Protein AF-0000000066969170 (afdb_homodimer)

InterPro domains:
  IPR004938 Xyloglucan fucosyltransferase [PF03254] (46-458)
  IPR004938 Xyloglucan fucosyltransferase [PTHR31889] (46-492)

Radius of gyration: 38.01 Å; Cα contacts (8 Å, |Δi|>4): 1881; chains: 2; bounding box: 112×123×98 Å

Solvent-accessible surface area (backbone atoms only — not comparable to full-atom values): 52918 Å² total; per-residue (Å²): 133,80,78,73,78,76,74,77,76,77,79,75,79,77,73,75,77,74,75,76,77,72,80,63,78,36,35,77,67,52,71,55,62,57,55,41,53,72,68,75,30,53,51,36,48,50,54,49,50,53,45,52,54,48,31,63,51,35,19,65,93,25,69,45,27,51,54,50,52,50,37,52,69,69,63,46,54,59,63,85,62,97,51,32,37,30,36,37,38,48,42,76,49,68,35,22,23,53,40,16,50,42,32,49,46,52,50,19,61,77,66,66,28,40,58,27,34,48,54,92,66,66,45,69,61,48,32,28,72,57,54,78,37,56,93,94,43,80,56,41,54,44,60,53,60,91,78,53,75,74,73,62,70,87,68,60,47,88,82,32,72,49,16,50,23,46,25,50,74,66,57,55,49,38,64,43,75,94,40,100,44,76,65,46,49,53,34,54,38,31,41,56,50,47,89,81,54,55,76,57,36,57,41,68,48,18,54,69,46,45,57,50,54,69,41,34,35,33,36,38,39,35,24,48,39,36,57,50,55,44,50,64,42,17,70,88,41,36,64,60,47,49,56,42,35,76,57,47,40,39,55,57,34,52,48,39,66,57,51,62,36,52,8,42,69,30,43,36,32,33,50,36,44,37,62,34,69,41,63,85,34,78,39,37,38,20,37,35,52,68,80,48,82,95,36,47,61,59,69,68,58,52,50,50,34,53,51,49,28,22,63,74,68,66,66,63,76,51,58,51,69,88,78,66,70,47,78,52,57,70,78,64,76,82,74,46,55,31,35,25,36,41,38,47,29,43,55,60,63,66,52,53,51,53,36,49,51,42,41,77,23,56,34,48,34,98,83,74,45,58,32,28,55,27,63,44,58,93,60,58,70,69,60,93,52,81,87,37,66,69,55,48,33,52,51,51,25,48,33,54,51,41,21,70,30,77,42,44,38,22,29,33,82,36,40,53,38,32,50,16,26,15,65,39,72,36,60,30,38,26,29,44,65,36,58,94,53,33,80,47,91,64,34,46,47,70,44,90,36,34,36,53,56,15,72,71,57,67,55,66,74,46,48,43,90,81,34,60,30,49,47,56,80,69,38,87,38,35,41,71,34,91,52,36,91,76,13,33,19,33,32,110,137,79,81,73,75,76,76,76,76,79,80,77,77,77,76,76,78,74,75,77,78,73,80,61,80,35,37,76,66,53,73,56,62,58,55,39,53,71,69,75,28,52,53,35,48,51,55,49,51,54,45,51,53,47,32,63,52,35,20,67,93,26,70,48,26,50,51,50,51,51,35,50,68,69,61,46,56,58,71,80,63,95,51,33,38,31,36,37,38,49,44,77,51,68,35,23,22,52,38,16,48,45,32,50,46,51,50,17,62,77,66,67,27,40,59,27,35,49,53,96,65,67,47,68,62,48,34,28,68,57,53,79,37,56,92,96,41,79,56,40,54,47,59,54,61,90,79,54,76,74,72,61,70,85,69,62,46,87,82,32,70,51,16,50,23,48,26,48,74,69,56,55,49,37,63,42,75,92,42,100,46,77,66,47,49,54,34,53,37,31,42,58,49,46,89,80,53,56,76,57,36,57,41,68,48,16,53,69,45,45,57,49,55,68,41,35,36,32,36,38,38,34,25,47,40,35,58,51,55,44,49,65,42,18,70,87,41,34,65,59,46,49,57,41,36,76,56,47,41,39,54,57,33,52,48,37,67,58,50,62,37,52,9,45,68,29,43,37,32,32,50,34,44,36,62,34,69,43,62,85,32,77,39,37,37,20,37,36,53,70,80,48,82,94,35,46,60,58,67,69,58,52,49,48,35,52,51,49,29,24,63,74,68,66,66,64,75,51,53,52,69,84,81,67,67,47,78,49,60,67,78,66,74,84,74,45,58,30,35,24,35,40,36,47,31,44,55,59,63,65,51,53,51,53,35,50,51,43,41,74,22,56,34,48,35,96,82,74,45,59,32,28,55,26,64,44,58,94,60,59,68,67,59,91,51,80,86,37,66,70,54,48,34,52,52,52,24,48,31,54,52,40,23,70,30,77,42,46,37,22,29,34,82,34,41,55,38,32,50,15,25,13,65,40,73,37,60,30,38,26,29,44,64,36,59,94,53,34,79,46,91,65,33,45,47,70,45,91,36,34,36,54,55,15,71,71,58,66,54,66,75,45,47,43,92,82,34,60,28,47,46,57,80,70,38,88,37,36,41,71,33,92,51,37,91,78,14,32,18,32,35,113

Structure (mmCIF, N/CA/C/O backbone):
data_AF-0000000066969170-model_v1
#
loop_
_entity.id
_entity.type
_entity.pdbx_description
1 polymer Fucosyltransferase
#
loop_
_atom_site.group_PDB
_atom_site.id
_atom_site.type_symbol
_atom_site.label_atom_id
_atom_site.label_alt_id
_atom_site.label_comp_id
_atom_site.label_asym_id
_atom_site.label_entity_id
_atom_site.label_seq_id
_atom_site.pdbx_PDB_ins_code
_atom_site.Cartn_x
_atom_site.Cartn_y
_atom_site.Cartn_z
_atom_site.occupancy
_atom_site.B_iso_or_equiv
_atom_site.auth_seq_id
_atom_site.auth_comp_id
_atom_site.auth_asym_id
_atom_site.auth_atom_id
_atom_site.pdbx_PDB_model_num
ATOM 1 N N . MET A 1 1 ? -65.625 31.672 -15.727 1 22 1 MET A N 1
ATOM 2 C CA . MET A 1 1 ? -64.312 32.281 -15.875 1 22 1 MET A CA 1
ATOM 3 C C . MET A 1 1 ? -63.719 32.625 -14.508 1 22 1 MET A C 1
ATOM 5 O O . MET A 1 1 ? -63.094 33.656 -14.344 1 22 1 MET A O 1
ATOM 9 N N . ALA A 1 2 ? -64.25 31.906 -13.531 1 22.34 2 ALA A N 1
ATOM 10 C CA . ALA A 1 2 ? -64.25 32.062 -12.078 1 22.34 2 ALA A CA 1
ATOM 11 C C . ALA A 1 2 ? -62.875 32.094 -11.477 1 22.34 2 ALA A C 1
ATOM 13 O O . ALA A 1 2 ? -62.062 31.219 -11.719 1 22.34 2 ALA A O 1
ATOM 14 N N . THR A 1 3 ? -62.344 33.312 -11.266 1 21.02 3 THR A N 1
ATOM 15 C CA . THR A 1 3 ? -61.062 33.875 -10.898 1 21.02 3 THR A CA 1
ATOM 16 C C . THR A 1 3 ? -60.625 33.344 -9.523 1 21.02 3 THR A C 1
ATOM 18 O O . THR A 1 3 ? -61.188 33.75 -8.508 1 21.02 3 THR A O 1
ATOM 21 N N . ARG A 1 4 ? -60.469 32 -9.406 1 22.11 4 ARG A N 1
ATOM 22 C CA . ARG A 1 4 ? -60.25 31.297 -8.148 1 22.11 4 ARG A CA 1
ATOM 23 C C . ARG A 1 4 ? -59.031 31.859 -7.414 1 22.11 4 ARG A C 1
ATOM 25 O O . ARG A 1 4 ? -57.938 31.953 -7.977 1 22.11 4 ARG A O 1
ATOM 32 N N . GLY A 1 5 ? -59.281 32.75 -6.512 1 17.56 5 GLY A N 1
ATOM 33 C CA . GLY A 1 5 ? -58.344 33.5 -5.672 1 17.56 5 GLY A CA 1
ATOM 34 C C . GLY A 1 5 ? -57.344 32.594 -4.957 1 17.56 5 GLY A C 1
ATOM 35 O O . GLY A 1 5 ? -57.75 31.625 -4.297 1 17.56 5 GLY A O 1
ATOM 36 N N . LYS A 1 6 ? -56.156 32.5 -5.598 1 23.69 6 LYS A N 1
ATOM 37 C CA . LYS A 1 6 ? -54.938 31.75 -5.273 1 23.69 6 LYS A CA 1
ATOM 38 C C . LYS A 1 6 ? -54.469 32.062 -3.854 1 23.69 6 LYS A C 1
ATOM 40 O O . LYS A 1 6 ? -54.188 33.219 -3.52 1 23.69 6 LYS A O 1
ATOM 45 N N . LYS A 1 7 ? -55.219 31.328 -2.975 1 23.25 7 LYS A N 1
ATOM 46 C CA . LYS A 1 7 ? -54.938 31.406 -1.545 1 23.25 7 LYS A CA 1
ATOM 47 C C . LYS A 1 7 ? -53.438 31.453 -1.287 1 23.25 7 LYS A C 1
ATOM 49 O O . LYS A 1 7 ? -52.688 30.609 -1.789 1 23.25 7 LYS A O 1
ATOM 54 N N . LEU A 1 8 ? -52.875 32.594 -0.99 1 23.09 8 LEU A N 1
ATOM 55 C CA . LEU A 1 8 ? -51.562 33.062 -0.603 1 23.09 8 LEU A CA 1
ATOM 56 C C . LEU A 1 8 ? -51.031 32.281 0.599 1 23.09 8 LEU A C 1
ATOM 58 O O . LEU A 1 8 ? -51.656 32.312 1.669 1 23.09 8 LEU A O 1
ATOM 62 N N . GLY A 1 9 ? -50.656 30.984 0.294 1 22.53 9 GLY A N 1
ATOM 63 C CA . GLY A 1 9 ? -50.188 30.047 1.295 1 22.53 9 GLY A CA 1
ATOM 64 C C . GLY A 1 9 ? -49.156 30.656 2.244 1 22.53 9 GLY A C 1
ATOM 65 O O . GLY A 1 9 ? -48.375 31.5 1.849 1 22.53 9 GLY A O 1
ATOM 66 N N . GLY A 1 10 ? -49.562 30.891 3.475 1 20.8 10 GLY A N 1
ATOM 67 C CA . GLY A 1 10 ? -48.844 31.391 4.652 1 20.8 10 GLY A CA 1
ATOM 68 C C . GLY A 1 10 ? -47.469 30.781 4.832 1 20.8 10 GLY A C 1
ATOM 69 O O . GLY A 1 10 ? -47.25 29.641 4.422 1 20.8 10 GLY A O 1
ATOM 70 N N . VAL A 1 11 ? -46.438 31.609 4.777 1 22.12 11 VAL A N 1
ATOM 71 C CA . VAL A 1 11 ? -44.969 31.547 4.891 1 22.12 11 VAL A CA 1
ATOM 72 C C . VAL A 1 11 ? -44.594 30.844 6.188 1 22.12 11 VAL A C 1
ATOM 74 O O . VAL A 1 11 ? -44.875 31.344 7.281 1 22.12 11 VAL A O 1
ATOM 77 N N . ALA A 1 12 ? -44.875 29.484 6.266 1 26.69 12 ALA A N 1
ATOM 78 C CA . ALA A 1 12 ? -44.438 28.734 7.441 1 26.69 12 ALA A CA 1
ATOM 79 C C . ALA A 1 12 ? -43.062 29.172 7.918 1 26.69 12 ALA A C 1
ATOM 81 O O . ALA A 1 12 ? -42.188 29.438 7.102 1 26.69 12 ALA A O 1
ATOM 82 N N . GLY A 1 13 ? -43.062 29.875 9.062 1 20.59 13 GLY A N 1
ATOM 83 C CA . GLY A 1 13 ? -41.969 30.375 9.883 1 20.59 13 GLY A CA 1
ATOM 84 C C . GLY A 1 13 ? -40.875 29.344 10.109 1 20.59 13 GLY A C 1
ATOM 85 O O . GLY A 1 13 ? -41.156 28.25 10.602 1 20.59 13 GLY A O 1
ATOM 86 N N . GLY A 1 14 ? -39.938 29.172 9.156 1 23.05 14 GLY A N 1
ATOM 87 C CA . GLY A 1 14 ? -38.75 28.328 9.148 1 23.05 14 GLY A CA 1
ATOM 88 C C . GLY A 1 14 ? -37.969 28.391 10.438 1 23.05 14 GLY A C 1
ATOM 89 O O . GLY A 1 14 ? -37.375 29.438 10.766 1 23.05 14 GLY A O 1
ATOM 90 N N . GLY A 1 15 ? -38.5 27.766 11.523 1 25.03 15 GLY A N 1
ATOM 91 C CA . GLY A 1 15 ? -37.781 27.625 12.773 1 25.03 15 GLY A CA 1
ATOM 92 C C . GLY A 1 15 ? -36.344 27.219 12.586 1 25.03 15 GLY A C 1
ATOM 93 O O . GLY A 1 15 ? -36.031 26.344 11.781 1 25.03 15 GLY A O 1
ATOM 94 N N . GLY A 1 16 ? -35.438 28.125 12.719 1 20.8 16 GLY A N 1
ATOM 95 C CA . GLY A 1 16 ? -34 28 12.688 1 20.8 16 GLY A CA 1
ATOM 96 C C . GLY A 1 16 ? -33.469 26.859 13.531 1 20.8 16 GLY A C 1
ATOM 97 O O . GLY A 1 16 ? -33.781 26.766 14.719 1 20.8 16 GLY A O 1
ATOM 98 N N . ALA A 1 17 ? -33.406 25.562 13.062 1 24.78 17 ALA A N 1
ATOM 99 C CA . ALA A 1 17 ? -32.719 24.453 13.711 1 24.78 17 ALA A CA 1
ATOM 100 C C . ALA A 1 17 ? -31.422 24.891 14.359 1 24.78 17 ALA A C 1
ATOM 102 O O . ALA A 1 17 ? -30.516 25.375 13.672 1 24.78 17 ALA A O 1
ATOM 103 N N . ALA A 1 18 ? -31.453 25.297 15.578 1 27.2 18 ALA A N 1
ATOM 104 C CA . ALA A 1 18 ? -30.266 25.484 16.391 1 27.2 18 ALA A CA 1
ATOM 105 C C . ALA A 1 18 ? -29.297 24.312 16.234 1 27.2 18 ALA A C 1
ATOM 107 O O . ALA A 1 18 ? -29.688 23.156 16.453 1 27.2 18 ALA A O 1
ATOM 108 N N . VAL A 1 19 ? -28.453 24.375 15.391 1 26.7 19 VAL A N 1
ATOM 109 C CA . VAL A 1 19 ? -27.344 23.438 15.266 1 26.7 19 VAL A CA 1
ATOM 110 C C . VAL A 1 19 ? -26.734 23.172 16.641 1 26.7 19 VAL A C 1
ATOM 112 O O . VAL A 1 19 ? -26.219 24.078 17.281 1 26.7 19 VAL A O 1
ATOM 115 N N . ARG A 1 20 ? -27.281 22.234 17.453 1 27.36 20 ARG A N 1
ATOM 116 C CA . ARG A 1 20 ? -26.625 21.719 18.641 1 27.36 20 ARG A CA 1
ATOM 117 C C . ARG A 1 20 ? -25.156 21.406 18.375 1 27.36 20 ARG A C 1
ATOM 119 O O . ARG A 1 20 ? -24.844 20.484 17.625 1 27.36 20 ARG A O 1
ATOM 126 N N . VAL A 1 21 ? -24.328 22.344 18.438 1 27.05 21 VAL A N 1
ATOM 127 C CA . VAL A 1 21 ? -22.891 22.109 18.531 1 27.05 21 VAL A CA 1
ATOM 128 C C . VAL A 1 21 ? -22.594 21.156 19.688 1 27.05 21 VAL A C 1
ATOM 130 O O . VAL A 1 21 ? -22.719 21.547 20.859 1 27.05 21 VAL A O 1
ATOM 133 N N . VAL A 1 22 ? -22.953 19.922 19.656 1 31.33 22 VAL A N 1
ATOM 134 C CA . VAL A 1 22 ? -22.438 18.953 20.625 1 31.33 22 VAL A CA 1
ATOM 135 C C . VAL A 1 22 ? -20.906 19.047 20.656 1 31.33 22 VAL A C 1
ATOM 137 O O . VAL A 1 22 ? -20.25 18.859 19.641 1 31.33 22 VAL A O 1
ATOM 140 N N . GLY A 1 23 ? -20.328 19.688 21.641 1 35.09 23 GLY A N 1
ATOM 141 C CA . GLY A 1 23 ? -18.891 19.703 21.922 1 35.09 23 GLY A CA 1
ATOM 142 C C . GLY A 1 23 ? -18.266 18.312 21.844 1 35.09 23 GLY A C 1
ATOM 143 O O . GLY A 1 23 ? -18.594 17.438 22.641 1 35.09 23 GLY A O 1
ATOM 144 N N . VAL A 1 24 ? -17.859 17.828 20.766 1 39.09 24 VAL A N 1
ATOM 145 C CA . VAL A 1 24 ? -17.125 16.578 20.578 1 39.09 24 VAL A CA 1
ATOM 146 C C . VAL A 1 24 ? -15.836 16.625 21.406 1 39.09 24 VAL A C 1
ATOM 148 O O . VAL A 1 24 ? -14.969 17.469 21.172 1 39.09 24 VAL A O 1
ATOM 151 N N . VAL A 1 25 ? -15.852 16.016 22.656 1 42.53 25 VAL A N 1
ATOM 152 C CA . VAL A 1 25 ? -14.656 15.836 23.469 1 42.53 25 VAL A CA 1
ATOM 153 C C . VAL A 1 25 ? -13.594 15.078 22.672 1 42.53 25 VAL A C 1
ATOM 155 O O . VAL A 1 25 ? -13.859 14 22.141 1 42.53 25 VAL A O 1
ATOM 158 N N . CYS A 1 26 ? -12.57 15.789 22.25 1 52.94 26 CYS A N 1
ATOM 159 C CA . CYS A 1 26 ? -11.438 15.242 21.5 1 52.94 26 CYS A CA 1
ATOM 160 C C . CYS A 1 26 ? -10.75 14.133 22.297 1 52.94 26 CYS A C 1
ATOM 162 O O . CYS A 1 26 ? -10.32 14.344 23.438 1 52.94 26 CYS A O 1
ATOM 164 N N . VAL A 1 27 ? -10.875 12.953 22.016 1 46.72 27 VAL A N 1
ATOM 165 C CA . VAL A 1 27 ? -10.258 11.797 22.656 1 46.72 27 VAL A CA 1
ATOM 166 C C . VAL A 1 27 ? -8.773 12.062 22.891 1 46.72 27 VAL A C 1
ATOM 168 O O . VAL A 1 27 ? -8.195 11.602 23.875 1 46.72 27 VAL A O 1
ATOM 171 N N . MET A 1 28 ? -8.211 12.789 22.031 1 45.44 28 MET A N 1
ATOM 172 C CA . MET A 1 28 ? -6.785 13.047 22.188 1 45.44 28 MET A CA 1
ATOM 173 C C . MET A 1 28 ? -6.535 14.016 23.344 1 45.44 28 MET A C 1
ATOM 175 O O . MET A 1 28 ? -5.387 14.289 23.688 1 45.44 28 MET A O 1
ATOM 179 N N . ALA A 1 29 ? -7.594 14.562 23.828 1 45.88 29 ALA A N 1
ATOM 180 C CA . ALA A 1 29 ? -7.324 15.609 24.812 1 45.88 29 ALA A CA 1
ATOM 181 C C . ALA A 1 29 ? -6.801 15.016 26.125 1 45.88 29 ALA A C 1
ATOM 183 O O . ALA A 1 29 ? -7.555 14.859 27.078 1 45.88 29 ALA A O 1
ATOM 184 N N . VAL A 1 30 ? -6.195 13.805 26.125 1 42.69 30 VAL A N 1
ATOM 185 C CA . VAL A 1 30 ? -5.516 13.414 27.344 1 42.69 30 VAL A CA 1
ATOM 186 C C . VAL A 1 30 ? -4.754 14.602 27.922 1 42.69 30 VAL A C 1
ATOM 188 O O . VAL A 1 30 ? -4.188 15.406 27.172 1 42.69 30 VAL A O 1
ATOM 191 N N . PRO A 1 31 ? -4.773 14.781 29.188 1 41.56 31 PRO A N 1
ATOM 192 C CA . PRO A 1 31 ? -4.246 16.016 29.781 1 41.56 31 PRO A CA 1
ATOM 193 C C . PRO A 1 31 ? -2.852 16.359 29.266 1 41.56 31 PRO A C 1
ATOM 195 O O . PRO A 1 31 ? -1.879 15.68 29.594 1 41.56 31 PRO A O 1
ATOM 198 N N . LEU A 1 32 ? -2.645 16.719 28.062 1 44.56 32 LEU A N 1
ATOM 199 C CA . LEU A 1 32 ? -1.512 17.484 27.562 1 44.56 32 LEU A CA 1
ATOM 200 C C . LEU A 1 32 ? -0.835 18.281 28.672 1 44.56 32 LEU A C 1
ATOM 202 O O . LEU A 1 32 ? 0.382 18.469 28.656 1 44.56 32 LEU A O 1
ATOM 206 N N . PHE A 1 33 ? -1.682 18.609 29.578 1 43.56 33 PHE A N 1
ATOM 207 C CA . PHE A 1 33 ? -1.127 19.406 30.656 1 43.56 33 PHE A CA 1
ATOM 208 C C . PHE A 1 33 ? -0.003 18.656 31.359 1 43.56 33 PHE A C 1
ATOM 210 O O . PHE A 1 33 ? 1.012 19.25 31.734 1 43.56 33 PHE A O 1
ATOM 217 N N . ALA A 1 34 ? -0.237 17.422 31.359 1 42.97 34 ALA A N 1
ATOM 218 C CA . ALA A 1 34 ? 0.795 16.672 32.062 1 42.97 34 ALA A CA 1
ATOM 219 C C . ALA A 1 34 ? 2.1 16.641 31.281 1 42.97 34 ALA A C 1
ATOM 221 O O . ALA A 1 34 ? 3.184 16.75 31.859 1 42.97 34 ALA A O 1
ATOM 222 N N . LEU A 1 35 ? 1.949 16.594 30.047 1 46.56 35 LEU A N 1
ATOM 223 C CA . LEU A 1 35 ? 3.17 16.516 29.25 1 46.56 35 LEU A CA 1
ATOM 224 C C . LEU A 1 35 ? 3.863 17.875 29.188 1 46.56 35 LEU A C 1
ATOM 226 O O . LEU A 1 35 ? 5.094 17.953 29.156 1 46.56 35 LEU A O 1
ATOM 230 N N . LEU A 1 36 ? 3.117 18.875 29.156 1 48 36 LEU A N 1
ATOM 231 C CA . LEU A 1 36 ? 3.717 20.203 29.109 1 48 36 LEU A CA 1
ATOM 232 C C . LEU A 1 36 ? 4.422 20.531 30.422 1 48 36 LEU A C 1
ATOM 234 O O . LEU A 1 36 ? 5.496 21.125 30.438 1 48 36 LEU A O 1
ATOM 238 N N . VAL A 1 37 ? 3.816 20.125 31.531 1 43.66 37 VAL A N 1
ATOM 239 C CA . VAL A 1 37 ? 4.414 20.391 32.844 1 43.66 37 VAL A CA 1
ATOM 240 C C . VAL A 1 37 ? 5.711 19.594 32.969 1 43.66 37 VAL A C 1
ATOM 242 O O . VAL A 1 37 ? 6.719 20.125 33.438 1 43.66 37 VAL A O 1
ATOM 245 N N . LEU A 1 38 ? 5.699 18.453 32.531 1 45.5 38 LEU A N 1
ATOM 246 C CA . LEU A 1 38 ? 6.879 17.625 32.75 1 45.5 38 LEU A CA 1
ATOM 247 C C . LEU A 1 38 ? 7.988 18 31.766 1 45.5 38 LEU A C 1
ATOM 249 O O . LEU A 1 38 ? 9.164 17.734 32.031 1 45.5 38 LEU A O 1
ATOM 253 N N . GLY A 1 39 ? 7.633 18.641 30.703 1 50.94 39 GLY A N 1
ATOM 254 C CA . GLY A 1 39 ? 8.664 18.812 29.688 1 50.94 39 GLY A CA 1
ATOM 255 C C . GLY A 1 39 ? 9.336 20.172 29.75 1 50.94 39 GLY A C 1
ATOM 256 O O . GLY A 1 39 ? 9.938 20.625 28.766 1 50.94 39 GLY A O 1
ATOM 257 N N . GLY A 1 40 ? 9.281 20.891 31.047 1 55.09 40 GLY A N 1
ATOM 258 C CA . GLY A 1 40 ? 10 22.156 31.203 1 55.09 40 GLY A CA 1
ATOM 259 C C . GLY A 1 40 ? 9.25 23.344 30.656 1 55.09 40 GLY A C 1
ATOM 260 O O . GLY A 1 40 ? 9.836 24.406 30.422 1 55.09 40 GLY A O 1
ATOM 261 N N . TRP A 1 41 ? 8.047 23.141 30.5 1 69.62 41 TRP A N 1
ATOM 262 C CA . TRP A 1 41 ? 7.289 24.234 29.906 1 69.62 41 TRP A CA 1
ATOM 263 C C . TRP A 1 41 ? 6.332 24.844 30.906 1 69.62 41 TRP A C 1
ATOM 265 O O . TRP A 1 41 ? 5.184 25.156 30.578 1 69.62 41 TRP A O 1
ATOM 275 N N . ALA A 1 42 ? 6.898 25.078 32.062 1 70.06 42 ALA A N 1
ATOM 276 C CA . ALA A 1 42 ? 6.086 25.547 33.156 1 70.06 42 ALA A CA 1
ATOM 277 C C . ALA A 1 42 ? 5.578 26.969 32.906 1 70.06 42 ALA A C 1
ATOM 279 O O . ALA A 1 42 ? 4.414 27.266 33.188 1 70.06 42 ALA A O 1
ATOM 280 N N . SER A 1 43 ? 6.441 27.75 32.375 1 78.38 43 SER A N 1
ATOM 281 C CA . SER A 1 43 ? 6.039 29.141 32.125 1 78.38 43 SER A CA 1
ATOM 282 C C . SER A 1 43 ? 4.953 29.219 31.062 1 78.38 43 SER A C 1
ATOM 284 O O . SER A 1 43 ? 3.945 29.906 31.25 1 78.38 43 SER A O 1
ATOM 286 N N . ALA A 1 44 ? 5.121 28.562 30.047 1 84.5 44 ALA A N 1
ATOM 287 C CA . ALA A 1 44 ? 4.102 28.531 29 1 84.5 44 ALA A CA 1
ATOM 288 C C . ALA A 1 44 ? 2.791 27.969 29.516 1 84.5 44 ALA A C 1
ATOM 290 O O . ALA A 1 44 ? 1.71 28.438 29.172 1 84.5 44 ALA A O 1
ATOM 291 N N . SER A 1 45 ? 2.951 27.094 30.422 1 84.88 45 SER A N 1
ATOM 292 C CA . SER A 1 45 ? 1.768 26.469 31 1 84.88 45 SER A CA 1
ATOM 293 C C . SER A 1 45 ? 0.954 27.453 31.828 1 84.88 45 SER A C 1
ATOM 295 O O . SER A 1 45 ? -0.279 27.438 31.797 1 84.88 45 SER A O 1
ATOM 297 N N . THR A 1 46 ? 1.66 28.297 32.5 1 87.12 46 THR A N 1
ATOM 298 C CA . THR A 1 46 ? 0.973 29.297 33.281 1 87.12 46 THR A CA 1
ATOM 299 C C . THR A 1 46 ? 0.223 30.281 32.406 1 87.12 46 THR A C 1
ATOM 301 O O . THR A 1 46 ? -0.936 30.609 32.656 1 87.12 46 THR A O 1
ATOM 304 N N . LYS A 1 47 ? 0.897 30.688 31.422 1 91.94 47 LYS A N 1
ATOM 305 C CA . LYS A 1 47 ? 0.268 31.625 30.484 1 91.94 47 LYS A CA 1
ATOM 306 C C . LYS A 1 47 ? -0.949 30.984 29.812 1 91.94 47 LYS A C 1
ATOM 308 O O . LYS A 1 47 ? -1.954 31.656 29.578 1 91.94 47 LYS A O 1
ATOM 313 N N . LEU A 1 48 ? -0.862 29.75 29.5 1 91.31 48 LEU A N 1
ATOM 314 C CA . LEU A 1 48 ? -1.956 29.047 28.844 1 91.31 48 LEU A CA 1
ATOM 315 C C . LEU A 1 48 ? -3.133 28.859 29.781 1 91.31 48 LEU A C 1
ATOM 317 O O . LEU A 1 48 ? -4.293 28.969 29.375 1 91.31 48 LEU A O 1
ATOM 321 N N . ARG A 1 49 ? -2.85 28.672 31.031 1 89 49 ARG A N 1
ATOM 322 C CA . ARG A 1 49 ? -3.92 28.578 32 1 89 49 ARG A CA 1
ATOM 323 C C . ARG A 1 49 ? -4.641 29.906 32.156 1 89 49 ARG A C 1
ATOM 325 O O . ARG A 1 49 ? -5.867 29.953 32.281 1 89 49 ARG A O 1
ATOM 332 N N . ASP A 1 50 ? -3.811 30.891 32.219 1 91.5 50 ASP A N 1
ATOM 333 C CA . ASP A 1 50 ? -4.395 32.219 32.281 1 91.5 50 ASP A CA 1
ATOM 334 C C . ASP A 1 50 ? -5.27 32.5 31.047 1 91.5 50 ASP A C 1
ATOM 336 O O . ASP A 1 50 ? -6.344 33.094 31.156 1 91.5 50 ASP A O 1
ATOM 340 N N . TYR A 1 51 ? -4.789 32.062 29.984 1 93.94 51 TYR A N 1
ATOM 341 C CA . TYR A 1 51 ? -5.551 32.219 28.75 1 93.94 51 TYR A CA 1
ATOM 342 C C . TYR A 1 51 ? -6.863 31.453 28.812 1 93.94 51 TYR A C 1
ATOM 344 O O . TYR A 1 51 ? -7.91 31.969 28.422 1 93.94 51 TYR A O 1
ATOM 352 N N . GLU A 1 52 ? -6.84 30.266 29.234 1 91.81 52 GLU A N 1
ATOM 353 C CA . GLU A 1 52 ? -8.047 29.453 29.344 1 91.81 52 GLU A CA 1
ATOM 354 C C . GLU A 1 52 ? -9.086 30.125 30.25 1 91.81 52 GLU A C 1
ATOM 356 O O . GLU A 1 52 ? -10.281 30.109 29.953 1 91.81 52 GLU A O 1
ATOM 361 N N . ALA A 1 53 ? -8.578 30.672 31.312 1 90.69 53 ALA A N 1
ATOM 362 C CA . ALA A 1 53 ? -9.469 31.406 32.219 1 90.69 53 ALA A CA 1
ATOM 363 C C . ALA A 1 53 ? -10.109 32.594 31.5 1 90.69 53 ALA A C 1
ATOM 365 O O . ALA A 1 53 ? -11.305 32.844 31.672 1 90.69 53 ALA A O 1
ATOM 366 N N . ARG A 1 54 ? -9.32 33.281 30.766 1 93.19 54 ARG A N 1
ATOM 367 C CA . ARG A 1 54 ? -9.836 34.406 30 1 93.19 54 ARG A CA 1
ATOM 368 C C . ARG A 1 54 ? -10.852 33.938 28.953 1 93.19 54 ARG A C 1
ATOM 370 O O . ARG A 1 54 ? -11.891 34.594 28.781 1 93.19 54 ARG A O 1
ATOM 377 N N . HIS A 1 55 ? -10.539 32.906 28.328 1 93.94 55 HIS A N 1
ATOM 378 C CA . HIS A 1 55 ? -11.445 32.375 27.312 1 93.94 55 HIS A CA 1
ATOM 379 C C . HIS A 1 55 ? -12.773 31.938 27.938 1 93.94 55 HIS A C 1
ATOM 381 O O . HIS A 1 55 ? -13.828 32.094 27.312 1 93.94 55 HIS A O 1
ATOM 387 N N . ARG A 1 56 ? -12.789 31.469 29.078 1 90.62 56 ARG A N 1
ATOM 388 C CA . ARG A 1 56 ? -14 31.078 29.781 1 90.62 56 ARG A CA 1
ATOM 389 C C . ARG A 1 56 ? -14.844 32.281 30.141 1 90.62 56 ARG A C 1
ATOM 391 O O . ARG A 1 56 ? -16.078 32.25 30.094 1 90.62 56 ARG A O 1
ATOM 398 N N . ARG A 1 57 ? -14.18 33.312 30.422 1 91.88 57 ARG A N 1
ATOM 399 C CA . ARG A 1 57 ? -14.859 34.531 30.875 1 91.88 57 ARG A CA 1
ATOM 400 C C . ARG A 1 57 ? -15.344 35.344 29.703 1 91.88 57 ARG A C 1
ATOM 402 O O . ARG A 1 57 ? -16.359 36.062 29.797 1 91.88 57 ARG A O 1
ATOM 409 N N . CYS A 1 58 ? -14.594 35.25 28.625 1 94.69 58 CYS A N 1
ATOM 410 C CA . CYS A 1 58 ? -14.805 36.219 27.547 1 94.69 58 CYS A CA 1
ATOM 411 C C . CYS A 1 58 ? -15.188 35.5 26.25 1 94.69 58 CYS A C 1
ATOM 413 O O . CYS A 1 58 ? -15.445 36.156 25.25 1 94.69 58 CYS A O 1
ATOM 415 N N . GLY A 1 59 ? -15.266 34.156 26.266 1 93.31 59 GLY A N 1
ATOM 416 C CA . GLY A 1 59 ? -15.594 33.438 25.062 1 93.31 59 GLY A CA 1
ATOM 417 C C . GLY A 1 59 ? -17.047 33.594 24.641 1 93.31 59 GLY A C 1
ATOM 418 O O . GLY A 1 59 ? -17.844 34.219 25.359 1 93.31 59 GLY A O 1
ATOM 419 N N . PRO A 1 60 ? -17.359 33.125 23.422 1 92.06 60 PRO A N 1
ATOM 420 C CA . PRO A 1 60 ? -18.75 33.188 22.953 1 92.06 60 PRO A CA 1
ATOM 421 C C . PRO A 1 60 ? -19.734 32.594 23.969 1 92.06 60 PRO A C 1
ATOM 423 O O . PRO A 1 60 ? -19.453 31.562 24.594 1 92.06 60 PRO A O 1
ATOM 426 N N . GLY A 1 61 ? -20.906 33.344 24.109 1 89.38 61 GLY A N 1
ATOM 427 C CA . GLY A 1 61 ? -21.922 32.875 25.031 1 89.38 61 GLY A CA 1
ATOM 428 C C . GLY A 1 61 ? -21.781 33.469 26.422 1 89.38 61 GLY A C 1
ATOM 429 O O . GLY A 1 61 ? -22.625 33.25 27.297 1 89.38 61 GLY A O 1
ATOM 430 N N . THR A 1 62 ? -20.75 34.25 26.703 1 91.94 62 THR A N 1
ATOM 431 C CA . THR A 1 62 ? -20.516 34.844 28 1 91.94 62 THR A CA 1
ATOM 432 C C . THR A 1 62 ? -20.984 36.312 28 1 91.94 62 THR A C 1
ATOM 434 O O . THR A 1 62 ? -21.141 36.906 26.938 1 91.94 62 THR A O 1
ATOM 437 N N . PRO A 1 63 ? -21.125 36.844 29.219 1 91.94 63 PRO A N 1
ATOM 438 C CA . PRO A 1 63 ? -21.469 38.25 29.281 1 91.94 63 PRO A CA 1
ATOM 439 C C . PRO A 1 63 ? -20.375 39.156 28.719 1 91.94 63 PRO A C 1
ATOM 441 O O . PRO A 1 63 ? -20.672 40.188 28.109 1 91.94 63 PRO A O 1
ATOM 444 N N . GLY A 1 64 ? -19.156 38.781 28.953 1 92.06 64 GLY A N 1
ATOM 445 C CA . GLY A 1 64 ? -18.047 39.531 28.391 1 92.06 64 GLY A CA 1
ATOM 446 C C . GLY A 1 64 ? -18.094 39.625 26.875 1 92.06 64 GLY A C 1
ATOM 447 O O . GLY A 1 64 ? -17.891 40.688 26.297 1 92.06 64 GLY A O 1
ATOM 448 N N . TYR A 1 65 ? -18.406 38.531 26.281 1 94.31 65 TYR A N 1
ATOM 449 C CA . TYR A 1 65 ? -18.516 38.5 24.828 1 94.31 65 TYR A CA 1
ATOM 450 C C . TYR A 1 65 ? -19.703 39.344 24.359 1 94.31 65 TYR A C 1
ATOM 452 O O . TYR A 1 65 ? -19.594 40.094 23.375 1 94.31 65 TYR A O 1
ATOM 460 N N . ALA A 1 66 ? -20.797 39.219 25.031 1 92.81 66 ALA A N 1
ATOM 461 C CA . ALA A 1 66 ? -22.016 39.938 24.656 1 92.81 66 ALA A CA 1
ATOM 462 C C . ALA A 1 66 ? -21.797 41.438 24.688 1 92.81 66 ALA A C 1
ATOM 464 O O . ALA A 1 66 ? -22.281 42.156 23.797 1 92.81 66 ALA A O 1
ATOM 465 N N . LYS A 1 67 ? -21.109 41.844 25.672 1 91.75 67 LYS A N 1
ATOM 466 C CA . LYS A 1 67 ? -20.828 43.281 25.812 1 91.75 67 LYS A CA 1
ATOM 467 C C . LYS A 1 67 ? -19.984 43.781 24.641 1 91.75 67 LYS A C 1
ATOM 469 O O . LYS A 1 67 ? -20.281 44.844 24.062 1 91.75 67 LYS A O 1
ATOM 474 N N . SER A 1 68 ? -18.906 43.094 24.344 1 93.19 68 SER A N 1
ATOM 475 C CA . SER A 1 68 ? -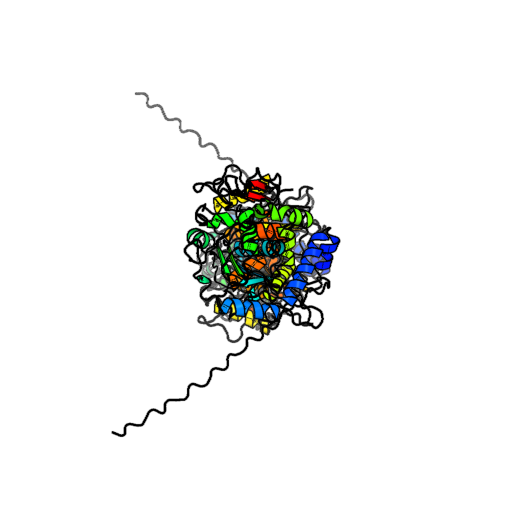18.031 43.469 23.25 1 93.19 68 SER A CA 1
ATOM 476 C C . SER A 1 68 ? -18.766 43.406 21.906 1 93.19 68 SER A C 1
ATOM 478 O O . SER A 1 68 ? -18.531 44.219 21.016 1 93.19 68 SER A O 1
ATOM 480 N N . ASP A 1 69 ? -19.609 42.406 21.75 1 92.94 69 ASP A N 1
ATOM 481 C CA . ASP A 1 69 ? -20.391 42.219 20.531 1 92.94 69 ASP A CA 1
ATOM 482 C C . ASP A 1 69 ? -21.375 43.375 20.328 1 92.94 69 ASP A C 1
ATOM 484 O O . ASP A 1 69 ? -21.547 43.844 19.203 1 92.94 69 ASP A O 1
ATOM 488 N N . GLU A 1 70 ? -22 43.812 21.391 1 90.88 70 GLU A N 1
ATOM 489 C CA . GLU A 1 70 ? -22.922 44.938 21.328 1 90.88 70 GLU A CA 1
ATOM 490 C C . GLU A 1 70 ? -22.188 46.219 20.938 1 90.88 70 GLU A C 1
ATOM 492 O O . GLU A 1 70 ? -22.703 47 20.141 1 90.88 70 GLU A O 1
ATOM 497 N N . GLN A 1 71 ? -21.031 46.344 21.516 1 89.25 71 GLN A N 1
ATOM 498 C CA . GLN A 1 71 ? -20.234 47.531 21.172 1 89.25 71 GLN A CA 1
ATOM 499 C C . GLN A 1 71 ? -19.859 47.531 19.703 1 89.25 71 GLN A C 1
ATOM 501 O O . GLN A 1 71 ? -19.891 48.562 19.047 1 89.25 71 GLN A O 1
ATOM 506 N N . LEU A 1 72 ? -19.469 46.406 19.188 1 92.31 72 LEU A N 1
ATOM 507 C CA . LEU A 1 72 ? -19.125 46.281 17.781 1 92.31 72 LEU A CA 1
ATOM 508 C C . LEU A 1 72 ? -20.312 46.625 16.891 1 92.31 72 LEU A C 1
ATOM 510 O O . LEU A 1 72 ? -20.156 47.312 15.883 1 92.31 72 LEU A O 1
ATOM 514 N N . ARG A 1 73 ? -21.484 46.219 17.266 1 91.25 73 ARG A N 1
ATOM 515 C CA . ARG A 1 73 ? -22.703 46.438 16.5 1 91.25 73 ARG A CA 1
ATOM 516 C C . ARG A 1 73 ? -23.094 47.906 16.5 1 91.25 73 ARG A C 1
ATOM 518 O O . ARG A 1 73 ? -23.641 48.438 15.531 1 91.25 73 ARG A O 1
ATOM 525 N N . SER A 1 74 ? -22.828 48.531 17.578 1 87.38 74 SER A N 1
ATOM 526 C CA . SER A 1 74 ? -23.188 49.938 17.703 1 87.38 74 SER A CA 1
ATOM 527 C C . SER A 1 74 ? -22.266 50.844 16.891 1 87.38 74 SER A C 1
ATOM 529 O O . SER A 1 74 ? -22.594 52 16.625 1 87.38 74 SER A O 1
ATOM 531 N N . GLY A 1 75 ? -21.094 50.281 16.562 1 81.81 75 GLY A N 1
ATOM 532 C CA . GLY A 1 75 ? -20.125 51.062 15.797 1 81.81 75 GLY A CA 1
ATOM 533 C C . GLY A 1 75 ? -19.297 52 16.656 1 81.81 75 GLY A C 1
ATOM 534 O O . GLY A 1 75 ? -18.453 52.75 16.125 1 81.81 75 GLY A O 1
ATOM 535 N N . HIS A 1 76 ? -19.594 52.031 17.953 1 75.25 76 HIS A N 1
ATOM 536 C CA . HIS A 1 76 ? -18.875 52.938 18.828 1 75.25 76 HIS A CA 1
ATOM 537 C C . HIS A 1 76 ? -17.562 52.344 19.312 1 75.25 76 HIS A C 1
ATOM 539 O O . HIS A 1 76 ? -17.469 51.125 19.531 1 75.25 76 HIS A O 1
ATOM 545 N N . SER A 1 77 ? -16.562 53.281 19.219 1 65.38 77 SER A N 1
ATOM 546 C CA . SER A 1 77 ? -15.25 52.875 19.703 1 65.38 77 SER A CA 1
ATOM 547 C C . SER A 1 77 ? -15.188 52.875 21.219 1 65.38 77 SER A C 1
ATOM 549 O O . SER A 1 77 ? -15.82 53.719 21.859 1 65.38 77 SER A O 1
ATOM 551 N N . SER A 1 78 ? -15.055 51.719 21.812 1 61.91 78 SER A N 1
ATOM 552 C CA . SER A 1 78 ? -14.758 51.812 23.25 1 61.91 78 SER A CA 1
ATOM 553 C C . SER A 1 78 ? -13.289 51.5 23.531 1 61.91 78 SER A C 1
ATOM 555 O O . SER A 1 78 ? -12.688 50.656 22.828 1 61.91 78 SER A O 1
ATOM 557 N N . GLU A 1 79 ? -12.484 52.375 24.156 1 58.75 79 GLU A N 1
ATOM 558 C CA . GLU A 1 79 ? -11.062 52.188 24.422 1 58.75 79 GLU A CA 1
ATOM 559 C C . GLU A 1 79 ? -10.805 50.844 25.125 1 58.75 79 GLU A C 1
ATOM 561 O O . GLU A 1 79 ? -9.914 50.094 24.75 1 58.75 79 GLU A O 1
ATOM 566 N N . VAL A 1 80 ? -11.242 50.812 26.422 1 61.19 80 VAL A N 1
ATOM 567 C CA . VAL A 1 80 ? -10.703 49.688 27.203 1 61.19 80 VAL A CA 1
ATOM 568 C C . VAL A 1 80 ? -11.844 48.781 27.641 1 61.19 80 VAL A C 1
ATOM 570 O O . VAL A 1 80 ? -12.773 49.219 28.312 1 61.19 80 VAL A O 1
ATOM 573 N N . MET A 1 81 ? -11.859 47.562 26.922 1 75.25 81 MET A N 1
ATOM 574 C CA . MET A 1 81 ? -12.828 46.594 27.375 1 75.25 81 MET A CA 1
ATOM 575 C C . MET A 1 81 ? -12.148 45.5 28.188 1 75.25 81 MET A C 1
ATOM 577 O O . MET A 1 81 ? -10.938 45.312 28.109 1 75.25 81 MET A O 1
ATOM 581 N N . GLU A 1 82 ? -12.805 44.906 29.062 1 85.44 82 GLU A N 1
ATOM 582 C CA . GLU A 1 82 ? -12.328 43.781 29.859 1 85.44 82 GLU A CA 1
ATOM 583 C C . GLU A 1 82 ? -11.906 42.625 28.984 1 85.44 82 GLU A C 1
ATOM 585 O O . GLU A 1 82 ? -10.922 41.938 29.266 1 85.44 82 GLU A O 1
ATOM 590 N N . CYS A 1 83 ? -12.625 42.531 27.922 1 94.12 83 CYS A N 1
ATOM 591 C CA . CYS A 1 83 ? -12.359 41.438 26.984 1 94.12 83 CYS A CA 1
ATOM 592 C C . CYS A 1 83 ? -11.977 42 25.609 1 94.12 83 CYS A C 1
ATOM 594 O O . CYS A 1 83 ? -12.68 42.844 25.047 1 94.12 83 CYS A O 1
ATOM 596 N N . ASN A 1 84 ? -10.82 41.594 25.125 1 95.62 84 ASN A N 1
ATOM 597 C CA . ASN A 1 84 ? -10.391 41.875 23.766 1 95.62 84 ASN A CA 1
ATOM 598 C C . ASN A 1 84 ? -10.297 40.625 22.906 1 95.62 84 ASN A C 1
ATOM 600 O O . ASN A 1 84 ? -10.133 39.531 23.438 1 95.62 84 ASN A O 1
ATOM 604 N N . TYR A 1 85 ? -10.391 40.812 21.578 1 96.75 85 TYR A N 1
ATOM 605 C CA . TYR A 1 85 ? -10.555 39.625 20.734 1 96.75 85 TYR A CA 1
ATOM 606 C C . TYR A 1 85 ? -9.633 39.688 19.531 1 96.75 85 TYR A C 1
ATOM 608 O O . TYR A 1 85 ? -9.367 40.75 18.984 1 96.75 85 TYR A O 1
ATOM 616 N N . LEU A 1 86 ? -9.172 38.562 19.188 1 97.81 86 LEU A N 1
ATOM 617 C CA . LEU A 1 86 ? -8.508 38.312 17.906 1 97.81 86 LEU A CA 1
ATOM 618 C C . LEU A 1 86 ? -9.273 37.25 17.109 1 97.81 86 LEU A C 1
ATOM 620 O O . LEU A 1 86 ? -9.484 36.125 17.578 1 97.81 86 LEU A O 1
ATOM 624 N N . VAL A 1 87 ? -9.742 37.625 15.93 1 97 87 VAL A N 1
ATOM 625 C CA . VAL A 1 87 ? -10.391 36.688 15.031 1 97 87 VAL A CA 1
ATOM 626 C C . VAL A 1 87 ? -9.414 36.25 13.938 1 97 87 VAL A C 1
ATOM 628 O O . VAL A 1 87 ? -8.992 37.062 13.117 1 97 87 VAL A O 1
ATOM 631 N N . GLY A 1 88 ? -9.055 34.969 14.016 1 95.94 88 GLY A N 1
ATOM 632 C CA . GLY A 1 88 ? -8.203 34.438 12.977 1 95.94 88 GLY A CA 1
ATOM 633 C C . GLY A 1 88 ? -8.969 34.031 11.727 1 95.94 88 GLY A C 1
ATOM 634 O O . GLY A 1 88 ? -9.992 33.344 11.805 1 95.94 88 GLY A O 1
ATOM 635 N N . LEU A 1 89 ? -8.445 34.469 10.578 1 94.62 89 LEU A N 1
ATOM 636 C CA . LEU A 1 89 ? -9.008 34.156 9.266 1 94.62 89 LEU A CA 1
ATOM 637 C C . LEU A 1 89 ? -7.988 33.438 8.398 1 94.62 89 LEU A C 1
ATOM 639 O O . LEU A 1 89 ? -7.504 33.969 7.406 1 94.62 89 LEU A O 1
ATOM 643 N N . PRO A 1 90 ? -7.719 32.156 8.797 1 92.38 90 PRO A N 1
ATOM 644 C CA . PRO A 1 90 ? -6.746 31.391 8.008 1 92.38 90 PRO A CA 1
ATOM 645 C C . PRO A 1 90 ? -7.273 31.031 6.621 1 92.38 90 PRO A C 1
ATOM 647 O O . PRO A 1 90 ? -8.477 30.812 6.449 1 92.38 90 PRO A O 1
ATOM 650 N N . TYR A 1 91 ? -6.359 31.016 5.609 1 89.81 91 TYR A N 1
ATOM 651 C CA . TYR A 1 91 ? -6.785 30.625 4.27 1 89.81 91 TYR A CA 1
ATOM 652 C C . TYR A 1 91 ? -5.664 29.906 3.523 1 89.81 91 TYR A C 1
ATOM 654 O O . TYR A 1 91 ? -4.594 29.672 4.082 1 89.81 91 TYR A O 1
ATOM 662 N N . ASN A 1 92 ? -5.906 29.344 2.324 1 91 92 ASN A N 1
ATOM 663 C CA . ASN A 1 92 ? -5.023 28.562 1.457 1 91 92 ASN A CA 1
ATOM 664 C C . ASN A 1 92 ? -4.875 27.125 1.946 1 91 92 ASN A C 1
ATOM 666 O O . ASN A 1 92 ? -5.844 26.516 2.398 1 91 92 ASN A O 1
ATOM 670 N N . GLY A 1 93 ? -3.719 26.578 1.687 1 90.94 93 GLY A N 1
ATOM 671 C CA . GLY A 1 93 ? -3.557 25.172 2.006 1 90.94 93 GLY A CA 1
ATOM 672 C C . GLY A 1 93 ? -3.611 24.891 3.494 1 90.94 93 GLY A C 1
ATOM 673 O O . GLY A 1 93 ? -3.398 25.781 4.312 1 90.94 93 GLY A O 1
ATOM 674 N N . LEU A 1 94 ? -3.844 23.672 3.818 1 93.31 94 LEU A N 1
ATOM 675 C CA . LEU A 1 94 ? -4.043 23.281 5.211 1 93.31 94 LEU A CA 1
ATOM 676 C C . LEU A 1 94 ? -2.803 23.594 6.043 1 93.31 94 LEU A C 1
ATOM 678 O O . LEU A 1 94 ? -2.91 24.094 7.168 1 93.31 94 LEU A O 1
ATOM 682 N N . GLY A 1 95 ? -1.6 23.312 5.508 1 95 95 GLY A N 1
ATOM 683 C CA . GLY A 1 95 ? -0.376 23.641 6.223 1 95 95 GLY A CA 1
ATOM 684 C C . GLY A 1 95 ? -0.264 25.125 6.551 1 95 95 GLY A C 1
ATOM 685 O O . GLY A 1 95 ? 0.102 25.484 7.668 1 95 95 GLY A O 1
ATOM 686 N N . ASN A 1 96 ? -0.633 25.922 5.609 1 95.19 96 ASN A N 1
ATOM 687 C CA . ASN A 1 96 ? -0.637 27.359 5.816 1 95.19 96 ASN A CA 1
ATOM 688 C C . ASN A 1 96 ? -1.634 27.781 6.895 1 95.19 96 ASN A C 1
ATOM 690 O O . ASN A 1 96 ? -1.313 28.594 7.766 1 95.19 96 ASN A O 1
ATOM 694 N N . ARG A 1 97 ? -2.732 27.219 6.801 1 94.44 97 ARG A N 1
ATOM 695 C CA . ARG A 1 97 ? -3.777 27.547 7.766 1 94.44 97 ARG A CA 1
ATOM 696 C C . ARG A 1 97 ? -3.354 27.156 9.18 1 94.44 97 ARG A C 1
ATOM 698 O O . ARG A 1 97 ? -3.545 27.938 10.125 1 94.44 97 ARG A O 1
ATOM 705 N N . MET A 1 98 ? -2.783 26.031 9.281 1 96 98 MET A N 1
ATOM 706 C CA . MET A 1 98 ? -2.357 25.547 10.594 1 96 98 MET A CA 1
ATOM 707 C C . MET A 1 98 ? -1.269 26.453 11.172 1 96 98 MET A C 1
ATOM 709 O O . MET A 1 98 ? -1.344 26.859 12.336 1 96 98 MET A O 1
ATOM 713 N N . LEU A 1 99 ? -0.342 26.797 10.375 1 97.56 99 LEU A N 1
ATOM 714 C CA . LEU A 1 99 ? 0.751 27.656 10.828 1 97.56 99 LEU A CA 1
ATOM 715 C C . LEU A 1 99 ? 0.244 29.047 11.18 1 97.56 99 LEU A C 1
ATOM 717 O O . LEU A 1 99 ? 0.693 29.656 12.156 1 97.56 99 LEU A O 1
ATOM 721 N N . SER A 1 100 ? -0.664 29.5 10.391 1 96.69 100 SER A N 1
ATOM 722 C CA . SER A 1 100 ? -1.258 30.797 10.656 1 96.69 100 SER A CA 1
ATOM 723 C C . SER A 1 100 ? -2.047 30.797 11.961 1 96.69 100 SER A C 1
ATOM 725 O O . SER A 1 100 ? -2.025 31.781 12.711 1 96.69 100 SER A O 1
ATOM 727 N N . LEU A 1 101 ? -2.721 29.719 12.211 1 96.75 101 LEU A N 1
ATOM 728 C CA . LEU A 1 101 ? -3.475 29.594 13.453 1 96.75 101 LEU A CA 1
ATOM 729 C C . LEU A 1 101 ? -2.541 29.609 14.656 1 96.75 101 LEU A C 1
ATOM 731 O O . LEU A 1 101 ? -2.822 30.281 15.656 1 96.75 101 LEU A O 1
ATOM 735 N N . VAL A 1 102 ? -1.45 28.969 14.547 1 97.62 102 VAL A N 1
ATOM 736 C CA . VAL A 1 102 ? -0.474 28.922 15.633 1 97.62 102 VAL A CA 1
ATOM 737 C C . VAL A 1 102 ? 0.104 30.328 15.859 1 97.62 102 VAL A C 1
ATOM 739 O O . VAL A 1 102 ? 0.186 30.781 17 1 97.62 102 VAL A O 1
ATOM 742 N N . ALA A 1 103 ? 0.445 30.953 14.828 1 98.38 103 ALA A N 1
ATOM 743 C CA . ALA A 1 103 ? 1.017 32.281 14.922 1 98.38 103 ALA A CA 1
ATOM 744 C C . ALA A 1 103 ? 0.003 33.281 15.492 1 98.38 103 ALA A C 1
ATOM 746 O O . ALA A 1 103 ? 0.336 34.094 16.359 1 98.38 103 ALA A O 1
ATOM 747 N N . SER A 1 104 ? -1.193 33.188 15.023 1 98.19 104 SER A N 1
ATOM 748 C CA . SER A 1 104 ? -2.256 34.062 15.5 1 98.19 104 SER A CA 1
ATOM 749 C C . SER A 1 104 ? -2.557 33.812 16.969 1 98.19 104 SER A C 1
ATOM 751 O O . SER A 1 104 ? -2.807 34.75 17.719 1 98.19 104 SER A O 1
ATOM 753 N N . PHE A 1 105 ? -2.549 32.594 17.328 1 98 105 PHE A N 1
ATOM 754 C CA . PHE A 1 105 ? -2.797 32.281 18.719 1 98 105 PHE A CA 1
ATOM 755 C C . PHE A 1 105 ? -1.698 32.844 19.609 1 98 105 PHE A C 1
ATOM 757 O O . PHE A 1 105 ? -1.977 33.375 20.688 1 98 105 PHE A O 1
ATOM 764 N N . LEU A 1 106 ? -0.481 32.656 19.188 1 98.25 106 LEU A N 1
ATOM 765 C CA . LEU A 1 106 ? 0.604 33.25 19.969 1 98.25 106 LEU A CA 1
ATOM 766 C C . LEU A 1 106 ? 0.404 34.781 20.125 1 98.25 106 LEU A C 1
ATOM 768 O O . LEU A 1 106 ? 0.601 35.312 21.203 1 98.25 106 LEU A O 1
ATOM 772 N N . TYR A 1 107 ? 0.01 35.406 19.062 1 98.5 107 TYR A N 1
ATOM 773 C CA . TYR A 1 107 ? -0.258 36.844 19.125 1 98.5 107 TYR A CA 1
ATOM 774 C C . TYR A 1 107 ? -1.376 37.125 20.125 1 98.5 107 TYR A C 1
ATOM 776 O O . TYR A 1 107 ? -1.301 38.094 20.875 1 98.5 107 TYR A O 1
ATOM 784 N N . ALA A 1 108 ? -2.371 36.312 20.125 1 98.06 108 ALA A N 1
ATOM 785 C CA . ALA A 1 108 ? -3.457 36.469 21.094 1 98.06 108 ALA A CA 1
ATOM 786 C C . ALA A 1 108 ? -2.943 36.344 22.516 1 98.06 108 ALA A C 1
ATOM 788 O O . ALA A 1 108 ? -3.369 37.094 23.406 1 98.06 108 ALA A O 1
ATOM 789 N N . LEU A 1 109 ? -2.09 35.438 22.703 1 97.19 109 LEU A N 1
ATOM 790 C CA . LEU A 1 109 ? -1.495 35.281 24.031 1 97.19 109 LEU A CA 1
ATOM 791 C C . LEU A 1 109 ? -0.719 36.5 24.438 1 97.19 109 LEU A C 1
ATOM 793 O O . LEU A 1 109 ? -0.866 37 25.562 1 97.19 109 LEU A O 1
ATOM 797 N N . LEU A 1 110 ? 0.031 37.031 23.562 1 97.44 110 LEU A N 1
ATOM 798 C CA . LEU A 1 110 ? 0.922 38.125 23.859 1 97.44 110 LEU A CA 1
ATOM 799 C C . LEU A 1 110 ? 0.129 39.406 24.078 1 97.44 110 LEU A C 1
ATOM 801 O O . LEU A 1 110 ? 0.592 40.312 24.781 1 97.44 110 LEU A O 1
ATOM 805 N N . THR A 1 111 ? -1.04 39.5 23.516 1 96.81 111 THR A N 1
ATOM 806 C CA . THR A 1 111 ? -1.822 40.719 23.578 1 96.81 111 THR A CA 1
ATOM 807 C C . THR A 1 111 ? -3.033 40.562 24.5 1 96.81 111 THR A C 1
ATOM 809 O O . THR A 1 111 ? -3.936 41.406 24.516 1 96.81 111 THR A O 1
ATOM 812 N N . ASP A 1 112 ? -3.123 39.406 25.156 1 95.12 112 ASP A N 1
ATOM 813 C CA . ASP A 1 112 ? -4.176 39.094 26.109 1 95.12 112 ASP A CA 1
ATOM 814 C C . ASP A 1 112 ? -5.555 39.188 25.469 1 95.12 112 ASP A C 1
ATOM 816 O O . ASP A 1 112 ? -6.449 39.844 26 1 95.12 112 ASP A O 1
ATOM 820 N N . ARG A 1 113 ? -5.668 38.5 24.375 1 96.94 113 ARG A N 1
ATOM 821 C CA . ARG A 1 113 ? -6.926 38.5 23.625 1 96.94 113 ARG A CA 1
ATOM 822 C C . ARG A 1 113 ? -7.531 37.094 23.594 1 96.94 113 ARG A C 1
ATOM 824 O O . ARG A 1 113 ? -6.809 36.125 23.672 1 96.94 113 ARG A O 1
ATOM 831 N N . VAL A 1 114 ? -8.836 37.062 23.516 1 96.38 114 VAL A N 1
ATOM 832 C CA . VAL A 1 114 ? -9.523 35.812 23.203 1 96.38 114 VAL A CA 1
ATOM 833 C C . VAL A 1 114 ? -9.391 35.5 21.719 1 96.38 114 VAL A C 1
ATOM 835 O O . VAL A 1 114 ? -9.695 36.344 20.875 1 96.38 114 VAL A O 1
ATOM 838 N N . PHE A 1 115 ? -8.953 34.281 21.453 1 97.06 115 PHE A N 1
ATOM 839 C CA . PHE A 1 115 ? -8.727 33.875 20.062 1 97.06 115 PHE A CA 1
ATOM 840 C C . PHE A 1 115 ? -9.93 33.125 19.516 1 97.06 115 PHE A C 1
ATOM 842 O O . PHE A 1 115 ? -10.312 32.094 20.062 1 97.06 115 PHE A O 1
ATOM 849 N N . LEU A 1 116 ? -10.547 33.688 18.531 1 95.5 116 LEU A N 1
ATOM 850 C CA . LEU A 1 116 ? -11.641 33.062 17.797 1 95.5 116 LEU A CA 1
ATOM 851 C C . LEU A 1 116 ? -11.242 32.781 16.344 1 95.5 116 LEU A C 1
ATOM 853 O O . LEU A 1 116 ? -10.414 33.5 15.781 1 95.5 116 LEU A O 1
ATOM 857 N N . VAL A 1 117 ? -11.789 31.75 15.836 1 94.25 117 VAL A N 1
ATOM 858 C CA . VAL A 1 117 ? -11.383 31.359 14.492 1 94.25 117 VAL A CA 1
ATOM 859 C C . VAL A 1 117 ? -12.602 31.312 13.578 1 94.25 117 VAL A C 1
ATOM 861 O O . VAL A 1 117 ? -13.648 30.781 13.945 1 94.25 117 VAL A O 1
ATOM 864 N N . HIS A 1 118 ? -12.43 31.984 12.453 1 91.06 118 HIS A N 1
ATOM 865 C CA . HIS A 1 118 ? -13.359 31.797 11.352 1 91.06 118 HIS A CA 1
ATOM 866 C C . HIS A 1 118 ? -12.812 30.812 10.32 1 91.06 118 HIS A C 1
ATOM 868 O O . HIS A 1 118 ? -11.898 31.156 9.562 1 91.06 118 HIS A O 1
ATOM 874 N N . PHE A 1 119 ? -13.445 29.641 10.352 1 75.12 119 PHE A N 1
ATOM 875 C CA . PHE A 1 119 ? -12.938 28.609 9.461 1 75.12 119 PHE A CA 1
ATOM 876 C C . PHE A 1 119 ? -14.023 28.141 8.5 1 75.12 119 PHE A C 1
ATOM 878 O O . PHE A 1 119 ? -14.922 27.391 8.883 1 75.12 119 PHE A O 1
ATOM 885 N N . PRO A 1 120 ? -14.227 28.875 7.262 1 60.59 120 PRO A N 1
ATOM 886 C CA . PRO A 1 120 ? -15.375 28.641 6.387 1 60.59 120 PRO A CA 1
ATOM 887 C C . PRO A 1 120 ? -15.734 27.172 6.266 1 60.59 120 PRO A C 1
ATOM 889 O O . PRO A 1 120 ? -16.922 26.828 6.156 1 60.59 120 PRO A O 1
ATOM 892 N N . ASP A 1 121 ? -14.734 26.297 6.016 1 61.84 121 ASP A N 1
ATOM 893 C CA . ASP A 1 121 ? -15.109 24.891 5.863 1 61.84 121 ASP A CA 1
ATOM 894 C C . ASP A 1 121 ? -15.055 24.156 7.203 1 61.84 121 ASP A C 1
ATOM 896 O O . ASP A 1 121 ? -14.422 24.625 8.148 1 61.84 121 ASP A O 1
ATOM 900 N N . ASP A 1 122 ? -16.219 23.438 7.617 1 62.56 122 ASP A N 1
ATOM 901 C CA . ASP A 1 122 ? -16.562 22.828 8.898 1 62.56 122 ASP A CA 1
ATOM 902 C C . ASP A 1 122 ? -15.312 22.5 9.711 1 62.56 122 ASP A C 1
ATOM 904 O O . ASP A 1 122 ? -14.695 21.453 9.516 1 62.56 122 ASP A O 1
ATOM 908 N N . PHE A 1 123 ? -14.875 23.516 10.5 1 70 123 PHE A N 1
ATOM 909 C CA . PHE A 1 123 ? -13.766 23.406 11.43 1 70 123 PHE A CA 1
ATOM 910 C C . PHE A 1 123 ? -13.875 22.125 12.258 1 70 123 PHE A C 1
ATOM 912 O O . PHE A 1 123 ? -12.883 21.438 12.477 1 70 123 PHE A O 1
ATOM 919 N N . ALA A 1 124 ? -15.086 21.828 12.508 1 73.62 124 ALA A N 1
ATOM 920 C CA . ALA A 1 124 ? -15.344 20.688 13.383 1 73.62 124 ALA A CA 1
ATOM 921 C C . ALA A 1 124 ? -15.023 19.375 12.68 1 73.62 124 ALA A C 1
ATOM 923 O O . ALA A 1 124 ? -14.867 18.328 13.328 1 73.62 124 ALA A O 1
ATOM 924 N N . ASP A 1 125 ? -14.836 19.625 11.398 1 83.38 125 ASP A N 1
ATOM 925 C CA . ASP A 1 125 ? -14.516 18.422 10.625 1 83.38 125 ASP A CA 1
ATOM 926 C C . ASP A 1 125 ? -13.016 18.125 10.672 1 83.38 125 ASP A C 1
ATOM 928 O O . ASP A 1 125 ? -12.594 17 10.383 1 83.38 125 ASP A O 1
ATOM 932 N N . HIS A 1 126 ? -12.266 19.125 11.141 1 90.38 126 HIS A N 1
ATOM 933 C CA . HIS A 1 126 ? -10.82 18.953 11.078 1 90.38 126 HIS A CA 1
ATOM 934 C C . HIS A 1 126 ? -10.195 18.969 12.469 1 90.38 126 HIS A C 1
ATOM 936 O O . HIS A 1 126 ? -9.305 18.156 12.766 1 90.38 126 HIS A O 1
ATOM 942 N N . PHE A 1 127 ? -10.766 19.859 13.289 1 91.31 127 PHE A N 1
ATOM 943 C CA . PHE A 1 127 ? -10.133 20.016 14.594 1 91.31 127 PHE A CA 1
ATOM 944 C C . PHE A 1 127 ? -11.18 20 15.711 1 91.31 127 PHE A C 1
ATOM 946 O O . PHE A 1 127 ? -12.312 20.422 15.508 1 91.31 127 PHE A O 1
ATOM 953 N N . CYS A 1 128 ? -10.703 19.547 16.891 1 88.06 128 CYS A N 1
ATOM 954 C CA . CYS A 1 128 ? -11.508 19.625 18.109 1 88.06 128 CYS A CA 1
ATOM 955 C C . CYS A 1 128 ? -11.344 20.969 18.797 1 88.06 128 CYS A C 1
ATOM 957 O O . CYS A 1 128 ? -10.414 21.719 18.484 1 88.06 128 CYS A O 1
ATOM 959 N N . GLU A 1 129 ? -12.273 21.188 19.75 1 83.75 129 GLU A N 1
ATOM 960 C CA . GLU A 1 129 ? -12.133 22.344 20.625 1 83.75 129 GLU A CA 1
ATOM 961 C C . GLU A 1 129 ? -10.914 22.203 21.531 1 83.75 129 GLU A C 1
ATOM 963 O O . GLU A 1 129 ? -10.789 21.219 22.25 1 83.75 129 GLU A O 1
ATOM 968 N N . PRO A 1 130 ? -10.078 23.156 21.406 1 85.19 130 PRO A N 1
ATOM 969 C CA . PRO A 1 130 ? -8.844 22.984 22.172 1 85.19 130 PRO A CA 1
ATOM 970 C C . PRO A 1 130 ? -8.984 23.375 23.625 1 85.19 130 PRO A C 1
ATOM 972 O O . PRO A 1 130 ? -8.156 23 24.469 1 85.19 130 PRO A O 1
ATOM 975 N N . PHE A 1 131 ? -10.023 24.125 23.969 1 82 131 PHE A N 1
ATOM 976 C CA . PHE A 1 131 ? -10.094 24.672 25.328 1 82 131 PHE A CA 1
ATOM 977 C C . PHE A 1 131 ? -11.133 23.922 26.156 1 82 131 PHE A C 1
ATOM 979 O O . PHE A 1 131 ? -12.289 23.812 25.75 1 82 131 PHE A O 1
ATOM 986 N N . PRO A 1 132 ? -10.578 23.109 27.234 1 65.88 132 PRO A N 1
ATOM 987 C CA . PRO A 1 132 ? -11.477 22.297 28.062 1 65.88 132 PRO A CA 1
ATOM 988 C C . PRO A 1 132 ? -12.578 23.141 28.719 1 65.88 132 PRO A C 1
ATOM 990 O O . PRO A 1 132 ? -12.367 24.328 29 1 65.88 132 PRO A O 1
ATOM 993 N N . GLY A 1 133 ? -13.789 22.625 28.547 1 58.91 133 GLY A N 1
ATOM 994 C CA . GLY A 1 133 ? -14.789 23.25 29.406 1 58.91 133 GLY A CA 1
ATOM 995 C C . GLY A 1 133 ? -14.57 22.969 30.875 1 58.91 133 GLY A C 1
ATOM 996 O O . GLY A 1 133 ? -13.859 22.031 31.25 1 58.91 133 GLY A O 1
ATOM 997 N N . GLY A 1 134 ? -14.242 23.859 31.672 1 48.38 134 GLY A N 1
ATOM 998 C CA . GLY A 1 134 ? -14.117 23.547 33.094 1 48.38 134 GLY A CA 1
ATOM 999 C C . GLY A 1 134 ? -15.117 22.516 33.562 1 48.38 134 GLY A C 1
ATOM 1000 O O . GLY A 1 134 ? -16.062 22.188 32.844 1 48.38 134 GLY A O 1
ATOM 1001 N N . GLU A 1 135 ? -14.664 21.594 34.594 1 44.47 135 GLU A N 1
ATOM 1002 C CA . GLU A 1 135 ? -15.625 20.719 35.281 1 44.47 135 GLU A CA 1
ATOM 1003 C C . GLU A 1 135 ? -16.969 21.422 35.469 1 44.47 135 GLU A C 1
ATOM 1005 O O . GLU A 1 135 ? -17.047 22.453 36.125 1 44.47 135 GLU A O 1
ATOM 1010 N N . GLY A 1 136 ? -18.094 20.938 34.875 1 47.03 136 GLY A N 1
ATOM 1011 C CA . GLY A 1 136 ? -19.453 21.422 35.062 1 47.03 136 GLY A CA 1
ATOM 1012 C C . GLY A 1 136 ? -19.797 22.594 34.156 1 47.03 136 GLY A C 1
ATOM 1013 O O . GLY A 1 136 ? -20.938 23.078 34.188 1 47.03 136 GLY A O 1
ATOM 1014 N N . GLU A 1 137 ? -18.766 23.219 33.625 1 52.22 137 GLU A N 1
ATOM 1015 C CA . GLU A 1 137 ? -19.047 24.469 32.906 1 52.22 137 GLU A CA 1
ATOM 1016 C C . GLU A 1 137 ? -19.078 24.234 31.391 1 52.22 137 GLU A C 1
ATOM 1018 O O . GLU A 1 137 ? -18.484 23.281 30.891 1 52.22 137 GLU A O 1
ATOM 1023 N N . THR A 1 138 ? -19.969 24.781 30.797 1 53.72 138 THR A N 1
ATOM 1024 C CA . THR A 1 138 ? -20.203 24.766 29.359 1 53.72 138 THR A CA 1
ATOM 1025 C C . THR A 1 138 ? -18.938 25.125 28.594 1 53.72 138 THR A C 1
ATOM 1027 O O . THR A 1 138 ? -18.297 26.125 28.891 1 53.72 138 THR A O 1
ATOM 1030 N N . ALA A 1 139 ? -18.297 24.188 27.969 1 60.53 139 ALA A N 1
ATOM 1031 C CA . ALA A 1 139 ? -17.125 24.391 27.125 1 60.53 139 ALA A CA 1
ATOM 1032 C C . ALA A 1 139 ? -17.344 25.547 26.156 1 60.53 139 ALA A C 1
ATOM 1034 O O . ALA A 1 139 ? -18.391 25.641 25.516 1 60.53 139 ALA A O 1
ATOM 1035 N N . THR A 1 140 ? -16.516 26.688 26.328 1 77 140 THR A N 1
ATOM 1036 C CA . THR A 1 140 ? -16.578 27.781 25.375 1 77 140 THR A CA 1
ATOM 1037 C C . THR A 1 140 ? -15.836 27.422 24.094 1 77 140 THR A C 1
ATOM 1039 O O . THR A 1 140 ? -14.797 26.766 24.125 1 77 140 THR A O 1
ATOM 1042 N N . THR A 1 141 ? -16.406 27.766 23 1 86.19 141 THR A N 1
ATOM 1043 C CA . THR A 1 141 ? -15.898 27.438 21.672 1 86.19 141 THR A CA 1
ATOM 1044 C C . THR A 1 141 ? -14.953 28.531 21.172 1 86.19 141 THR A C 1
ATOM 1046 O O . THR A 1 141 ? -15.102 29.703 21.531 1 86.19 141 THR A O 1
ATOM 1049 N N . TRP A 1 142 ? -13.898 28.156 20.484 1 91.25 142 TRP A N 1
ATOM 1050 C CA . TRP A 1 142 ? -13.055 29.141 19.828 1 91.25 142 TRP A CA 1
ATOM 1051 C C . TRP A 1 142 ? -13.562 29.453 18.438 1 91.25 142 TRP A C 1
ATOM 1053 O O . TRP A 1 142 ? -12.953 30.234 17.703 1 91.25 142 TRP A O 1
ATOM 1063 N N . VAL A 1 143 ? -14.727 28.859 18.047 1 90.5 143 VAL A N 1
ATOM 1064 C CA . VAL A 1 143 ? -15.32 29.109 16.734 1 90.5 143 VAL A CA 1
ATOM 1065 C C . VAL A 1 143 ? -16.094 30.422 16.766 1 90.5 143 VAL A C 1
ATOM 1067 O O . VAL A 1 143 ? -16.891 30.656 17.688 1 90.5 143 VAL A O 1
ATOM 1070 N N . LEU A 1 144 ? -15.82 31.188 15.711 1 92.81 144 LEU A N 1
ATOM 1071 C CA . LEU A 1 144 ? -16.547 32.438 15.586 1 92.81 144 LEU A CA 1
ATOM 1072 C C . LEU A 1 144 ? -18.031 32.188 15.352 1 92.81 144 LEU A C 1
ATOM 1074 O O . LEU A 1 144 ? -18.406 31.438 14.453 1 92.81 144 LEU A O 1
ATOM 1078 N N . PRO A 1 145 ? -18.859 32.812 16.203 1 90.38 145 PRO A N 1
ATOM 1079 C CA . PRO A 1 145 ? -20.297 32.625 16.016 1 90.38 145 PRO A CA 1
ATOM 1080 C C . PRO A 1 145 ? -20.766 33.062 14.633 1 90.38 145 PRO A C 1
ATOM 1082 O O . PRO A 1 145 ? -20.281 34.062 14.102 1 90.38 145 PRO A O 1
ATOM 1085 N N . PRO A 1 146 ? -21.781 32.344 14.133 1 87.62 146 PRO A N 1
ATOM 1086 C CA . PRO A 1 146 ? -22.266 32.688 12.781 1 87.62 146 PRO A CA 1
ATOM 1087 C C . PRO A 1 146 ? -22.906 34.062 12.703 1 87.62 146 PRO A C 1
ATOM 1089 O O . PRO A 1 146 ? -23 34.625 11.617 1 87.62 146 PRO A O 1
ATOM 1092 N N . ASP A 1 147 ? -23.391 34.594 13.773 1 89.5 147 ASP A N 1
ATOM 1093 C CA . ASP A 1 147 ? -24.062 35.875 13.758 1 89.5 147 ASP A CA 1
ATOM 1094 C C . ASP A 1 147 ? -23.094 37.031 14.062 1 89.5 147 ASP A C 1
ATOM 1096 O O . ASP A 1 147 ? -23.516 38.125 14.43 1 89.5 147 ASP A O 1
ATOM 1100 N N . PHE A 1 148 ? -21.781 36.781 14.047 1 93.5 148 PHE A N 1
ATOM 1101 C CA . PHE A 1 148 ? -20.781 37.812 14.211 1 93.5 148 PHE A CA 1
ATOM 1102 C C . PHE A 1 148 ? -21.094 39 13.312 1 93.5 148 PHE A C 1
ATOM 1104 O O . PHE A 1 148 ? -21.422 38.844 12.133 1 93.5 148 PHE A O 1
ATOM 1111 N N . PRO A 1 149 ? -21.016 40.156 13.82 1 90.75 149 PRO A N 1
ATOM 1112 C CA . PRO A 1 149 ? -21.609 41.312 13.141 1 90.75 149 PRO A CA 1
ATOM 1113 C C . PRO A 1 149 ? -20.828 41.75 11.914 1 90.75 149 PRO A C 1
ATOM 1115 O O . PRO A 1 149 ? -21.359 42.438 11.055 1 90.75 149 PRO A O 1
ATOM 1118 N N . VAL A 1 150 ? -19.531 41.562 11.844 1 89.44 150 VAL A N 1
ATOM 1119 C CA . VAL A 1 150 ? -18.766 41.938 10.656 1 89.44 150 VAL A CA 1
ATOM 1120 C C . VAL A 1 150 ? -19.109 41.031 9.5 1 89.44 150 VAL A C 1
ATOM 1122 O O . VAL A 1 150 ? -18.719 39.844 9.508 1 89.44 150 VAL A O 1
ATOM 1125 N N . ALA A 1 151 ? -19.922 41.656 8.594 1 72.56 151 ALA A N 1
ATOM 1126 C CA . ALA A 1 151 ? -20.406 40.875 7.461 1 72.56 151 ALA A CA 1
ATOM 1127 C C . ALA A 1 151 ? -19.297 40.625 6.441 1 72.56 151 ALA A C 1
ATOM 1129 O O . ALA A 1 151 ? -18.344 41.406 6.348 1 72.56 151 ALA A O 1
ATOM 1130 N N . ASP A 1 152 ? -19.266 39.625 5.727 1 81.88 152 ASP A N 1
ATOM 1131 C CA . ASP A 1 152 ? -18.484 39.344 4.531 1 81.88 152 ASP A CA 1
ATOM 1132 C C . ASP A 1 152 ? -17 39.281 4.852 1 81.88 152 ASP A C 1
ATOM 1134 O O . ASP A 1 152 ? -16.188 39.938 4.195 1 81.88 152 ASP A O 1
ATOM 1138 N N . LEU A 1 153 ? -16.656 38.594 5.855 1 88.81 153 LEU A N 1
ATOM 1139 C CA . LEU A 1 153 ? -15.258 38.406 6.246 1 88.81 153 LEU A CA 1
ATOM 1140 C C . LEU A 1 153 ? -14.422 37.938 5.059 1 88.81 153 LEU A C 1
ATOM 1142 O O . LEU A 1 153 ? -13.227 38.25 4.984 1 88.81 153 LEU A O 1
ATOM 1146 N N . TRP A 1 154 ? -15.07 37.312 4.074 1 80.06 154 TRP A N 1
ATOM 1147 C CA . TRP A 1 154 ? -14.375 36.75 2.916 1 80.06 154 TRP A CA 1
ATOM 1148 C C . TRP A 1 154 ? -13.984 37.844 1.937 1 80.06 154 TRP A C 1
ATOM 1150 O O . TRP A 1 154 ? -13.141 37.656 1.064 1 80.06 154 TRP A O 1
ATOM 1160 N N . ARG A 1 155 ? -14.578 39 2.145 1 85.44 155 ARG A N 1
ATOM 1161 C CA . ARG A 1 155 ? -14.312 40.094 1.225 1 85.44 155 ARG A CA 1
ATOM 1162 C C . ARG A 1 155 ? -13.18 41 1.739 1 85.44 155 ARG A C 1
ATOM 1164 O O . ARG A 1 155 ? -12.703 41.875 1.025 1 85.44 155 ARG A O 1
ATOM 1171 N N . LEU A 1 156 ? -12.797 40.719 2.906 1 90.25 156 LEU A N 1
ATOM 1172 C CA . LEU A 1 156 ? -11.719 41.531 3.467 1 90.25 156 LEU A CA 1
ATOM 1173 C C . LEU A 1 156 ? -10.414 41.312 2.715 1 90.25 156 LEU A C 1
ATOM 1175 O O . LEU A 1 156 ? -10.125 40.188 2.297 1 90.25 156 LEU A O 1
ATOM 1179 N N . GLY A 1 157 ? -9.68 42.344 2.48 1 89.5 157 GLY A N 1
ATOM 1180 C CA . GLY A 1 157 ? -8.406 42.312 1.781 1 89.5 157 GLY A CA 1
ATOM 1181 C C . GLY A 1 157 ? -7.582 43.562 1.962 1 89.5 157 GLY A C 1
ATOM 1182 O O . GLY A 1 157 ? -7.934 44.438 2.764 1 89.5 157 GLY A O 1
ATOM 1183 N N . VAL A 1 158 ? -6.516 43.531 1.247 1 88.75 158 VAL A N 1
ATOM 1184 C CA . VAL A 1 158 ? -5.551 44.625 1.365 1 88.75 158 VAL A CA 1
ATOM 1185 C C . VAL A 1 158 ? -6.223 45.969 1.012 1 88.75 158 VAL A C 1
ATOM 1187 O O . VAL A 1 158 ? -5.828 47 1.513 1 88.75 158 VAL A O 1
ATOM 1190 N N . HIS A 1 159 ? -7.324 45.969 0.301 1 91 159 HIS A N 1
ATOM 1191 C CA . HIS A 1 159 ? -8 47.156 -0.188 1 91 159 HIS A CA 1
ATOM 1192 C C . HIS A 1 159 ? -9.102 47.594 0.769 1 91 159 HIS A C 1
ATOM 1194 O O . HIS A 1 159 ? -9.695 48.688 0.592 1 91 159 HIS A O 1
ATOM 1200 N N . SER A 1 160 ? -9.32 46.812 1.77 1 93.31 160 SER A N 1
ATOM 1201 C CA . SER A 1 160 ? -10.43 47.094 2.67 1 93.31 160 SER A CA 1
ATOM 1202 C C . SER A 1 160 ? -10.172 48.375 3.447 1 93.31 160 SER A C 1
ATOM 1204 O O . SER A 1 160 ? -9.055 48.625 3.916 1 93.31 160 SER A O 1
ATOM 1206 N N . ASN A 1 161 ? -11.219 49.188 3.619 1 92.81 161 ASN A N 1
ATOM 1207 C CA . ASN A 1 161 ? -11.109 50.438 4.363 1 92.81 161 ASN A CA 1
ATOM 1208 C C . ASN A 1 161 ? -10.75 50.188 5.828 1 92.81 161 ASN A C 1
ATOM 1210 O O . ASN A 1 161 ? -10.195 51.062 6.496 1 92.81 161 ASN A O 1
ATOM 1214 N N . GLN A 1 162 ? -11.016 49 6.262 1 92.81 162 GLN A N 1
ATOM 1215 C CA . GLN A 1 162 ? -10.805 48.656 7.668 1 92.81 162 GLN A CA 1
ATOM 1216 C C . GLN A 1 162 ? -9.391 48.125 7.898 1 92.81 162 GLN A C 1
ATOM 1218 O O . GLN A 1 162 ? -8.992 47.906 9.039 1 92.81 162 GLN A O 1
ATOM 1223 N N . SER A 1 163 ? -8.602 48.031 6.809 1 95.88 163 SER A N 1
ATOM 1224 C CA . SER A 1 163 ? -7.238 47.562 7.02 1 95.88 163 SER A CA 1
ATOM 1225 C C . SER A 1 163 ? -6.422 48.562 7.828 1 95.88 163 SER A C 1
ATOM 1227 O O . SER A 1 163 ? -6.621 49.781 7.711 1 95.88 163 SER A O 1
ATOM 1229 N N . TYR A 1 164 ? -5.527 48.031 8.594 1 94.75 164 TYR A N 1
ATOM 1230 C CA . TYR A 1 164 ? -4.758 48.906 9.484 1 94.75 164 TYR A CA 1
ATOM 1231 C C . TYR A 1 164 ? -4.059 50 8.711 1 94.75 164 TYR A C 1
ATOM 1233 O O . TYR A 1 164 ? -4.137 51.188 9.086 1 94.75 164 TYR A O 1
ATOM 1241 N N . GLY A 1 165 ? -3.408 49.625 7.598 1 91.81 165 GLY A N 1
ATOM 1242 C CA . GLY A 1 165 ? -2.713 50.594 6.773 1 91.81 165 GLY A CA 1
ATOM 1243 C C . GLY A 1 165 ? -3.631 51.688 6.215 1 91.81 165 GLY A C 1
ATOM 1244 O O . GLY A 1 165 ? -3.287 52.875 6.223 1 91.81 165 GLY A O 1
ATOM 1245 N N . ASN A 1 166 ? -4.766 51.281 5.785 1 94.31 166 ASN A N 1
ATOM 1246 C CA . ASN A 1 166 ? -5.711 52.25 5.215 1 94.31 166 ASN A CA 1
ATOM 1247 C C . ASN A 1 166 ? -6.309 53.156 6.289 1 94.31 166 ASN A C 1
ATOM 1249 O O . ASN A 1 166 ? -6.586 54.312 6.035 1 94.31 166 ASN A O 1
ATOM 1253 N N . LEU A 1 167 ? -6.523 52.594 7.457 1 94.44 167 LEU A N 1
ATOM 1254 C CA . LEU A 1 167 ? -7.02 53.406 8.57 1 94.44 167 LEU A CA 1
ATOM 1255 C C . LEU A 1 167 ? -6 54.469 8.977 1 94.44 167 LEU A C 1
ATOM 1257 O O . LEU A 1 167 ? -6.367 55.594 9.297 1 94.44 167 LEU A O 1
ATOM 1261 N N . LEU A 1 168 ? -4.77 54.062 8.969 1 91 168 LEU A N 1
ATOM 1262 C CA . LEU A 1 168 ? -3.707 55.031 9.258 1 91 168 LEU A CA 1
ATOM 1263 C C . LEU A 1 168 ? -3.66 56.125 8.203 1 91 168 LEU A C 1
ATOM 1265 O O . LEU A 1 168 ? -3.582 57.312 8.531 1 91 168 LEU A O 1
ATOM 1269 N N . ALA A 1 169 ? -3.727 55.719 7 1 90.19 169 ALA A N 1
ATOM 1270 C CA . ALA A 1 169 ? -3.672 56.688 5.891 1 90.19 169 ALA A CA 1
ATOM 1271 C C . ALA A 1 169 ? -4.852 57.656 5.941 1 90.19 169 ALA A C 1
ATOM 1273 O O . ALA A 1 169 ? -4.711 58.812 5.605 1 90.19 169 ALA A O 1
ATOM 1274 N N . ALA A 1 170 ? -5.961 57.125 6.348 1 92.19 170 ALA A N 1
ATOM 1275 C CA . ALA A 1 170 ? -7.18 57.938 6.406 1 92.19 170 ALA A CA 1
ATOM 1276 C C . ALA A 1 170 ? -7.254 58.719 7.715 1 92.19 170 ALA A C 1
ATOM 1278 O O . ALA A 1 170 ? -8.234 59.438 7.965 1 92.19 170 ALA A O 1
ATOM 1279 N N . LYS A 1 171 ? -6.297 58.562 8.641 1 89.75 171 LYS A N 1
ATOM 1280 C CA . LYS A 1 171 ? -6.219 59.25 9.922 1 89.75 171 LYS A CA 1
ATOM 1281 C C . LYS A 1 171 ? -7.41 58.906 10.812 1 89.75 171 LYS A C 1
ATOM 1283 O O . LYS A 1 171 ? -7.941 59.781 11.516 1 89.75 171 LYS A O 1
ATOM 1288 N N . LYS A 1 172 ? -7.832 57.75 10.594 1 89.06 172 LYS A N 1
ATOM 1289 C CA . LYS A 1 172 ? -8.914 57.25 11.438 1 89.06 172 LYS A CA 1
ATOM 1290 C C . LYS A 1 172 ? -8.383 56.719 12.758 1 89.06 172 LYS A C 1
ATOM 1292 O O . LYS A 1 172 ? -9.141 56.531 13.711 1 89.06 172 LYS A O 1
ATOM 1297 N N . ILE A 1 173 ? -7.18 56.375 12.773 1 87.25 173 ILE A N 1
ATOM 1298 C CA . ILE A 1 173 ? -6.441 56.094 14 1 87.25 173 ILE A CA 1
ATOM 1299 C C . ILE A 1 173 ? -5.52 57.281 14.328 1 87.25 173 ILE A C 1
ATOM 1301 O O . ILE A 1 173 ? -4.664 57.656 13.523 1 87.25 173 ILE A O 1
ATOM 1305 N N . THR A 1 174 ? -5.895 57.875 15.328 1 76 174 THR A N 1
ATOM 1306 C CA . THR A 1 174 ? -5.152 59.094 15.68 1 76 174 THR A CA 1
ATOM 1307 C C . THR A 1 174 ? -4.641 59.031 17.109 1 76 174 THR A C 1
ATOM 1309 O O . THR A 1 174 ? -5.164 58.25 17.922 1 76 174 THR A O 1
ATOM 1312 N N . GLY A 1 175 ? -3.543 59.812 17.266 1 68.06 175 GLY A N 1
ATOM 1313 C CA . GLY A 1 175 ? -2.977 59.875 18.594 1 68.06 175 GLY A CA 1
ATOM 1314 C C . GLY A 1 175 ? -1.617 59.219 18.703 1 68.06 175 GLY A C 1
ATOM 1315 O O . GLY A 1 175 ? -1.178 58.531 17.781 1 68.06 175 GLY A O 1
ATOM 1316 N N . ASP A 1 176 ? -0.827 59.688 19.594 1 62.5 176 ASP A N 1
ATOM 1317 C CA . ASP A 1 176 ? 0.503 59.156 19.891 1 62.5 176 ASP A CA 1
ATOM 1318 C C . ASP A 1 176 ? 0.496 58.344 21.172 1 62.5 176 ASP A C 1
ATOM 1320 O O . ASP A 1 176 ? 0.276 58.875 22.266 1 62.5 176 ASP A O 1
ATOM 1324 N N . PRO A 1 177 ? 0.571 56.938 20.906 1 59.53 177 PRO A N 1
ATOM 1325 C CA . PRO A 1 177 ? 0.496 56.125 22.109 1 59.53 177 PRO A CA 1
ATOM 1326 C C . PRO A 1 177 ? 1.556 56.5 23.141 1 59.53 177 PRO A C 1
ATOM 1328 O O . PRO A 1 177 ? 1.382 56.25 24.344 1 59.53 177 PRO A O 1
ATOM 1331 N N . ALA A 1 178 ? 2.736 57 22.641 1 58.84 178 ALA A N 1
ATOM 1332 C CA . ALA A 1 178 ? 3.803 57.406 23.547 1 58.84 178 ALA A CA 1
ATOM 1333 C C . ALA A 1 178 ? 3.447 58.719 24.234 1 58.84 178 ALA A C 1
ATOM 1335 O O . ALA A 1 178 ? 4.078 59.094 25.234 1 58.84 178 ALA A O 1
ATOM 1336 N N . ARG A 1 179 ? 2.477 59.375 23.609 1 59.25 179 ARG A N 1
ATOM 1337 C CA . ARG A 1 179 ? 2.102 60.656 24.203 1 59.25 179 ARG A CA 1
ATOM 1338 C C . ARG A 1 179 ? 0.759 60.531 24.922 1 59.25 179 ARG A C 1
ATOM 1340 O O . ARG A 1 179 ? 0.009 59.594 24.719 1 59.25 179 ARG A O 1
ATOM 1347 N N . GLU A 1 180 ? 0.583 61.094 26.078 1 56.03 180 GLU A N 1
ATOM 1348 C CA . GLU A 1 180 ? -0.587 61.156 26.953 1 56.03 180 GLU A CA 1
ATOM 1349 C C . GLU A 1 180 ? -1.814 61.656 26.188 1 56.03 180 GLU A C 1
ATOM 1351 O O . GLU A 1 180 ? -2.707 62.281 26.766 1 56.03 180 GLU A O 1
ATOM 1356 N N . THR A 1 181 ? -1.776 61.375 24.812 1 58.16 181 THR A N 1
ATOM 1357 C CA . THR A 1 181 ? -2.986 61.812 24.125 1 58.16 181 THR A CA 1
ATOM 1358 C C . THR A 1 181 ? -3.914 60.625 23.875 1 58.16 181 THR A C 1
ATOM 1360 O O . THR A 1 181 ? -3.453 59.531 23.547 1 58.16 181 THR A O 1
ATOM 1363 N N . PRO A 1 182 ? -5.133 60.875 24.031 1 62.84 182 PRO A N 1
ATOM 1364 C CA . PRO A 1 182 ? -6.109 59.812 23.781 1 62.84 182 PRO A CA 1
ATOM 1365 C C . PRO A 1 182 ? -6.074 59.281 22.359 1 62.84 182 PRO A C 1
ATOM 1367 O O . PRO A 1 182 ? -5.984 60.062 21.406 1 62.84 182 PRO A O 1
ATOM 1370 N N . VAL A 1 183 ? -5.953 57.969 22.234 1 70.88 183 VAL A N 1
ATOM 1371 C CA . VAL A 1 183 ? -5.949 57.344 20.922 1 70.88 183 VAL A CA 1
ATOM 1372 C C . VAL A 1 183 ? -7.379 57 20.516 1 70.88 183 VAL A C 1
ATOM 1374 O O . VAL A 1 183 ? -8.133 56.438 21.312 1 70.88 183 VAL A O 1
ATOM 1377 N N . SER A 1 184 ? -7.777 57.594 19.406 1 80.69 184 SER A N 1
ATOM 1378 C CA . SER A 1 184 ? -9.055 57.219 18.828 1 80.69 184 SER A CA 1
ATOM 1379 C C . SER A 1 184 ? -8.891 56.031 17.859 1 80.69 184 SER A C 1
ATOM 1381 O O . SER A 1 184 ? -8.086 56.094 16.938 1 80.69 184 SER A O 1
ATOM 1383 N N . VAL A 1 185 ? -9.562 54.938 18.234 1 88.19 185 VAL A N 1
ATOM 1384 C CA . VAL A 1 185 ? -9.477 53.75 17.406 1 88.19 185 VAL A CA 1
ATOM 1385 C C . VAL A 1 185 ? -10.883 53.25 17.047 1 88.19 185 VAL A C 1
ATOM 1387 O O . VAL A 1 185 ? -11.828 53.469 17.797 1 88.19 185 VAL A O 1
ATOM 1390 N N . PRO A 1 186 ? -11.055 52.719 15.867 1 90.88 186 PRO A N 1
ATOM 1391 C CA . PRO A 1 186 ? -12.336 52.094 15.508 1 90.88 186 PRO A CA 1
ATOM 1392 C C . PRO A 1 186 ? -12.641 50.875 16.344 1 90.88 186 PRO A C 1
ATOM 1394 O O . PRO A 1 186 ? -11.781 50.375 17.078 1 90.88 186 PRO A O 1
ATOM 1397 N N . PRO A 1 187 ? -13.906 50.375 16.234 1 89.94 187 PRO A N 1
ATOM 1398 C CA . PRO A 1 187 ? -14.281 49.188 17.031 1 89.94 187 PRO A CA 1
ATOM 1399 C C . PRO A 1 187 ? -13.516 47.938 16.609 1 89.94 187 PRO A C 1
ATOM 1401 O O . PRO A 1 187 ? -13.328 47.031 17.438 1 89.94 187 PRO A O 1
ATOM 1404 N N . TYR A 1 188 ? -13.195 47.875 15.32 1 93.44 188 TYR A N 1
ATOM 1405 C CA . TYR A 1 188 ? -12.375 46.75 14.891 1 93.44 188 TYR A CA 1
ATOM 1406 C C . TYR A 1 188 ? -11.383 47.188 13.82 1 93.44 188 TYR A C 1
ATOM 1408 O O . TYR A 1 188 ? -11.586 48.188 13.141 1 93.44 188 TYR A O 1
ATOM 1416 N N . VAL A 1 189 ? -10.273 46.469 13.719 1 95 189 VAL A N 1
ATOM 1417 C CA . VAL A 1 189 ? -9.227 46.656 12.719 1 95 189 VAL A CA 1
ATOM 1418 C C . VAL A 1 189 ? -8.93 45.375 11.992 1 95 189 VAL A C 1
ATOM 1420 O O . VAL A 1 189 ? -8.852 44.312 12.625 1 95 189 VAL A O 1
ATOM 1423 N N . TYR A 1 190 ? -8.891 45.469 10.672 1 96.75 190 TYR A N 1
ATOM 1424 C CA . TYR A 1 190 ? -8.484 44.344 9.844 1 96.75 190 TYR A CA 1
ATOM 1425 C C . TYR A 1 190 ? -6.973 44.344 9.633 1 96.75 190 TYR A C 1
ATOM 1427 O O . TYR A 1 190 ? -6.406 45.344 9.18 1 96.75 190 TYR A O 1
ATOM 1435 N N . LEU A 1 191 ? -6.336 43.25 10.039 1 97.19 191 LEU A N 1
ATOM 1436 C CA . LEU A 1 191 ? -4.898 43.062 9.852 1 97.19 191 LEU A CA 1
ATOM 1437 C C . LEU A 1 191 ? -4.625 42.125 8.688 1 97.19 191 LEU A C 1
ATOM 1439 O O . LEU A 1 191 ? -4.891 40.938 8.773 1 97.19 191 LEU A O 1
ATOM 1443 N N . HIS A 1 192 ? -4.082 42.656 7.637 1 94.75 192 HIS A N 1
ATOM 1444 C CA . HIS A 1 192 ? -3.707 41.875 6.457 1 94.75 192 HIS A CA 1
ATOM 1445 C C . HIS A 1 192 ? -2.242 41.469 6.52 1 94.75 192 HIS A C 1
ATOM 1447 O O . HIS A 1 192 ? -1.354 42.25 6.18 1 94.75 192 HIS A O 1
ATOM 1453 N N . LEU A 1 193 ? -2.02 40.188 6.906 1 94.56 193 LEU A N 1
ATOM 1454 C CA . LEU A 1 193 ? -0.667 39.656 6.984 1 94.56 193 LEU A CA 1
ATOM 1455 C C . LEU A 1 193 ? -0.468 38.531 5.977 1 94.56 193 LEU A C 1
ATOM 1457 O O . LEU A 1 193 ? -0.363 37.344 6.355 1 94.56 193 LEU A O 1
ATOM 1461 N N . ALA A 1 194 ? -0.369 38.938 4.715 1 91.5 194 ALA A N 1
ATOM 1462 C CA . ALA A 1 194 ? -0.286 37.969 3.613 1 91.5 194 ALA A CA 1
ATOM 1463 C C . ALA A 1 194 ? 0.858 38.312 2.668 1 91.5 194 ALA A C 1
ATOM 1465 O O . ALA A 1 194 ? 1.629 39.25 2.934 1 91.5 194 ALA A O 1
ATOM 1466 N N . HIS A 1 195 ? 0.98 37.562 1.623 1 88.88 195 HIS A N 1
ATOM 1467 C CA . HIS A 1 195 ? 2.096 37.688 0.693 1 88.88 195 HIS A CA 1
ATOM 1468 C C . HIS A 1 195 ? 2.051 39.031 -0.032 1 88.88 195 HIS A C 1
ATOM 1470 O O . HIS A 1 195 ? 3.086 39.531 -0.462 1 88.88 195 HIS A O 1
ATOM 1476 N N . ASP A 1 196 ? 0.854 39.562 -0.163 1 87.94 196 ASP A N 1
ATOM 1477 C CA . ASP A 1 196 ? 0.721 40.844 -0.875 1 87.94 196 ASP A CA 1
ATOM 1478 C C . ASP A 1 196 ? 0.653 42 0.1 1 87.94 196 ASP A C 1
ATOM 1480 O O . ASP A 1 196 ? 0.163 43.094 -0.249 1 87.94 196 ASP A O 1
ATOM 1484 N N . LEU A 1 197 ? 1.09 41.719 1.303 1 89.31 197 LEU A N 1
ATOM 1485 C CA . LEU A 1 197 ? 1.201 42.781 2.291 1 89.31 197 LEU A CA 1
ATOM 1486 C C . LEU A 1 197 ? 2 43.938 1.735 1 89.31 197 LEU A C 1
ATOM 1488 O O . LEU A 1 197 ? 3.064 43.75 1.141 1 89.31 197 LEU A O 1
ATOM 1492 N N . ARG A 1 198 ? 1.447 45.125 1.927 1 84 198 ARG A N 1
ATOM 1493 C CA . ARG A 1 198 ? 2.135 46.312 1.392 1 84 198 ARG A CA 1
ATOM 1494 C C . ARG A 1 198 ? 1.737 47.562 2.146 1 84 198 ARG A C 1
ATOM 1496 O O . ARG A 1 198 ? 0.787 47.562 2.932 1 84 198 ARG A O 1
ATOM 1503 N N . GLY A 1 199 ? 2.58 48.531 1.979 1 83.94 199 GLY A N 1
ATOM 1504 C CA . GLY A 1 199 ? 2.279 49.875 2.502 1 83.94 199 GLY A CA 1
ATOM 1505 C C . GLY A 1 199 ? 2.264 49.906 4.016 1 83.94 199 GLY A C 1
ATOM 1506 O O . GLY A 1 199 ? 3.094 49.281 4.676 1 83.94 199 GLY A O 1
ATOM 1507 N N . ASP A 1 200 ? 1.325 50.656 4.574 1 87.69 200 ASP A N 1
ATOM 1508 C CA . ASP A 1 200 ? 1.304 50.906 6.012 1 87.69 200 ASP A CA 1
ATOM 1509 C C . ASP A 1 200 ? 0.782 49.688 6.785 1 87.69 200 ASP A C 1
ATOM 1511 O O . ASP A 1 200 ? 0.909 49.656 8.016 1 87.69 200 ASP A O 1
ATOM 1515 N N . ASP A 1 201 ? 0.258 48.719 6.047 1 90.44 201 ASP A N 1
ATOM 1516 C CA . ASP A 1 201 ? -0.12 47.5 6.738 1 90.44 201 ASP A CA 1
ATOM 1517 C C . ASP A 1 201 ? 1.097 46.812 7.375 1 90.44 201 ASP A C 1
ATOM 1519 O O . ASP A 1 201 ? 0.965 46.094 8.359 1 90.44 201 ASP A O 1
ATOM 1523 N N . GLU A 1 202 ? 2.264 47.125 6.883 1 89.94 202 GLU A N 1
ATOM 1524 C CA . GLU A 1 202 ? 3.51 46.562 7.395 1 89.94 202 GLU A CA 1
ATOM 1525 C C . GLU A 1 202 ? 3.807 47.062 8.797 1 89.94 202 GLU A C 1
ATOM 1527 O O . GLU A 1 202 ? 4.617 46.5 9.523 1 89.94 202 GLU A O 1
ATOM 1532 N N . ARG A 1 203 ? 3.158 48.062 9.203 1 90.31 203 ARG A N 1
ATOM 1533 C CA . ARG A 1 203 ? 3.424 48.688 10.5 1 90.31 203 ARG A CA 1
ATOM 1534 C C . ARG A 1 203 ? 2.906 47.812 11.641 1 90.31 203 ARG A C 1
ATOM 1536 O O . ARG A 1 203 ? 3.219 48.062 12.805 1 90.31 203 ARG A O 1
ATOM 1543 N N . PHE A 1 204 ? 2.195 46.812 11.281 1 93.06 204 PHE A N 1
ATOM 1544 C CA . PHE A 1 204 ? 1.858 45.781 12.258 1 93.06 204 PHE A CA 1
ATOM 1545 C C . PHE A 1 204 ? 3.104 45.312 13 1 93.06 204 PHE A C 1
ATOM 1547 O O . PHE A 1 204 ? 3.039 44.969 14.188 1 93.06 204 PHE A O 1
ATOM 1554 N N . TYR A 1 205 ? 4.207 45.344 12.375 1 91.38 205 TYR A N 1
ATOM 1555 C CA . TYR A 1 205 ? 5.43 44.75 12.914 1 91.38 205 TYR A CA 1
ATOM 1556 C C . TYR A 1 205 ? 6.211 45.781 13.734 1 91.38 205 TYR A C 1
ATOM 1558 O O . TYR A 1 205 ? 7.285 45.469 14.25 1 91.38 205 TYR A O 1
ATOM 1566 N N . CYS A 1 206 ? 5.668 46.938 13.914 1 89 206 CYS A N 1
ATOM 1567 C CA . CYS A 1 206 ? 6.352 48 14.641 1 89 206 CYS A CA 1
ATOM 1568 C C . CYS A 1 206 ? 5.852 48.094 16.078 1 89 206 CYS A C 1
ATOM 1570 O O . CYS A 1 206 ? 4.652 47.969 16.328 1 89 206 CYS A O 1
ATOM 1572 N N . ASN A 1 207 ? 6.773 48.344 16.938 1 88.81 207 ASN A N 1
ATOM 1573 C CA . ASN A 1 207 ? 6.473 48.375 18.375 1 88.81 207 ASN A CA 1
ATOM 1574 C C . ASN A 1 207 ? 5.418 49.438 18.703 1 88.81 207 ASN A C 1
ATOM 1576 O O . ASN A 1 207 ? 4.465 49.156 19.422 1 88.81 207 ASN A O 1
ATOM 1580 N N . ASP A 1 208 ? 5.566 50.625 18.188 1 87.31 208 ASP A N 1
ATOM 1581 C CA . ASP A 1 208 ? 4.648 51.688 18.5 1 87.31 208 ASP A CA 1
ATOM 1582 C C . ASP A 1 208 ? 3.234 51.375 18.016 1 87.31 208 ASP A C 1
ATOM 1584 O O . ASP A 1 208 ? 2.252 51.75 18.656 1 87.31 208 ASP A O 1
ATOM 1588 N N . ASP A 1 209 ? 3.189 50.781 16.906 1 90.44 209 ASP A N 1
ATOM 1589 C CA . ASP A 1 209 ? 1.887 50.406 16.359 1 90.44 209 ASP A CA 1
ATOM 1590 C C . ASP A 1 209 ? 1.227 49.312 17.188 1 90.44 209 ASP A C 1
ATOM 1592 O O . ASP A 1 209 ? -0 49.281 17.297 1 90.44 209 ASP A O 1
ATOM 1596 N N . GLN A 1 210 ? 2.025 48.5 17.75 1 92.88 210 GLN A N 1
ATOM 1597 C CA . GLN A 1 210 ? 1.474 47.469 18.641 1 92.88 210 GLN A CA 1
ATOM 1598 C C . GLN A 1 210 ? 0.826 48.094 19.875 1 92.88 210 GLN A C 1
ATOM 1600 O O . GLN A 1 210 ? -0.167 47.594 20.391 1 92.88 210 GLN A O 1
ATOM 1605 N N . LEU A 1 211 ? 1.354 49.188 20.297 1 89.5 211 LEU A N 1
ATOM 1606 C CA . LEU A 1 211 ? 0.758 49.875 21.422 1 89.5 211 LEU A CA 1
ATOM 1607 C C . LEU A 1 211 ? -0.588 50.5 21.031 1 89.5 211 LEU A C 1
ATOM 1609 O O . LEU A 1 211 ? -1.504 50.562 21.844 1 89.5 211 LEU A O 1
ATOM 1613 N N . VAL A 1 212 ? -0.695 50.906 19.797 1 89.69 212 VAL A N 1
ATOM 1614 C CA . VAL A 1 212 ? -1.96 51.438 19.281 1 89.69 212 VAL A CA 1
ATOM 1615 C C . VAL A 1 212 ? -2.969 50.281 19.156 1 89.69 212 VAL A C 1
ATOM 1617 O O . VAL A 1 212 ? -4.117 50.406 19.578 1 89.69 212 VAL A O 1
ATOM 1620 N N . LEU A 1 213 ? -2.541 49.188 18.625 1 93.25 213 LEU A N 1
ATOM 1621 C CA . LEU A 1 213 ? -3.414 48.031 18.375 1 93.25 213 LEU A CA 1
ATOM 1622 C C . LEU A 1 213 ? -3.92 47.438 19.688 1 93.25 213 LEU A C 1
ATOM 1624 O O . LEU A 1 213 ? -4.996 46.844 19.734 1 93.25 213 LEU A O 1
ATOM 1628 N N . ALA A 1 214 ? -3.148 47.656 20.75 1 92.38 214 ALA A N 1
ATOM 1629 C CA . ALA A 1 214 ? -3.551 47.188 22.062 1 92.38 214 ALA A CA 1
ATOM 1630 C C . ALA A 1 214 ? -4.844 47.844 22.516 1 92.38 214 ALA A C 1
ATOM 1632 O O . ALA A 1 214 ? -5.551 47.312 23.375 1 92.38 214 ALA A O 1
ATOM 1633 N N . LYS A 1 215 ? -5.176 48.906 21.906 1 89.81 215 LYS A N 1
ATOM 1634 C CA . LYS A 1 215 ? -6.34 49.688 22.312 1 89.81 215 LYS A CA 1
ATOM 1635 C C . LYS A 1 215 ? -7.574 49.312 21.5 1 89.81 215 LYS A C 1
ATOM 1637 O O . LYS A 1 215 ? -8.68 49.75 21.797 1 89.81 215 LYS A O 1
ATOM 1642 N N . VAL A 1 216 ? -7.391 48.531 20.5 1 92.75 216 VAL A N 1
ATOM 1643 C CA . VAL A 1 216 ? -8.492 48.125 19.641 1 92.75 216 VAL A CA 1
ATOM 1644 C C . VAL A 1 216 ? -9.172 46.875 20.219 1 92.75 216 VAL A C 1
ATOM 1646 O O . VAL A 1 216 ? -8.5 45.906 20.547 1 92.75 216 VAL A O 1
ATOM 1649 N N . ASN A 1 217 ? -10.461 46.906 20.281 1 94.25 217 ASN A N 1
ATOM 1650 C CA . ASN A 1 217 ? -11.203 45.812 20.891 1 94.25 217 ASN A CA 1
ATOM 1651 C C . ASN A 1 217 ? -11.164 44.531 20.047 1 94.25 217 ASN A C 1
ATOM 1653 O O . ASN A 1 217 ? -10.805 43.469 20.531 1 94.25 217 ASN A O 1
ATOM 1657 N N . TRP A 1 218 ? -11.523 44.719 18.703 1 95.5 218 TRP A N 1
ATOM 1658 C CA . TRP A 1 218 ? -11.57 43.562 17.797 1 95.5 218 TRP A CA 1
ATOM 1659 C C . TRP A 1 218 ? -10.492 43.656 16.734 1 95.5 218 TRP A C 1
ATOM 1661 O O . TRP A 1 218 ? -10.469 44.625 15.953 1 95.5 218 TRP A O 1
ATOM 1671 N N . LEU A 1 219 ? -9.625 42.75 16.719 1 96.75 219 LEU A N 1
ATOM 1672 C CA . LEU A 1 219 ? -8.672 42.594 15.617 1 96.75 219 LEU A CA 1
ATOM 1673 C C . LEU A 1 219 ? -9.047 41.406 14.742 1 96.75 219 LEU A C 1
ATOM 1675 O O . LEU A 1 219 ? -9.258 40.281 15.242 1 96.75 219 LEU A O 1
ATOM 1679 N N . LEU A 1 220 ? -9.219 41.625 13.461 1 97.38 220 LEU A N 1
ATOM 1680 C CA . LEU A 1 220 ? -9.445 40.562 12.477 1 97.38 220 LEU A CA 1
ATOM 1681 C C . LEU A 1 220 ? -8.172 40.312 11.68 1 97.38 220 LEU A C 1
ATOM 1683 O O . LEU A 1 220 ? -7.789 41.094 10.828 1 97.38 220 LEU A O 1
ATOM 1687 N N . LEU A 1 221 ? -7.578 39.188 11.922 1 97.31 221 LEU A N 1
ATOM 1688 C CA . LEU A 1 221 ? -6.262 38.906 11.359 1 97.31 221 LEU A CA 1
ATOM 1689 C C . LEU A 1 221 ? -6.363 37.844 10.273 1 97.31 221 LEU A C 1
ATOM 1691 O O . LEU A 1 221 ? -6.699 36.688 10.555 1 97.31 221 LEU A O 1
ATOM 1695 N N . GLN A 1 222 ? -6.098 38.188 9.062 1 96.12 222 GLN A N 1
ATOM 1696 C CA . GLN A 1 222 ? -6.016 37.25 7.953 1 96.12 222 GLN A CA 1
ATOM 1697 C C . GLN A 1 222 ? -4.566 37 7.559 1 96.12 222 GLN A C 1
ATOM 1699 O O . GLN A 1 222 ? -3.807 37.938 7.301 1 96.12 222 GLN A O 1
ATOM 1704 N N . SER A 1 223 ? -4.23 35.719 7.602 1 95.06 223 SER A N 1
ATOM 1705 C CA . SER A 1 223 ? -2.867 35.344 7.242 1 95.06 223 SER A CA 1
ATOM 1706 C C . SER A 1 223 ? -2.807 33.906 6.727 1 95.06 223 SER A C 1
ATOM 1708 O O . SER A 1 223 ? -3.68 33.094 7.035 1 95.06 223 SER A O 1
ATOM 1710 N N . ASP A 1 224 ? -1.854 33.594 5.871 1 94 224 ASP A N 1
ATOM 1711 C CA . ASP A 1 224 ? -1.469 32.25 5.516 1 94 224 ASP A CA 1
ATOM 1712 C C . ASP A 1 224 ? 0.017 32 5.773 1 94 224 ASP A C 1
ATOM 1714 O O . ASP A 1 224 ? 0.622 31.109 5.176 1 94 224 ASP A O 1
ATOM 1718 N N . LEU A 1 225 ? 0.578 32.906 6.719 1 96.75 225 LEU A N 1
ATOM 1719 C CA . LEU A 1 225 ? 2.01 32.875 6.988 1 96.75 225 LEU A CA 1
ATOM 1720 C C . LEU A 1 225 ? 2.281 32.5 8.445 1 96.75 225 LEU A C 1
ATOM 1722 O O . LEU A 1 225 ? 1.406 32.656 9.297 1 96.75 225 LEU A O 1
ATOM 1726 N N . TYR A 1 226 ? 3.457 32 8.648 1 97.69 226 TYR A N 1
ATOM 1727 C CA . TYR A 1 226 ? 4 31.844 9.992 1 97.69 226 TYR A CA 1
ATOM 1728 C C . TYR A 1 226 ? 4.832 33.062 10.391 1 97.69 226 TYR A C 1
ATOM 1730 O O . TYR A 1 226 ? 6.062 33.031 10.312 1 97.69 226 TYR A O 1
ATOM 1738 N N . PHE A 1 227 ? 4.223 34.031 11.039 1 96.44 227 PHE A N 1
ATOM 1739 C CA . PHE A 1 227 ? 4.887 35.312 11.242 1 96.44 227 PHE A CA 1
ATOM 1740 C C . PHE A 1 227 ? 5.473 35.406 12.648 1 96.44 227 PHE A C 1
ATOM 1742 O O . PHE A 1 227 ? 5.855 36.5 13.094 1 96.44 227 PHE A O 1
ATOM 1749 N N . VAL A 1 228 ? 5.699 34.375 13.312 1 96.44 228 VAL A N 1
ATOM 1750 C CA . VAL A 1 228 ? 6.16 34.312 14.695 1 96.44 228 VAL A CA 1
ATOM 1751 C C . VAL A 1 228 ? 7.543 34.938 14.812 1 96.44 228 VAL A C 1
ATOM 1753 O O . VAL A 1 228 ? 7.816 35.656 15.773 1 96.44 228 VAL A O 1
ATOM 1756 N N . PRO A 1 229 ? 8.453 34.719 13.867 1 94.5 229 PRO A N 1
ATOM 1757 C CA . PRO A 1 229 ? 9.758 35.375 14.016 1 94.5 229 PRO A CA 1
ATOM 1758 C C . PRO A 1 229 ? 9.656 36.875 14.164 1 94.5 229 PRO A C 1
ATOM 1760 O O . PRO A 1 229 ? 10.43 37.5 14.914 1 94.5 229 PRO A O 1
ATOM 1763 N N . SER A 1 230 ? 8.711 37.469 13.57 1 92.25 230 SER A N 1
ATOM 1764 C CA . SER A 1 230 ? 8.562 38.906 13.656 1 92.25 230 SER A CA 1
ATOM 1765 C C . SER A 1 230 ? 8.109 39.344 15.039 1 92.25 230 SER A C 1
ATOM 1767 O O . SER A 1 230 ? 8.438 40.438 15.492 1 92.25 230 SER A O 1
ATOM 1769 N N . LEU A 1 231 ? 7.363 38.5 15.711 1 94.88 231 LEU A N 1
ATOM 1770 C CA . LEU A 1 231 ? 6.938 38.812 17.062 1 94.88 231 LEU A CA 1
ATOM 1771 C C . LEU A 1 231 ? 8.133 38.906 18 1 94.88 231 LEU A C 1
ATOM 1773 O O . LEU A 1 231 ? 8.148 39.75 18.922 1 94.88 231 LEU A O 1
ATOM 1777 N N . TYR A 1 232 ? 9.125 38.188 17.734 1 92.62 232 TYR A N 1
ATOM 1778 C CA . TYR A 1 232 ? 10.344 38.188 18.531 1 92.62 232 TYR A CA 1
ATOM 1779 C C . TYR A 1 232 ? 11.148 39.438 18.281 1 92.62 232 TYR A C 1
ATOM 1781 O O . TYR A 1 232 ? 12.055 39.781 19.047 1 92.62 232 TYR A O 1
ATOM 1789 N N . ALA A 1 233 ? 10.805 40.125 17.234 1 89.12 233 ALA A N 1
ATOM 1790 C CA . ALA A 1 233 ? 11.523 41.375 16.922 1 89.12 233 ALA A CA 1
ATOM 1791 C C . ALA A 1 233 ? 10.844 42.594 17.531 1 89.12 233 ALA A C 1
ATOM 1793 O O . ALA A 1 233 ? 11.406 43.688 17.547 1 89.12 233 ALA A O 1
ATOM 1794 N N . ILE A 1 234 ? 9.695 42.406 18.062 1 89.94 234 ILE A N 1
ATOM 1795 C CA . ILE A 1 234 ? 8.945 43.5 18.672 1 89.94 234 ILE A CA 1
ATOM 1796 C C . ILE A 1 234 ? 9.297 43.625 20.156 1 89.94 234 ILE A C 1
ATOM 1798 O O . ILE A 1 234 ? 8.992 42.719 20.938 1 89.94 234 ILE A O 1
ATOM 1802 N N . PRO A 1 235 ? 9.852 44.688 20.594 1 89.06 235 PRO A N 1
ATOM 1803 C CA . PRO A 1 235 ? 10.336 44.844 21.969 1 89.06 235 PRO A CA 1
ATOM 1804 C C . PRO A 1 235 ? 9.242 44.594 23 1 89.06 235 PRO A C 1
ATOM 1806 O O . PRO A 1 235 ? 9.5 43.969 24.031 1 89.06 235 PRO A O 1
ATOM 1809 N N . GLU A 1 236 ? 8.07 45 22.719 1 88.75 236 GLU A N 1
ATOM 1810 C CA . GLU A 1 236 ? 6.957 44.875 23.656 1 88.75 236 GLU A CA 1
ATOM 1811 C C . GLU A 1 236 ? 6.711 43.406 24.016 1 88.75 236 GLU A C 1
ATOM 1813 O O . GLU A 1 236 ? 6.184 43.094 25.078 1 88.75 236 GLU A O 1
ATOM 1818 N N . PHE A 1 237 ? 7.113 42.5 23.156 1 94.75 237 PHE A N 1
ATOM 1819 C CA . PHE A 1 237 ? 6.742 41.125 23.312 1 94.75 237 PHE A CA 1
ATOM 1820 C C . PHE A 1 237 ? 7.938 40.281 23.797 1 94.75 237 PHE A C 1
ATOM 1822 O O . PHE A 1 237 ? 7.773 39.156 24.234 1 94.75 237 PHE A O 1
ATOM 1829 N N . GLN A 1 238 ? 9.117 40.781 23.797 1 91.94 238 GLN A N 1
ATOM 1830 C CA . GLN A 1 238 ? 10.352 40.031 23.938 1 91.94 238 GLN A CA 1
ATOM 1831 C C . GLN A 1 238 ? 10.43 39.375 25.312 1 91.94 238 GLN A C 1
ATOM 1833 O O . GLN A 1 238 ? 10.773 38.188 25.422 1 91.94 238 GLN A O 1
ATOM 1838 N N . ASP A 1 239 ? 10.125 40.062 26.312 1 92.38 239 ASP A N 1
ATOM 1839 C CA . ASP A 1 239 ? 10.242 39.531 27.672 1 92.38 239 ASP A CA 1
ATOM 1840 C C . ASP A 1 239 ? 9.273 38.375 27.875 1 92.38 239 ASP A C 1
ATOM 1842 O O . ASP A 1 239 ? 9.656 37.344 28.422 1 92.38 239 ASP A O 1
ATOM 1846 N N . GLU A 1 240 ? 8.109 38.594 27.438 1 94.31 240 GLU A N 1
ATOM 1847 C CA . GLU A 1 240 ? 7.105 37.562 27.594 1 94.31 240 GLU A CA 1
ATOM 1848 C C . GLU A 1 240 ? 7.465 36.344 26.766 1 94.31 240 GLU A C 1
ATOM 1850 O O . GLU A 1 240 ? 7.277 35.188 27.203 1 94.31 240 GLU A O 1
ATOM 1855 N N . LEU A 1 241 ? 7.965 36.531 25.609 1 94.94 241 LEU A N 1
ATOM 1856 C CA . LEU A 1 241 ? 8.352 35.438 24.734 1 94.94 241 LEU A CA 1
ATOM 1857 C C . LEU A 1 241 ? 9.516 34.625 25.312 1 94.94 241 LEU A C 1
ATOM 1859 O O . LEU A 1 241 ? 9.516 33.406 25.281 1 94.94 241 LEU A O 1
ATOM 1863 N N . ARG A 1 242 ? 10.445 35.344 25.844 1 90.94 242 ARG A N 1
ATOM 1864 C CA . ARG A 1 242 ? 11.578 34.656 26.5 1 90.94 242 ARG A CA 1
ATOM 1865 C C . ARG A 1 242 ? 11.125 33.844 27.688 1 90.94 242 ARG A C 1
ATOM 1867 O O . ARG A 1 242 ? 11.664 32.75 27.953 1 90.94 242 ARG A O 1
ATOM 1874 N N . TRP A 1 243 ? 10.211 34.438 28.328 1 92.69 243 TRP A N 1
ATOM 1875 C CA . TRP A 1 243 ? 9.695 33.781 29.516 1 92.69 243 TRP A CA 1
ATOM 1876 C C . TRP A 1 243 ? 8.898 32.531 29.125 1 92.69 243 TRP A C 1
ATOM 1878 O O . TRP A 1 243 ? 9.078 31.453 29.719 1 92.69 243 TRP A O 1
ATOM 1888 N N . MET A 1 244 ? 8.055 32.562 28.141 1 93.5 244 MET A N 1
ATOM 1889 C CA . MET A 1 244 ? 7.172 31.469 27.734 1 93.5 244 MET A CA 1
ATOM 1890 C C . MET A 1 244 ? 7.957 30.359 27.047 1 93.5 244 MET A C 1
ATOM 1892 O O . MET A 1 244 ? 7.652 29.172 27.219 1 93.5 244 MET A O 1
ATOM 1896 N N . PHE A 1 245 ? 8.938 30.812 26.281 1 93.56 245 PHE A N 1
ATOM 1897 C CA . PHE A 1 245 ? 9.656 29.844 25.453 1 93.56 245 PHE A CA 1
ATOM 1898 C C . PHE A 1 245 ? 11.164 30.016 25.625 1 93.56 245 PHE A C 1
ATOM 1900 O O . PHE A 1 245 ? 11.844 30.547 24.75 1 93.56 245 PHE A O 1
ATOM 1907 N N . PRO A 1 246 ? 11.664 29.422 26.672 1 90.12 246 PRO A N 1
ATOM 1908 C CA . PRO A 1 246 ? 13.117 29.5 26.844 1 90.12 246 PRO A CA 1
ATOM 1909 C C . PRO A 1 246 ? 13.883 28.875 25.688 1 90.12 246 PRO A C 1
ATOM 1911 O O . PRO A 1 246 ? 14.945 29.375 25.297 1 90.12 246 PRO A O 1
ATOM 1914 N N . GLU A 1 247 ? 13.352 27.797 25.188 1 89.88 247 GLU A N 1
ATOM 1915 C CA . GLU A 1 247 ? 13.852 27.25 23.938 1 89.88 247 GLU A CA 1
ATOM 1916 C C . GLU A 1 247 ? 13.078 27.812 22.734 1 89.88 247 GLU A C 1
ATOM 1918 O O . GLU A 1 247 ? 11.93 27.422 22.5 1 89.88 247 GLU A O 1
ATOM 1923 N N . LYS A 1 248 ? 13.695 28.625 21.922 1 89.69 248 LYS A N 1
ATOM 1924 C CA . LYS A 1 248 ? 13.016 29.375 20.875 1 89.69 248 LYS A CA 1
ATOM 1925 C C . LYS A 1 248 ? 12.594 28.453 19.719 1 89.69 248 LYS A C 1
ATOM 1927 O O . LYS A 1 248 ? 11.703 28.797 18.938 1 89.69 248 LYS A O 1
ATOM 1932 N N . GLU A 1 249 ? 13.188 27.297 19.656 1 90.75 249 GLU A N 1
ATOM 1933 C CA . GLU A 1 249 ? 12.883 26.391 18.547 1 90.75 249 GLU A CA 1
ATOM 1934 C C . GLU A 1 249 ? 11.719 25.469 18.906 1 90.75 249 GLU A C 1
ATOM 1936 O O . GLU A 1 249 ? 11.477 24.469 18.203 1 90.75 249 GLU A O 1
ATOM 1941 N N . SER A 1 250 ? 10.977 25.797 19.906 1 90.25 250 SER A N 1
ATOM 1942 C CA . SER A 1 250 ? 9.93 24.859 20.344 1 90.25 250 SER A CA 1
ATOM 1943 C C . SER A 1 250 ? 8.555 25.516 20.312 1 90.25 250 SER A C 1
ATOM 1945 O O . SER A 1 250 ? 7.566 24.922 20.734 1 90.25 250 SER A O 1
ATOM 1947 N N . VAL A 1 251 ? 8.516 26.703 19.797 1 95.31 251 VAL A N 1
ATOM 1948 C CA . VAL A 1 251 ? 7.273 27.469 19.859 1 95.31 251 VAL A CA 1
ATOM 1949 C C . VAL A 1 251 ? 6.164 26.734 19.125 1 95.31 251 VAL A C 1
ATOM 1951 O O . VAL A 1 251 ? 5.117 26.438 19.703 1 95.31 251 VAL A O 1
ATOM 1954 N N . THR A 1 252 ? 6.406 26.359 17.875 1 97.06 252 THR A N 1
ATOM 1955 C CA . THR A 1 252 ? 5.387 25.703 17.078 1 97.06 252 THR A CA 1
ATOM 1956 C C . THR A 1 252 ? 5.09 24.312 17.609 1 97.06 252 THR A C 1
ATOM 1958 O O . THR A 1 252 ? 3.934 23.875 17.625 1 97.06 252 THR A O 1
ATOM 1961 N N . HIS A 1 253 ? 6.117 23.625 18.016 1 95 253 HIS A N 1
ATOM 1962 C CA . HIS A 1 253 ? 5.945 22.281 18.578 1 95 253 HIS A CA 1
ATOM 1963 C C . HIS A 1 253 ? 4.969 22.297 19.75 1 95 253 HIS A C 1
ATOM 1965 O O . HIS A 1 253 ? 4.039 21.484 19.797 1 95 253 HIS A O 1
ATOM 1971 N N . LEU A 1 254 ? 5.133 23.25 20.594 1 92.94 254 LEU A N 1
ATOM 1972 C CA . LEU A 1 254 ? 4.336 23.312 21.812 1 92.94 254 LEU A CA 1
ATOM 1973 C C . LEU A 1 254 ? 2.936 23.844 21.516 1 92.94 254 LEU A C 1
ATOM 1975 O O . LEU A 1 254 ? 1.938 23.234 21.906 1 92.94 254 LEU A O 1
ATOM 1979 N N . LEU A 1 255 ? 2.842 24.891 20.828 1 95.5 255 LEU A N 1
ATOM 1980 C CA . LEU A 1 255 ? 1.554 25.547 20.625 1 95.5 255 LEU A CA 1
ATOM 1981 C C . LEU A 1 255 ? 0.671 24.734 19.688 1 95.5 255 LEU A C 1
ATOM 1983 O O . LEU A 1 255 ? -0.551 24.703 19.844 1 95.5 255 LEU A O 1
ATOM 1987 N N . ALA A 1 256 ? 1.29 24.141 18.656 1 95.62 256 ALA A N 1
ATOM 1988 C CA . ALA A 1 256 ? 0.497 23.328 17.734 1 95.62 256 ALA A CA 1
ATOM 1989 C C . ALA A 1 256 ? -0.123 22.141 18.469 1 95.62 256 ALA A C 1
ATOM 1991 O O . ALA A 1 256 ? -1.292 21.812 18.25 1 95.62 256 ALA A O 1
ATOM 1992 N N . ARG A 1 257 ? 0.606 21.5 19.297 1 91.88 257 ARG A N 1
ATOM 1993 C CA . ARG A 1 257 ? 0.118 20.344 20.031 1 91.88 257 ARG A CA 1
ATOM 1994 C C . ARG A 1 257 ? -0.954 20.75 21.047 1 91.88 257 ARG A C 1
ATOM 1996 O O . ARG A 1 257 ? -1.827 19.938 21.375 1 91.88 257 ARG A O 1
ATOM 2003 N N . TYR A 1 258 ? -0.841 21.938 21.516 1 91.19 258 TYR A N 1
ATOM 2004 C CA . TYR A 1 258 ? -1.838 22.453 22.438 1 91.19 258 TYR A CA 1
ATOM 2005 C C . TYR A 1 258 ? -3.123 22.828 21.719 1 91.19 258 TYR A C 1
ATOM 2007 O O . TYR A 1 258 ? -4.223 22.531 22.203 1 91.19 258 TYR A O 1
ATOM 2015 N N . LEU A 1 259 ? -2.93 23.406 20.609 1 93.44 259 LEU A N 1
ATOM 2016 C CA . LEU A 1 259 ? -4.043 24.094 19.969 1 93.44 259 LEU A CA 1
ATOM 2017 C C . LEU A 1 259 ? -4.742 23.172 18.969 1 93.44 259 LEU A C 1
ATOM 2019 O O . LEU A 1 259 ? -5.965 23.25 18.812 1 93.44 259 LEU A O 1
ATOM 2023 N N . LEU A 1 260 ? -3.971 22.406 18.25 1 94.38 260 LEU A N 1
ATOM 2024 C CA . LEU A 1 260 ? -4.496 21.719 17.062 1 94.38 260 LEU A CA 1
ATOM 2025 C C . LEU A 1 260 ? -4.68 20.234 17.344 1 94.38 260 LEU A C 1
ATOM 2027 O O . LEU A 1 260 ? -3.734 19.453 17.219 1 94.38 260 LEU A O 1
ATOM 2031 N N . HIS A 1 261 ? -5.891 19.922 17.703 1 91.31 261 HIS A N 1
ATOM 2032 C CA . HIS A 1 261 ? -6.273 18.516 17.875 1 91.31 261 HIS A CA 1
ATOM 2033 C C . HIS A 1 261 ? -7.176 18.047 16.75 1 91.31 261 HIS A C 1
ATOM 2035 O O . HIS A 1 261 ? -8.266 18.594 16.547 1 91.31 261 HIS A O 1
ATOM 2041 N N . PRO A 1 262 ? -6.703 17.031 16.094 1 92 262 PRO A N 1
ATOM 2042 C CA . PRO A 1 262 ? -7.582 16.547 15.023 1 92 262 PRO A CA 1
ATOM 2043 C C . PRO A 1 262 ? -8.953 16.094 15.547 1 92 262 PRO A C 1
ATOM 2045 O O . PRO A 1 262 ? -9.062 15.656 16.688 1 92 262 PRO A O 1
ATOM 2048 N N . SER A 1 263 ? -9.914 16.25 14.734 1 89.94 263 SER A N 1
ATOM 2049 C CA . SER A 1 263 ? -11.234 15.711 15.055 1 89.94 263 SER A CA 1
ATOM 2050 C C . SER A 1 263 ? -11.172 14.203 15.273 1 89.94 263 SER A C 1
ATOM 2052 O O . SER A 1 263 ? -10.203 13.547 14.883 1 89.94 263 SER A O 1
ATOM 2054 N N . ASN A 1 264 ? -12.195 13.68 15.844 1 86.88 264 ASN A N 1
ATOM 2055 C CA . ASN A 1 264 ? -12.258 12.242 16.094 1 86.88 264 ASN A CA 1
ATOM 2056 C C . ASN A 1 264 ? -12.18 11.445 14.797 1 86.88 264 ASN A C 1
ATOM 2058 O O . ASN A 1 264 ? -11.547 10.391 14.742 1 86.88 264 ASN A O 1
ATOM 2062 N N . SER A 1 265 ? -12.836 11.961 13.797 1 89.12 265 SER A N 1
ATOM 2063 C CA . SER A 1 265 ? -12.812 11.289 12.5 1 89.12 265 SER A CA 1
ATOM 2064 C C . SER A 1 265 ? -11.391 11.219 11.945 1 89.12 265 SER A C 1
ATOM 2066 O O . SER A 1 265 ? -10.938 10.156 11.516 1 89.12 265 SER A O 1
ATOM 2068 N N . VAL A 1 266 ? -10.711 12.32 12 1 93.5 266 VAL A N 1
ATOM 2069 C CA . VAL A 1 266 ? -9.359 12.375 11.461 1 93.5 266 VAL A CA 1
ATOM 2070 C C . VAL A 1 266 ? -8.414 11.562 12.344 1 93.5 266 VAL A C 1
ATOM 2072 O O . VAL A 1 266 ? -7.57 10.82 11.844 1 93.5 266 VAL A O 1
ATOM 2075 N N . TRP A 1 267 ? -8.625 11.703 13.602 1 93.38 267 TRP A N 1
ATOM 2076 C CA . TRP A 1 267 ? -7.781 10.938 14.508 1 93.38 267 TRP A CA 1
ATOM 2077 C C . TRP A 1 267 ? -8 9.438 14.328 1 93.38 267 TRP A C 1
ATOM 2079 O O . TRP A 1 267 ? -7.055 8.648 14.406 1 93.38 267 TRP A O 1
ATOM 2089 N N . GLY A 1 268 ? -9.234 9.086 14.109 1 92.06 268 GLY A N 1
ATOM 2090 C CA . GLY A 1 268 ? -9.516 7.703 13.773 1 92.06 268 GLY A CA 1
ATOM 2091 C C . GLY A 1 268 ? -8.742 7.219 12.562 1 92.06 268 GLY A C 1
ATOM 2092 O O . GLY A 1 268 ? -8.188 6.117 12.57 1 92.06 268 GLY A O 1
ATOM 2093 N N . MET A 1 269 ? -8.672 8 11.508 1 94.56 269 MET A N 1
ATOM 2094 C CA . MET A 1 269 ? -7.895 7.68 10.32 1 94.56 269 MET A CA 1
ATOM 2095 C C . MET A 1 269 ? -6.418 7.5 10.664 1 94.56 269 MET A C 1
ATOM 2097 O O . MET A 1 269 ? -5.785 6.543 10.211 1 94.56 269 MET A O 1
ATOM 2101 N N . VAL A 1 270 ? -5.922 8.43 11.508 1 95.94 270 VAL A N 1
ATOM 2102 C CA . VAL A 1 270 ? -4.52 8.391 11.906 1 95.94 270 VAL A CA 1
ATOM 2103 C C . VAL A 1 270 ? -4.227 7.086 12.641 1 95.94 270 VAL A C 1
ATOM 2105 O O . VAL A 1 270 ? -3.283 6.371 12.305 1 95.94 270 VAL A O 1
ATOM 2108 N N . MET A 1 271 ? -5.039 6.742 13.555 1 93 271 MET A N 1
ATOM 2109 C CA . MET A 1 271 ? -4.793 5.582 14.398 1 93 271 MET A CA 1
ATOM 2110 C C . MET A 1 271 ? -4.977 4.285 13.617 1 93 271 MET A C 1
ATOM 2112 O O . MET A 1 271 ? -4.188 3.352 13.758 1 93 271 MET A O 1
ATOM 2116 N N . ARG A 1 272 ? -5.945 4.211 12.797 1 93.75 272 ARG A N 1
ATOM 2117 C CA . ARG A 1 272 ? -6.164 3.018 11.984 1 93.75 272 ARG A CA 1
ATOM 2118 C C . ARG A 1 272 ? -4.98 2.756 11.062 1 93.75 272 ARG A C 1
ATOM 2120 O O . ARG A 1 272 ? -4.484 1.629 10.984 1 93.75 272 ARG A O 1
ATOM 2127 N N . TYR A 1 273 ? -4.59 3.822 10.461 1 96.69 273 TYR A N 1
ATOM 2128 C CA . TYR A 1 273 ? -3.467 3.643 9.547 1 96.69 273 TYR A CA 1
ATOM 2129 C C . TYR A 1 273 ? -2.193 3.299 10.312 1 96.69 273 TYR A C 1
ATOM 2131 O O . TYR A 1 273 ? -1.446 2.402 9.906 1 96.69 273 TYR A O 1
ATOM 2139 N N . HIS A 1 274 ? -1.967 4.035 11.375 1 96.62 274 HIS A N 1
ATOM 2140 C CA . HIS A 1 274 ? -0.756 3.816 12.156 1 96.62 274 HIS A CA 1
ATOM 2141 C C . HIS A 1 274 ? -0.676 2.379 12.656 1 96.62 274 HIS A C 1
ATOM 2143 O O . HIS A 1 274 ? 0.341 1.707 12.469 1 96.62 274 HIS A O 1
ATOM 2149 N N . HIS A 1 275 ? -1.697 1.859 13.195 1 93.44 275 HIS A N 1
ATOM 2150 C CA . HIS A 1 275 ? -1.679 0.533 13.805 1 93.44 275 HIS A CA 1
ATOM 2151 C C . HIS A 1 275 ? -1.7 -0.56 12.742 1 93.44 275 HIS A C 1
ATOM 2153 O O . HIS A 1 275 ? -1.084 -1.614 12.914 1 93.44 275 HIS A O 1
ATOM 2159 N N . ALA A 1 276 ? -2.32 -0.323 11.648 1 94.56 276 ALA A N 1
ATOM 2160 C CA . ALA A 1 276 ? -2.443 -1.344 10.609 1 94.56 276 ALA A CA 1
ATOM 2161 C C . ALA A 1 276 ? -1.158 -1.459 9.797 1 94.56 276 ALA A C 1
ATOM 2163 O O . ALA A 1 276 ? -0.824 -2.537 9.297 1 94.56 276 ALA A O 1
ATOM 2164 N N . TYR A 1 277 ? -0.415 -0.337 9.672 1 97.12 277 TYR A N 1
ATOM 2165 C CA . TYR A 1 277 ? 0.634 -0.334 8.664 1 97.12 277 TYR A CA 1
ATOM 2166 C C . TYR A 1 277 ? 1.983 0.023 9.273 1 97.12 277 TYR A C 1
ATOM 2168 O O . TYR A 1 277 ? 3.025 -0.459 8.82 1 97.12 277 TYR A O 1
ATOM 2176 N N . LEU A 1 278 ? 2.037 0.899 10.312 1 96.94 278 LEU A N 1
ATOM 2177 C CA . LEU A 1 278 ? 3.293 1.559 10.648 1 96.94 278 LEU A CA 1
ATOM 2178 C C . LEU A 1 278 ? 3.793 1.107 12.016 1 96.94 278 LEU A C 1
ATOM 2180 O O . LEU A 1 278 ? 4.992 0.896 12.203 1 96.94 278 LEU A O 1
ATOM 2184 N N . ALA A 1 279 ? 2.963 0.863 12.984 1 93.25 279 ALA A N 1
ATOM 2185 C CA . ALA A 1 279 ? 3.273 0.646 14.391 1 93.25 279 ALA A CA 1
ATOM 2186 C C . ALA A 1 279 ? 4.195 -0.558 14.57 1 93.25 279 ALA A C 1
ATOM 2188 O O . ALA A 1 279 ? 5.082 -0.545 15.43 1 93.25 279 ALA A O 1
ATOM 2189 N N . PRO A 1 280 ? 4.051 -1.603 13.766 1 89.94 280 PRO A N 1
ATOM 2190 C CA . PRO A 1 280 ? 4.891 -2.783 13.977 1 89.94 280 PRO A CA 1
ATOM 2191 C C . PRO A 1 280 ? 6.352 -2.541 13.609 1 89.94 280 PRO A C 1
ATOM 2193 O O . PRO A 1 280 ? 7.223 -3.334 13.984 1 89.94 280 PRO A O 1
ATOM 2196 N N . ALA A 1 281 ? 6.68 -1.546 12.883 1 93.75 281 ALA A N 1
ATOM 2197 C CA . ALA A 1 281 ? 8.039 -1.307 12.422 1 93.75 281 ALA A CA 1
ATOM 2198 C C . ALA A 1 281 ? 8.922 -0.772 13.547 1 93.75 281 ALA A C 1
ATOM 2200 O O . ALA A 1 281 ? 8.453 -0.006 14.398 1 93.75 281 ALA A O 1
ATOM 2201 N N . ALA A 1 282 ? 10.156 -1.146 13.562 1 92.69 282 ALA A N 1
ATOM 2202 C CA . ALA A 1 282 ? 11.125 -0.672 14.555 1 92.69 282 ALA A CA 1
ATOM 2203 C C . ALA A 1 282 ? 11.5 0.783 14.297 1 92.69 282 ALA A C 1
ATOM 2205 O O . ALA A 1 282 ? 11.844 1.518 15.227 1 92.69 282 ALA A O 1
ATOM 2206 N N . GLU A 1 283 ? 11.5 1.184 13.055 1 95.19 283 GLU A N 1
ATOM 2207 C CA . GLU A 1 283 ? 11.828 2.543 12.641 1 95.19 283 GLU A CA 1
ATOM 2208 C C . GLU A 1 283 ? 10.82 3.062 11.617 1 95.19 283 GLU A C 1
ATOM 2210 O O . GLU A 1 283 ? 10.414 2.33 10.711 1 95.19 283 GLU A O 1
ATOM 2215 N N . MET A 1 284 ? 10.438 4.293 11.789 1 97.88 284 MET A N 1
ATOM 2216 C CA . MET A 1 284 ? 9.539 4.941 10.836 1 97.88 284 MET A CA 1
ATOM 2217 C C . MET A 1 284 ? 10.211 6.145 10.18 1 97.88 284 MET A C 1
ATOM 2219 O O . MET A 1 284 ? 10.648 7.066 10.875 1 97.88 284 MET A O 1
ATOM 2223 N N . ILE A 1 285 ? 10.289 6.121 8.898 1 98.5 285 ILE A N 1
ATOM 2224 C CA . ILE A 1 285 ? 10.828 7.227 8.117 1 98.5 285 ILE A CA 1
ATOM 2225 C C . ILE A 1 285 ? 9.695 7.93 7.363 1 98.5 285 ILE A C 1
ATOM 2227 O O . ILE A 1 285 ? 8.922 7.285 6.656 1 98.5 285 ILE A O 1
ATOM 2231 N N . GLY A 1 286 ? 9.57 9.219 7.574 1 98.81 286 GLY A N 1
ATOM 2232 C CA . GLY A 1 286 ? 8.594 10.008 6.836 1 98.81 286 GLY A CA 1
ATOM 2233 C C . GLY A 1 286 ? 9.188 10.734 5.645 1 98.81 286 GLY A C 1
ATOM 2234 O O . GLY A 1 286 ? 10.234 11.375 5.766 1 98.81 286 GLY A O 1
ATOM 2235 N N . VAL A 1 287 ? 8.523 10.562 4.5 1 98.88 287 VAL A N 1
ATOM 2236 C CA . VAL A 1 287 ? 8.914 11.258 3.277 1 98.88 287 VAL A CA 1
ATOM 2237 C C . VAL A 1 287 ? 7.746 12.086 2.75 1 98.88 287 VAL A C 1
ATOM 2239 O O . VAL A 1 287 ? 6.723 11.531 2.346 1 98.88 287 VAL A O 1
ATOM 2242 N N . GLN A 1 288 ? 7.883 13.375 2.811 1 98.69 288 GLN A N 1
ATOM 2243 C CA . GLN A 1 288 ? 6.879 14.281 2.266 1 98.69 288 GLN A CA 1
ATOM 2244 C C . GLN A 1 288 ? 7.398 14.984 1.016 1 98.69 288 GLN A C 1
ATOM 2246 O O . GLN A 1 288 ? 8.422 15.68 1.064 1 98.69 288 GLN A O 1
ATOM 2251 N N . ILE A 1 289 ? 6.711 14.781 -0.113 1 97.69 289 ILE A N 1
ATOM 2252 C CA . ILE A 1 289 ? 7.133 15.375 -1.38 1 97.69 289 ILE A CA 1
ATOM 2253 C C . ILE A 1 289 ? 6.031 16.281 -1.912 1 97.69 289 ILE A C 1
ATOM 2255 O O . ILE A 1 289 ? 4.898 15.852 -2.119 1 97.69 289 ILE A O 1
ATOM 2259 N N . ARG A 1 290 ? 6.398 17.438 -2.08 1 93.88 290 ARG A N 1
ATOM 2260 C CA . ARG A 1 290 ? 5.523 18.438 -2.684 1 93.88 290 ARG A CA 1
ATOM 2261 C C . ARG A 1 290 ? 6.199 19.109 -3.871 1 93.88 290 ARG A C 1
ATOM 2263 O O . ARG A 1 290 ? 7.297 19.656 -3.738 1 93.88 290 ARG A O 1
ATOM 2270 N N . MET A 1 291 ? 5.484 19.047 -4.961 1 88.75 291 MET A N 1
ATOM 2271 C CA . MET A 1 291 ? 5.949 19.766 -6.148 1 88.75 291 MET A CA 1
ATOM 2272 C C . MET A 1 291 ? 5.117 21.016 -6.387 1 88.75 291 MET A C 1
ATOM 2274 O O . MET A 1 291 ? 3.9 20.938 -6.555 1 88.75 291 MET A O 1
ATOM 2278 N N . PHE A 1 292 ? 5.812 22.078 -6.367 1 88.31 292 PHE A N 1
ATOM 2279 C CA . PHE A 1 292 ? 5.145 23.344 -6.641 1 88.31 292 PHE A CA 1
ATOM 2280 C C . PHE A 1 292 ? 4.988 23.562 -8.141 1 88.31 292 PHE A C 1
ATOM 2282 O O . PHE A 1 292 ? 5.895 23.25 -8.914 1 88.31 292 PHE A O 1
ATOM 2289 N N . SER A 1 293 ? 3.918 24.125 -8.555 1 82.88 293 SER A N 1
ATOM 2290 C CA . SER A 1 293 ? 3.641 24.297 -9.969 1 82.88 293 SER A CA 1
ATOM 2291 C C . SER A 1 293 ? 4.672 25.219 -10.625 1 82.88 293 SER A C 1
ATOM 2293 O O . SER A 1 293 ? 5.082 25 -11.766 1 82.88 293 SER A O 1
ATOM 2295 N N . TRP A 1 294 ? 5.125 26.266 -9.93 1 85.38 294 TRP A N 1
ATOM 2296 C CA . TRP A 1 294 ? 6.055 27.25 -10.477 1 85.38 294 TRP A CA 1
ATOM 2297 C C . TRP A 1 294 ? 7.473 26.688 -10.523 1 85.38 294 TRP A C 1
ATOM 2299 O O . TRP A 1 294 ? 8.344 27.25 -11.188 1 85.38 294 TRP A O 1
ATOM 2309 N N . ALA A 1 295 ? 7.719 25.578 -9.836 1 87.69 295 ALA A N 1
ATOM 2310 C CA . ALA A 1 295 ? 9.031 24.938 -9.789 1 87.69 295 ALA A CA 1
ATOM 2311 C C . ALA A 1 295 ? 8.953 23.469 -10.18 1 87.69 295 ALA A C 1
ATOM 2313 O O . ALA A 1 295 ? 9.68 22.641 -9.633 1 87.69 295 ALA A O 1
ATOM 2314 N N . SER A 1 296 ? 8.141 23.203 -11.102 1 88.5 296 SER A N 1
ATOM 2315 C CA . SER A 1 296 ? 7.863 21.812 -11.43 1 88.5 296 SER A CA 1
ATOM 2316 C C . SER A 1 296 ? 9.008 21.188 -12.219 1 88.5 296 SER A C 1
ATOM 2318 O O . SER A 1 296 ? 9.602 21.844 -13.078 1 88.5 296 SER A O 1
ATOM 2320 N N . ILE A 1 297 ? 9.352 20.016 -11.875 1 92.88 297 ILE A N 1
ATOM 2321 C CA . ILE A 1 297 ? 10.32 19.203 -12.586 1 92.88 297 ILE A CA 1
ATOM 2322 C C . ILE A 1 297 ? 9.727 17.812 -12.836 1 92.88 297 ILE A C 1
ATOM 2324 O O . ILE A 1 297 ? 8.734 17.438 -12.211 1 92.88 297 ILE A O 1
ATOM 2328 N N . PRO A 1 298 ? 10.344 17.078 -13.812 1 93.5 298 PRO A N 1
ATOM 2329 C CA . PRO A 1 298 ? 9.836 15.727 -14.039 1 93.5 298 PRO A CA 1
ATOM 2330 C C . PRO A 1 298 ? 9.914 14.852 -12.781 1 93.5 298 PRO A C 1
ATOM 2332 O O . PRO A 1 298 ? 10.836 15.016 -11.977 1 93.5 298 PRO A O 1
ATOM 2335 N N . VAL A 1 299 ? 9.031 13.922 -12.656 1 93.88 299 VAL A N 1
ATOM 2336 C CA . VAL A 1 299 ? 8.938 13.016 -11.516 1 93.88 299 VAL A CA 1
ATOM 2337 C C . VAL A 1 299 ? 10.258 12.266 -11.336 1 93.88 299 VAL A C 1
ATOM 2339 O O . VAL A 1 299 ? 10.711 12.062 -10.203 1 93.88 299 VAL A O 1
ATOM 2342 N N . ASP A 1 300 ? 10.852 11.898 -12.484 1 94.94 300 ASP A N 1
ATOM 2343 C CA . ASP A 1 300 ? 12.117 11.172 -12.43 1 94.94 300 ASP A CA 1
ATOM 2344 C C . ASP A 1 300 ? 13.203 12 -11.758 1 94.94 300 ASP A C 1
ATOM 2346 O O . ASP A 1 300 ? 13.977 11.477 -10.953 1 94.94 300 ASP A O 1
ATOM 2350 N N . ASP A 1 301 ? 13.258 13.227 -12.094 1 95.44 301 ASP A N 1
ATOM 2351 C CA . ASP A 1 301 ? 14.266 14.117 -11.531 1 95.44 301 ASP A CA 1
ATOM 2352 C C . ASP A 1 301 ? 14.031 14.344 -10.039 1 95.44 301 ASP A C 1
ATOM 2354 O O . ASP A 1 301 ? 14.969 14.352 -9.25 1 95.44 301 ASP A O 1
ATOM 2358 N N . MET A 1 302 ? 12.812 14.555 -9.734 1 95.81 302 MET A N 1
ATOM 2359 C CA . MET A 1 302 ? 12.469 14.719 -8.328 1 95.81 302 MET A CA 1
ATOM 2360 C C . MET A 1 302 ? 12.828 13.477 -7.527 1 95.81 302 MET A C 1
ATOM 2362 O O . MET A 1 302 ? 13.383 13.57 -6.43 1 95.81 302 MET A O 1
ATOM 2366 N N . TYR A 1 303 ? 12.508 12.336 -8.094 1 96.81 303 TYR A N 1
ATOM 2367 C CA . TYR A 1 303 ? 12.844 11.078 -7.438 1 96.81 303 TYR A CA 1
ATOM 2368 C C . TYR A 1 303 ? 14.344 10.953 -7.234 1 96.81 303 TYR A C 1
ATOM 2370 O O . TYR A 1 303 ? 14.805 10.539 -6.164 1 96.81 303 TYR A O 1
ATOM 2378 N N . LYS A 1 304 ? 15.086 11.273 -8.203 1 96.44 304 LYS A N 1
ATOM 2379 C CA . LYS A 1 304 ? 16.547 11.242 -8.094 1 96.44 304 LYS A CA 1
ATOM 2380 C C . LYS A 1 304 ? 17.031 12.172 -6.996 1 96.44 304 LYS A C 1
ATOM 2382 O O . LYS A 1 304 ? 17.984 11.852 -6.273 1 96.44 304 LYS A O 1
ATOM 2387 N N . GLN A 1 305 ? 16.422 13.359 -6.91 1 97.19 305 GLN A N 1
ATOM 2388 C CA . GLN A 1 305 ? 16.797 14.289 -5.848 1 97.19 305 GLN A CA 1
ATOM 2389 C C . GLN A 1 305 ? 16.5 13.688 -4.473 1 97.19 305 GLN A C 1
ATOM 2391 O O . GLN A 1 305 ? 17.312 13.828 -3.551 1 97.19 305 GLN A O 1
ATOM 2396 N N . VAL A 1 306 ? 15.367 13.055 -4.328 1 98 306 VAL A N 1
ATOM 2397 C CA . VAL A 1 306 ? 15 12.398 -3.078 1 98 306 VAL A CA 1
ATOM 2398 C C . VAL A 1 306 ? 16.047 11.352 -2.715 1 98 306 VAL A C 1
ATOM 2400 O O . VAL A 1 306 ? 16.516 11.297 -1.575 1 98 306 VAL A O 1
ATOM 2403 N N . MET A 1 307 ? 16.453 10.57 -3.723 1 97.25 307 MET A N 1
ATOM 2404 C CA . MET A 1 307 ? 17.438 9.516 -3.48 1 97.25 307 MET A CA 1
ATOM 2405 C C . MET A 1 307 ? 18.797 10.109 -3.141 1 97.25 307 MET A C 1
ATOM 2407 O O . MET A 1 307 ? 19.5 9.594 -2.277 1 97.25 307 MET A O 1
ATOM 2411 N N . ALA A 1 308 ? 19.141 11.125 -3.828 1 97.38 308 ALA A N 1
ATOM 2412 C CA . ALA A 1 308 ? 20.406 11.797 -3.545 1 97.38 308 ALA A CA 1
ATOM 2413 C C . ALA A 1 308 ? 20.406 12.367 -2.127 1 97.38 308 ALA A C 1
ATOM 2415 O O . ALA A 1 308 ? 21.406 12.242 -1.413 1 97.38 308 ALA A O 1
ATOM 2416 N N . CYS A 1 309 ? 19.328 13.023 -1.727 1 98 309 CYS A N 1
ATOM 2417 C CA . CYS A 1 309 ? 19.203 13.539 -0.368 1 98 309 CYS A CA 1
ATOM 2418 C C . CYS A 1 309 ? 19.297 12.414 0.654 1 98 309 CYS A C 1
ATOM 2420 O O . CYS A 1 309 ? 20 12.547 1.662 1 98 309 CYS A O 1
ATOM 2422 N N . SER A 1 310 ? 18.609 11.305 0.373 1 97.25 310 SER A N 1
ATOM 2423 C CA . SER A 1 310 ? 18.641 10.148 1.256 1 97.25 310 SER A CA 1
ATOM 2424 C C . SER A 1 310 ? 20.062 9.633 1.439 1 97.25 310 SER A C 1
ATOM 2426 O O . SER A 1 310 ? 20.453 9.258 2.547 1 97.25 310 SER A O 1
ATOM 2428 N N . SER A 1 311 ? 20.75 9.578 0.336 1 95.12 311 SER A N 1
ATOM 2429 C CA . SER A 1 311 ? 22.141 9.117 0.405 1 95.12 311 SER A CA 1
ATOM 2430 C C . SER A 1 311 ? 23 10.086 1.197 1 95.12 311 SER A C 1
ATOM 2432 O O . SER A 1 311 ? 23.812 9.664 2.035 1 95.12 311 SER A O 1
ATOM 2434 N N . GLN A 1 312 ? 22.844 11.328 0.959 1 95.56 312 GLN A N 1
ATOM 2435 C CA . GLN A 1 312 ? 23.609 12.375 1.623 1 95.56 312 GLN A CA 1
ATOM 2436 C C . GLN A 1 312 ? 23.375 12.352 3.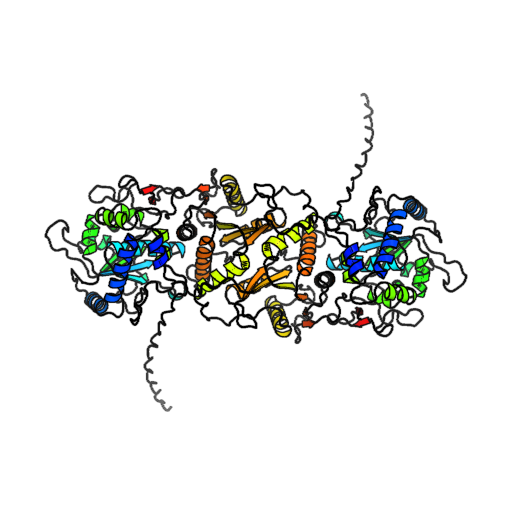131 1 95.56 312 GLN A C 1
ATOM 2438 O O . GLN A 1 312 ? 24.328 12.453 3.91 1 95.56 312 GLN A O 1
ATOM 2443 N N . GLU A 1 313 ? 22.141 12.195 3.525 1 96.56 313 GLU A N 1
ATOM 2444 C CA . GLU A 1 313 ? 21.766 12.32 4.93 1 96.56 313 GLU A CA 1
ATOM 2445 C C . GLU A 1 313 ? 21.562 10.945 5.57 1 96.56 313 GLU A C 1
ATOM 2447 O O . GLU A 1 313 ? 21.203 10.852 6.746 1 96.56 313 GLU A O 1
ATOM 2452 N N . ARG A 1 314 ? 21.75 9.812 4.875 1 93.69 314 ARG A N 1
ATOM 2453 C CA . ARG A 1 314 ? 21.641 8.438 5.344 1 93.69 314 ARG A CA 1
ATOM 2454 C C . ARG A 1 314 ? 20.266 8.188 5.957 1 93.69 314 ARG A C 1
ATOM 2456 O O . ARG A 1 314 ? 20.156 7.719 7.094 1 93.69 314 ARG A O 1
ATOM 2463 N N . ILE A 1 315 ? 19.25 8.445 5.102 1 96.94 315 ILE A N 1
ATOM 2464 C CA . ILE A 1 315 ? 17.891 8.383 5.609 1 96.94 315 ILE A CA 1
ATOM 2465 C C . ILE A 1 315 ? 17.25 7.051 5.227 1 96.94 315 ILE A C 1
ATOM 2467 O O . ILE A 1 315 ? 17 6.203 6.09 1 96.94 315 ILE A O 1
ATOM 2471 N N . LEU A 1 316 ? 17.141 6.789 3.859 1 96.69 316 LEU A N 1
ATOM 2472 C CA . LEU A 1 316 ? 16.547 5.535 3.398 1 96.69 316 LEU A CA 1
ATOM 2473 C C . LEU A 1 316 ? 17.594 4.422 3.375 1 96.69 316 LEU A C 1
ATOM 2475 O O . LEU A 1 316 ? 18.75 4.66 3.014 1 96.69 316 LEU A O 1
ATOM 2479 N N . PRO A 1 317 ? 17.219 3.195 3.734 1 94.19 317 PRO A N 1
ATOM 2480 C CA . PRO A 1 317 ? 18.172 2.08 3.664 1 94.19 317 PRO A CA 1
ATOM 2481 C C . PRO A 1 317 ? 18.688 1.833 2.246 1 94.19 317 PRO A C 1
ATOM 2483 O O . PRO A 1 317 ? 17.938 1.96 1.28 1 94.19 317 PRO A O 1
ATOM 2486 N N . ASP A 1 318 ? 19.953 1.445 2.18 1 91.25 318 ASP A N 1
ATOM 2487 C CA . ASP A 1 318 ? 20.516 1.047 0.896 1 91.25 318 ASP A CA 1
ATOM 2488 C C . ASP A 1 318 ? 20.062 -0.358 0.507 1 91.25 318 ASP A C 1
ATOM 2490 O O . ASP A 1 318 ? 19.578 -1.112 1.349 1 91.25 318 ASP A O 1
ATOM 2494 N N . THR A 1 319 ? 20.031 -0.628 -0.745 1 90.12 319 THR A N 1
ATOM 2495 C CA . THR A 1 319 ? 19.703 -1.967 -1.221 1 90.12 319 THR A CA 1
ATOM 2496 C C . THR A 1 319 ? 20.922 -2.627 -1.866 1 90.12 319 THR A C 1
ATOM 2498 O O . THR A 1 319 ? 21.859 -1.942 -2.275 1 90.12 319 THR A O 1
ATOM 2501 N N . ASP A 1 320 ? 20.969 -3.994 -1.623 1 76.06 320 ASP A N 1
ATOM 2502 C CA . ASP A 1 320 ? 22.031 -4.773 -2.256 1 76.06 320 ASP A CA 1
ATOM 2503 C C . ASP A 1 320 ? 21.922 -4.711 -3.777 1 76.06 320 ASP A C 1
ATOM 2505 O O . ASP A 1 320 ? 20.828 -4.516 -4.32 1 76.06 320 ASP A O 1
ATOM 2509 N N . GLY A 1 321 ? 22.766 -4.23 -4.426 1 59.06 321 GLY A N 1
ATOM 2510 C CA . GLY A 1 321 ? 22.719 -4.332 -5.875 1 59.06 321 GLY A CA 1
ATOM 2511 C C . GLY A 1 321 ? 22.094 -5.625 -6.363 1 59.06 321 GLY A C 1
ATOM 2512 O O . GLY A 1 321 ? 21.953 -6.578 -5.59 1 59.06 321 GLY A O 1
ATOM 2513 N N . GLY A 1 322 ? 21.375 -5.781 -7.484 1 48.72 322 GLY A N 1
ATOM 2514 C CA . GLY A 1 322 ? 20.484 -6.727 -8.133 1 48.72 322 GLY A CA 1
ATOM 2515 C C . GLY A 1 322 ? 20.75 -8.164 -7.734 1 48.72 322 GLY A C 1
ATOM 2516 O O . GLY A 1 322 ? 19.859 -9.008 -7.812 1 48.72 322 GLY A O 1
ATOM 2517 N N . ASP A 1 323 ? 22.016 -8.75 -7.891 1 41.59 323 ASP A N 1
ATOM 2518 C CA . ASP A 1 323 ? 22.172 -10.18 -8.133 1 41.59 323 ASP A CA 1
ATOM 2519 C C . ASP A 1 323 ? 22.328 -10.945 -6.816 1 41.59 323 ASP A C 1
ATOM 2521 O O . ASP A 1 323 ? 22.781 -12.086 -6.809 1 41.59 323 ASP A O 1
ATOM 2525 N N . ALA A 1 324 ? 22.359 -10.336 -5.773 1 42.16 324 ALA A N 1
ATOM 2526 C CA . ALA A 1 324 ? 22.781 -11.203 -4.68 1 42.16 324 ALA A CA 1
ATOM 2527 C C . ALA A 1 324 ? 21.672 -12.18 -4.285 1 42.16 324 ALA A C 1
ATOM 2529 O O . ALA A 1 324 ? 20.516 -11.789 -4.18 1 42.16 324 ALA A O 1
ATOM 2530 N N . PRO A 1 325 ? 22.016 -13.461 -4.281 1 40.72 325 PRO A N 1
ATOM 2531 C CA . PRO A 1 325 ? 21.078 -14.523 -3.92 1 40.72 325 PRO A CA 1
ATOM 2532 C C . PRO A 1 325 ? 20.438 -14.312 -2.551 1 40.72 325 PRO A C 1
ATOM 2534 O O . PRO A 1 325 ? 21.109 -13.867 -1.615 1 40.72 325 PRO A O 1
ATOM 2537 N N . ALA A 1 326 ? 19.172 -14.023 -2.416 1 43.72 326 ALA A N 1
ATOM 2538 C CA . ALA A 1 326 ? 18.516 -14.016 -1.114 1 43.72 326 ALA A CA 1
ATOM 2539 C C . ALA A 1 326 ? 19.078 -15.109 -0.207 1 43.72 326 ALA A C 1
ATOM 2541 O O . ALA A 1 326 ? 19.281 -16.25 -0.642 1 43.72 326 ALA A O 1
ATOM 2542 N N . PRO A 1 327 ? 19.812 -14.906 0.961 1 37.28 327 PRO A N 1
ATOM 2543 C CA . PRO A 1 327 ? 20.281 -16.016 1.787 1 37.28 327 PRO A CA 1
ATOM 2544 C C . PRO A 1 327 ? 19.234 -17.125 1.959 1 37.28 327 PRO A C 1
ATOM 2546 O O . PRO A 1 327 ? 18.031 -16.844 1.899 1 37.28 327 PRO A O 1
ATOM 2549 N N . ALA A 1 328 ? 19.688 -18.453 1.792 1 31.84 328 ALA A N 1
ATOM 2550 C CA . ALA A 1 328 ? 18.922 -19.656 2.133 1 31.84 328 ALA A CA 1
ATOM 2551 C C . ALA A 1 328 ? 17.984 -19.391 3.299 1 31.84 328 ALA A C 1
ATOM 2553 O O . ALA A 1 328 ? 18.188 -18.438 4.066 1 31.84 328 ALA A O 1
ATOM 2554 N N . ARG A 1 329 ? 17.047 -20.484 3.564 1 36.03 329 ARG A N 1
ATOM 2555 C CA . ARG A 1 329 ? 16.094 -20.516 4.676 1 36.03 329 ARG A CA 1
ATOM 2556 C C . ARG A 1 329 ? 16.797 -20.203 5.996 1 36.03 329 ARG A C 1
ATOM 2558 O O . ARG A 1 329 ? 17.047 -21.109 6.805 1 36.03 329 ARG A O 1
ATOM 2565 N N . THR A 1 330 ? 18.016 -19.797 6.203 1 31.19 330 THR A N 1
ATOM 2566 C CA . THR A 1 330 ? 18.234 -19.984 7.633 1 31.19 330 THR A CA 1
ATOM 2567 C C . THR A 1 330 ? 16.969 -19.688 8.422 1 31.19 330 THR A C 1
ATOM 2569 O O . THR A 1 330 ? 16.234 -18.734 8.102 1 31.19 330 THR A O 1
ATOM 2572 N N . ASN A 1 331 ? 16.328 -20.75 8.977 1 32.59 331 ASN A N 1
ATOM 2573 C CA . ASN A 1 331 ? 15.344 -20.766 10.047 1 32.59 331 ASN A CA 1
ATOM 2574 C C . ASN A 1 331 ? 15.359 -19.469 10.844 1 32.59 331 ASN A C 1
ATOM 2576 O O . ASN A 1 331 ? 14.906 -19.422 11.984 1 32.59 331 ASN A O 1
ATOM 2580 N N . THR A 1 332 ? 16.641 -18.969 10.883 1 33.56 332 THR A N 1
ATOM 2581 C CA . THR A 1 332 ? 16.672 -18.109 12.062 1 33.56 332 THR A CA 1
ATOM 2582 C C . THR A 1 332 ? 15.445 -17.203 12.102 1 33.56 332 THR A C 1
ATOM 2584 O O . THR A 1 332 ? 14.898 -16.859 11.055 1 33.56 332 THR A O 1
ATOM 2587 N N . SER A 1 333 ? 14.938 -17.047 13.164 1 37.5 333 SER A N 1
ATOM 2588 C CA . SER A 1 333 ? 14.117 -16.016 13.789 1 37.5 333 SER A CA 1
ATOM 2589 C C . SER A 1 333 ? 14.195 -14.703 13.016 1 37.5 333 SER A C 1
ATOM 2591 O O . SER A 1 333 ? 15.219 -14.398 12.398 1 37.5 333 SER A O 1
ATOM 2593 N N . GLY A 1 334 ? 13.117 -14.055 12.398 1 47.31 334 GLY A N 1
ATOM 2594 C CA . GLY A 1 334 ? 12.469 -12.789 12.102 1 47.31 334 GLY A CA 1
ATOM 2595 C C . GLY A 1 334 ? 13.219 -11.586 12.648 1 47.31 334 GLY A C 1
ATOM 2596 O O . GLY A 1 334 ? 12.617 -10.547 12.922 1 47.31 334 GLY A O 1
ATOM 2597 N N . GLY A 1 335 ? 14.258 -11.891 13 1 55.94 335 GLY A N 1
ATOM 2598 C CA . GLY A 1 335 ? 14.812 -10.852 13.852 1 55.94 335 GLY A CA 1
ATOM 2599 C C . GLY A 1 335 ? 15.375 -9.672 13.078 1 55.94 335 GLY A C 1
ATOM 2600 O O . GLY A 1 335 ? 16.219 -8.93 13.586 1 55.94 335 GLY A O 1
ATOM 2601 N N . GLY A 1 336 ? 14.867 -9.586 11.75 1 66.25 336 GLY A N 1
ATOM 2602 C CA . GLY A 1 336 ? 15.414 -8.375 11.172 1 66.25 336 GLY A CA 1
ATOM 2603 C C . GLY A 1 336 ? 14.68 -7.121 11.602 1 66.25 336 GLY A C 1
ATOM 2604 O O . GLY A 1 336 ? 13.523 -7.184 12.016 1 66.25 336 GLY A O 1
ATOM 2605 N N . ALA A 1 337 ? 15.547 -6.145 11.68 1 83.62 337 ALA A N 1
ATOM 2606 C CA . ALA A 1 337 ? 14.93 -4.859 12.008 1 83.62 337 ALA A CA 1
ATOM 2607 C C . ALA A 1 337 ? 13.945 -4.434 10.922 1 83.62 337 ALA A C 1
ATOM 2609 O O . ALA A 1 337 ? 14.164 -4.711 9.742 1 83.62 337 ALA A O 1
ATOM 2610 N N . THR A 1 338 ? 12.758 -4.02 11.188 1 91.88 338 THR A N 1
ATOM 2611 C CA . THR A 1 338 ? 11.734 -3.576 10.242 1 91.88 338 THR A CA 1
ATOM 2612 C C . THR A 1 338 ? 11.695 -2.053 10.164 1 91.88 338 THR A C 1
ATOM 2614 O O . THR A 1 338 ? 11.828 -1.37 11.18 1 91.88 338 THR A O 1
ATOM 2617 N N . THR A 1 339 ? 11.688 -1.52 8.961 1 96 339 THR A N 1
ATOM 2618 C CA . THR 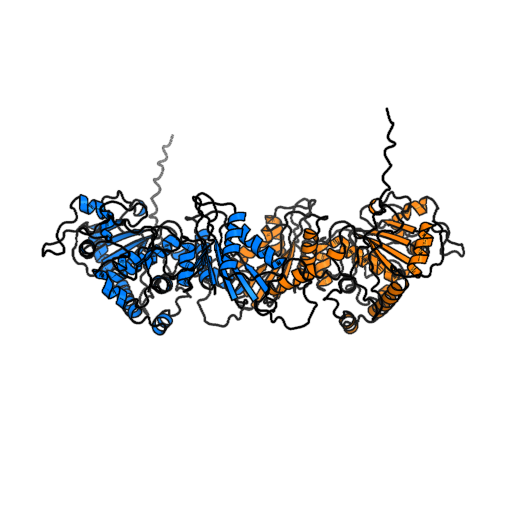A 1 339 ? 11.555 -0.09 8.703 1 96 339 THR A CA 1
ATOM 2619 C C . THR A 1 339 ? 10.297 0.199 7.883 1 96 339 THR A C 1
ATOM 2621 O O . THR A 1 339 ? 10.023 -0.487 6.895 1 96 339 THR A O 1
ATOM 2624 N N . ALA A 1 340 ? 9.5 1.122 8.344 1 98.19 340 ALA A N 1
ATOM 2625 C CA . ALA A 1 340 ? 8.359 1.622 7.574 1 98.19 340 ALA A CA 1
ATOM 2626 C C . ALA A 1 340 ? 8.656 2.998 6.984 1 98.19 340 ALA A C 1
ATOM 2628 O O . ALA A 1 340 ? 9.086 3.906 7.699 1 98.19 340 ALA A O 1
ATOM 2629 N N . ILE A 1 341 ? 8.516 3.123 5.703 1 98.69 341 ILE A N 1
ATOM 2630 C CA . ILE A 1 341 ? 8.633 4.41 5.027 1 98.69 341 ILE A CA 1
ATOM 2631 C C . ILE A 1 341 ? 7.242 4.941 4.688 1 98.69 341 ILE A C 1
ATOM 2633 O O . ILE A 1 341 ? 6.512 4.328 3.908 1 98.69 341 ILE A O 1
ATOM 2637 N N . LEU A 1 342 ? 6.859 6.035 5.277 1 98.88 342 LEU A N 1
ATOM 2638 C CA . LEU A 1 342 ? 5.598 6.707 4.984 1 98.88 342 LEU A CA 1
ATOM 2639 C C . LEU A 1 342 ? 5.801 7.812 3.953 1 98.88 342 LEU A C 1
ATOM 2641 O O . LEU A 1 342 ? 6.578 8.742 4.176 1 98.88 342 LEU A O 1
ATOM 2645 N N . VAL A 1 343 ? 5.086 7.695 2.842 1 98.81 343 VAL A N 1
ATOM 2646 C CA . VAL A 1 343 ? 5.184 8.688 1.774 1 98.81 343 VAL A CA 1
ATOM 2647 C C . VAL A 1 343 ? 3.908 9.523 1.729 1 98.81 343 VAL A C 1
ATOM 2649 O O . VAL A 1 343 ? 2.805 8.977 1.632 1 98.81 343 VAL A O 1
ATOM 2652 N N . ALA A 1 344 ? 4.066 10.789 1.887 1 98.44 344 ALA A N 1
ATOM 2653 C CA . ALA A 1 344 ? 2.973 11.727 1.667 1 98.44 344 ALA A CA 1
ATOM 2654 C C . ALA A 1 344 ? 3.232 12.594 0.435 1 98.44 344 ALA A C 1
ATOM 2656 O O . ALA A 1 344 ? 4.148 13.422 0.43 1 98.44 344 ALA A O 1
ATOM 2657 N N . SER A 1 345 ? 2.535 12.367 -0.593 1 97.31 345 SER A N 1
ATOM 2658 C CA . SER A 1 345 ? 2.611 13.086 -1.864 1 97.31 345 SER A CA 1
ATOM 2659 C C . SER A 1 345 ? 1.286 13.016 -2.615 1 97.31 345 SER A C 1
ATOM 2661 O O . SER A 1 345 ? 0.535 12.047 -2.477 1 97.31 345 SER A O 1
ATOM 2663 N N . LEU A 1 346 ? 1.001 14.062 -3.338 1 95.31 346 LEU A N 1
ATOM 2664 C CA . LEU A 1 346 ? -0.189 14.031 -4.184 1 95.31 346 LEU A CA 1
ATOM 2665 C C . LEU A 1 346 ? -0.034 13.016 -5.309 1 95.31 346 LEU A C 1
ATOM 2667 O O . LEU A 1 346 ? -1.023 12.461 -5.789 1 95.31 346 LEU A O 1
ATOM 2671 N N . GLN A 1 347 ? 1.208 12.758 -5.652 1 94.31 347 GLN A N 1
ATOM 2672 C CA . GLN A 1 347 ? 1.499 11.828 -6.738 1 94.31 347 GLN A CA 1
ATOM 2673 C C . GLN A 1 347 ? 1.81 10.43 -6.203 1 94.31 347 GLN A C 1
ATOM 2675 O O . GLN A 1 347 ? 2.518 10.289 -5.203 1 94.31 347 GLN A O 1
ATOM 2680 N N . VAL A 1 348 ? 1.314 9.406 -6.898 1 95.5 348 VAL A N 1
ATOM 2681 C CA . VAL A 1 348 ? 1.475 8.023 -6.461 1 95.5 348 VAL A CA 1
ATOM 2682 C C . VAL A 1 348 ? 2.842 7.496 -6.895 1 95.5 348 VAL A C 1
ATOM 2684 O O . VAL A 1 348 ? 3.359 6.539 -6.312 1 95.5 348 VAL A O 1
ATOM 2687 N N . GLU A 1 349 ? 3.516 8.125 -7.809 1 95.81 349 GLU A N 1
ATOM 2688 C CA . GLU A 1 349 ? 4.691 7.602 -8.5 1 95.81 349 GLU A CA 1
ATOM 2689 C C . GLU A 1 349 ? 5.852 7.395 -7.527 1 95.81 349 GLU A C 1
ATOM 2691 O O . GLU A 1 349 ? 6.613 6.434 -7.66 1 95.81 349 GLU A O 1
ATOM 2696 N N . TYR A 1 350 ? 6.039 8.297 -6.621 1 97.31 350 TYR A N 1
ATOM 2697 C CA . TYR A 1 350 ? 7.141 8.188 -5.676 1 97.31 350 TYR A CA 1
ATOM 2698 C C . TYR A 1 350 ? 6.977 6.965 -4.781 1 97.31 350 TYR A C 1
ATOM 2700 O O . TYR A 1 350 ? 7.938 6.234 -4.527 1 97.31 350 TYR A O 1
ATOM 2708 N N . TYR A 1 351 ? 5.758 6.719 -4.352 1 97.56 351 TYR A N 1
ATOM 2709 C CA . TYR A 1 351 ? 5.41 5.539 -3.564 1 97.56 351 TYR A CA 1
ATOM 2710 C C . TYR A 1 351 ? 5.688 4.262 -4.344 1 97.56 351 TYR A C 1
ATOM 2712 O O . TYR A 1 351 ? 6.348 3.35 -3.84 1 97.56 351 TYR A O 1
ATOM 2720 N N . GLU A 1 352 ? 5.246 4.234 -5.551 1 96.31 352 GLU A N 1
ATOM 2721 C CA . GLU A 1 352 ? 5.395 3.041 -6.379 1 96.31 352 GLU A CA 1
ATOM 2722 C C . GLU A 1 352 ? 6.867 2.729 -6.633 1 96.31 352 GLU A C 1
ATOM 2724 O O . GLU A 1 352 ? 7.277 1.566 -6.594 1 96.31 352 GLU A O 1
ATOM 2729 N N . ARG A 1 353 ? 7.625 3.723 -6.832 1 96.31 353 ARG A N 1
ATOM 2730 C CA . ARG A 1 353 ? 9.039 3.533 -7.121 1 96.31 353 ARG A CA 1
ATOM 2731 C C . ARG A 1 353 ? 9.789 3.037 -5.887 1 96.31 353 ARG A C 1
ATOM 2733 O O . ARG A 1 353 ? 10.602 2.113 -5.977 1 96.31 353 ARG A O 1
ATOM 2740 N N . LEU A 1 354 ? 9.5 3.648 -4.766 1 97.69 354 LEU A N 1
ATOM 2741 C CA . LEU A 1 354 ? 10.141 3.219 -3.525 1 97.69 354 LEU A CA 1
ATOM 2742 C C . LEU A 1 354 ? 9.711 1.804 -3.154 1 97.69 354 LEU A C 1
ATOM 2744 O O . LEU A 1 354 ? 10.539 0.979 -2.766 1 97.69 354 LEU A O 1
ATOM 2748 N N . LYS A 1 355 ? 8.43 1.58 -3.27 1 97.56 355 LYS A N 1
ATOM 2749 C CA . LYS A 1 355 ? 7.91 0.243 -2.996 1 97.56 355 LYS A CA 1
ATOM 2750 C C . LYS A 1 355 ? 8.578 -0.799 -3.889 1 97.56 355 LYS A C 1
ATOM 2752 O O . LYS A 1 355 ? 9.016 -1.847 -3.41 1 97.56 355 LYS A O 1
ATOM 2757 N N . GLY A 1 356 ? 8.664 -0.514 -5.211 1 94.38 356 GLY A N 1
ATOM 2758 C CA . GLY A 1 356 ? 9.305 -1.415 -6.152 1 94.38 356 GLY A CA 1
ATOM 2759 C C . GLY A 1 356 ? 10.766 -1.674 -5.828 1 94.38 356 GLY A C 1
ATOM 2760 O O . GLY A 1 356 ? 11.234 -2.809 -5.918 1 94.38 356 GLY A O 1
ATOM 2761 N N . LYS A 1 357 ? 11.469 -0.648 -5.422 1 94.38 357 LYS A N 1
ATOM 2762 C CA . LYS A 1 357 ? 12.883 -0.751 -5.078 1 94.38 357 LYS A CA 1
ATOM 2763 C C . LYS A 1 357 ? 13.109 -1.777 -3.969 1 94.38 357 LYS A C 1
ATOM 2765 O O . LYS A 1 357 ? 13.938 -2.676 -4.105 1 94.38 357 LYS A O 1
ATOM 2770 N N . TYR A 1 358 ? 12.305 -1.73 -2.938 1 94.88 358 TYR A N 1
ATOM 2771 C CA . TYR A 1 358 ? 12.539 -2.568 -1.765 1 94.88 358 TYR A CA 1
ATOM 2772 C C . TYR A 1 358 ? 11.852 -3.92 -1.915 1 94.88 358 TYR A C 1
ATOM 2774 O O . TYR A 1 358 ? 12.156 -4.863 -1.182 1 94.88 358 TYR A O 1
ATOM 2782 N N . TYR A 1 359 ? 10.914 -3.99 -2.871 1 93.88 359 TYR A N 1
ATOM 2783 C CA . TYR A 1 359 ? 10.289 -5.266 -3.201 1 93.88 359 TYR A CA 1
ATOM 2784 C C . TYR A 1 359 ? 11.234 -6.145 -4.012 1 93.88 359 TYR A C 1
ATOM 2786 O O . TYR A 1 359 ? 11.336 -7.348 -3.762 1 93.88 359 TYR A O 1
ATOM 2794 N N . GLU A 1 360 ? 11.938 -5.527 -4.898 1 90.5 360 GLU A N 1
ATOM 2795 C CA . GLU A 1 360 ? 12.766 -6.266 -5.848 1 90.5 360 GLU A CA 1
ATOM 2796 C C . GLU A 1 360 ? 14.188 -6.445 -5.32 1 90.5 360 GLU A C 1
ATOM 2798 O O . GLU A 1 360 ? 14.906 -7.344 -5.758 1 90.5 360 GLU A O 1
ATOM 2803 N N . HIS A 1 361 ? 14.57 -5.574 -4.336 1 91 361 HIS A N 1
ATOM 2804 C CA . HIS A 1 361 ? 15.945 -5.613 -3.844 1 91 361 HIS A CA 1
ATOM 2805 C C . HIS A 1 361 ? 15.984 -5.605 -2.32 1 91 361 HIS A C 1
ATOM 2807 O O . HIS A 1 361 ? 15.273 -4.824 -1.681 1 91 361 HIS A O 1
ATOM 2813 N N . ALA A 1 362 ? 16.844 -6.43 -1.797 1 90.06 362 ALA A N 1
ATOM 2814 C CA . ALA A 1 362 ? 16.984 -6.527 -0.345 1 90.06 362 ALA A CA 1
ATOM 2815 C C . ALA A 1 362 ? 17.672 -5.297 0.229 1 90.06 362 ALA A C 1
ATOM 2817 O O . ALA A 1 362 ? 18.641 -4.797 -0.345 1 90.06 362 ALA A O 1
ATOM 2818 N N . ALA A 1 363 ? 17.109 -4.816 1.32 1 91.69 363 ALA A N 1
ATOM 2819 C CA . ALA A 1 363 ? 17.719 -3.689 2.018 1 91.69 363 ALA A CA 1
ATOM 2820 C C . ALA A 1 363 ? 18.844 -4.164 2.945 1 91.69 363 ALA 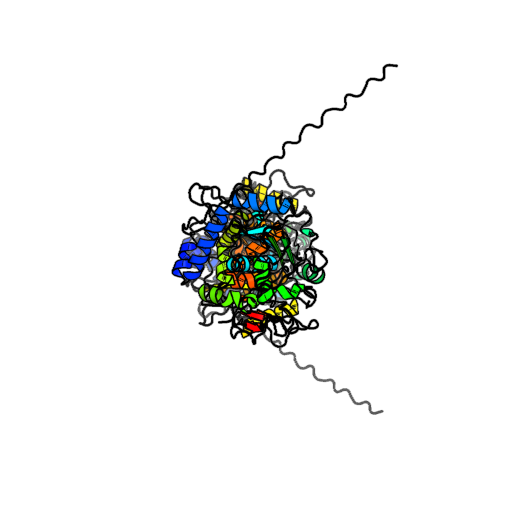A C 1
ATOM 2822 O O . ALA A 1 363 ? 18.766 -5.262 3.502 1 91.69 363 ALA A O 1
ATOM 2823 N N . THR A 1 364 ? 19.906 -3.369 3.012 1 81.94 364 THR A N 1
ATOM 2824 C CA . THR A 1 364 ? 21.047 -3.715 3.861 1 81.94 364 THR A CA 1
ATOM 2825 C C . THR A 1 364 ? 21.016 -2.914 5.16 1 81.94 364 THR A C 1
ATOM 2827 O O . THR A 1 364 ? 20.547 -1.773 5.18 1 81.94 364 THR A O 1
ATOM 2830 N N . ALA A 1 365 ? 21.281 -3.686 6.266 1 69.69 365 ALA A N 1
ATOM 2831 C CA . ALA A 1 365 ? 21.438 -2.955 7.52 1 69.69 365 ALA A CA 1
ATOM 2832 C C . ALA A 1 365 ? 22.875 -2.525 7.73 1 69.69 365 ALA A C 1
ATOM 2834 O O . ALA A 1 365 ? 23.797 -3.146 7.199 1 69.69 365 ALA A O 1
ATOM 2835 N N . SER A 1 366 ? 23.156 -1.379 8.281 1 59.12 366 SER A N 1
ATOM 2836 C CA . SER A 1 366 ? 24.5 -0.905 8.586 1 59.12 366 SER A CA 1
ATOM 2837 C C . SER A 1 366 ? 25.312 -1.984 9.289 1 59.12 366 SER A C 1
ATOM 2839 O O . SER A 1 366 ? 26.531 -2.059 9.117 1 59.12 366 SER A O 1
ATOM 2841 N N . GLY A 1 367 ? 24.75 -2.848 9.969 1 57.28 367 GLY A N 1
ATOM 2842 C CA . GLY A 1 367 ? 25.484 -3.852 10.711 1 57.28 367 GLY A CA 1
ATOM 2843 C C . GLY A 1 367 ? 25.469 -5.219 10.055 1 57.28 367 GLY A C 1
ATOM 2844 O O . GLY A 1 367 ? 25.844 -6.215 10.672 1 57.28 367 GLY A O 1
ATOM 2845 N N . GLY A 1 368 ? 25.172 -5.273 8.82 1 62.16 368 GLY A N 1
ATOM 2846 C CA . GLY A 1 368 ? 25.25 -6.543 8.117 1 62.16 368 GLY A CA 1
ATOM 2847 C C . GLY A 1 368 ? 23.984 -7.359 8.195 1 62.16 368 GLY A C 1
ATOM 2848 O O . GLY A 1 368 ? 23.859 -8.406 7.547 1 62.16 368 GLY A O 1
ATOM 2849 N N . GLY A 1 369 ? 23.016 -6.91 8.984 1 70.44 369 GLY A N 1
ATOM 2850 C CA . GLY A 1 369 ? 21.812 -7.723 9.086 1 70.44 369 GLY A CA 1
ATOM 2851 C C . GLY A 1 369 ? 20.781 -7.379 8.039 1 70.44 369 GLY A C 1
ATOM 2852 O O . GLY A 1 369 ? 20.984 -6.488 7.211 1 70.44 369 GLY A O 1
ATOM 2853 N N . ARG A 1 370 ? 19.75 -8.242 7.836 1 78.62 370 ARG A N 1
ATOM 2854 C CA . ARG A 1 370 ? 18.656 -8.023 6.906 1 78.62 370 ARG A CA 1
ATOM 2855 C C . ARG A 1 370 ? 17.641 -7.031 7.484 1 78.62 370 ARG A C 1
ATOM 2857 O O . ARG A 1 370 ? 17.406 -7.016 8.695 1 78.62 370 ARG A O 1
ATOM 2864 N N . ARG A 1 371 ? 17.297 -6.102 6.66 1 88.94 371 ARG A N 1
ATOM 2865 C CA . ARG A 1 371 ? 16.266 -5.141 7.008 1 88.94 371 ARG A CA 1
ATOM 2866 C C . ARG A 1 371 ? 15.047 -5.289 6.09 1 88.94 371 ARG A C 1
ATOM 2868 O O . ARG A 1 371 ? 15.195 -5.359 4.867 1 88.94 371 ARG A O 1
ATOM 2875 N N . TRP A 1 372 ? 13.945 -5.492 6.73 1 93.19 372 TRP A N 1
ATOM 2876 C CA . TRP A 1 372 ? 12.695 -5.523 5.973 1 93.19 372 TRP A CA 1
ATOM 2877 C C . TRP A 1 372 ? 12.078 -4.133 5.875 1 93.19 372 TRP A C 1
ATOM 2879 O O . TRP A 1 372 ? 11.789 -3.504 6.895 1 93.19 372 TRP A O 1
ATOM 2889 N N . VAL A 1 373 ? 11.922 -3.664 4.637 1 96.56 373 VAL A N 1
ATOM 2890 C CA . VAL A 1 373 ? 11.469 -2.293 4.441 1 96.56 373 VAL A CA 1
ATOM 2891 C C . VAL A 1 373 ? 10.086 -2.299 3.783 1 96.56 373 VAL A C 1
ATOM 2893 O O . VAL A 1 373 ? 9.906 -2.879 2.711 1 96.56 373 VAL A O 1
ATOM 2896 N N . GLY A 1 374 ? 9.102 -1.781 4.473 1 97.75 374 GLY A N 1
ATOM 2897 C CA . GLY A 1 374 ? 7.793 -1.527 3.885 1 97.75 374 GLY A CA 1
ATOM 2898 C C . GLY A 1 374 ? 7.578 -0.072 3.516 1 97.75 374 GLY A C 1
ATOM 2899 O O . GLY A 1 374 ? 8.023 0.828 4.23 1 97.75 374 GLY A O 1
ATOM 2900 N N . VAL A 1 375 ? 6.93 0.182 2.381 1 98.62 375 VAL A N 1
ATOM 2901 C CA . VAL A 1 375 ? 6.609 1.528 1.917 1 98.62 375 VAL A CA 1
ATOM 2902 C C . VAL A 1 375 ? 5.094 1.719 1.894 1 98.62 375 VAL A C 1
ATOM 2904 O O . VAL A 1 375 ? 4.359 0.856 1.406 1 98.62 375 VAL A O 1
ATOM 2907 N N . PHE A 1 376 ? 4.68 2.861 2.426 1 98.56 376 PHE A N 1
ATOM 2908 C CA . PHE A 1 376 ? 3.25 3.074 2.625 1 98.56 376 PHE A CA 1
ATOM 2909 C C . PHE A 1 376 ? 2.844 4.473 2.172 1 98.56 376 PHE A C 1
ATOM 2911 O O . PHE A 1 376 ? 3.598 5.43 2.348 1 98.56 376 PHE A O 1
ATOM 2918 N N . GLN A 1 377 ? 1.701 4.586 1.599 1 98.31 377 GLN A N 1
ATOM 2919 C CA . GLN A 1 377 ? 1.073 5.848 1.221 1 98.31 377 GLN A CA 1
ATOM 2920 C C . GLN A 1 377 ? -0.42 5.836 1.534 1 98.31 377 GLN A C 1
ATOM 2922 O O . GLN A 1 377 ? -1.191 5.133 0.877 1 98.31 377 GLN A O 1
ATOM 2927 N N . PRO A 1 378 ? -0.792 6.637 2.5 1 97.19 378 PRO A N 1
ATOM 2928 C CA . PRO A 1 378 ? -2.197 6.578 2.912 1 97.19 378 PRO A CA 1
ATOM 2929 C C . PRO A 1 378 ? -3.154 7 1.8 1 97.19 378 PRO A C 1
ATOM 2931 O O . PRO A 1 378 ? -4.223 6.402 1.641 1 97.19 378 PRO A O 1
ATOM 2934 N N . SER A 1 379 ? -2.768 7.992 1.031 1 94.25 379 SER A N 1
ATOM 2935 C CA . SER A 1 379 ? -3.623 8.484 -0.044 1 94.25 379 SER A CA 1
ATOM 2936 C C . SER A 1 379 ? -2.811 9.211 -1.107 1 94.25 379 SER A C 1
ATOM 2938 O O . SER A 1 379 ? -1.633 9.516 -0.9 1 94.25 379 SER A O 1
ATOM 2940 N N . HIS A 1 380 ? -3.416 9.352 -2.275 1 92.56 380 HIS A N 1
ATOM 2941 C CA . HIS A 1 380 ? -2.889 10.172 -3.361 1 92.56 380 HIS A CA 1
ATOM 2942 C C . HIS A 1 380 ? -4.016 10.742 -4.215 1 92.56 380 HIS A C 1
ATOM 2944 O O . HIS A 1 380 ? -4.73 10 -4.887 1 92.56 380 HIS A O 1
ATOM 2950 N N . GLU A 1 381 ? -4.152 12.023 -4.207 1 89.5 381 GLU A N 1
ATOM 2951 C CA . GLU A 1 381 ? -5.309 12.617 -4.863 1 89.5 381 GLU A CA 1
ATOM 2952 C C . GLU A 1 381 ? -4.906 13.336 -6.152 1 89.5 381 GLU A C 1
ATOM 2954 O O . GLU A 1 381 ? -5.738 13.969 -6.801 1 89.5 381 GLU A O 1
ATOM 2959 N N . GLU A 1 382 ? -3.688 13.312 -6.562 1 87.19 382 GLU A N 1
ATOM 2960 C CA . GLU A 1 382 ? -3.117 13.805 -7.816 1 87.19 382 GLU A CA 1
ATOM 2961 C C . GLU A 1 382 ? -3.072 15.328 -7.84 1 87.19 382 GLU A C 1
ATOM 2963 O O . GLU A 1 382 ? -2.096 15.922 -8.305 1 87.19 382 GLU A O 1
ATOM 2968 N N . LYS A 1 383 ? -4.199 15.945 -7.328 1 87 383 LYS A N 1
ATOM 2969 C CA . LYS A 1 383 ? -4.25 17.406 -7.316 1 87 383 LYS A CA 1
ATOM 2970 C C . LYS A 1 383 ? -4.719 17.922 -5.961 1 87 383 LYS A C 1
ATOM 2972 O O . LYS A 1 383 ? -5.461 17.234 -5.25 1 87 383 LYS A O 1
ATOM 2977 N N . GLN A 1 384 ? -4.266 19.078 -5.688 1 85.5 384 GLN A N 1
ATOM 2978 C CA . GLN A 1 384 ? -4.695 19.75 -4.465 1 85.5 384 GLN A CA 1
ATOM 2979 C C . GLN A 1 384 ? -6.094 20.344 -4.625 1 85.5 384 GLN A C 1
ATOM 2981 O O . GLN A 1 384 ? -6.375 21.016 -5.617 1 85.5 384 GLN A O 1
ATOM 2986 N N . GLU A 1 385 ? -6.938 19.953 -3.674 1 84.19 385 GLU A N 1
ATOM 2987 C CA . GLU A 1 385 ? -8.297 20.5 -3.633 1 84.19 385 GLU A CA 1
ATOM 2988 C C . GLU A 1 385 ? -8.594 21.156 -2.287 1 84.19 385 GLU A C 1
ATOM 2990 O O . GLU A 1 385 ? -9.219 20.547 -1.419 1 84.19 385 GLU A O 1
ATOM 2995 N N . MET A 1 386 ? -8.367 22.438 -2.141 1 78.56 386 MET A N 1
ATOM 2996 C CA . MET A 1 386 ? -8.359 23.141 -0.865 1 78.56 386 MET A CA 1
ATOM 2997 C C . MET A 1 386 ? -9.773 23.234 -0.293 1 78.56 386 MET A C 1
ATOM 2999 O O . MET A 1 386 ? -9.953 23.312 0.924 1 78.56 386 MET A O 1
ATOM 3003 N N . GLY A 1 387 ? -10.75 23.141 -1.018 1 78.25 387 GLY A N 1
ATOM 3004 C CA . GLY A 1 387 ? -12.109 23.344 -0.537 1 78.25 387 GLY A CA 1
ATOM 3005 C C . GLY A 1 387 ? -12.836 22.047 -0.237 1 78.25 387 GLY A C 1
ATOM 3006 O O . GLY A 1 387 ? -13.969 22.078 0.256 1 78.25 387 GLY A O 1
ATOM 3007 N N . LYS A 1 388 ? -12.133 20.922 -0.335 1 85 388 LYS A N 1
ATOM 3008 C CA . LYS A 1 388 ? -12.812 19.656 -0.136 1 85 388 LYS A CA 1
ATOM 3009 C C . LYS A 1 388 ? -12.5 19.062 1.24 1 85 388 LYS A C 1
ATOM 3011 O O . LYS A 1 388 ? -11.336 18.875 1.586 1 85 388 LYS A O 1
ATOM 3016 N N . ARG A 1 389 ? -13.555 18.812 1.898 1 88.31 389 ARG A N 1
ATOM 3017 C CA . ARG A 1 389 ? -13.469 18.312 3.268 1 88.31 389 ARG A CA 1
ATOM 3018 C C . ARG A 1 389 ? -12.625 17.047 3.34 1 88.31 389 ARG A C 1
ATOM 3020 O O . ARG A 1 389 ? -11.688 16.953 4.133 1 88.31 389 ARG A O 1
ATOM 3027 N N . ALA A 1 390 ? -12.945 16.094 2.5 1 89.19 390 ALA A N 1
ATOM 3028 C CA . ALA A 1 390 ? -12.266 14.812 2.537 1 89.19 390 ALA A CA 1
ATOM 3029 C C . ALA A 1 390 ? -10.781 14.969 2.211 1 89.19 390 ALA A C 1
ATOM 3031 O O . ALA A 1 390 ? -9.93 14.305 2.812 1 89.19 390 ALA A O 1
ATOM 3032 N N . HIS A 1 391 ? -10.5 15.859 1.307 1 91.81 391 HIS A N 1
ATOM 3033 C CA . HIS A 1 391 ? -9.117 16.141 0.932 1 91.81 391 HIS A CA 1
ATOM 3034 C C . HIS A 1 391 ? -8.328 16.688 2.115 1 91.81 391 HIS A C 1
ATOM 3036 O O . HIS A 1 391 ? -7.215 16.219 2.389 1 91.81 391 HIS A O 1
ATOM 3042 N N . ASN A 1 392 ? -8.898 17.578 2.811 1 92.56 392 ASN A N 1
ATOM 3043 C CA . ASN A 1 392 ? -8.227 18.203 3.943 1 92.56 392 ASN A CA 1
ATOM 3044 C C . ASN A 1 392 ? -8.109 17.25 5.125 1 92.56 392 ASN A C 1
ATOM 3046 O O . ASN A 1 392 ? -7.133 17.297 5.875 1 92.56 392 ASN A O 1
ATOM 3050 N N . GLN A 1 393 ? -9.102 16.422 5.289 1 93.69 393 GLN A N 1
ATOM 3051 C CA . GLN A 1 393 ? -9.023 15.422 6.352 1 93.69 393 GLN A CA 1
ATOM 3052 C C . GLN A 1 393 ? -7.863 14.453 6.113 1 93.69 393 GLN A C 1
ATOM 3054 O O . GLN A 1 393 ? -7.113 14.133 7.039 1 93.69 393 GLN A O 1
ATOM 3059 N N . LYS A 1 394 ? -7.719 14.055 4.938 1 95.06 394 LYS A N 1
ATOM 3060 C CA . LYS A 1 394 ? -6.617 13.156 4.598 1 95.06 394 LYS A CA 1
ATOM 3061 C C . LYS A 1 394 ? -5.27 13.852 4.773 1 95.06 394 LYS A C 1
ATOM 3063 O O . LYS A 1 394 ? -4.32 13.258 5.289 1 95.06 394 LYS A O 1
ATOM 3068 N N . ALA A 1 395 ? -5.238 15.086 4.324 1 95.88 395 ALA A N 1
ATOM 3069 C CA . ALA A 1 395 ? -4.016 15.859 4.5 1 95.88 395 ALA A CA 1
ATOM 3070 C C . ALA A 1 395 ? -3.65 15.984 5.977 1 95.88 395 ALA A C 1
ATOM 3072 O O . ALA A 1 395 ? -2.494 15.789 6.359 1 95.88 395 ALA A O 1
ATOM 3073 N N . LEU A 1 396 ? -4.648 16.297 6.766 1 96.44 396 LEU A N 1
ATOM 3074 C CA . LEU A 1 396 ? -4.422 16.438 8.203 1 96.44 396 LEU A CA 1
ATOM 3075 C C . LEU A 1 396 ? -3.957 15.125 8.812 1 96.44 396 LEU A C 1
ATOM 3077 O O . LEU A 1 396 ? -3.021 15.102 9.617 1 96.44 396 LEU A O 1
ATOM 3081 N N . ALA A 1 397 ? -4.598 14.062 8.43 1 97.31 397 ALA A N 1
ATOM 3082 C CA . ALA A 1 397 ? -4.199 12.75 8.922 1 97.31 397 ALA A CA 1
ATOM 3083 C C . ALA A 1 397 ? -2.744 12.445 8.578 1 97.31 397 ALA A C 1
ATOM 3085 O O . ALA A 1 397 ? -1.991 11.938 9.414 1 97.31 397 ALA A O 1
ATOM 3086 N N . GLU A 1 398 ? -2.361 12.789 7.387 1 98.31 398 GLU A N 1
ATOM 3087 C CA . GLU A 1 398 ? -1.006 12.492 6.93 1 98.31 398 GLU A CA 1
ATOM 3088 C C . GLU A 1 398 ? 0.018 13.375 7.648 1 98.31 398 GLU A C 1
ATOM 3090 O O . GLU A 1 398 ? 1.139 12.938 7.914 1 98.31 398 GLU A O 1
ATOM 3095 N N . ILE A 1 399 ? -0.35 14.609 7.906 1 98.44 399 ILE A N 1
ATOM 3096 C CA . ILE A 1 399 ? 0.53 15.469 8.688 1 98.44 399 ILE A CA 1
ATOM 3097 C C . ILE A 1 399 ? 0.801 14.828 10.047 1 98.44 399 ILE A C 1
ATOM 3099 O O . ILE A 1 399 ? 1.949 14.758 10.492 1 98.44 399 ILE A O 1
ATOM 3103 N N . TYR A 1 400 ? -0.211 14.344 10.68 1 97.88 400 TYR A N 1
ATOM 3104 C CA . TYR A 1 400 ? -0.048 13.727 11.992 1 97.88 400 TYR A CA 1
ATOM 3105 C C . TYR A 1 400 ? 0.673 12.391 11.883 1 97.88 400 TYR A C 1
ATOM 3107 O O . TYR A 1 400 ? 1.493 12.047 12.734 1 97.88 400 TYR A O 1
ATOM 3115 N N . LEU A 1 401 ? 0.371 11.625 10.859 1 98.38 401 LEU A N 1
ATOM 3116 C CA . LEU A 1 401 ? 1.104 10.375 10.672 1 98.38 401 LEU A CA 1
ATOM 3117 C C . LEU A 1 401 ? 2.598 10.641 10.516 1 98.38 401 LEU A C 1
ATOM 3119 O O . LEU A 1 401 ? 3.422 9.953 11.117 1 98.38 401 LEU A O 1
ATOM 3123 N N . LEU A 1 402 ? 2.932 11.648 9.711 1 98.62 402 LEU A N 1
ATOM 3124 C CA . LEU A 1 402 ? 4.328 12.023 9.523 1 98.62 402 LEU A CA 1
ATOM 3125 C C . LEU A 1 402 ? 4.965 12.445 10.844 1 98.62 402 LEU A C 1
ATOM 3127 O O . LEU A 1 402 ? 6.16 12.227 11.062 1 98.62 402 LEU A O 1
ATOM 3131 N N . SER A 1 403 ? 4.184 12.992 11.695 1 97.88 403 SER A N 1
ATOM 3132 C CA . SER A 1 403 ? 4.711 13.469 12.969 1 97.88 403 SER A CA 1
ATOM 3133 C C . SER A 1 403 ? 5.121 12.305 13.867 1 97.88 403 SER A C 1
ATOM 3135 O O . SER A 1 403 ? 5.828 12.5 14.859 1 97.88 403 SER A O 1
ATOM 3137 N N . PHE A 1 404 ? 4.723 11.078 13.57 1 97.06 404 PHE A N 1
ATOM 3138 C CA . PHE A 1 404 ? 5.109 9.891 14.336 1 97.06 404 PHE A CA 1
ATOM 3139 C C . PHE A 1 404 ? 6.469 9.375 13.875 1 97.06 404 PHE A C 1
ATOM 3141 O O . PHE A 1 404 ? 7.039 8.477 14.5 1 97.06 404 PHE A O 1
ATOM 3148 N N . ALA A 1 405 ? 7.027 9.938 12.828 1 97.62 405 ALA A N 1
ATOM 3149 C CA . ALA A 1 405 ? 8.25 9.422 12.219 1 97.62 405 ALA A CA 1
ATOM 3150 C C . ALA A 1 405 ? 9.461 9.68 13.117 1 97.62 405 ALA A C 1
ATOM 3152 O O . ALA A 1 405 ? 9.477 10.648 13.883 1 97.62 405 ALA A O 1
ATOM 3153 N N . ASP A 1 406 ? 10.422 8.82 13 1 97.12 406 ASP A N 1
ATOM 3154 C CA . ASP A 1 406 ? 11.703 8.992 13.68 1 97.12 406 ASP A CA 1
ATOM 3155 C C . ASP A 1 406 ? 12.609 9.945 12.906 1 97.12 406 ASP A C 1
ATOM 3157 O O . ASP A 1 406 ? 13.461 10.617 13.5 1 97.12 406 ASP A O 1
ATOM 3161 N N . VAL 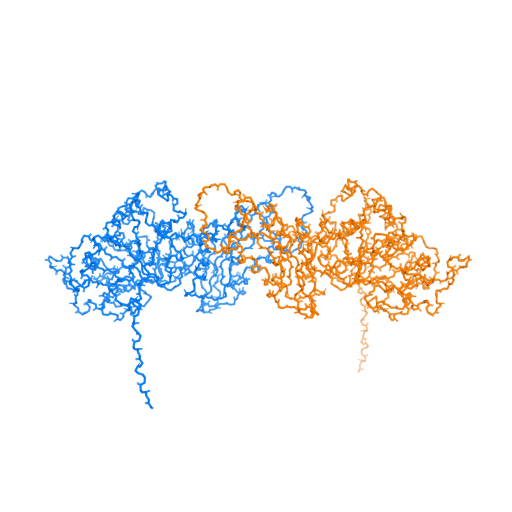A 1 407 ? 12.445 9.914 11.641 1 97.88 407 VAL A N 1
ATOM 3162 C CA . VAL A 1 407 ? 13.203 10.758 10.727 1 97.88 407 VAL A CA 1
ATOM 3163 C C . VAL A 1 407 ? 12.281 11.305 9.641 1 97.88 407 VAL A C 1
ATOM 3165 O O . VAL A 1 407 ? 11.359 10.617 9.195 1 97.88 407 VAL A O 1
ATOM 3168 N N . LEU A 1 408 ? 12.555 12.586 9.266 1 98.56 408 LEU A N 1
ATOM 3169 C CA . LEU A 1 408 ? 11.711 13.211 8.25 1 98.56 408 LEU A CA 1
ATOM 3170 C C . LEU A 1 408 ? 12.547 13.758 7.105 1 98.56 408 LEU A C 1
ATOM 3172 O O . LEU A 1 408 ? 13.562 14.414 7.332 1 98.56 408 LEU A O 1
ATOM 3176 N N . LEU A 1 409 ? 12.156 13.406 5.914 1 98.75 409 LEU A N 1
ATOM 3177 C CA . LEU A 1 409 ? 12.578 14.023 4.664 1 98.75 409 LEU A CA 1
ATOM 3178 C C . LEU A 1 409 ? 11.422 14.766 4 1 98.75 409 LEU A C 1
ATOM 3180 O O . LEU A 1 409 ? 10.422 14.148 3.631 1 98.75 409 LEU A O 1
ATOM 3184 N N . THR A 1 410 ? 11.531 16.109 3.893 1 98.5 410 THR A N 1
ATOM 3185 C CA . THR A 1 410 ? 10.414 16.891 3.398 1 98.5 410 THR A CA 1
ATOM 3186 C C . THR A 1 410 ? 10.859 17.828 2.268 1 98.5 410 THR A C 1
ATOM 3188 O O . THR A 1 410 ? 12.062 18.047 2.086 1 98.5 410 THR A O 1
ATOM 3191 N N . SER A 1 411 ? 9.906 18.266 1.514 1 97.62 411 SER A N 1
ATOM 3192 C CA . SER A 1 411 ? 10.188 19.328 0.542 1 97.62 411 SER A CA 1
ATOM 3193 C C . SER A 1 411 ? 10.414 20.672 1.229 1 97.62 411 SER A C 1
ATOM 3195 O O . SER A 1 411 ? 9.68 21.031 2.148 1 97.62 411 SER A O 1
ATOM 3197 N N . GLY A 1 412 ? 11.398 21.359 0.787 1 96.75 412 GLY A N 1
ATOM 3198 C CA . GLY A 1 412 ? 11.578 22.719 1.267 1 96.75 412 GLY A CA 1
ATOM 3199 C C . GLY A 1 412 ? 10.406 23.625 0.95 1 96.75 412 GLY A C 1
ATOM 3200 O O . GLY A 1 412 ? 9.695 23.406 -0.032 1 96.75 412 GLY A O 1
ATOM 3201 N N . MET A 1 413 ? 10.156 24.547 1.832 1 95.75 413 MET A N 1
ATOM 3202 C CA . MET A 1 413 ? 9.125 25.578 1.673 1 95.75 413 MET A CA 1
ATOM 3203 C C . MET A 1 413 ? 7.734 25 1.9 1 95.75 413 MET A C 1
ATOM 3205 O O . MET A 1 413 ? 6.746 25.734 1.88 1 95.75 413 MET A O 1
ATOM 3209 N N . SER A 1 414 ? 7.648 23.703 2.076 1 96.56 414 SER A N 1
ATOM 3210 C CA . SER A 1 414 ? 6.34 23.078 2.258 1 96.56 414 SER A CA 1
ATOM 3211 C C . SER A 1 414 ? 5.816 23.297 3.674 1 96.56 414 SER A C 1
ATOM 3213 O O . SER A 1 414 ? 6.387 22.781 4.637 1 96.56 414 SER A O 1
ATOM 3215 N N . THR A 1 415 ? 4.691 23.969 3.756 1 97.31 415 THR A N 1
ATOM 3216 C CA . THR A 1 415 ? 4.09 24.172 5.066 1 97.31 415 THR A CA 1
ATOM 3217 C C . THR A 1 415 ? 3.539 22.859 5.617 1 97.31 415 THR A C 1
ATOM 3219 O O . THR A 1 415 ? 3.471 22.672 6.832 1 97.31 415 THR A O 1
ATOM 3222 N N . PHE A 1 416 ? 3.213 21.953 4.664 1 97.06 416 PHE A N 1
ATOM 3223 C CA . PHE A 1 416 ? 2.859 20.594 5.043 1 97.06 416 PHE A CA 1
ATOM 3224 C C . PHE A 1 416 ? 4.008 19.922 5.789 1 97.06 416 PHE A C 1
ATOM 3226 O O . PHE A 1 416 ? 3.816 19.375 6.875 1 97.06 416 PHE A O 1
ATOM 3233 N N . GLY A 1 417 ? 5.137 20.062 5.297 1 98.12 417 GLY A N 1
ATOM 3234 C CA . GLY A 1 417 ? 6.344 19.516 5.91 1 98.12 417 GLY A CA 1
ATOM 3235 C C . GLY A 1 417 ? 6.719 20.219 7.203 1 98.12 417 GLY A C 1
ATOM 3236 O O . GLY A 1 417 ? 7.098 19.562 8.18 1 98.12 417 GLY A O 1
ATOM 3237 N N . TYR A 1 418 ? 6.555 21.547 7.254 1 98.31 418 TYR A N 1
ATOM 3238 C CA . TYR A 1 418 ? 6.855 22.312 8.453 1 98.31 418 TYR A CA 1
ATOM 3239 C C . TYR A 1 418 ? 5.996 21.859 9.625 1 98.31 418 TYR A C 1
ATOM 3241 O O . TYR A 1 418 ? 6.504 21.656 10.734 1 98.31 418 TYR A O 1
ATOM 3249 N N . MET A 1 419 ? 4.758 21.672 9.297 1 98.06 419 MET A N 1
ATOM 3250 C CA . MET A 1 419 ? 3.84 21.297 10.367 1 98.06 419 MET A CA 1
ATOM 3251 C C . MET A 1 419 ? 4.148 19.891 10.883 1 98.06 419 MET A C 1
ATOM 3253 O O . MET A 1 419 ? 4.152 19.656 12.094 1 98.06 419 MET A O 1
ATOM 3257 N N . SER A 1 420 ? 4.426 19.016 9.953 1 98.19 420 SER A N 1
ATOM 3258 C CA . SER A 1 420 ? 4.754 17.641 10.352 1 98.19 420 SER A CA 1
ATOM 3259 C C . SER A 1 420 ? 6 17.609 11.227 1 98.19 420 SER A C 1
ATOM 3261 O O . SER A 1 420 ? 6.016 16.953 12.266 1 98.19 420 SER A O 1
ATOM 3263 N N . SER A 1 421 ? 7.008 18.359 10.852 1 97.62 421 SER A N 1
ATOM 3264 C CA . SER A 1 421 ? 8.266 18.375 11.594 1 97.62 421 SER A CA 1
ATOM 3265 C C . SER A 1 421 ? 8.094 19.047 12.953 1 97.62 421 SER A C 1
ATOM 3267 O O . SER A 1 421 ? 8.656 18.594 13.945 1 97.62 421 SER A O 1
ATOM 3269 N N . ALA A 1 422 ? 7.309 20.094 12.945 1 96.62 422 ALA A N 1
ATOM 3270 C CA . ALA A 1 422 ? 7.062 20.781 14.203 1 96.62 422 ALA A CA 1
ATOM 3271 C C . ALA A 1 422 ? 6.32 19.891 15.188 1 96.62 422 ALA A C 1
ATOM 3273 O O . ALA A 1 422 ? 6.691 19.812 16.359 1 96.62 422 ALA A O 1
ATOM 3274 N N . LEU A 1 423 ? 5.336 19.203 14.688 1 96.75 423 LEU A N 1
ATOM 3275 C CA . LEU A 1 423 ? 4.566 18.312 15.547 1 96.75 423 LEU A CA 1
ATOM 3276 C C . LEU A 1 423 ? 5.43 17.156 16.031 1 96.75 423 LEU A C 1
ATOM 3278 O O . LEU A 1 423 ? 5.273 16.688 17.156 1 96.75 423 LEU A O 1
ATOM 3282 N N . ALA A 1 424 ? 6.332 16.719 15.203 1 96.31 424 ALA A N 1
ATOM 3283 C CA . ALA A 1 424 ? 7.207 15.586 15.531 1 96.31 424 ALA A CA 1
ATOM 3284 C C . ALA A 1 424 ? 8.312 16.016 16.484 1 96.31 424 ALA A C 1
ATOM 3286 O O . ALA A 1 424 ? 8.891 15.18 17.188 1 96.31 424 ALA A O 1
ATOM 3287 N N . GLY A 1 425 ? 8.578 17.266 16.547 1 95.38 425 GLY A N 1
ATOM 3288 C CA . GLY A 1 425 ? 9.75 17.75 17.266 1 95.38 425 GLY A CA 1
ATOM 3289 C C . GLY A 1 425 ? 11.055 17.312 16.625 1 95.38 425 GLY A C 1
ATOM 3290 O O . GLY A 1 425 ? 11.992 16.922 17.312 1 95.38 425 GLY A O 1
ATOM 3291 N N . LEU A 1 426 ? 11.062 17.359 15.242 1 96.44 426 LEU A N 1
ATOM 3292 C CA . LEU A 1 426 ? 12.227 16.875 14.5 1 96.44 426 LEU A CA 1
ATOM 3293 C C . LEU A 1 426 ? 12.75 17.953 13.555 1 96.44 426 LEU A C 1
ATOM 3295 O O . LEU A 1 426 ? 11.992 18.812 13.102 1 96.44 426 LEU A O 1
ATOM 3299 N N . ARG A 1 427 ? 14.062 17.922 13.383 1 97.19 427 ARG A N 1
ATOM 3300 C CA . ARG A 1 427 ? 14.695 18.672 12.312 1 97.19 427 ARG A CA 1
ATOM 3301 C C . ARG A 1 427 ? 14.797 17.844 11.039 1 97.19 427 ARG A C 1
ATOM 3303 O O . ARG A 1 427 ? 15.625 16.938 10.945 1 97.19 427 ARG A O 1
ATOM 3310 N N . PRO A 1 428 ? 14.047 18.156 10.023 1 98.06 428 PRO A N 1
ATOM 3311 C CA . PRO A 1 428 ? 14.008 17.328 8.82 1 98.06 428 PRO A CA 1
ATOM 3312 C C . PRO A 1 428 ? 15.164 17.625 7.867 1 98.06 428 PRO A C 1
ATOM 3314 O O . PRO A 1 428 ? 15.836 18.656 8 1 98.06 428 PRO A O 1
ATOM 3317 N N . ALA A 1 429 ? 15.469 16.641 7.02 1 98.62 429 ALA A N 1
ATOM 3318 C CA . ALA A 1 429 ? 16.156 16.969 5.77 1 98.62 429 ALA A CA 1
ATOM 3319 C C . ALA A 1 429 ? 15.188 17.578 4.762 1 98.62 429 ALA A C 1
ATOM 3321 O O . ALA A 1 429 ? 14.117 17.031 4.5 1 98.62 429 ALA A O 1
ATOM 3322 N N . MET A 1 430 ? 15.555 18.719 4.238 1 98.19 430 MET A N 1
ATOM 3323 C CA . MET A 1 430 ? 14.633 19.438 3.367 1 98.19 430 MET A CA 1
ATOM 3324 C C . MET A 1 430 ? 15.164 19.5 1.939 1 98.19 430 MET A C 1
ATOM 3326 O O . MET A 1 430 ? 16.266 20 1.702 1 98.19 430 MET A O 1
ATOM 3330 N N . LEU A 1 431 ? 14.375 19 1.026 1 97.94 431 LEU A N 1
ATOM 3331 C CA . LEU A 1 431 ? 14.719 19.125 -0.387 1 97.94 431 LEU A CA 1
ATOM 3332 C C . LEU A 1 431 ? 14.727 20.578 -0.827 1 97.94 431 LEU A C 1
ATOM 3334 O O . LEU A 1 431 ? 13.766 21.312 -0.568 1 97.94 431 LEU A O 1
ATOM 3338 N N . LEU A 1 432 ? 15.766 20.938 -1.468 1 96.31 432 LEU A N 1
ATOM 3339 C CA . LEU A 1 432 ? 15.805 22.297 -1.982 1 96.31 432 LEU A CA 1
ATOM 3340 C C . LEU A 1 432 ? 14.977 22.422 -3.254 1 96.31 432 LEU A C 1
ATOM 3342 O O . LEU A 1 432 ? 14.953 21.516 -4.078 1 96.31 432 LEU A O 1
ATOM 3346 N N . THR A 1 433 ? 14.32 23.484 -3.297 1 92.19 433 THR A N 1
ATOM 3347 C CA . THR A 1 433 ? 13.406 23.703 -4.406 1 92.19 433 THR A CA 1
ATOM 3348 C C . THR A 1 433 ? 14.172 23.922 -5.707 1 92.19 433 THR A C 1
ATOM 3350 O O . THR A 1 433 ? 15.211 24.594 -5.719 1 92.19 433 THR A O 1
ATOM 3353 N N . ALA A 1 434 ? 13.586 23.391 -6.781 1 89.5 434 ALA A N 1
ATOM 3354 C CA . ALA A 1 434 ? 14.188 23.562 -8.102 1 89.5 434 ALA A CA 1
ATOM 3355 C C . ALA A 1 434 ? 14.086 25.016 -8.562 1 89.5 434 ALA A C 1
ATOM 3357 O O . ALA A 1 434 ? 13.148 25.719 -8.195 1 89.5 434 ALA A O 1
ATOM 3358 N N . PHE A 1 435 ? 15.109 25.406 -9.258 1 84.5 435 PHE A N 1
ATOM 3359 C CA . PHE A 1 435 ? 15.133 26.719 -9.891 1 84.5 435 PHE A CA 1
ATOM 3360 C C . PHE A 1 435 ? 15.25 26.578 -11.406 1 84.5 435 PHE A C 1
ATOM 3362 O O . PHE A 1 435 ? 16.094 25.828 -11.898 1 84.5 435 PHE A O 1
ATOM 3369 N N . ASN A 1 436 ? 14.414 27.234 -12.086 1 83.12 436 ASN A N 1
ATOM 3370 C CA . ASN A 1 436 ? 14.367 27.156 -13.547 1 83.12 436 ASN A CA 1
ATOM 3371 C C . ASN A 1 436 ? 14.195 25.719 -14.023 1 83.12 436 ASN A C 1
ATOM 3373 O O . ASN A 1 436 ? 14.875 25.281 -14.961 1 83.12 436 ASN A O 1
ATOM 3377 N N . HIS A 1 437 ? 13.531 24.953 -13.305 1 85.56 437 HIS A N 1
ATOM 3378 C CA . HIS A 1 437 ? 13.125 23.594 -13.641 1 85.56 437 HIS A CA 1
ATOM 3379 C C . HIS A 1 437 ? 14.32 22.656 -13.641 1 85.56 437 HIS A C 1
ATOM 3381 O O . HIS A 1 437 ? 14.359 21.688 -14.414 1 85.56 437 HIS A O 1
ATOM 3387 N N . LYS A 1 438 ? 15.297 23.016 -12.883 1 88.56 438 LYS A N 1
ATOM 3388 C CA . LYS A 1 438 ? 16.469 22.156 -12.719 1 88.56 438 LYS A CA 1
ATOM 3389 C C . LYS A 1 438 ? 16.672 21.781 -11.25 1 88.56 438 LYS A C 1
ATOM 3391 O O . LYS A 1 438 ? 16.5 22.609 -10.359 1 88.56 438 LYS A O 1
ATOM 3396 N N . VAL A 1 439 ? 17.047 20.531 -11.109 1 90.75 439 VAL A N 1
ATOM 3397 C CA . VAL A 1 439 ? 17.344 20.047 -9.773 1 90.75 439 VAL A CA 1
ATOM 3398 C C . VAL A 1 439 ? 18.609 20.719 -9.242 1 90.75 439 VAL A C 1
ATOM 3400 O O . VAL A 1 439 ? 19.609 20.859 -9.961 1 90.75 439 VAL A O 1
ATOM 3403 N N . PRO A 1 440 ? 18.531 21.203 -8.062 1 92.19 440 PRO A N 1
ATOM 3404 C CA . PRO A 1 440 ? 19.719 21.828 -7.488 1 92.19 440 PRO A CA 1
ATOM 3405 C C . PRO A 1 440 ? 20.891 20.844 -7.328 1 92.19 440 PRO A C 1
ATOM 3407 O O . PRO A 1 440 ? 20.672 19.641 -7.188 1 92.19 440 PRO A O 1
ATOM 3410 N N . ARG A 1 441 ? 22.141 21.359 -7.383 1 90.06 441 ARG A N 1
ATOM 3411 C CA . ARG A 1 441 ? 23.328 20.547 -7.191 1 90.06 441 ARG A CA 1
ATOM 3412 C C . ARG A 1 441 ? 23.328 19.891 -5.816 1 90.06 441 ARG A C 1
ATOM 3414 O O . ARG A 1 441 ? 23.641 18.703 -5.691 1 90.06 441 ARG A O 1
ATOM 3421 N N . THR A 1 442 ? 23 20.797 -4.844 1 94.75 442 THR A N 1
ATOM 3422 C CA . THR A 1 442 ? 22.766 20.25 -3.508 1 94.75 442 THR A CA 1
ATOM 3423 C C . THR A 1 442 ? 21.312 19.797 -3.359 1 94.75 442 THR A C 1
ATOM 3425 O O . THR A 1 442 ? 20.391 20.609 -3.41 1 94.75 442 THR A O 1
ATOM 3428 N N . PRO A 1 443 ? 21.141 18.5 -3.145 1 96.88 443 PRO A N 1
ATOM 3429 C CA . PRO A 1 443 ? 19.766 17.984 -3.211 1 96.88 443 PRO A CA 1
ATOM 3430 C C . PRO A 1 443 ? 18.906 18.422 -2.021 1 96.88 443 PRO A C 1
ATOM 3432 O O . PRO A 1 443 ? 17.703 18.609 -2.162 1 96.88 443 PRO A O 1
ATOM 3435 N N . CYS A 1 444 ? 19.562 18.516 -0.824 1 98 444 CYS A N 1
ATOM 3436 C CA . CYS A 1 444 ? 18.812 18.859 0.368 1 98 444 CYS A CA 1
ATOM 3437 C C . CYS A 1 444 ? 19.703 19.453 1.44 1 98 444 CYS A C 1
ATOM 3439 O O . CYS A 1 444 ? 20.938 19.5 1.272 1 98 444 CYS A O 1
ATOM 3441 N N . VAL A 1 445 ? 19.094 20.031 2.461 1 97.5 445 VAL A N 1
ATOM 3442 C CA . VAL A 1 445 ? 19.766 20.578 3.629 1 97.5 445 VAL A CA 1
ATOM 3443 C C . VAL A 1 445 ? 19.062 20.141 4.902 1 97.5 445 VAL A C 1
ATOM 3445 O O . VAL A 1 445 ? 17.859 19.875 4.891 1 97.5 445 VAL A O 1
ATOM 3448 N N . ARG A 1 446 ? 19.828 20 5.93 1 96.56 446 ARG A N 1
ATOM 3449 C CA . ARG A 1 446 ? 19.234 19.703 7.23 1 96.56 446 ARG A CA 1
ATOM 3450 C C . ARG A 1 446 ? 18.734 20.984 7.906 1 96.56 446 ARG A C 1
ATOM 3452 O O . ARG A 1 446 ? 19.469 21.984 7.969 1 96.56 446 ARG A O 1
ATOM 3459 N N . ALA A 1 447 ? 17.5 20.906 8.406 1 96 447 ALA A N 1
ATOM 3460 C CA . ALA A 1 447 ? 16.984 22.062 9.148 1 96 447 ALA A CA 1
ATOM 3461 C C . ALA A 1 447 ? 17.797 22.297 10.422 1 96 447 ALA A C 1
ATOM 3463 O O . ALA A 1 447 ? 18.094 21.359 11.156 1 96 447 ALA A O 1
ATOM 3464 N N . VAL A 1 448 ? 18.094 23.531 10.602 1 92.06 448 VAL A N 1
ATOM 3465 C CA . VAL A 1 448 ? 18.844 23.891 11.797 1 92.06 448 VAL A CA 1
ATOM 3466 C C . VAL A 1 448 ? 17.906 24.078 12.977 1 92.06 448 VAL A C 1
ATOM 3468 O O . VAL A 1 448 ? 18.281 23.828 14.125 1 92.06 448 VAL A O 1
ATOM 3471 N N . SER A 1 449 ? 16.703 24.438 12.664 1 94 449 SER A N 1
ATOM 3472 C CA . SER A 1 449 ? 15.648 24.641 13.648 1 94 449 SER A CA 1
ATOM 3473 C C . SER A 1 449 ? 14.367 23.922 13.242 1 94 449 SER A C 1
ATOM 3475 O O . SER A 1 449 ? 14.078 23.781 12.055 1 94 449 SER A O 1
ATOM 3477 N N . MET A 1 450 ? 13.609 23.5 14.25 1 93.12 450 MET A N 1
ATOM 3478 C CA . MET A 1 450 ? 12.336 22.844 13.977 1 93.12 450 MET A CA 1
ATOM 3479 C C . MET A 1 450 ? 11.266 23.859 13.602 1 93.12 450 MET A C 1
ATOM 3481 O O . MET A 1 450 ? 10.195 23.484 13.117 1 93.12 450 MET A O 1
ATOM 3485 N N . GLU A 1 451 ? 11.594 25.141 13.859 1 97.25 451 GLU A N 1
ATOM 3486 C CA . GLU A 1 451 ? 10.602 26.188 13.609 1 97.25 451 GLU A CA 1
ATOM 3487 C C . GLU A 1 451 ? 10.383 26.391 12.117 1 97.25 451 GLU A C 1
ATOM 3489 O O . GLU A 1 451 ? 11.336 26.328 11.328 1 97.25 451 GLU A O 1
ATOM 3494 N N . PRO A 1 452 ? 9.125 26.578 11.695 1 97.94 452 PRO A N 1
ATOM 3495 C CA . PRO A 1 452 ? 8.828 26.859 10.289 1 97.94 452 PRO A CA 1
ATOM 3496 C C . PRO A 1 452 ? 9.477 28.141 9.789 1 97.94 452 PRO A C 1
ATOM 3498 O O . PRO A 1 452 ? 9.812 29.016 10.594 1 97.94 452 PRO A O 1
ATOM 3501 N N . CYS A 1 453 ? 9.656 28.219 8.547 1 97.06 453 CYS A N 1
ATOM 3502 C CA . CYS A 1 453 ? 10.148 29.438 7.906 1 97.06 453 CYS A CA 1
ATOM 3503 C C . CYS A 1 453 ? 9.031 30.469 7.746 1 97.06 453 CYS A C 1
ATOM 3505 O O . CYS A 1 453 ? 7.93 30.125 7.324 1 97.06 453 CYS A O 1
ATOM 3507 N N . PHE A 1 454 ? 9.312 31.672 8.141 1 96.69 454 PHE A N 1
ATOM 3508 C CA . PHE A 1 454 ? 8.484 32.812 7.754 1 96.69 454 PHE A CA 1
ATOM 3509 C C . PHE A 1 454 ? 8.766 33.219 6.312 1 96.69 454 PHE A C 1
ATOM 3511 O O . PHE A 1 454 ? 9.789 33.844 6.035 1 96.69 454 PHE A O 1
ATOM 3518 N N . HIS A 1 455 ? 7.805 32.969 5.477 1 94.94 455 HIS A N 1
ATOM 3519 C CA . HIS A 1 455 ? 8.055 33 4.039 1 94.94 455 HIS A CA 1
ATOM 3520 C C . HIS A 1 455 ? 8.125 34.438 3.543 1 94.94 455 HIS A C 1
ATOM 3522 O O . HIS A 1 455 ? 8.773 34.719 2.529 1 94.94 455 HIS A O 1
ATOM 3528 N N . LYS A 1 456 ? 7.445 35.344 4.223 1 90.94 456 LYS A N 1
ATOM 3529 C CA . LYS A 1 456 ? 7.391 36.719 3.729 1 90.94 456 LYS A CA 1
ATOM 3530 C C . LYS A 1 456 ? 7.547 37.719 4.867 1 90.94 456 LYS A C 1
ATOM 3532 O O . LYS A 1 456 ? 6.602 38.438 5.207 1 90.94 456 LYS A O 1
ATOM 3537 N N . PRO A 1 457 ? 8.773 37.781 5.32 1 89.75 457 PRO A N 1
ATOM 3538 C CA . PRO A 1 457 ? 9.008 38.844 6.316 1 89.75 457 PRO A CA 1
ATOM 3539 C C . PRO A 1 457 ? 8.938 40.25 5.723 1 89.75 457 PRO A C 1
ATOM 3541 O O . PRO A 1 457 ? 9.125 40.406 4.516 1 89.75 457 PRO A O 1
ATOM 3544 N N . PRO A 1 458 ? 8.523 41.156 6.535 1 82.31 458 PRO A N 1
ATOM 3545 C CA . PRO A 1 458 ? 8.492 42.5 5.992 1 82.31 458 PRO A CA 1
ATOM 3546 C C . PRO A 1 458 ? 9.867 43 5.516 1 82.31 458 PRO A C 1
ATOM 3548 O O . PRO A 1 458 ? 10.891 42.562 6.066 1 82.31 458 PRO A O 1
ATOM 3551 N N . PRO A 1 459 ? 9.836 43.656 4.293 1 68.88 459 PRO A N 1
ATOM 3552 C CA . PRO A 1 459 ? 11.109 44.125 3.756 1 68.88 459 PRO A CA 1
ATOM 3553 C C . PRO A 1 459 ? 11.867 45.031 4.734 1 68.88 459 PRO A C 1
ATOM 3555 O O . PRO A 1 459 ? 11.258 45.625 5.633 1 68.88 459 PRO A O 1
ATOM 3558 N N . ALA A 1 460 ? 13.164 44.969 4.547 1 56.22 460 ALA A N 1
ATOM 3559 C CA . ALA A 1 460 ? 14.07 45.781 5.348 1 56.22 460 ALA A CA 1
ATOM 3560 C C . ALA A 1 460 ? 13.633 47.25 5.34 1 56.22 460 ALA A C 1
ATOM 3562 O O . ALA A 1 460 ? 13.922 48 6.281 1 56.22 460 ALA A O 1
ATOM 3563 N N . ALA A 1 461 ? 12.914 47.438 4.305 1 52.03 461 ALA A N 1
ATOM 3564 C CA . ALA A 1 461 ? 12.523 48.844 4.16 1 52.03 461 ALA A CA 1
ATOM 3565 C C . ALA A 1 461 ? 11.297 49.156 5.012 1 52.03 461 ALA A C 1
ATOM 3567 O O . ALA A 1 461 ? 10.945 50.344 5.191 1 52.03 461 ALA A O 1
ATOM 3568 N N . ALA A 1 462 ? 10.648 48.094 5.371 1 58.12 462 ALA A N 1
ATOM 3569 C CA . ALA A 1 462 ? 9.555 48.438 6.285 1 58.12 462 ALA A CA 1
ATOM 3570 C C . ALA A 1 462 ? 10.094 49 7.598 1 58.12 462 ALA A C 1
ATOM 3572 O O . ALA A 1 462 ? 10.836 48.312 8.312 1 58.12 462 ALA A O 1
ATOM 3573 N N . THR A 1 463 ? 10.203 50.219 7.641 1 64.56 463 THR A N 1
ATOM 3574 C CA . THR A 1 463 ? 10.852 50.906 8.758 1 64.56 463 THR A CA 1
ATOM 3575 C C . THR A 1 463 ? 9.828 51.344 9.805 1 64.56 463 THR A C 1
ATOM 3577 O O . THR A 1 463 ? 8.703 51.688 9.461 1 64.56 463 THR A O 1
ATOM 3580 N N . CYS A 1 464 ? 10.094 50.719 10.969 1 77.25 464 CYS A N 1
ATOM 3581 C CA . CYS A 1 464 ? 9.477 51.312 12.164 1 77.25 464 CYS A CA 1
ATOM 3582 C C . CYS A 1 464 ? 10.25 52.531 12.641 1 77.25 464 CYS A C 1
ATOM 3584 O O . CYS A 1 464 ? 11.25 52.406 13.344 1 77.25 464 CYS A O 1
ATOM 3586 N N . GLN A 1 465 ? 9.695 53.688 12.25 1 63.97 465 GLN A N 1
ATOM 3587 C CA . GLN A 1 465 ? 10.359 54.938 12.602 1 63.97 465 GLN A CA 1
ATOM 3588 C C . GLN A 1 465 ? 11.828 54.906 12.203 1 63.97 465 GLN A C 1
ATOM 3590 O O . GLN A 1 465 ? 12.711 55.219 13.008 1 63.97 465 GLN A O 1
ATOM 3595 N N . GLY A 1 466 ? 12.102 54.469 11.086 1 60.81 466 GLY A N 1
ATOM 3596 C CA . GLY A 1 466 ? 13.445 54.531 10.531 1 60.81 466 GLY A CA 1
ATOM 3597 C C . GLY A 1 466 ? 14.258 53.281 10.797 1 60.81 466 GLY A C 1
ATOM 3598 O O . GLY A 1 466 ? 15.367 53.125 10.289 1 60.81 466 GLY A O 1
ATOM 3599 N N . LYS A 1 467 ? 13.781 52.375 11.594 1 64.06 467 LYS A N 1
ATOM 3600 C CA . LYS A 1 467 ? 14.531 51.156 11.883 1 64.06 467 LYS A CA 1
ATOM 3601 C C . LYS A 1 467 ? 13.836 49.906 11.305 1 64.06 467 LYS A C 1
ATOM 3603 O O . LYS A 1 467 ? 12.609 49.906 11.172 1 64.06 467 LYS A O 1
ATOM 3608 N N . LEU A 1 468 ? 14.672 48.938 10.984 1 65.25 468 LEU A N 1
ATOM 3609 C CA . LEU A 1 468 ? 14.125 47.719 10.414 1 65.25 468 LEU A CA 1
ATOM 3610 C C . LEU A 1 468 ? 13.258 47 11.438 1 65.25 468 LEU A C 1
ATOM 3612 O O . LEU A 1 468 ? 13.672 46.812 12.586 1 65.25 468 LEU A O 1
ATOM 3616 N N . ALA A 1 469 ? 12.078 46.688 10.945 1 66.69 469 ALA A N 1
ATOM 3617 C CA . ALA A 1 469 ? 11.109 46.062 11.844 1 66.69 469 ALA A CA 1
ATOM 3618 C C . ALA A 1 469 ? 11.539 44.656 12.227 1 66.69 469 ALA A C 1
ATOM 3620 O O . ALA A 1 469 ? 11.406 44.25 13.383 1 66.69 469 ALA A O 1
ATOM 3621 N N . VAL A 1 470 ? 12.008 43.875 11.211 1 65.94 470 VAL A N 1
ATOM 3622 C CA . VAL A 1 470 ? 12.391 42.469 11.461 1 65.94 470 VAL A CA 1
ATOM 3623 C C . VAL A 1 470 ? 13.672 42.156 10.711 1 65.94 470 VAL A C 1
ATOM 3625 O O . VAL A 1 470 ? 13.75 42.312 9.492 1 65.94 470 VAL A O 1
ATOM 3628 N N . SER A 1 471 ? 14.75 42 11.398 1 62.31 471 SER A N 1
ATOM 3629 C CA . SER A 1 471 ? 15.984 41.594 10.742 1 62.31 471 SER A CA 1
ATOM 3630 C C . SER A 1 471 ? 16.844 40.75 11.672 1 62.31 471 SER A C 1
ATOM 3632 O O . SER A 1 471 ? 16.625 40.719 12.883 1 62.31 471 SER A O 1
ATOM 3634 N N . GLU A 1 472 ? 17.625 40.031 10.969 1 63.75 472 GLU A N 1
ATOM 3635 C CA . GLU A 1 472 ? 18.625 39.219 11.672 1 63.75 472 GLU A CA 1
ATOM 3636 C C . GLU A 1 472 ? 19.406 40.094 12.672 1 63.75 472 GLU A C 1
ATOM 3638 O O . GLU A 1 472 ? 19.969 39.562 13.633 1 63.75 472 GLU A O 1
ATOM 3643 N N . ASN A 1 473 ? 19.219 41.25 12.484 1 63.16 473 ASN A N 1
ATOM 3644 C CA . ASN A 1 473 ? 20.047 42.156 13.281 1 63.16 473 ASN A CA 1
ATOM 3645 C C . ASN A 1 473 ? 19.359 42.531 14.586 1 63.16 473 ASN A C 1
ATOM 3647 O O . ASN A 1 473 ? 20 43 15.523 1 63.16 473 ASN A O 1
ATOM 3651 N N . VAL A 1 474 ? 18.062 42.25 14.609 1 68.75 474 VAL A N 1
ATOM 3652 C CA . VAL A 1 474 ? 17.312 42.719 15.781 1 68.75 474 VAL A CA 1
ATOM 3653 C C . VAL A 1 474 ? 17.547 41.75 16.938 1 68.75 474 VAL A C 1
ATOM 3655 O O . VAL A 1 474 ? 17.625 42.156 18.094 1 68.75 474 VAL A O 1
ATOM 3658 N N . THR A 1 475 ? 17.656 40.531 16.656 1 77.31 475 THR A N 1
ATOM 3659 C CA . THR A 1 475 ? 17.938 39.5 17.656 1 77.31 475 THR A CA 1
ATOM 3660 C C . THR A 1 475 ? 18.75 38.375 17.047 1 77.31 475 THR A C 1
ATOM 3662 O O . THR A 1 475 ? 18.641 38.062 15.859 1 77.31 475 THR A O 1
ATOM 3665 N N . ARG A 1 476 ? 19.547 37.781 17.891 1 83.88 476 ARG A N 1
ATOM 3666 C CA . ARG A 1 476 ? 20.375 36.656 17.438 1 83.88 476 ARG A CA 1
ATOM 3667 C C . ARG A 1 476 ? 19.547 35.406 17.172 1 83.88 476 ARG A C 1
ATOM 3669 O O . ARG A 1 476 ? 20.031 34.438 16.578 1 83.88 476 ARG A O 1
ATOM 3676 N N . HIS A 1 477 ? 18.266 35.469 17.531 1 90 477 HIS A N 1
ATOM 3677 C CA . HIS A 1 477 ? 17.422 34.281 17.469 1 90 477 HIS A CA 1
ATOM 3678 C C . HIS A 1 477 ? 16.672 34.219 16.141 1 90 477 HIS A C 1
ATOM 3680 O O . HIS A 1 477 ? 15.836 33.312 15.93 1 90 477 HIS A O 1
ATOM 3686 N N . ILE A 1 478 ? 16.891 35.156 15.25 1 91.75 478 ILE A N 1
ATOM 3687 C CA . ILE A 1 478 ? 16.281 35.156 13.93 1 91.75 478 ILE A CA 1
ATOM 3688 C C . ILE A 1 478 ? 17.359 35 12.852 1 91.75 478 ILE A C 1
ATOM 3690 O O . ILE A 1 478 ? 18.312 35.781 12.828 1 91.75 478 ILE A O 1
ATOM 3694 N N . LYS A 1 479 ? 17.266 34 12.016 1 91.5 479 LYS A N 1
ATOM 3695 C CA . LYS A 1 479 ? 18.188 33.812 10.898 1 91.5 479 LYS A CA 1
ATOM 3696 C C . LYS A 1 479 ? 17.422 33.469 9.617 1 91.5 479 LYS A C 1
ATOM 3698 O O . LYS A 1 479 ? 16.203 33.281 9.641 1 91.5 479 LYS A O 1
ATOM 3703 N N . ARG A 1 480 ? 18.141 33.469 8.594 1 92.62 480 ARG A N 1
ATOM 3704 C CA . ARG A 1 480 ? 17.562 33.125 7.301 1 92.62 480 ARG A CA 1
ATOM 3705 C C . ARG A 1 480 ? 17.219 31.625 7.25 1 92.62 480 ARG A C 1
ATOM 3707 O O . ARG A 1 480 ? 17.938 30.797 7.801 1 92.62 480 ARG A O 1
ATOM 3714 N N . CYS A 1 481 ? 16.156 31.375 6.559 1 94.88 481 CYS A N 1
ATOM 3715 C CA . CYS A 1 481 ? 15.766 29.984 6.352 1 94.88 481 CYS A CA 1
ATOM 3716 C C . CYS A 1 481 ? 16.734 29.281 5.41 1 94.88 481 CYS A C 1
ATOM 3718 O O . CYS A 1 481 ? 17.312 29.906 4.52 1 94.88 481 CYS A O 1
ATOM 3720 N N . GLU A 1 482 ? 16.922 28.016 5.602 1 94.69 482 GLU A N 1
ATOM 3721 C CA . GLU A 1 482 ? 17.797 27.219 4.75 1 94.69 482 GLU A CA 1
ATOM 3722 C C . GLU A 1 482 ? 17.156 26.922 3.402 1 94.69 482 GLU A C 1
ATOM 3724 O O . GLU A 1 482 ? 17.844 26.781 2.395 1 94.69 482 GLU A O 1
ATOM 3729 N N . ASP A 1 483 ? 15.828 26.859 3.375 1 95 483 ASP A N 1
ATOM 3730 C CA . ASP A 1 483 ? 15.141 26.312 2.205 1 95 483 ASP A CA 1
ATOM 3731 C C . ASP A 1 483 ? 14.484 27.422 1.397 1 95 483 ASP A C 1
ATOM 3733 O O . ASP A 1 483 ? 13.906 27.172 0.338 1 95 483 ASP A O 1
ATOM 3737 N N . LEU A 1 484 ? 14.469 28.609 1.811 1 93.12 484 LEU A N 1
ATOM 3738 C CA . LEU A 1 484 ? 13.859 29.719 1.094 1 93.12 484 LEU A CA 1
ATOM 3739 C C . LEU A 1 484 ? 14.695 30.984 1.25 1 93.12 484 LEU A C 1
ATOM 3741 O O . LEU A 1 484 ? 14.828 31.516 2.357 1 93.12 484 LEU A O 1
ATOM 3745 N N . ALA A 1 485 ? 14.977 31.438 0.029 1 88.44 485 ALA A N 1
ATOM 3746 C CA . ALA A 1 485 ? 15.742 32.688 0.022 1 88.44 485 ALA A CA 1
ATOM 3747 C C . ALA A 1 485 ? 14.883 33.875 0.47 1 88.44 485 ALA A C 1
ATOM 3749 O O . ALA A 1 485 ? 13.766 34.031 -0.02 1 88.44 485 ALA A O 1
ATOM 3750 N N . GLY A 1 486 ? 15.164 34.562 1.462 1 88 486 GLY A N 1
ATOM 3751 C CA . GLY A 1 486 ? 14.445 35.75 1.941 1 88 486 GLY A CA 1
ATOM 3752 C C . GLY A 1 486 ? 13.617 35.469 3.182 1 88 486 GLY A C 1
ATOM 3753 O O . GLY A 1 486 ? 13.164 36.406 3.85 1 88 486 GLY A O 1
ATOM 3754 N N . GLY A 1 487 ? 13.344 34.156 3.371 1 93 487 GLY A N 1
ATOM 3755 C CA . GLY A 1 487 ? 12.609 33.812 4.574 1 93 487 GLY A CA 1
ATOM 3756 C C . GLY A 1 487 ? 13.469 33.812 5.828 1 93 487 GLY A C 1
ATOM 3757 O O . GLY A 1 487 ? 14.695 33.781 5.746 1 93 487 GLY A O 1
ATOM 3758 N N . ILE A 1 488 ? 12.789 33.938 6.969 1 93.31 488 ILE A N 1
ATOM 3759 C CA . ILE A 1 488 ? 13.508 33.906 8.234 1 93.31 488 ILE A CA 1
ATOM 3760 C C . ILE A 1 488 ? 12.836 32.938 9.195 1 93.31 488 ILE A C 1
ATOM 3762 O O . ILE A 1 488 ? 11.664 32.594 9.031 1 93.31 488 ILE A O 1
ATOM 3766 N N . LYS A 1 489 ? 13.562 32.438 10.141 1 94.38 489 LYS A N 1
ATOM 3767 C CA . LYS A 1 489 ? 12.984 31.547 11.133 1 94.38 489 LYS A CA 1
ATOM 3768 C C . LYS A 1 489 ? 13.688 31.688 12.484 1 94.38 489 LYS A C 1
ATOM 3770 O O . LYS A 1 489 ? 14.695 32.375 12.586 1 94.38 489 LYS A O 1
ATOM 3775 N N . LEU A 1 490 ? 13.055 31.172 13.477 1 94.69 490 LEU A N 1
ATOM 3776 C CA . LEU A 1 490 ? 13.562 31.25 14.844 1 94.69 490 LEU A CA 1
ATOM 3777 C C . LEU A 1 490 ? 14.617 30.172 15.094 1 94.69 490 LEU A C 1
ATOM 3779 O O . LEU A 1 490 ? 14.469 29.031 14.648 1 94.69 490 LEU A O 1
ATOM 3783 N N . PHE A 1 491 ? 15.617 30.609 15.805 1 92.38 491 PHE A N 1
ATOM 3784 C CA . PHE A 1 491 ? 16.688 29.719 16.234 1 92.38 491 PHE A CA 1
ATOM 3785 C C . PHE A 1 491 ? 17.047 29.969 17.703 1 92.38 491 PHE A C 1
ATOM 3787 O O . PHE A 1 491 ? 16.734 31.031 18.25 1 92.38 491 PHE A O 1
ATOM 3794 N N . ASP A 1 492 ? 17.672 28.938 18.359 1 89.88 492 ASP A N 1
ATOM 3795 C CA . ASP A 1 492 ? 18.094 29.094 19.75 1 89.88 492 ASP A CA 1
ATOM 3796 C C . ASP A 1 492 ? 19.359 29.953 19.844 1 89.88 492 ASP A C 1
ATOM 3798 O O . ASP A 1 492 ? 20.25 29.859 19 1 89.88 492 ASP A O 1
ATOM 3802 N N . MET B 1 1 ? 48.75 -5.043 -63 1 22.8 1 MET B N 1
ATOM 3803 C CA . MET B 1 1 ? 47.312 -4.84 -62.719 1 22.8 1 MET B CA 1
ATOM 3804 C C . MET B 1 1 ? 46.781 -5.953 -61.812 1 22.8 1 MET B C 1
ATOM 3806 O O . MET B 1 1 ? 46.344 -6.992 -62.312 1 22.8 1 MET B O 1
ATOM 3810 N N . ALA B 1 2 ? 47.594 -6.262 -60.812 1 22.05 2 ALA B N 1
ATOM 3811 C CA . ALA B 1 2 ? 47.969 -7.395 -59.969 1 22.05 2 ALA B CA 1
ATOM 3812 C C . ALA B 1 2 ? 46.781 -7.781 -59.062 1 22.05 2 ALA B C 1
ATOM 3814 O O . ALA B 1 2 ? 46.281 -6.945 -58.312 1 22.05 2 ALA B O 1
ATOM 3815 N N . THR B 1 3 ? 45.938 -8.703 -59.531 1 21.03 3 THR B N 1
ATOM 3816 C CA . THR B 1 3 ? 44.688 -9.305 -59.125 1 21.03 3 THR B CA 1
ATOM 3817 C C . THR B 1 3 ? 44.781 -9.914 -57.719 1 21.03 3 THR B C 1
ATOM 3819 O O . THR B 1 3 ? 45.406 -10.961 -57.562 1 21.03 3 THR B O 1
ATOM 3822 N N . ARG B 1 4 ? 45.156 -9.078 -56.75 1 21.72 4 ARG B N 1
ATOM 3823 C CA . ARG B 1 4 ? 45.531 -9.477 -55.406 1 21.72 4 ARG B CA 1
ATOM 3824 C C . ARG B 1 4 ? 44.438 -10.297 -54.75 1 21.72 4 ARG B C 1
ATOM 3826 O O . ARG B 1 4 ? 43.281 -9.852 -54.656 1 21.72 4 ARG B O 1
ATOM 3833 N N . GLY B 1 5 ? 44.5 -11.594 -54.875 1 17.89 5 GLY B N 1
ATOM 3834 C CA . GLY B 1 5 ? 43.625 -12.641 -54.375 1 17.89 5 GLY B CA 1
ATOM 3835 C C . GLY B 1 5 ? 43.312 -12.516 -52.906 1 17.89 5 GLY B C 1
ATOM 3836 O O . GLY B 1 5 ? 44.219 -12.453 -52.062 1 17.89 5 GLY B O 1
ATOM 3837 N N . LYS B 1 6 ? 42.188 -11.781 -52.688 1 23.78 6 LYS B N 1
ATOM 3838 C CA . LYS B 1 6 ? 41.656 -11.422 -51.375 1 23.78 6 LYS B CA 1
ATOM 3839 C C . LYS B 1 6 ? 41.5 -12.656 -50.469 1 23.78 6 LYS B C 1
ATOM 3841 O O . LYS B 1 6 ? 40.844 -13.625 -50.875 1 23.78 6 LYS B O 1
ATOM 3846 N N . LYS B 1 7 ? 42.625 -12.883 -49.781 1 22.44 7 LYS B N 1
ATOM 3847 C CA . LYS B 1 7 ? 42.75 -13.945 -48.781 1 22.44 7 LYS B CA 1
ATOM 3848 C C . LYS B 1 7 ? 41.469 -14.055 -47.938 1 22.44 7 LYS B C 1
ATOM 3850 O O . LYS B 1 7 ? 41 -13.055 -47.375 1 22.44 7 LYS B O 1
ATOM 3855 N N . LEU B 1 8 ? 40.594 -15.047 -48.188 1 23.28 8 LEU B N 1
ATOM 3856 C CA . LEU B 1 8 ? 39.375 -15.562 -47.594 1 23.28 8 LEU B CA 1
ATOM 3857 C C . LEU B 1 8 ? 39.594 -15.875 -46.125 1 23.28 8 LEU B C 1
ATOM 3859 O O . LEU B 1 8 ? 40.438 -16.703 -45.75 1 23.28 8 LEU B O 1
ATOM 3863 N N . GLY B 1 9 ? 39.656 -14.773 -45.312 1 22.42 9 GLY B N 1
ATOM 3864 C CA . GLY B 1 9 ? 39.906 -14.875 -43.906 1 22.42 9 GLY B CA 1
ATOM 3865 C C . GLY B 1 9 ? 39.094 -15.953 -43.219 1 22.42 9 GLY B C 1
ATOM 3866 O O . GLY B 1 9 ? 37.969 -16.234 -43.625 1 22.42 9 GLY B O 1
ATOM 3867 N N . GLY B 1 10 ? 39.75 -17.016 -42.75 1 20.48 10 GLY B N 1
ATOM 3868 C CA . GLY B 1 10 ? 39.375 -18.188 -42 1 20.48 10 GLY B CA 1
ATOM 3869 C C . GLY B 1 10 ? 38.438 -17.875 -40.844 1 20.48 10 GLY B C 1
ATOM 3870 O O . GLY B 1 10 ? 38.562 -16.828 -40.188 1 20.48 10 GLY B O 1
ATOM 3871 N N . VAL B 1 11 ? 37.156 -18.375 -40.875 1 22.19 11 VAL B N 1
ATOM 3872 C CA . VAL B 1 11 ? 35.969 -18.375 -40.031 1 22.19 11 VAL B CA 1
ATOM 3873 C C . VAL B 1 11 ? 36.344 -18.844 -38.625 1 22.19 11 VAL B C 1
ATOM 3875 O O . VAL B 1 11 ? 36.812 -19.953 -38.438 1 22.19 11 VAL B O 1
ATOM 3878 N N . ALA B 1 12 ? 36.969 -17.938 -37.812 1 25.7 12 ALA B N 1
ATOM 3879 C CA . ALA B 1 12 ? 37.25 -18.234 -36.406 1 25.7 12 ALA B CA 1
ATOM 3880 C C . ALA B 1 12 ? 36.062 -18.938 -35.75 1 25.7 12 ALA B C 1
ATOM 3882 O O . ALA B 1 12 ? 34.906 -18.562 -35.969 1 25.7 12 ALA B O 1
ATOM 3883 N N . GLY B 1 13 ? 36.25 -20.25 -35.5 1 20 13 GLY B N 1
ATOM 3884 C CA . GLY B 1 13 ? 35.438 -21.234 -34.812 1 20 13 GLY B CA 1
ATOM 3885 C C . GLY B 1 13 ? 34.906 -20.734 -33.469 1 20 13 GLY B C 1
ATOM 3886 O O . GLY B 1 13 ? 35.656 -20.328 -32.594 1 20 13 GLY B O 1
ATOM 3887 N N . GLY B 1 14 ? 33.812 -19.938 -33.469 1 23.19 14 GLY B N 1
ATOM 3888 C CA . GLY B 1 14 ? 33.031 -19.391 -32.344 1 23.19 14 GLY B CA 1
ATOM 3889 C C . GLY B 1 14 ? 32.781 -20.422 -31.25 1 23.19 14 GLY B C 1
ATOM 3890 O O . GLY B 1 14 ? 32.062 -21.391 -31.469 1 23.19 14 GLY B O 1
ATOM 3891 N N . GLY B 1 15 ? 33.844 -20.688 -30.422 1 24.48 15 GLY B N 1
ATOM 3892 C CA . GLY B 1 15 ? 33.719 -21.547 -29.25 1 24.48 15 GLY B CA 1
ATOM 3893 C C . GLY B 1 15 ? 32.469 -21.25 -28.422 1 24.48 15 GLY B C 1
ATOM 3894 O O . GLY B 1 15 ? 32.188 -20.078 -28.141 1 24.48 15 GLY B O 1
ATOM 3895 N N . GLY B 1 16 ? 31.453 -22.016 -28.562 1 20.39 16 GLY B N 1
ATOM 3896 C CA . GLY B 1 16 ? 30.203 -22.047 -27.828 1 20.39 16 GLY B CA 1
ATOM 3897 C C . GLY B 1 16 ? 30.391 -21.953 -26.328 1 20.39 16 GLY B C 1
ATOM 3898 O O . GLY B 1 16 ? 31.109 -22.766 -25.734 1 20.39 16 GLY B O 1
ATOM 3899 N N . ALA B 1 17 ? 30.516 -20.75 -25.641 1 24.61 17 ALA B N 1
ATOM 3900 C CA . ALA B 1 17 ? 30.469 -20.562 -24.203 1 24.61 17 ALA B CA 1
ATOM 3901 C C . ALA B 1 17 ? 29.438 -21.484 -23.562 1 24.61 17 ALA B C 1
ATOM 3903 O O . ALA B 1 17 ? 28.234 -21.391 -23.875 1 24.61 17 ALA B O 1
ATOM 3904 N N . ALA B 1 18 ? 29.812 -22.625 -23.141 1 25.97 18 ALA B N 1
ATOM 3905 C CA . ALA B 1 18 ? 29.016 -23.5 -22.297 1 25.97 18 ALA B CA 1
ATOM 3906 C C . ALA B 1 18 ? 28.406 -22.719 -21.125 1 25.97 18 ALA B C 1
ATOM 3908 O O . ALA B 1 18 ? 29.125 -22.062 -20.375 1 25.97 18 ALA B O 1
ATOM 3909 N N . VAL B 1 19 ? 27.344 -22.219 -21.281 1 25.72 19 VAL B N 1
ATOM 3910 C CA . VAL B 1 19 ? 26.547 -21.625 -20.203 1 25.72 19 VAL B CA 1
ATOM 3911 C C . VAL B 1 19 ? 26.578 -22.547 -18.984 1 25.72 19 VAL B C 1
ATOM 3913 O O . VAL B 1 19 ? 26.094 -23.672 -19.047 1 25.72 19 VAL B O 1
ATOM 3916 N N . ARG B 1 20 ? 27.609 -22.469 -18.094 1 26.34 20 ARG B N 1
ATOM 3917 C CA . ARG B 1 20 ? 27.609 -23.109 -16.781 1 26.34 20 ARG B CA 1
ATOM 3918 C C . ARG B 1 20 ? 26.281 -22.891 -16.062 1 26.34 20 ARG B C 1
ATOM 3920 O O . ARG B 1 20 ? 25.953 -21.75 -15.68 1 26.34 20 ARG B O 1
ATOM 3927 N N . VAL B 1 21 ? 25.328 -23.641 -16.344 1 26.06 21 VAL B N 1
ATOM 3928 C CA . VAL B 1 21 ? 24.141 -23.719 -15.5 1 26.06 21 VAL B CA 1
ATOM 3929 C C . VAL B 1 21 ? 24.547 -24.031 -14.062 1 26.06 21 VAL B C 1
ATOM 3931 O O . VAL B 1 21 ? 24.984 -25.141 -13.773 1 26.06 21 VAL B O 1
ATOM 3934 N N . VAL B 1 22 ? 25.125 -23.141 -13.328 1 30.45 22 VAL B N 1
ATOM 3935 C CA . VAL B 1 22 ? 25.297 -23.328 -11.898 1 30.45 22 VAL B CA 1
ATOM 3936 C C . VAL B 1 22 ? 23.938 -23.641 -11.258 1 30.45 22 VAL B C 1
ATOM 3938 O O . VAL B 1 22 ? 23 -22.844 -11.375 1 30.45 22 VAL B O 1
ATOM 3941 N N . GLY B 1 23 ? 23.594 -24.875 -10.969 1 33.5 23 GLY B N 1
ATOM 3942 C CA . GLY B 1 23 ? 22.438 -25.297 -10.188 1 33.5 23 GLY B CA 1
ATOM 3943 C C . GLY B 1 23 ? 22.234 -24.469 -8.938 1 33.5 23 GLY B C 1
ATOM 3944 O O . GLY B 1 23 ? 23.094 -24.438 -8.055 1 33.5 23 GLY B O 1
ATOM 3945 N N . VAL B 1 24 ? 21.531 -23.391 -8.914 1 38.12 24 VAL B N 1
ATOM 3946 C CA . VAL B 1 24 ? 21.172 -22.594 -7.75 1 38.12 24 VAL B CA 1
ATOM 3947 C C . VAL B 1 24 ? 20.391 -23.469 -6.754 1 38.12 24 VAL B C 1
ATOM 3949 O O . VAL B 1 24 ? 19.312 -23.969 -7.074 1 38.12 24 VAL B O 1
ATOM 3952 N N . VAL B 1 25 ? 21.078 -24.031 -5.703 1 41.78 25 VAL B N 1
ATOM 3953 C CA . VAL B 1 25 ? 20.422 -24.719 -4.594 1 41.78 25 VAL B CA 1
ATOM 3954 C C . VAL B 1 25 ? 19.359 -23.797 -3.975 1 41.78 25 VAL B C 1
ATOM 3956 O O . VAL B 1 25 ? 19.656 -22.672 -3.594 1 41.78 25 VAL B O 1
ATOM 3959 N N . CYS B 1 26 ? 18.109 -24.109 -4.23 1 51.69 26 CYS B N 1
ATOM 3960 C CA . CYS B 1 26 ? 16.953 -23.391 -3.715 1 51.69 26 CYS B CA 1
ATOM 3961 C C . CYS B 1 26 ? 16.984 -23.328 -2.191 1 51.69 26 CYS B C 1
ATOM 3963 O O . CYS B 1 26 ? 17.109 -24.359 -1.527 1 51.69 26 CYS B O 1
ATOM 3965 N N . VAL B 1 27 ? 17.25 -22.297 -1.584 1 45.06 27 VAL B N 1
ATOM 3966 C CA . VAL B 1 27 ? 17.266 -22.094 -0.14 1 45.06 27 VAL B CA 1
ATOM 3967 C C . VAL B 1 27 ? 16.016 -22.719 0.487 1 45.06 27 VAL B C 1
ATOM 3969 O O . VAL B 1 27 ? 16.062 -23.203 1.622 1 45.06 27 VAL B O 1
ATOM 3972 N N . MET B 1 28 ? 14.992 -22.719 -0.223 1 43.94 28 MET B N 1
ATOM 3973 C CA . MET B 1 28 ? 13.773 -23.281 0.357 1 43.94 28 MET B CA 1
ATOM 3974 C C . MET B 1 28 ? 13.883 -24.797 0.483 1 43.94 28 MET B C 1
ATOM 3976 O O . MET B 1 28 ? 12.961 -25.453 0.968 1 43.94 28 MET B O 1
ATOM 3980 N N . ALA B 1 29 ? 14.938 -25.328 -0.058 1 44.69 29 ALA B N 1
ATOM 3981 C CA . ALA B 1 29 ? 14.93 -26.781 -0.079 1 44.69 29 ALA B CA 1
ATOM 3982 C C . ALA B 1 29 ? 15.102 -27.359 1.326 1 44.69 29 ALA B C 1
ATOM 3984 O O . ALA B 1 29 ? 16.219 -27.703 1.735 1 44.69 29 ALA B O 1
ATOM 3985 N N . VAL B 1 30 ? 14.625 -26.656 2.393 1 41.44 30 VAL B N 1
ATOM 3986 C CA . VAL B 1 30 ? 14.57 -27.391 3.656 1 41.44 30 VAL B CA 1
ATOM 3987 C C . VAL B 1 30 ? 14.078 -28.812 3.412 1 41.44 30 VAL B C 1
ATOM 3989 O O . VAL B 1 30 ? 13.164 -29.031 2.615 1 41.44 30 VAL B O 1
ATOM 3992 N N . PRO B 1 31 ? 14.719 -29.734 3.955 1 40.94 31 PRO B N 1
ATOM 3993 C CA . PRO B 1 31 ? 14.344 -31.125 3.639 1 40.94 31 PRO B CA 1
ATOM 3994 C C . PRO B 1 31 ? 12.836 -31.344 3.693 1 40.94 31 PRO B C 1
ATOM 3996 O O . PRO B 1 31 ? 12.242 -31.328 4.773 1 40.94 31 PRO B O 1
ATOM 3999 N N . LEU B 1 32 ? 12.055 -30.859 2.832 1 44.09 32 LEU B N 1
ATOM 4000 C CA . LEU B 1 32 ? 10.695 -31.266 2.488 1 44.09 32 LEU B CA 1
ATOM 4001 C C . LEU B 1 32 ? 10.43 -32.719 2.9 1 44.09 32 LEU B C 1
ATOM 4003 O O . LEU B 1 32 ? 9.312 -33.062 3.275 1 44.09 32 LEU B O 1
ATOM 4007 N N . PHE B 1 33 ? 11.5 -33.406 2.826 1 43.19 33 PHE B N 1
ATOM 4008 C CA . PHE B 1 33 ? 11.336 -34.812 3.156 1 43.19 33 PHE B CA 1
ATOM 4009 C C . PHE B 1 33 ? 10.797 -34.969 4.57 1 43.19 33 PHE B C 1
ATOM 4011 O O . PHE B 1 33 ? 9.945 -35.812 4.816 1 43.19 33 PHE B O 1
ATOM 4018 N N . ALA B 1 34 ? 11.234 -34.062 5.352 1 42.72 34 ALA B N 1
ATOM 4019 C CA . ALA B 1 34 ? 10.781 -34.219 6.734 1 42.72 34 ALA B CA 1
ATOM 4020 C C . ALA B 1 34 ? 9.297 -33.875 6.871 1 42.72 34 ALA B C 1
ATOM 4022 O O . ALA B 1 34 ? 8.57 -34.562 7.598 1 42.72 34 ALA B O 1
ATOM 4023 N N . LEU B 1 35 ? 8.906 -32.969 6.125 1 45.5 35 LEU B N 1
ATOM 4024 C CA . LEU B 1 35 ? 7.504 -32.594 6.262 1 45.5 35 LEU B CA 1
ATOM 4025 C C . LEU B 1 35 ? 6.594 -33.625 5.598 1 45.5 35 LEU B C 1
ATOM 4027 O O . LEU B 1 35 ? 5.488 -33.875 6.078 1 45.5 35 LEU B O 1
ATOM 4031 N N . LEU B 1 36 ? 7.031 -34.156 4.547 1 47.75 36 LEU B N 1
ATOM 4032 C CA . LEU B 1 36 ? 6.215 -35.156 3.865 1 47.75 36 LEU B CA 1
ATOM 4033 C C . LEU B 1 36 ? 6.098 -36.438 4.699 1 47.75 36 LEU B C 1
ATOM 4035 O O . LEU B 1 36 ? 5.031 -37.031 4.758 1 47.75 36 LEU B O 1
ATOM 4039 N N . VAL B 1 37 ? 7.184 -36.812 5.348 1 43.44 37 VAL B N 1
ATOM 4040 C CA . VAL B 1 37 ? 7.172 -38.031 6.164 1 43.44 37 VAL B CA 1
ATOM 4041 C C . VAL B 1 37 ? 6.258 -37.812 7.371 1 43.44 37 VAL B C 1
ATOM 4043 O O . VAL B 1 37 ? 5.473 -38.719 7.715 1 43.44 37 VAL B O 1
ATOM 4046 N N . LEU B 1 38 ? 6.305 -36.719 7.914 1 45.47 38 LEU B N 1
ATOM 4047 C CA . LEU B 1 38 ? 5.527 -36.5 9.133 1 45.47 38 LEU B CA 1
ATOM 4048 C C . LEU B 1 38 ? 4.055 -36.281 8.805 1 45.47 38 LEU B C 1
ATOM 4050 O O . LEU B 1 38 ? 3.188 -36.531 9.656 1 45.47 38 LEU B O 1
ATOM 4054 N N . GLY B 1 39 ? 3.777 -35.938 7.582 1 50.91 39 GLY B N 1
ATOM 4055 C CA . GLY B 1 39 ? 2.396 -35.562 7.324 1 50.91 39 GLY B CA 1
ATOM 4056 C C . GLY B 1 39 ? 1.575 -36.688 6.719 1 50.91 39 GLY B C 1
ATOM 4057 O O . GLY B 1 39 ? 0.532 -36.438 6.109 1 50.91 39 GLY B O 1
ATOM 4058 N N . GLY B 1 40 ? 2.064 -38.062 6.938 1 55.25 40 GLY B N 1
ATOM 4059 C CA . GLY B 1 40 ? 1.275 -39.219 6.469 1 55.25 40 GLY B CA 1
ATOM 4060 C C . GLY B 1 40 ? 1.465 -39.5 4.992 1 55.25 40 GLY B C 1
ATOM 4061 O O . GLY B 1 40 ? 0.646 -40.188 4.379 1 55.25 40 GLY B O 1
ATOM 4062 N N . TRP B 1 41 ? 2.5 -39 4.523 1 69.62 41 TRP B N 1
ATOM 4063 C CA . TRP B 1 41 ? 2.682 -39.156 3.086 1 69.62 41 TRP B CA 1
ATOM 4064 C C . TRP B 1 41 ? 3.85 -40.094 2.791 1 69.62 41 TRP B C 1
ATOM 4066 O O . TRP B 1 41 ? 4.637 -39.844 1.874 1 69.62 41 TRP B O 1
ATOM 4076 N N . ALA B 1 42 ? 3.818 -41.188 3.533 1 70.06 42 ALA B N 1
ATOM 4077 C CA . ALA B 1 42 ? 4.938 -42.125 3.467 1 70.06 42 ALA B CA 1
ATOM 4078 C C . ALA B 1 42 ? 4.988 -42.812 2.113 1 70.06 42 ALA B C 1
ATOM 4080 O O . ALA B 1 42 ? 6.062 -43 1.535 1 70.06 42 ALA B O 1
ATOM 4081 N N . SER B 1 43 ? 3.834 -43.156 1.652 1 78.31 43 SER B N 1
ATOM 4082 C CA . SER B 1 43 ? 3.803 -43.844 0.38 1 78.31 43 SER B CA 1
ATOM 4083 C C . SER B 1 43 ? 4.254 -42.969 -0.768 1 78.31 43 SER B C 1
ATOM 4085 O O . SER B 1 43 ? 5.078 -43.375 -1.59 1 78.31 43 SER B O 1
ATOM 4087 N N . ALA B 1 44 ? 3.783 -41.844 -0.797 1 84.44 44 ALA B N 1
ATOM 4088 C CA . ALA B 1 44 ? 4.207 -40.875 -1.824 1 84.44 44 ALA B CA 1
ATOM 4089 C C . ALA B 1 44 ? 5.699 -40.594 -1.716 1 84.44 44 ALA B C 1
ATOM 4091 O O . ALA B 1 44 ? 6.387 -40.469 -2.73 1 84.44 44 ALA B O 1
ATOM 4092 N N . SER B 1 45 ? 6.145 -40.656 -0.525 1 84.94 45 SER B N 1
ATOM 4093 C CA . SER B 1 45 ? 7.559 -40.375 -0.293 1 84.94 45 SER B CA 1
ATOM 4094 C C . SER B 1 45 ? 8.438 -41.469 -0.884 1 84.94 45 SER B C 1
ATOM 4096 O O . SER B 1 45 ? 9.5 -41.188 -1.448 1 84.94 45 SER B O 1
ATOM 4098 N N . THR B 1 46 ? 7.953 -42.656 -0.784 1 87.25 46 THR B N 1
ATOM 4099 C CA . THR B 1 46 ? 8.711 -43.781 -1.344 1 87.25 46 THR B CA 1
ATOM 4100 C C . THR B 1 46 ? 8.773 -43.688 -2.865 1 87.25 46 THR B C 1
ATOM 4102 O O . THR B 1 46 ? 9.836 -43.844 -3.463 1 87.25 46 THR B O 1
ATOM 4105 N N . LYS B 1 47 ? 7.664 -43.406 -3.396 1 92 47 LYS B N 1
ATOM 4106 C CA . LYS B 1 47 ? 7.609 -43.281 -4.848 1 92 47 LYS B CA 1
ATOM 4107 C C . LYS B 1 47 ? 8.5 -42.125 -5.328 1 92 47 LYS B C 1
ATOM 4109 O O . LYS B 1 47 ? 9.148 -42.25 -6.371 1 92 47 LYS B O 1
ATOM 4114 N N . LEU B 1 48 ? 8.531 -41.094 -4.617 1 91.31 48 LEU B N 1
ATOM 4115 C CA . LEU B 1 48 ? 9.328 -39.906 -4.984 1 91.31 48 LEU B CA 1
ATOM 4116 C C . LEU B 1 48 ? 10.82 -40.219 -4.844 1 91.31 48 LEU B C 1
ATOM 4118 O O . LEU B 1 48 ? 11.625 -39.781 -5.668 1 91.31 48 LEU B O 1
ATOM 4122 N N . ARG B 1 49 ? 11.156 -41 -3.889 1 89.06 49 ARG B N 1
ATOM 4123 C CA . ARG B 1 49 ? 12.547 -41.406 -3.746 1 89.06 49 ARG B CA 1
ATOM 4124 C C . ARG B 1 49 ? 12.984 -42.281 -4.91 1 89.06 49 ARG B C 1
ATOM 4126 O O . ARG B 1 49 ? 14.102 -42.156 -5.418 1 89.06 49 ARG B O 1
ATOM 4133 N N . ASP B 1 50 ? 12.094 -43.156 -5.195 1 91.62 50 ASP B N 1
ATOM 4134 C CA . ASP B 1 50 ? 12.359 -44 -6.359 1 91.62 50 ASP B CA 1
ATOM 4135 C C . ASP B 1 50 ? 12.523 -43.156 -7.617 1 91.62 50 ASP B C 1
ATOM 4137 O O . ASP B 1 50 ? 13.406 -43.438 -8.445 1 91.62 50 ASP B O 1
ATOM 4141 N N . TYR B 1 51 ? 11.719 -42.219 -7.703 1 94 51 TYR B N 1
ATOM 4142 C CA . TYR B 1 51 ? 11.797 -41.312 -8.852 1 94 51 TYR B CA 1
ATOM 4143 C C . TYR B 1 51 ? 13.125 -40.594 -8.859 1 94 51 TYR B C 1
ATOM 4145 O O . TYR B 1 51 ? 13.758 -40.438 -9.914 1 94 51 TYR B O 1
ATOM 4153 N N . GLU B 1 52 ? 13.531 -40.062 -7.781 1 91.81 52 GLU B N 1
ATOM 4154 C CA . GLU B 1 52 ? 14.797 -39.344 -7.699 1 91.81 52 GLU B CA 1
ATOM 4155 C C . GLU B 1 52 ? 15.969 -40.219 -8.125 1 91.81 52 GLU B C 1
ATOM 4157 O O . GLU B 1 52 ? 16.875 -39.75 -8.812 1 91.81 52 GLU B O 1
ATOM 4162 N N . ALA B 1 53 ? 15.891 -41.438 -7.68 1 90.75 53 ALA B N 1
ATOM 4163 C CA . ALA B 1 53 ? 16.922 -42.375 -8.078 1 90.75 53 ALA B CA 1
ATOM 4164 C C . ALA B 1 53 ? 16.938 -42.594 -9.594 1 90.75 53 ALA B C 1
ATOM 4166 O O . ALA B 1 53 ? 18 -42.625 -10.219 1 90.75 53 ALA B O 1
ATOM 4167 N N . ARG B 1 54 ? 15.773 -42.688 -10.117 1 93.25 54 ARG B N 1
ATOM 4168 C CA . ARG B 1 54 ? 15.648 -42.844 -11.57 1 93.25 54 ARG B CA 1
ATOM 4169 C C . ARG B 1 54 ? 16.172 -41.594 -12.289 1 93.25 54 ARG B C 1
ATOM 4171 O O . ARG B 1 54 ? 16.859 -41.719 -13.297 1 93.25 54 ARG B O 1
ATOM 4178 N N . HIS B 1 55 ? 15.828 -40.5 -11.781 1 93.94 55 HIS B N 1
ATOM 4179 C CA . HIS B 1 55 ? 16.266 -39.25 -12.391 1 93.94 55 HIS B CA 1
ATOM 4180 C C . HIS B 1 55 ? 17.781 -39.125 -12.336 1 93.94 55 HIS B C 1
ATOM 4182 O O . HIS B 1 55 ? 18.406 -38.594 -13.273 1 93.94 55 HIS B O 1
ATOM 4188 N N . ARG B 1 56 ? 18.391 -39.594 -11.367 1 90.62 56 ARG B N 1
ATOM 4189 C CA . ARG B 1 56 ? 19.844 -39.562 -11.242 1 90.62 56 ARG B CA 1
ATOM 4190 C C . ARG B 1 56 ? 20.5 -40.469 -12.258 1 90.62 56 ARG B C 1
ATOM 4192 O O . ARG B 1 56 ? 21.562 -40.156 -12.805 1 90.62 56 ARG B O 1
ATOM 4199 N N . ARG B 1 57 ? 19.844 -41.531 -12.516 1 91.81 57 ARG B N 1
ATOM 4200 C CA . ARG B 1 57 ? 20.406 -42.531 -13.406 1 91.81 57 ARG B CA 1
ATOM 4201 C C . ARG B 1 57 ? 20.141 -42.188 -14.867 1 91.81 57 ARG B C 1
ATOM 4203 O O . ARG B 1 57 ? 20.922 -42.531 -15.75 1 91.81 57 ARG B O 1
ATOM 4210 N N . CYS B 1 58 ? 19.016 -41.5 -15.062 1 94.75 58 CYS B N 1
ATOM 4211 C CA . CYS B 1 58 ? 18.531 -41.375 -16.438 1 94.75 58 CYS B CA 1
ATOM 4212 C C . CYS B 1 58 ? 18.422 -39.938 -16.844 1 94.75 58 CYS B C 1
ATOM 4214 O O . CYS B 1 58 ? 18.047 -39.625 -17.984 1 94.75 58 CYS B O 1
ATOM 4216 N N . GLY B 1 59 ? 18.781 -39 -15.93 1 93.25 59 GLY B N 1
ATOM 4217 C CA . GLY B 1 59 ? 18.672 -37.594 -16.266 1 93.25 59 GLY B CA 1
ATOM 4218 C C . GLY B 1 59 ? 19.719 -37.125 -17.25 1 93.25 59 GLY B C 1
ATOM 4219 O O . GLY B 1 59 ? 20.625 -37.906 -17.625 1 93.25 59 GLY B O 1
ATOM 4220 N N . PRO B 1 60 ? 19.547 -35.875 -17.734 1 91.88 60 PRO B N 1
ATOM 4221 C CA . PRO B 1 60 ? 20.547 -35.312 -18.656 1 91.88 60 PRO B CA 1
ATOM 4222 C C . PRO B 1 60 ? 21.969 -35.406 -18.125 1 91.88 60 PRO B C 1
ATOM 4224 O O . PRO B 1 60 ? 22.203 -35.219 -16.938 1 91.88 60 PRO B O 1
ATOM 4227 N N . GLY B 1 61 ? 22.906 -35.812 -19.078 1 89.12 61 GLY B N 1
ATOM 4228 C CA . GLY B 1 61 ? 24.297 -35.938 -18.688 1 89.12 61 GLY B CA 1
ATOM 4229 C C . GLY B 1 61 ? 24.672 -37.344 -18.266 1 89.12 61 GLY B C 1
ATOM 4230 O O . GLY B 1 61 ? 25.844 -37.625 -18.016 1 89.12 61 GLY B O 1
ATOM 4231 N N . THR B 1 62 ? 23.75 -38.25 -18.172 1 91.81 62 THR B N 1
ATOM 4232 C CA . THR B 1 62 ? 24.016 -39.625 -17.766 1 91.81 62 THR B CA 1
ATOM 4233 C C . THR B 1 62 ? 24.125 -40.531 -18.984 1 91.81 62 THR B C 1
ATOM 4235 O O . THR B 1 62 ? 23.672 -40.188 -20.078 1 91.81 62 THR B O 1
ATOM 4238 N N . PRO B 1 63 ? 24.688 -41.719 -18.734 1 91.94 63 PRO B N 1
ATOM 4239 C CA . PRO B 1 63 ? 24.75 -42.688 -19.844 1 91.94 63 PRO B CA 1
ATOM 4240 C C . PRO B 1 63 ? 23.359 -43.125 -20.297 1 91.94 63 PRO B C 1
ATOM 4242 O O . PRO B 1 63 ? 23.141 -43.344 -21.5 1 91.94 63 PRO B O 1
ATOM 4245 N N . GLY B 1 64 ? 22.469 -43.281 -19.375 1 92 64 GLY B N 1
ATOM 4246 C CA . GLY B 1 64 ? 21.109 -43.656 -19.734 1 92 64 GLY B CA 1
ATOM 4247 C C . GLY B 1 64 ? 20.453 -42.656 -20.641 1 92 64 GLY B C 1
ATOM 4248 O O . GLY B 1 64 ? 19.797 -43.031 -21.625 1 92 64 GLY B O 1
ATOM 4249 N N . TYR B 1 65 ? 20.656 -41.406 -20.359 1 94.25 65 TYR B N 1
ATOM 4250 C CA . TYR B 1 65 ? 20.109 -40.344 -21.203 1 94.25 65 TYR B CA 1
ATOM 4251 C C . TYR B 1 65 ? 20.766 -40.375 -22.578 1 94.25 65 TYR B C 1
ATOM 4253 O O . TYR B 1 65 ? 20.078 -40.25 -23.594 1 94.25 65 TYR B O 1
ATOM 4261 N N . ALA B 1 66 ? 22.062 -40.531 -22.594 1 92.81 66 ALA B N 1
ATOM 4262 C CA . ALA B 1 66 ? 22.812 -40.531 -23.844 1 92.81 66 ALA B CA 1
ATOM 4263 C C . ALA B 1 66 ? 22.328 -41.625 -24.797 1 92.81 66 ALA B C 1
ATOM 4265 O O . ALA B 1 66 ? 22.203 -41.406 -26 1 92.81 66 ALA B O 1
ATOM 4266 N N . LYS B 1 67 ? 22.094 -42.75 -24.219 1 91.81 67 LYS B N 1
ATOM 4267 C CA . LYS B 1 67 ? 21.625 -43.875 -25.016 1 91.81 67 LYS B CA 1
ATOM 4268 C C . LYS B 1 67 ? 20.266 -43.562 -25.641 1 91.81 67 LYS B C 1
ATOM 4270 O O . LYS B 1 67 ? 20.062 -43.812 -26.844 1 91.81 67 LYS B O 1
ATOM 4275 N N . SER B 1 68 ? 19.344 -43.094 -24.875 1 93.25 68 SER B N 1
ATOM 4276 C CA . SER B 1 68 ? 18.016 -42.781 -25.359 1 93.25 68 SER B CA 1
ATOM 4277 C C . SER B 1 68 ? 18.062 -41.656 -26.375 1 93.25 68 SER B C 1
ATOM 4279 O O . SER B 1 68 ? 17.297 -41.625 -27.344 1 93.25 68 SER B O 1
ATOM 4281 N N . ASP B 1 69 ? 18.922 -40.656 -26.156 1 93 69 ASP B N 1
ATOM 4282 C CA . ASP B 1 69 ? 19.094 -39.531 -27.062 1 93 69 ASP B CA 1
ATOM 4283 C C . ASP B 1 69 ? 19.625 -40 -28.406 1 93 69 ASP B C 1
ATOM 4285 O O . ASP B 1 69 ? 19.188 -39.5 -29.453 1 93 69 ASP B O 1
ATOM 4289 N N . GLU B 1 70 ? 20.562 -40.906 -28.391 1 90.94 70 GLU B N 1
ATOM 4290 C CA . GLU B 1 70 ? 21.109 -41.469 -29.625 1 90.94 70 GLU B CA 1
ATOM 4291 C C . GLU B 1 70 ? 20.047 -42.219 -30.406 1 90.94 70 GLU B C 1
ATOM 4293 O O . GLU B 1 70 ? 19.984 -42.094 -31.641 1 90.94 70 GLU B O 1
ATOM 4298 N N . GLN B 1 71 ? 19.281 -42.938 -29.656 1 89.38 71 GLN B N 1
ATOM 4299 C CA . GLN B 1 71 ? 18.203 -43.656 -30.312 1 89.38 71 GLN B CA 1
ATOM 4300 C C . GLN B 1 71 ? 17.203 -42.719 -30.969 1 89.38 71 GLN B C 1
ATOM 4302 O O . GLN B 1 71 ? 16.75 -42.969 -32.094 1 89.38 71 GLN B O 1
ATOM 4307 N N . LEU B 1 72 ? 16.859 -41.688 -30.312 1 92.44 72 LEU B N 1
ATOM 4308 C CA . LEU B 1 72 ? 15.953 -40.688 -30.844 1 92.44 72 LEU B CA 1
ATOM 4309 C C . LEU B 1 72 ? 16.516 -40.062 -32.125 1 92.44 72 LEU B C 1
ATOM 4311 O O . LEU B 1 72 ? 15.805 -39.875 -33.094 1 92.44 72 LEU B O 1
ATOM 4315 N N . ARG B 1 73 ? 17.781 -39.812 -32.156 1 91.44 73 ARG B N 1
ATOM 4316 C CA . ARG B 1 73 ? 18.469 -39.188 -33.281 1 91.44 73 ARG B CA 1
ATOM 4317 C C . ARG B 1 73 ? 18.516 -40.125 -34.469 1 91.44 73 ARG B C 1
ATOM 4319 O O . ARG B 1 73 ? 18.469 -39.688 -35.625 1 91.44 73 ARG B O 1
ATOM 4326 N N . SER B 1 74 ? 18.641 -41.375 -34.188 1 87.5 74 SER B N 1
ATOM 4327 C CA . SER B 1 74 ? 18.75 -42.344 -35.25 1 87.5 74 SER B CA 1
ATOM 4328 C C . SER B 1 74 ? 17.391 -42.594 -35.938 1 87.5 74 SER B C 1
ATOM 4330 O O . SER B 1 74 ? 17.328 -43.125 -37.031 1 87.5 74 SER B O 1
ATOM 4332 N N . GLY B 1 75 ? 16.328 -42.219 -35.219 1 81.81 75 GLY B N 1
ATOM 4333 C CA . GLY B 1 75 ? 14.992 -42.406 -35.75 1 81.81 75 GLY B CA 1
ATOM 4334 C C . GLY B 1 75 ? 14.469 -43.844 -35.562 1 81.81 75 GLY B C 1
ATOM 4335 O O . GLY B 1 75 ? 13.352 -44.156 -35.969 1 81.81 75 GLY B O 1
ATOM 4336 N N . HIS B 1 76 ? 15.305 -44.688 -34.969 1 75.88 76 HIS B N 1
ATOM 4337 C CA . HIS B 1 76 ? 14.898 -46.062 -34.781 1 75.88 76 HIS B CA 1
ATOM 4338 C C . HIS B 1 76 ? 14.117 -46.25 -33.5 1 75.88 76 HIS B C 1
ATOM 4340 O O . HIS B 1 76 ? 14.391 -45.594 -32.5 1 75.88 76 HIS B O 1
ATOM 4346 N N . SER B 1 77 ? 13.031 -47.062 -33.719 1 65.88 77 SER B N 1
ATOM 4347 C CA . SER B 1 77 ? 12.211 -47.375 -32.531 1 65.88 77 SER B CA 1
ATOM 4348 C C . SER B 1 77 ? 12.82 -48.5 -31.719 1 65.88 77 SER B C 1
ATOM 4350 O O . SER B 1 77 ? 13.461 -49.406 -32.25 1 65.88 77 SER B O 1
ATOM 4352 N N . SER B 1 78 ? 13.164 -48.188 -30.484 1 63.66 78 SER B N 1
ATOM 4353 C CA . SER B 1 78 ? 13.516 -49.312 -29.641 1 63.66 78 SER B CA 1
ATOM 4354 C C . SER B 1 78 ? 12.43 -49.562 -28.594 1 63.66 78 SER B C 1
ATOM 4356 O O . SER B 1 78 ? 11.82 -48.656 -28.078 1 63.66 78 SER B O 1
ATOM 4358 N N . GLU B 1 79 ? 11.891 -50.812 -28.484 1 60.31 79 GLU B N 1
ATOM 4359 C CA . GLU B 1 79 ? 10.812 -51.188 -27.562 1 60.31 79 GLU B CA 1
ATOM 4360 C C . GLU B 1 79 ? 11.273 -51.125 -26.109 1 60.31 79 GLU B C 1
ATOM 4362 O O . GLU B 1 79 ? 10.469 -50.844 -25.219 1 60.31 79 GLU B O 1
ATOM 4367 N N . VAL B 1 80 ? 12.492 -51.5 -25.906 1 63.59 80 VAL B N 1
ATOM 4368 C CA . VAL B 1 80 ? 12.75 -51.656 -24.469 1 63.59 80 VAL B CA 1
ATOM 4369 C C . VAL B 1 80 ? 13.945 -50.781 -24.078 1 63.59 80 VAL B C 1
ATOM 4371 O O . VAL B 1 80 ? 15.062 -51 -24.562 1 63.59 80 VAL B O 1
ATOM 4374 N N . MET B 1 81 ? 13.633 -49.625 -23.453 1 76.69 81 MET B N 1
ATOM 4375 C CA . MET B 1 81 ? 14.727 -48.844 -22.906 1 76.69 81 MET B CA 1
ATOM 4376 C C . MET B 1 81 ? 14.688 -48.812 -21.391 1 76.69 81 MET B C 1
ATOM 4378 O O . MET B 1 81 ? 13.625 -49 -20.781 1 76.69 81 MET B O 1
ATOM 4382 N N . GLU B 1 82 ? 15.805 -48.812 -20.797 1 85.62 82 GLU B N 1
ATOM 4383 C CA . GLU B 1 82 ? 15.945 -48.719 -19.344 1 85.62 82 GLU B CA 1
ATOM 4384 C C . GLU B 1 82 ? 15.375 -47.375 -18.844 1 85.62 82 GLU B C 1
ATOM 4386 O O . GLU B 1 82 ? 14.773 -47.344 -17.766 1 85.62 82 GLU B O 1
ATOM 4391 N N . CYS B 1 83 ? 15.562 -46.438 -19.672 1 94.12 83 CYS B N 1
ATOM 4392 C CA . CYS B 1 83 ? 15.109 -45.094 -19.312 1 94.12 83 CYS B CA 1
ATOM 4393 C C . CYS B 1 83 ? 14.062 -44.594 -20.297 1 94.12 83 CYS B C 1
ATOM 4395 O O . CYS B 1 83 ? 14.266 -44.656 -21.5 1 94.12 83 CYS B O 1
ATOM 4397 N N . ASN B 1 84 ? 12.906 -44.219 -19.766 1 95.81 84 ASN B N 1
ATOM 4398 C CA . ASN B 1 84 ? 11.859 -43.562 -20.547 1 95.81 84 ASN B CA 1
ATOM 4399 C C . ASN B 1 84 ? 11.648 -42.125 -20.094 1 95.81 84 ASN B C 1
ATOM 4401 O O . ASN B 1 84 ? 11.953 -41.75 -18.969 1 95.81 84 ASN B O 1
ATOM 4405 N N . TYR B 1 85 ? 11.094 -41.312 -21.031 1 96.94 85 TYR B N 1
ATOM 4406 C CA . TYR B 1 85 ? 11.102 -39.875 -20.75 1 96.94 85 TYR B CA 1
ATOM 4407 C C . TYR B 1 85 ? 9.742 -39.25 -21.062 1 96.94 85 TYR B C 1
ATOM 4409 O O . TYR B 1 85 ? 9.055 -39.688 -22 1 96.94 85 TYR B O 1
ATOM 4417 N N . LEU B 1 86 ? 9.406 -38.344 -20.266 1 97.94 86 LEU B N 1
ATOM 4418 C CA . LEU B 1 86 ? 8.312 -37.406 -20.5 1 97.94 86 LEU B CA 1
ATOM 4419 C C . LEU B 1 86 ? 8.828 -35.969 -20.578 1 97.94 86 LEU B C 1
ATOM 4421 O O . LEU B 1 86 ? 9.438 -35.469 -19.625 1 97.94 86 LEU B O 1
ATOM 4425 N N . VAL B 1 87 ? 8.641 -35.312 -21.703 1 97 87 VAL B N 1
ATOM 4426 C CA . VAL B 1 87 ? 8.992 -33.906 -21.844 1 97 87 VAL B CA 1
ATOM 4427 C C . VAL B 1 87 ? 7.742 -33.031 -21.734 1 97 87 VAL B C 1
ATOM 4429 O O . VAL B 1 87 ? 6.848 -33.125 -22.578 1 97 87 VAL B O 1
ATOM 4432 N N . GLY B 1 88 ? 7.719 -32.281 -20.625 1 95.94 88 GLY B N 1
ATOM 4433 C CA . GLY B 1 88 ? 6.617 -31.344 -20.453 1 95.94 88 GLY B CA 1
ATOM 4434 C C . GLY B 1 88 ? 6.801 -30.047 -21.234 1 95.94 88 GLY B C 1
ATOM 4435 O O . GLY B 1 88 ? 7.867 -29.438 -21.172 1 95.94 88 GLY B O 1
ATOM 4436 N N . LEU B 1 89 ? 5.742 -29.656 -21.953 1 94.69 89 LEU B N 1
ATOM 4437 C CA . LEU B 1 89 ? 5.707 -28.422 -22.719 1 94.69 89 LEU B CA 1
ATOM 4438 C C . LEU B 1 89 ? 4.582 -27.5 -22.234 1 94.69 89 LEU B C 1
ATOM 4440 O O . LEU B 1 89 ? 3.607 -27.281 -22.969 1 94.69 89 LEU B O 1
ATOM 4444 N N . PRO B 1 90 ? 4.781 -26.953 -21 1 92.56 90 PRO B N 1
ATOM 4445 C CA . PRO B 1 90 ? 3.734 -26.078 -20.484 1 92.56 90 PRO B CA 1
ATOM 4446 C C . PRO B 1 90 ? 3.645 -24.766 -21.266 1 92.56 90 PRO B C 1
ATOM 4448 O O . PRO B 1 90 ? 4.66 -24.25 -21.75 1 92.56 90 PRO B O 1
ATOM 4451 N N . TYR B 1 91 ? 2.406 -24.203 -21.406 1 90.12 91 TYR B N 1
ATOM 4452 C CA . TYR B 1 91 ? 2.252 -22.938 -22.094 1 90.12 91 TYR B CA 1
ATOM 4453 C C . TYR B 1 91 ? 1.089 -22.141 -21.5 1 90.12 91 TYR B C 1
ATOM 4455 O O . TYR B 1 91 ? 0.455 -22.562 -20.547 1 90.12 91 TYR B O 1
ATOM 4463 N N . ASN B 1 92 ? 0.875 -20.875 -21.891 1 91.12 92 ASN B N 1
ATOM 4464 C CA . ASN B 1 92 ? -0.13 -19.906 -21.453 1 91.12 92 ASN B CA 1
ATOM 4465 C C . ASN B 1 92 ? 0.245 -19.297 -20.109 1 91.12 92 ASN B C 1
ATOM 4467 O O . ASN B 1 92 ? 1.413 -18.984 -19.875 1 91.12 92 ASN B O 1
ATOM 4471 N N . GLY B 1 93 ? -0.766 -18.953 -19.359 1 91.06 93 GLY B N 1
ATOM 4472 C CA . GLY B 1 93 ? -0.488 -18.234 -18.141 1 91.06 93 GLY B CA 1
ATOM 4473 C C . GLY B 1 93 ? 0.276 -19.062 -17.109 1 91.06 93 GLY B C 1
ATOM 4474 O O . GLY B 1 93 ? 0.265 -20.297 -17.172 1 91.06 93 GLY B O 1
ATOM 4475 N N . LEU B 1 94 ? 0.861 -18.406 -16.188 1 93.38 94 LEU B N 1
ATOM 4476 C CA . LEU B 1 94 ? 1.732 -19.062 -15.227 1 93.38 94 LEU B CA 1
ATOM 4477 C C . LEU B 1 94 ? 0.96 -20.094 -14.414 1 93.38 94 LEU B C 1
ATOM 4479 O O . LEU B 1 94 ? 1.458 -21.203 -14.18 1 93.38 94 LEU B O 1
ATOM 4483 N N . GLY B 1 95 ? -0.266 -19.781 -13.984 1 95.06 95 GLY B N 1
ATOM 4484 C CA . GLY B 1 95 ? -1.08 -20.75 -13.266 1 95.06 95 GLY B CA 1
ATOM 4485 C C . GLY B 1 95 ? -1.326 -22.016 -14.055 1 95.06 95 GLY B C 1
ATOM 4486 O O . GLY B 1 95 ? -1.218 -23.125 -13.516 1 95.06 95 GLY B O 1
ATOM 4487 N N . ASN B 1 96 ? -1.579 -21.844 -15.305 1 95.25 96 ASN B N 1
ATOM 4488 C CA . ASN B 1 96 ? -1.769 -22.984 -16.203 1 95.25 96 ASN B CA 1
ATOM 4489 C C . ASN B 1 96 ? -0.497 -23.812 -16.312 1 95.25 96 ASN B C 1
ATOM 4491 O O . ASN B 1 96 ? -0.548 -25.047 -16.234 1 95.25 96 ASN B O 1
ATOM 4495 N N . ARG B 1 97 ? 0.521 -23.156 -16.469 1 94.5 97 ARG B N 1
ATOM 4496 C CA . ARG B 1 97 ? 1.8 -23.844 -16.609 1 94.5 97 ARG B CA 1
ATOM 4497 C C . ARG B 1 97 ? 2.133 -24.641 -15.359 1 94.5 97 ARG B C 1
ATOM 4499 O O . ARG B 1 97 ? 2.561 -25.797 -15.453 1 94.5 97 ARG B O 1
ATOM 4506 N N . MET B 1 98 ? 1.911 -24.047 -14.266 1 96.12 98 MET B N 1
ATOM 4507 C CA . MET B 1 98 ? 2.219 -24.719 -13.008 1 96.12 98 MET B CA 1
ATOM 4508 C C . MET B 1 98 ? 1.35 -25.953 -12.82 1 96.12 98 MET B C 1
ATOM 4510 O O . MET B 1 98 ? 1.854 -27.031 -12.477 1 96.12 98 MET B O 1
ATOM 4514 N N . LEU B 1 99 ? 0.112 -25.828 -13.102 1 97.62 99 LEU B N 1
ATOM 4515 C CA . LEU B 1 99 ? -0.809 -26.953 -12.945 1 97.62 99 LEU B CA 1
ATOM 4516 C C . LEU B 1 99 ? -0.486 -28.062 -13.945 1 97.62 99 LEU B C 1
ATOM 4518 O O . LEU B 1 99 ? -0.551 -29.25 -13.609 1 97.62 99 LEU B O 1
ATOM 4522 N N . SER B 1 100 ? -0.132 -27.625 -15.109 1 96.75 100 SER B N 1
ATOM 4523 C CA . SER B 1 100 ? 0.24 -28.609 -16.125 1 96.75 100 SER B CA 1
ATOM 4524 C C . SER B 1 100 ? 1.514 -29.359 -15.742 1 96.75 100 SER B C 1
ATOM 4526 O O . SER B 1 100 ? 1.636 -30.547 -15.992 1 96.75 100 SER B O 1
ATOM 4528 N N . LEU B 1 101 ? 2.434 -28.656 -15.156 1 96.75 101 LEU B N 1
ATOM 4529 C CA . LEU B 1 101 ? 3.67 -29.281 -14.703 1 96.75 101 LEU B CA 1
ATOM 4530 C C . LEU B 1 101 ? 3.387 -30.328 -13.625 1 96.75 101 LEU B C 1
ATOM 4532 O O . LEU B 1 101 ? 3.941 -31.422 -13.656 1 96.75 101 LEU B O 1
ATOM 4536 N N . VAL B 1 102 ? 2.51 -30.016 -12.758 1 97.69 102 VAL B N 1
ATOM 4537 C CA . VAL B 1 102 ? 2.148 -30.938 -11.68 1 97.69 102 VAL B CA 1
ATOM 4538 C C . VAL B 1 102 ? 1.471 -32.156 -12.266 1 97.69 102 VAL B C 1
ATOM 4540 O O . VAL B 1 102 ? 1.821 -33.312 -11.914 1 97.69 102 VAL B O 1
ATOM 4543 N N . ALA B 1 103 ? 0.585 -31.953 -13.133 1 98.38 103 ALA B N 1
ATOM 4544 C CA . ALA B 1 103 ? -0.136 -33.062 -13.758 1 98.38 103 ALA B CA 1
ATOM 4545 C C . ALA B 1 103 ? 0.807 -33.938 -14.578 1 98.38 103 ALA B C 1
ATOM 4547 O O . ALA B 1 103 ? 0.75 -35.156 -14.492 1 98.38 103 ALA B O 1
ATOM 4548 N N . SER B 1 104 ? 1.663 -33.281 -15.305 1 98.19 104 SER B N 1
ATOM 4549 C CA . SER B 1 104 ? 2.629 -34.031 -16.125 1 98.19 104 SER B CA 1
ATOM 4550 C C . SER B 1 104 ? 3.596 -34.812 -15.258 1 98.19 104 SER B C 1
ATOM 4552 O O . SER B 1 104 ? 3.957 -35.938 -15.594 1 98.19 104 SER B O 1
ATOM 4554 N N . PHE B 1 105 ? 3.99 -34.219 -14.211 1 98.06 105 PHE B N 1
ATOM 4555 C CA . PHE B 1 105 ? 4.898 -34.938 -13.305 1 98.06 105 PHE B CA 1
ATOM 4556 C C . PHE B 1 105 ? 4.227 -36.156 -12.703 1 98.06 105 PHE B C 1
ATOM 4558 O O . PHE B 1 105 ? 4.844 -37.219 -12.594 1 98.06 105 PHE B O 1
ATOM 4565 N N . LEU B 1 106 ? 3.012 -36 -12.281 1 98.25 106 LEU B N 1
ATOM 4566 C CA . LEU B 1 106 ? 2.291 -37.156 -11.773 1 98.25 106 LEU B CA 1
ATOM 4567 C C . LEU B 1 106 ? 2.238 -38.281 -12.82 1 98.25 106 LEU B C 1
ATOM 4569 O O . LEU B 1 106 ? 2.455 -39.438 -12.5 1 98.25 106 LEU B O 1
ATOM 4573 N N . TYR B 1 107 ? 1.975 -37.906 -14.023 1 98.44 107 TYR B N 1
ATOM 4574 C CA . TYR B 1 107 ? 1.952 -38.875 -15.102 1 98.44 107 TYR B CA 1
ATOM 4575 C C . TYR B 1 107 ? 3.311 -39.531 -15.258 1 98.44 107 TYR B C 1
ATOM 4577 O O . TYR B 1 107 ? 3.389 -40.75 -15.477 1 98.44 107 TYR B O 1
ATOM 4585 N N . ALA B 1 108 ? 4.348 -38.781 -15.133 1 98.06 108 ALA B N 1
ATOM 4586 C CA . ALA B 1 108 ? 5.691 -39.344 -15.188 1 98.06 108 ALA B CA 1
ATOM 4587 C C . ALA B 1 108 ? 5.91 -40.344 -14.07 1 98.06 108 ALA B C 1
ATOM 4589 O O . ALA B 1 108 ? 6.527 -41.406 -14.281 1 98.06 108 ALA B O 1
ATOM 4590 N N . LEU B 1 109 ? 5.43 -40.031 -12.945 1 97.12 109 LEU B N 1
ATOM 4591 C CA . LEU B 1 109 ? 5.539 -40.938 -11.82 1 97.12 109 LEU B CA 1
ATOM 4592 C C . LEU B 1 109 ? 4.801 -42.25 -12.109 1 97.12 109 LEU B C 1
ATOM 4594 O O . LEU B 1 109 ? 5.34 -43.344 -11.875 1 97.12 109 LEU B O 1
ATOM 4598 N N . LEU B 1 110 ? 3.654 -42.125 -12.617 1 97.31 110 LEU B N 1
ATOM 4599 C CA . LEU B 1 110 ? 2.783 -43.281 -12.836 1 97.31 110 LEU B CA 1
ATOM 4600 C C . LEU B 1 110 ? 3.32 -44.188 -13.953 1 97.31 110 LEU B C 1
ATOM 4602 O O . LEU B 1 110 ? 3.045 -45.375 -13.984 1 97.31 110 LEU B O 1
ATOM 4606 N N . THR B 1 111 ? 4.07 -43.594 -14.859 1 96.81 111 THR B N 1
ATOM 4607 C CA . THR B 1 111 ? 4.539 -44.344 -16.031 1 96.81 111 THR B CA 1
ATOM 4608 C C . THR B 1 111 ? 6.039 -44.625 -15.938 1 96.81 111 THR B C 1
ATOM 4610 O O . THR B 1 111 ? 6.664 -45.031 -16.906 1 96.81 111 THR B O 1
ATOM 4613 N N . ASP B 1 112 ? 6.629 -44.281 -14.797 1 95.31 112 ASP B N 1
ATOM 4614 C CA . ASP B 1 112 ? 8.039 -44.5 -14.5 1 95.31 112 ASP B CA 1
ATOM 4615 C C . ASP B 1 112 ? 8.938 -43.844 -15.547 1 95.31 112 ASP B C 1
ATOM 4617 O O . ASP B 1 112 ? 9.828 -44.5 -16.109 1 95.31 112 ASP B O 1
ATOM 4621 N N . ARG B 1 113 ? 8.68 -42.594 -15.75 1 97.06 113 ARG B N 1
ATOM 4622 C CA . ARG B 1 113 ? 9.445 -41.844 -16.719 1 97.06 113 ARG B CA 1
ATOM 4623 C C . ARG B 1 113 ? 10.234 -40.719 -16.047 1 97.06 113 ARG B C 1
ATOM 4625 O O . ARG B 1 113 ? 9.836 -40.219 -14.977 1 97.06 113 ARG B O 1
ATOM 4632 N N . VAL B 1 114 ? 11.352 -40.375 -16.641 1 96.56 114 VAL B N 1
ATOM 4633 C CA . VAL B 1 114 ? 12.062 -39.156 -16.25 1 96.56 114 VAL B CA 1
ATOM 4634 C C . VAL B 1 114 ? 11.352 -37.938 -16.812 1 96.56 114 VAL B C 1
ATOM 4636 O O . VAL B 1 114 ? 11.062 -37.875 -18 1 96.56 114 VAL B O 1
ATOM 4639 N N . PHE B 1 115 ? 11.078 -37 -15.93 1 97 115 PHE B N 1
ATOM 4640 C CA . PHE B 1 115 ? 10.344 -35.812 -16.312 1 97 115 PHE B CA 1
ATOM 4641 C C . PHE B 1 115 ? 11.305 -34.656 -16.641 1 97 115 PHE B C 1
ATOM 4643 O O . PHE B 1 115 ? 12.094 -34.25 -15.789 1 97 115 PHE B O 1
ATOM 4650 N N . LEU B 1 116 ? 11.281 -34.25 -17.875 1 95.44 116 LEU B N 1
ATOM 4651 C CA . LEU B 1 116 ? 12.031 -33.062 -18.328 1 95.44 116 LEU B CA 1
ATOM 4652 C C . LEU B 1 116 ? 11.094 -31.969 -18.781 1 95.44 116 LEU B C 1
ATOM 4654 O O . LEU B 1 116 ? 9.977 -32.219 -19.234 1 95.44 116 LEU B O 1
ATOM 4658 N N . VAL B 1 117 ? 11.555 -30.781 -18.594 1 94.31 117 VAL B N 1
ATOM 4659 C CA . VAL B 1 117 ? 10.672 -29.656 -18.891 1 94.31 117 VAL B CA 1
ATOM 4660 C C . VAL B 1 117 ? 11.328 -28.734 -19.906 1 94.31 117 VAL B C 1
ATOM 4662 O O . VAL B 1 117 ? 12.516 -28.406 -19.797 1 94.31 117 VAL B O 1
ATOM 4665 N N . HIS B 1 118 ? 10.547 -28.438 -20.922 1 91.12 118 HIS B N 1
ATOM 4666 C CA . HIS B 1 118 ? 10.898 -27.344 -21.828 1 91.12 118 HIS B CA 1
ATOM 4667 C C . HIS B 1 118 ? 10.148 -26.078 -21.469 1 91.12 118 HIS B C 1
ATOM 4669 O O . HIS B 1 118 ? 8.945 -25.969 -21.719 1 91.12 118 HIS B O 1
ATOM 4675 N N . PHE B 1 119 ? 10.945 -25.156 -20.922 1 75.31 119 PHE B N 1
ATOM 4676 C CA . PHE B 1 119 ? 10.312 -23.922 -20.469 1 75.31 119 PHE B CA 1
ATOM 4677 C C . PHE B 1 119 ? 10.914 -22.703 -21.172 1 75.31 119 PHE B C 1
ATOM 4679 O O . PHE B 1 119 ? 12.031 -22.281 -20.844 1 75.31 119 PHE B O 1
ATOM 4686 N N . PRO B 1 120 ? 10.406 -22.281 -22.484 1 60.59 120 PRO B N 1
ATOM 4687 C CA . PRO B 1 120 ? 11.062 -21.297 -23.359 1 60.59 120 PRO B CA 1
ATOM 4688 C C . PRO B 1 120 ? 11.617 -20.109 -22.594 1 60.59 120 PRO B C 1
ATOM 4690 O O . PRO B 1 120 ? 12.648 -19.547 -22.984 1 60.59 120 PRO B O 1
ATOM 4693 N N . ASP B 1 121 ? 10.867 -19.594 -21.594 1 61.62 121 ASP B N 1
ATOM 4694 C CA . ASP B 1 121 ? 11.383 -18.438 -20.859 1 61.62 121 ASP B CA 1
ATOM 4695 C C . ASP B 1 121 ? 12.102 -18.891 -19.578 1 61.62 121 ASP B C 1
ATOM 4697 O O . ASP B 1 121 ? 11.914 -20.016 -19.125 1 61.62 121 ASP B O 1
ATOM 4701 N N . ASP B 1 122 ? 13.445 -18.406 -19.391 1 63.19 122 ASP B N 1
ATOM 4702 C CA . ASP B 1 122 ? 14.438 -18.828 -18.406 1 63.19 122 ASP B CA 1
ATOM 4703 C C . ASP B 1 122 ? 13.766 -19.438 -17.172 1 63.19 122 ASP B C 1
ATOM 4705 O O . ASP B 1 122 ? 13.344 -18.703 -16.266 1 63.19 122 ASP B O 1
ATOM 4709 N N . PHE B 1 123 ? 13.5 -20.766 -17.25 1 69.88 123 PHE B N 1
ATOM 4710 C CA . PHE B 1 123 ? 12.961 -21.562 -16.156 1 69.88 123 PHE B CA 1
ATOM 4711 C C . PHE B 1 123 ? 13.672 -21.234 -14.844 1 69.88 123 PHE B C 1
ATOM 4713 O O . PHE B 1 123 ? 13.031 -21.109 -13.797 1 69.88 123 PHE B O 1
ATOM 4720 N N . ALA B 1 124 ? 14.914 -20.953 -15.016 1 73.44 124 ALA B N 1
ATOM 4721 C CA . ALA B 1 124 ? 15.75 -20.734 -13.836 1 73.44 124 ALA B CA 1
ATOM 4722 C C . ALA B 1 124 ? 15.422 -19.391 -13.18 1 73.44 124 ALA B C 1
ATOM 4724 O O . ALA B 1 124 ? 15.781 -19.156 -12.023 1 73.44 124 ALA B O 1
ATOM 4725 N N . ASP B 1 125 ? 14.633 -18.719 -14.008 1 83.31 125 ASP B N 1
ATOM 4726 C CA . ASP B 1 125 ? 14.25 -17.406 -13.469 1 83.31 125 ASP B CA 1
ATOM 4727 C C . ASP B 1 125 ? 13.031 -17.531 -12.562 1 83.31 125 ASP B C 1
ATOM 4729 O O . ASP B 1 125 ? 12.75 -16.641 -11.758 1 83.31 125 ASP B O 1
ATOM 4733 N N . HIS B 1 126 ? 12.383 -18.703 -12.656 1 90.38 126 HIS B N 1
ATOM 4734 C CA . HIS B 1 126 ? 11.125 -18.828 -11.922 1 90.38 126 HIS B CA 1
ATOM 4735 C C . HIS B 1 126 ? 11.211 -19.922 -10.867 1 90.38 126 HIS B C 1
ATOM 4737 O O . HIS B 1 126 ? 10.727 -19.734 -9.742 1 90.38 126 HIS B O 1
ATOM 4743 N N . PHE B 1 127 ? 11.891 -21 -11.289 1 91.38 127 PHE B N 1
ATOM 4744 C CA . PHE B 1 127 ? 11.898 -22.141 -10.375 1 91.38 127 PHE B CA 1
ATOM 4745 C C . PHE B 1 127 ? 13.305 -22.688 -10.195 1 91.38 127 PHE B C 1
ATOM 4747 O O . PHE B 1 127 ? 14.133 -22.609 -11.109 1 91.38 127 PHE B O 1
ATOM 4754 N N . CYS B 1 128 ? 13.5 -23.312 -9.008 1 88.06 128 CYS B N 1
ATOM 4755 C CA . CYS B 1 128 ? 14.727 -24.047 -8.727 1 88.06 128 CYS B CA 1
ATOM 4756 C C . CYS B 1 128 ? 14.633 -25.484 -9.219 1 88.06 128 CYS B C 1
ATOM 4758 O O . CYS B 1 128 ? 13.539 -25.969 -9.508 1 88.06 128 CYS B O 1
ATOM 4760 N N . GLU B 1 129 ? 15.836 -26.109 -9.219 1 83.81 129 GLU B N 1
ATOM 4761 C CA . GLU B 1 129 ? 15.883 -27.547 -9.477 1 83.81 129 GLU B CA 1
ATOM 4762 C C . GLU B 1 129 ? 15.242 -28.328 -8.328 1 83.81 129 GLU B C 1
ATOM 4764 O O . GLU B 1 129 ? 15.648 -28.188 -7.176 1 83.81 129 GLU B O 1
ATOM 4769 N N . PRO B 1 130 ? 14.266 -29.062 -8.695 1 85.25 130 PRO B N 1
ATOM 4770 C CA . PRO B 1 130 ? 13.555 -29.719 -7.594 1 85.25 130 PRO B CA 1
ATOM 4771 C C . PRO B 1 130 ? 14.258 -31 -7.113 1 85.25 130 PRO B C 1
ATOM 4773 O O . PRO B 1 130 ? 13.977 -31.484 -6.016 1 85.25 130 PRO B O 1
ATOM 4776 N N . PHE B 1 131 ? 15.18 -31.531 -7.91 1 82.12 131 PHE B N 1
ATOM 4777 C CA . PHE B 1 131 ? 15.742 -32.844 -7.562 1 82.12 131 PHE B CA 1
ATOM 4778 C C . PHE B 1 131 ? 17.172 -32.688 -7.047 1 82.12 131 PHE B C 1
ATOM 4780 O O . PHE B 1 131 ? 18.016 -32.094 -7.719 1 82.12 131 PHE B O 1
ATOM 4787 N N . PRO B 1 132 ? 17.344 -33 -5.633 1 66.19 132 PRO B N 1
ATOM 4788 C CA . PRO B 1 132 ? 18.656 -32.844 -5.023 1 66.19 132 PRO B CA 1
ATOM 4789 C C . PRO B 1 132 ? 19.734 -33.656 -5.734 1 66.19 132 PRO B C 1
ATOM 4791 O O . PRO B 1 132 ? 19.438 -34.719 -6.297 1 66.19 132 PRO B O 1
ATOM 4794 N N . GLY B 1 133 ? 20.797 -32.969 -6.027 1 58.81 133 GLY B N 1
ATOM 4795 C CA . GLY B 1 133 ? 21.922 -33.781 -6.453 1 58.81 133 GLY B CA 1
ATOM 4796 C C . GLY B 1 133 ? 22.469 -34.688 -5.352 1 58.81 133 GLY B C 1
ATOM 4797 O O . GLY B 1 133 ? 22.172 -34.469 -4.172 1 58.81 133 GLY B O 1
ATOM 4798 N N . GLY B 1 134 ? 22.453 -35.906 -5.438 1 48.56 134 GLY B N 1
ATOM 4799 C CA . GLY B 1 134 ? 23.062 -36.719 -4.398 1 48.56 134 GLY B CA 1
ATOM 4800 C C . GLY B 1 134 ? 24.344 -36.125 -3.842 1 48.56 134 GLY B C 1
ATOM 4801 O O . GLY B 1 134 ? 24.891 -35.188 -4.418 1 48.56 134 GLY B O 1
ATOM 4802 N N . GLU B 1 135 ? 24.578 -36.312 -2.436 1 44.91 135 GLU B N 1
ATOM 4803 C CA . GLU B 1 135 ? 25.891 -35.969 -1.876 1 44.91 135 GLU B CA 1
ATOM 4804 C C . GLU B 1 135 ? 27.016 -36.281 -2.859 1 44.91 135 GLU B C 1
ATOM 4806 O O . GLU B 1 135 ? 27.188 -37.438 -3.26 1 44.91 135 GLU B O 1
ATOM 4811 N N . GLY B 1 136 ? 27.828 -35.312 -3.334 1 47.5 136 GLY B N 1
ATOM 4812 C CA . GLY B 1 136 ? 29 -35.469 -4.18 1 47.5 136 GLY B CA 1
ATOM 4813 C C . GLY B 1 136 ? 28.656 -35.562 -5.652 1 47.5 136 GLY B C 1
ATOM 4814 O O . GLY B 1 136 ? 29.562 -35.688 -6.496 1 47.5 136 GLY B O 1
ATOM 4815 N N . GLU B 1 137 ? 27.375 -35.844 -5.961 1 52.31 137 GLU B N 1
ATOM 4816 C CA . GLU B 1 137 ? 27.031 -36.125 -7.352 1 52.31 137 GLU B CA 1
ATOM 4817 C C . GLU B 1 137 ? 26.422 -34.906 -8.039 1 52.31 137 GLU B C 1
ATOM 4819 O O . GLU B 1 137 ? 25.891 -34.031 -7.371 1 52.31 137 GLU B O 1
ATOM 4824 N N . THR B 1 138 ? 26.812 -34.688 -9.164 1 53.31 138 THR B N 1
ATOM 4825 C CA . THR B 1 138 ? 26.359 -33.594 -10.047 1 53.31 138 THR B CA 1
ATOM 4826 C C . THR B 1 138 ? 24.844 -33.562 -10.117 1 53.31 138 THR B C 1
ATOM 4828 O O . THR B 1 138 ? 24.203 -34.594 -10.32 1 53.31 138 THR B O 1
ATOM 4831 N N . ALA B 1 139 ? 24.219 -32.625 -9.516 1 60.31 139 ALA B N 1
ATOM 4832 C CA . ALA B 1 139 ? 22.781 -32.406 -9.57 1 60.31 139 ALA B CA 1
ATOM 4833 C C . ALA B 1 139 ? 22.25 -32.5 -11 1 60.31 139 ALA B C 1
ATOM 4835 O O . ALA B 1 139 ? 22.859 -31.984 -11.93 1 60.31 139 ALA B O 1
ATOM 4836 N N . THR B 1 140 ? 21.375 -33.594 -11.25 1 76.12 140 THR B N 1
ATOM 4837 C CA . THR B 1 140 ? 20.75 -33.719 -12.562 1 76.12 140 THR B CA 1
ATOM 4838 C C . THR B 1 140 ? 19.609 -32.719 -12.719 1 76.12 140 THR B C 1
ATOM 4840 O O . THR B 1 140 ? 18.828 -32.531 -11.781 1 76.12 140 THR B O 1
ATOM 4843 N N . THR B 1 141 ? 19.578 -32.094 -13.805 1 85.81 141 THR B N 1
ATOM 4844 C CA . THR B 1 141 ? 18.594 -31.031 -14.109 1 85.81 141 THR B CA 1
ATOM 4845 C C . THR B 1 141 ? 17.344 -31.625 -14.727 1 85.81 141 THR B C 1
ATOM 4847 O O . THR B 1 141 ? 17.406 -32.656 -15.414 1 85.81 141 THR B O 1
ATOM 4850 N N . TRP B 1 142 ? 16.188 -31.109 -14.391 1 91.19 142 TRP B N 1
ATOM 4851 C CA . TRP B 1 142 ? 14.961 -31.516 -15.07 1 91.19 142 TRP B CA 1
ATOM 4852 C C . TRP B 1 142 ? 14.719 -30.641 -16.312 1 91.19 142 TRP B C 1
ATOM 4854 O O . TRP B 1 142 ? 13.711 -30.812 -17 1 91.19 142 TRP B O 1
ATOM 4864 N N . VAL B 1 143 ? 15.68 -29.734 -16.625 1 90.44 143 VAL B N 1
ATOM 4865 C CA . VAL B 1 143 ? 15.555 -28.875 -17.797 1 90.44 143 VAL B CA 1
ATOM 4866 C C . VAL B 1 143 ? 15.984 -29.641 -19.047 1 90.44 143 VAL B C 1
ATOM 4868 O O . VAL B 1 143 ? 17.031 -30.297 -19.047 1 90.44 143 VAL B O 1
ATOM 4871 N N . LEU B 1 144 ? 15.133 -29.5 -20.047 1 92.81 144 LEU B N 1
ATOM 4872 C CA . LEU B 1 144 ? 15.453 -30.125 -21.328 1 92.81 144 LEU B CA 1
ATOM 4873 C C . LEU B 1 144 ? 16.703 -29.5 -21.938 1 92.81 144 LEU B C 1
ATOM 4875 O O . LEU B 1 144 ? 16.781 -28.281 -22.078 1 92.81 144 LEU B O 1
ATOM 4879 N N . PRO B 1 145 ? 17.672 -30.344 -22.266 1 90.38 145 PRO B N 1
ATOM 4880 C CA . PRO B 1 145 ? 18.891 -29.781 -22.875 1 90.38 145 PRO B CA 1
ATOM 4881 C C . PRO B 1 145 ? 18.594 -29.031 -24.172 1 90.38 145 PRO B C 1
ATOM 4883 O O . PRO B 1 145 ? 17.734 -29.453 -24.953 1 90.38 145 PRO B O 1
ATOM 4886 N N . PRO B 1 146 ? 19.391 -28 -24.406 1 87.56 146 PRO B N 1
ATOM 4887 C CA . PRO B 1 146 ? 19.141 -27.188 -25.609 1 87.56 146 PRO B CA 1
ATOM 4888 C C . PRO B 1 146 ? 19.406 -27.953 -26.906 1 87.56 146 PRO B C 1
ATOM 4890 O O . PRO B 1 146 ? 18.875 -27.594 -27.953 1 87.56 146 PRO B O 1
ATOM 4893 N N . ASP B 1 147 ? 20.188 -28.969 -26.891 1 89.44 147 ASP B N 1
ATOM 4894 C CA . ASP B 1 147 ? 20.516 -29.719 -28.109 1 89.44 147 ASP B CA 1
ATOM 4895 C C . ASP B 1 147 ? 19.578 -30.906 -28.281 1 89.44 147 ASP B C 1
ATOM 4897 O O . ASP B 1 147 ? 19.875 -31.844 -29.031 1 89.44 147 ASP B O 1
ATOM 4901 N N . PHE B 1 148 ? 18.484 -31 -27.547 1 93.44 148 PHE B N 1
ATOM 4902 C CA . PHE B 1 148 ? 17.469 -32.031 -27.734 1 93.44 148 PHE B CA 1
ATOM 4903 C C . PHE B 1 148 ? 17.094 -32.156 -29.203 1 93.44 148 PHE B C 1
ATOM 4905 O O . PHE B 1 148 ? 16.906 -31.156 -29.891 1 93.44 148 PHE B O 1
ATOM 4912 N N . PRO B 1 149 ? 17.031 -33.312 -29.672 1 90.81 149 PRO B N 1
ATOM 4913 C CA . PRO B 1 149 ? 17.031 -33.531 -31.125 1 90.81 149 PRO B CA 1
ATOM 4914 C C . PRO B 1 149 ? 15.703 -33.125 -31.766 1 90.81 149 PRO B C 1
ATOM 4916 O O . PRO B 1 149 ? 15.641 -32.906 -32.969 1 90.81 149 PRO B O 1
ATOM 4919 N N . VAL B 1 150 ? 14.578 -33.219 -31.109 1 89.44 150 VAL B N 1
ATOM 4920 C CA . VAL B 1 150 ? 13.312 -32.812 -31.703 1 89.44 150 VAL B CA 1
ATOM 4921 C C . VAL B 1 150 ? 13.273 -31.281 -31.844 1 89.44 150 VAL B C 1
ATOM 4923 O O . VAL B 1 150 ? 13.164 -30.562 -30.859 1 89.44 150 VAL B O 1
ATOM 4926 N N . ALA B 1 151 ? 13.477 -30.922 -33.188 1 72.62 151 ALA B N 1
ATOM 4927 C CA . ALA B 1 151 ? 13.555 -29.5 -33.469 1 72.62 151 ALA B CA 1
ATOM 4928 C C . ALA B 1 151 ? 12.18 -28.844 -33.406 1 72.62 151 ALA B C 1
ATOM 4930 O O . ALA B 1 151 ? 11.156 -29.516 -33.594 1 72.62 151 ALA B O 1
ATOM 4931 N N . ASP B 1 152 ? 12.016 -27.672 -33.094 1 81.56 152 ASP B N 1
ATOM 4932 C CA . ASP B 1 152 ? 10.852 -26.812 -33.219 1 81.56 152 ASP B CA 1
ATOM 4933 C C . ASP B 1 152 ? 9.711 -27.281 -32.312 1 81.56 152 ASP B C 1
ATOM 4935 O O . ASP B 1 152 ? 8.578 -27.438 -32.781 1 81.56 152 ASP B O 1
ATOM 4939 N N . LEU B 1 153 ? 9.992 -27.578 -31.125 1 88.81 153 LEU B N 1
ATOM 4940 C CA . LEU B 1 153 ? 8.984 -28 -30.156 1 88.81 153 LEU B CA 1
ATOM 4941 C C . LEU B 1 153 ? 7.812 -27.031 -30.141 1 88.81 153 LEU B C 1
ATOM 4943 O O . LEU B 1 153 ? 6.676 -27.438 -29.859 1 88.81 153 LEU B O 1
ATOM 4947 N N . TRP B 1 154 ? 8.062 -25.766 -30.531 1 80.12 154 TRP B N 1
ATOM 4948 C CA . TRP B 1 154 ? 7.043 -24.734 -30.484 1 80.12 154 TRP B CA 1
ATOM 4949 C C . TRP B 1 154 ? 6.047 -24.891 -31.625 1 80.12 154 TRP B C 1
ATOM 4951 O O . TRP B 1 154 ? 4.965 -24.297 -31.609 1 80.12 154 TRP B O 1
ATOM 4961 N N . ARG B 1 155 ? 6.43 -25.703 -32.594 1 85.5 155 ARG B N 1
ATOM 4962 C CA . ARG B 1 155 ? 5.566 -25.875 -33.75 1 85.5 155 ARG B CA 1
ATOM 4963 C C . ARG B 1 155 ? 4.633 -27.062 -33.562 1 85.5 155 ARG B C 1
ATOM 4965 O O . ARG B 1 155 ? 3.723 -27.281 -34.375 1 85.5 155 ARG B O 1
ATOM 4972 N N . LEU B 1 156 ? 4.875 -27.781 -32.562 1 90.31 156 LEU B N 1
ATOM 4973 C CA . LEU B 1 156 ? 4.027 -28.938 -32.312 1 90.31 156 LEU B CA 1
ATOM 4974 C C . LEU B 1 156 ? 2.6 -28.516 -31.984 1 90.31 156 LEU B C 1
ATOM 4976 O O . LEU B 1 156 ? 2.389 -27.5 -31.312 1 90.31 156 LEU B O 1
ATOM 4980 N N . GLY B 1 157 ? 1.648 -29.219 -32.531 1 89.5 157 GLY B N 1
ATOM 4981 C CA . GLY B 1 157 ? 0.233 -28.969 -32.344 1 89.5 157 GLY B CA 1
ATOM 4982 C C . GLY B 1 157 ? -0.654 -30.125 -32.75 1 89.5 157 GLY B C 1
ATOM 4983 O O . GLY B 1 157 ? -0.161 -31.203 -33.062 1 89.5 157 GLY B O 1
ATOM 4984 N N . VAL B 1 158 ? -1.896 -29.828 -32.656 1 88.75 158 VAL B N 1
ATOM 4985 C CA . VAL B 1 158 ? -2.896 -30.844 -32.906 1 88.75 158 VAL B CA 1
ATOM 4986 C C . VAL B 1 158 ? -2.73 -31.375 -34.344 1 88.75 158 VAL B C 1
ATOM 4988 O O . VAL B 1 158 ? -3.066 -32.531 -34.625 1 88.75 158 VAL B O 1
ATOM 4991 N N . HIS B 1 159 ? -2.092 -30.672 -35.219 1 90.94 159 HIS B N 1
ATOM 4992 C CA . HIS B 1 159 ? -1.952 -31.016 -36.625 1 90.94 159 HIS B CA 1
ATOM 4993 C C . HIS B 1 159 ? -0.651 -31.766 -36.906 1 90.94 159 HIS B C 1
ATOM 4995 O O . HIS B 1 159 ? -0.425 -32.25 -38 1 90.94 159 HIS B O 1
ATOM 5001 N N . SER B 1 160 ? 0.141 -31.859 -35.875 1 93.38 160 SER B N 1
ATOM 5002 C CA . SER B 1 160 ? 1.449 -32.469 -36.062 1 93.38 160 SER B CA 1
ATOM 5003 C C . SER B 1 160 ? 1.318 -33.969 -36.406 1 93.38 160 SER B C 1
ATOM 5005 O O . SER B 1 160 ? 0.51 -34.656 -35.812 1 93.38 160 SER B O 1
ATOM 5007 N N . ASN B 1 161 ? 2.148 -34.438 -37.344 1 93 161 ASN B N 1
ATOM 5008 C CA . ASN B 1 161 ? 2.133 -35.812 -37.719 1 93 161 ASN B CA 1
ATOM 5009 C C . ASN B 1 161 ? 2.521 -36.75 -36.562 1 93 161 ASN B C 1
ATOM 5011 O O . ASN B 1 161 ? 2.164 -37.906 -36.562 1 93 161 ASN B O 1
ATOM 5015 N N . GLN B 1 162 ? 3.193 -36.156 -35.625 1 92.88 162 GLN B N 1
ATOM 5016 C CA . GLN B 1 162 ? 3.703 -36.969 -34.5 1 92.88 162 GLN B CA 1
ATOM 5017 C C . GLN B 1 162 ? 2.682 -37.031 -33.375 1 92.88 162 GLN B C 1
ATOM 5019 O O . GLN B 1 162 ? 2.898 -37.719 -32.406 1 92.88 162 GLN B O 1
ATOM 5024 N N . SER B 1 163 ? 1.521 -36.375 -33.562 1 95.81 163 SER B N 1
ATOM 5025 C CA . SER B 1 163 ? 0.516 -36.469 -32.5 1 95.81 163 SER B CA 1
ATOM 5026 C C . SER B 1 163 ? -0.027 -37.875 -32.375 1 95.81 163 SER B C 1
ATOM 5028 O O . SER B 1 163 ? -0.148 -38.594 -33.375 1 95.81 163 SER B O 1
ATOM 5030 N N . TYR B 1 164 ? -0.358 -38.25 -31.203 1 94.81 164 TYR B N 1
ATOM 5031 C CA . TYR B 1 164 ? -0.8 -39.594 -30.953 1 94.81 164 TYR B CA 1
ATOM 5032 C C . TYR B 1 164 ? -1.979 -39.969 -31.844 1 94.81 164 TYR B C 1
ATOM 5034 O O . TYR B 1 164 ? -1.97 -41.031 -32.5 1 94.81 164 TYR B O 1
ATOM 5042 N N . GLY B 1 165 ? -2.98 -39.062 -31.922 1 91.81 165 GLY B N 1
ATOM 5043 C CA . GLY B 1 165 ? -4.152 -39.281 -32.75 1 91.81 165 GLY B CA 1
ATOM 5044 C C . GLY B 1 165 ? -3.814 -39.469 -34.219 1 91.81 165 GLY B C 1
ATOM 5045 O O . GLY B 1 165 ? -4.344 -40.375 -34.875 1 91.81 165 GLY B O 1
ATOM 5046 N N . ASN B 1 166 ? -2.934 -38.656 -34.688 1 94.25 166 ASN B N 1
ATOM 5047 C CA . ASN B 1 166 ? -2.555 -38.75 -36.094 1 94.25 166 ASN B CA 1
ATOM 5048 C C . ASN B 1 166 ? -1.737 -40 -36.375 1 94.25 166 ASN B C 1
ATOM 5050 O O . ASN B 1 166 ? -1.853 -40.562 -37.469 1 94.25 166 ASN B O 1
ATOM 5054 N N . LEU B 1 167 ? -0.919 -40.406 -35.438 1 94.31 167 LEU B N 1
ATOM 5055 C CA . LEU B 1 167 ? -0.151 -41.625 -35.594 1 94.31 167 LEU B CA 1
ATOM 5056 C C . LEU B 1 167 ? -1.073 -42.844 -35.656 1 94.31 167 LEU B C 1
ATOM 5058 O O . LEU B 1 167 ? -0.839 -43.781 -36.438 1 94.31 167 LEU B O 1
ATOM 5062 N N . LEU B 1 168 ? -2.072 -42.812 -34.844 1 90.94 168 LEU B N 1
ATOM 5063 C CA . LEU B 1 168 ? -3.061 -43.875 -34.875 1 90.94 168 LEU B CA 1
ATOM 5064 C C . LEU B 1 168 ? -3.795 -43.906 -36.188 1 90.94 168 LEU B C 1
ATOM 5066 O O . LEU B 1 168 ? -3.953 -44.969 -36.812 1 90.94 168 LEU B O 1
ATOM 5070 N N . ALA B 1 169 ? -4.199 -42.781 -36.625 1 90.06 169 ALA B N 1
ATOM 5071 C CA . ALA B 1 169 ? -4.934 -42.688 -37.875 1 90.06 169 ALA B CA 1
ATOM 5072 C C . ALA B 1 169 ? -4.078 -43.125 -39.062 1 90.06 169 ALA B C 1
ATOM 5074 O O . ALA B 1 169 ? -4.59 -43.75 -40 1 90.06 169 ALA B O 1
ATOM 5075 N N . ALA B 1 170 ? -2.83 -42.875 -38.969 1 92.19 170 ALA B N 1
ATOM 5076 C CA . ALA B 1 170 ? -1.905 -43.219 -40.062 1 92.19 170 ALA B CA 1
ATOM 5077 C C . ALA B 1 170 ? -1.412 -44.656 -39.906 1 92.19 170 ALA B C 1
ATOM 5079 O O . ALA B 1 170 ? -0.576 -45.125 -40.688 1 92.19 170 ALA B O 1
ATOM 5080 N N . LYS B 1 171 ? -1.793 -45.375 -38.844 1 89.75 171 LYS B N 1
ATOM 5081 C CA . LYS B 1 171 ? -1.427 -46.75 -38.562 1 89.75 171 LYS B CA 1
ATOM 5082 C C . LYS B 1 171 ? 0.079 -46.906 -38.344 1 89.75 171 LYS B C 1
ATOM 5084 O O . LYS B 1 171 ? 0.679 -47.906 -38.781 1 89.75 171 LYS B O 1
ATOM 5089 N N . LYS B 1 172 ? 0.589 -45.875 -37.844 1 89.06 172 LYS B N 1
ATOM 5090 C CA . LYS B 1 172 ? 2.012 -45.906 -37.531 1 89.06 172 LYS B CA 1
ATOM 5091 C C . LYS B 1 172 ? 2.246 -46.562 -36.156 1 89.06 172 LYS B C 1
ATOM 5093 O O . LYS B 1 172 ? 3.375 -46.938 -35.844 1 89.06 172 LYS B O 1
ATOM 5098 N N . ILE B 1 173 ? 1.274 -46.594 -35.406 1 87.19 173 ILE B N 1
ATOM 5099 C CA . ILE B 1 173 ? 1.238 -47.406 -34.188 1 87.19 173 ILE B CA 1
ATOM 5100 C C . ILE B 1 173 ? 0.342 -48.625 -34.406 1 87.19 173 ILE B C 1
ATOM 5102 O O . ILE B 1 173 ? -0.84 -48.469 -34.719 1 87.19 173 ILE B O 1
ATOM 5106 N N . THR B 1 174 ? 1.006 -49.656 -34.438 1 76.62 174 THR B N 1
ATOM 5107 C CA . THR B 1 174 ? 0.271 -50.875 -34.75 1 76.62 174 THR B CA 1
ATOM 5108 C C . THR B 1 174 ? 0.483 -51.938 -33.688 1 76.62 174 THR B C 1
ATOM 5110 O O . THR B 1 174 ? 1.457 -51.875 -32.938 1 76.62 174 THR B O 1
ATOM 5113 N N . GLY B 1 175 ? -0.569 -52.812 -33.625 1 68.12 175 GLY B N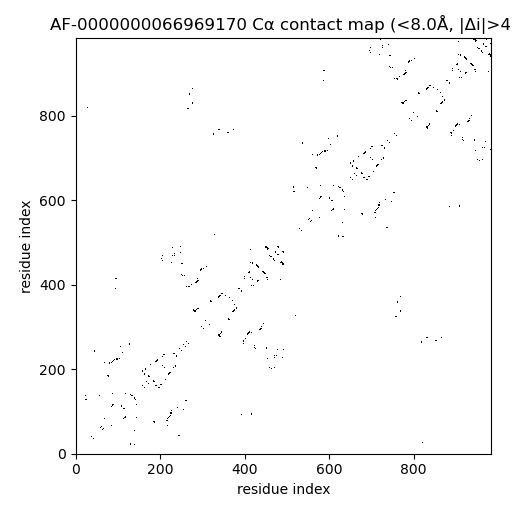 1
ATOM 5114 C CA . GLY B 1 175 ? -0.478 -53.906 -32.688 1 68.12 175 GLY B CA 1
ATOM 5115 C C . GLY B 1 175 ? -1.473 -53.781 -31.547 1 68.12 175 GLY B C 1
ATOM 5116 O O . GLY B 1 175 ? -2.129 -52.75 -31.391 1 68.12 175 GLY B O 1
ATOM 5117 N N . ASP B 1 176 ? -1.866 -54.875 -31.016 1 62.31 176 ASP B N 1
ATOM 5118 C CA . ASP B 1 176 ? -2.781 -54.969 -29.891 1 62.31 176 ASP B CA 1
ATOM 5119 C C . ASP B 1 176 ? -2.025 -55.281 -28.594 1 62.31 176 ASP B C 1
ATOM 5121 O O . ASP B 1 176 ? -1.448 -56.375 -28.453 1 62.31 176 ASP B O 1
ATOM 5125 N N . PRO B 1 177 ? -1.938 -54.156 -27.75 1 59.97 177 PRO B N 1
ATOM 5126 C CA . PRO B 1 177 ? -1.161 -54.406 -26.531 1 59.97 177 PRO B CA 1
ATOM 5127 C C . PRO B 1 177 ? -1.685 -55.625 -25.734 1 59.97 177 PRO B C 1
ATOM 5129 O O . PRO B 1 177 ? -0.937 -56.219 -24.969 1 59.97 177 PRO B O 1
ATOM 5132 N N . ALA B 1 178 ? -3.025 -55.844 -25.797 1 58.19 178 ALA B N 1
ATOM 5133 C CA . ALA B 1 178 ? -3.623 -56.969 -25.094 1 58.19 178 ALA B CA 1
ATOM 5134 C C . ALA B 1 178 ? -3.264 -58.281 -25.781 1 58.19 178 ALA B C 1
ATOM 5136 O O . ALA B 1 178 ? -3.432 -59.344 -25.188 1 58.19 178 ALA B O 1
ATOM 5137 N N . ARG B 1 179 ? -2.848 -58.125 -27.047 1 59.66 179 ARG B N 1
ATOM 5138 C CA . ARG B 1 179 ? -2.512 -59.344 -27.766 1 59.66 179 ARG B CA 1
ATOM 5139 C C . ARG B 1 179 ? -1 -59.531 -27.891 1 59.66 179 ARG B C 1
ATOM 5141 O O . ARG B 1 179 ? -0.244 -58.594 -27.656 1 59.66 179 ARG B O 1
ATOM 5148 N N . GLU B 1 180 ? -0.474 -60.688 -27.812 1 56.12 180 GLU B N 1
ATOM 5149 C CA . GLU B 1 180 ? 0.917 -61.125 -27.906 1 56.12 180 GLU B CA 1
ATOM 5150 C C . GLU B 1 180 ? 1.561 -60.656 -29.203 1 56.12 180 GLU B C 1
ATOM 5152 O O . GLU B 1 180 ? 2.484 -61.281 -29.719 1 56.12 180 GLU B O 1
ATOM 5157 N N . THR B 1 181 ? 0.977 -59.531 -29.75 1 58.44 181 THR B N 1
ATOM 5158 C CA . THR B 1 181 ? 1.644 -59.062 -30.969 1 58.44 181 THR B CA 1
ATOM 5159 C C . THR B 1 181 ? 2.561 -57.875 -30.672 1 58.44 181 THR B C 1
ATOM 5161 O O . THR B 1 181 ? 2.213 -57 -29.875 1 58.44 181 THR B O 1
ATOM 5164 N N . PRO B 1 182 ? 3.684 -57.906 -31.281 1 62.78 182 PRO B N 1
ATOM 5165 C CA . PRO B 1 182 ? 4.629 -56.812 -31.094 1 62.78 182 PRO B CA 1
ATOM 5166 C C . PRO B 1 182 ? 4.055 -55.469 -31.516 1 62.78 182 PRO B C 1
ATOM 5168 O O . PRO B 1 182 ? 3.402 -55.344 -32.562 1 62.78 182 PRO B O 1
ATOM 5171 N N . VAL B 1 183 ? 4.129 -54.5 -30.609 1 71.25 183 VAL B N 1
ATOM 5172 C CA . VAL B 1 183 ? 3.664 -53.125 -30.906 1 71.25 183 VAL B CA 1
ATOM 5173 C C . VAL B 1 183 ? 4.801 -52.312 -31.531 1 71.25 183 VAL B C 1
ATOM 5175 O O . VAL B 1 183 ? 5.922 -52.312 -31.016 1 71.25 183 VAL B O 1
ATOM 5178 N N . SER B 1 184 ? 4.535 -51.906 -32.75 1 80.94 184 SER B N 1
ATOM 5179 C CA . SER B 1 184 ? 5.465 -50.969 -33.375 1 80.94 184 SER B CA 1
ATOM 5180 C C . SER B 1 184 ? 5.117 -49.531 -33.031 1 80.94 184 SER B C 1
ATOM 5182 O O . SER B 1 184 ? 3.982 -49.094 -33.219 1 80.94 184 SER B O 1
ATOM 5184 N N . VAL B 1 185 ? 6.098 -48.906 -32.344 1 88.25 185 VAL B N 1
ATOM 5185 C CA . VAL B 1 185 ? 5.887 -47.5 -31.953 1 88.25 185 VAL B CA 1
ATOM 5186 C C . VAL B 1 185 ? 7.043 -46.656 -32.438 1 88.25 185 VAL B C 1
ATOM 5188 O O . VAL B 1 185 ? 8.172 -47.125 -32.594 1 88.25 185 VAL B O 1
ATOM 5191 N N . PRO B 1 186 ? 6.77 -45.406 -32.812 1 90.81 186 PRO B N 1
ATOM 5192 C CA . PRO B 1 186 ? 7.852 -44.5 -33.156 1 90.81 186 PRO B CA 1
ATOM 5193 C C . PRO B 1 186 ? 8.734 -44.156 -31.969 1 90.81 186 PRO B C 1
ATOM 5195 O O . PRO B 1 186 ? 8.406 -44.5 -30.828 1 90.81 186 PRO B O 1
ATOM 5198 N N . PRO B 1 187 ? 9.898 -43.5 -32.25 1 90 187 PRO B N 1
ATOM 5199 C CA . PRO B 1 187 ? 10.812 -43.156 -31.156 1 90 187 PRO B CA 1
ATOM 5200 C C . PRO B 1 187 ? 10.211 -42.156 -30.172 1 90 187 PRO B C 1
ATOM 5202 O O . PRO B 1 187 ? 10.586 -42.125 -29 1 90 187 PRO B O 1
ATOM 5205 N N . TYR B 1 188 ? 9.367 -41.281 -30.734 1 93.56 188 TYR B N 1
ATOM 5206 C CA . TYR B 1 188 ? 8.68 -40.375 -29.828 1 93.56 188 TYR B CA 1
ATOM 5207 C C . TYR B 1 188 ? 7.254 -40.125 -30.281 1 93.56 188 TYR B C 1
ATOM 5209 O O . TYR B 1 188 ? 6.926 -40.312 -31.453 1 93.56 188 TYR B O 1
ATOM 5217 N N . VAL B 1 189 ? 6.375 -39.75 -29.328 1 95.06 189 VAL B N 1
ATOM 5218 C CA . VAL B 1 189 ? 4.977 -39.406 -29.578 1 95.06 189 VAL B CA 1
ATOM 5219 C C . VAL B 1 189 ? 4.66 -38.062 -28.938 1 95.06 189 VAL B C 1
ATOM 5221 O O . VAL B 1 189 ? 5.082 -37.781 -27.812 1 95.06 189 VAL B O 1
ATOM 5224 N N . TYR B 1 190 ? 4.012 -37.25 -29.75 1 96.75 190 TYR B N 1
ATOM 5225 C CA . TYR B 1 190 ? 3.506 -35.969 -29.25 1 96.75 190 TYR B CA 1
ATOM 5226 C C . TYR B 1 190 ? 2.096 -36.125 -28.703 1 96.75 190 TYR B C 1
ATOM 5228 O O . TYR B 1 190 ? 1.201 -36.625 -29.391 1 96.75 190 TYR B O 1
ATOM 5236 N N . LEU B 1 191 ? 1.94 -35.75 -27.422 1 97.19 191 LEU B N 1
ATOM 5237 C CA . LEU B 1 191 ? 0.645 -35.781 -26.75 1 97.19 191 LEU B CA 1
ATOM 5238 C C . LEU B 1 191 ? 0.067 -34.375 -26.625 1 97.19 191 LEU B C 1
ATOM 5240 O O . LEU B 1 191 ? 0.587 -33.531 -25.875 1 97.19 191 LEU B O 1
ATOM 5244 N N . HIS B 1 192 ? -1.001 -34.125 -27.344 1 94.75 192 HIS B N 1
ATOM 5245 C CA . HIS B 1 192 ? -1.702 -32.844 -27.312 1 94.75 192 HIS B CA 1
ATOM 5246 C C . HIS B 1 192 ? -2.867 -32.875 -26.328 1 94.75 192 HIS B C 1
ATOM 5248 O O . HIS B 1 192 ? -3.947 -33.375 -26.656 1 94.75 192 HIS B O 1
ATOM 5254 N N . LEU B 1 193 ? -2.627 -32.312 -25.125 1 94.56 193 LEU B N 1
ATOM 5255 C CA . LEU B 1 193 ? -3.662 -32.25 -24.094 1 94.56 193 LEU B CA 1
ATOM 5256 C C . LEU B 1 193 ? -4.062 -30.812 -23.797 1 94.56 193 LEU B C 1
ATOM 5258 O O . LEU B 1 193 ? -3.754 -30.297 -22.719 1 94.56 193 LEU B O 1
ATOM 5262 N N . ALA B 1 194 ? -4.793 -30.234 -24.75 1 91.62 194 ALA B N 1
ATOM 5263 C CA . ALA B 1 194 ? -5.172 -28.828 -24.672 1 91.62 194 ALA B CA 1
ATOM 5264 C C . ALA B 1 194 ? -6.664 -28.641 -24.938 1 91.62 194 ALA B C 1
ATOM 5266 O O . ALA B 1 194 ? -7.398 -29.625 -25.094 1 91.62 194 ALA B O 1
ATOM 5267 N N . HIS B 1 195 ? -7.086 -27.406 -24.922 1 88.81 195 HIS B N 1
ATOM 5268 C CA . HIS B 1 195 ? -8.5 -27.078 -25.047 1 88.81 195 HIS B CA 1
ATOM 5269 C C . HIS B 1 195 ? -9.055 -27.5 -26.406 1 88.81 195 HIS B C 1
ATOM 5271 O O . HIS B 1 195 ? -10.25 -27.766 -26.531 1 88.81 195 HIS B O 1
ATOM 5277 N N . ASP B 1 196 ? -8.18 -27.547 -27.391 1 88 196 ASP B N 1
ATOM 5278 C CA . ASP B 1 196 ? -8.641 -27.906 -28.734 1 88 196 ASP B CA 1
ATOM 5279 C C . ASP B 1 196 ? -8.375 -29.375 -29.031 1 88 196 ASP B C 1
ATOM 5281 O O . ASP B 1 196 ? -8.32 -29.781 -30.188 1 88 196 ASP B O 1
ATOM 5285 N N . LEU B 1 197 ? -8.141 -30.094 -27.938 1 89.38 197 LEU B N 1
ATOM 5286 C CA . LEU B 1 197 ? -8.008 -31.531 -28.078 1 89.38 197 LEU B CA 1
ATOM 5287 C C . LEU B 1 197 ? -9.188 -32.125 -28.844 1 89.38 197 LEU B C 1
ATOM 5289 O O . LEU B 1 197 ? -10.344 -31.781 -28.562 1 89.38 197 LEU B O 1
ATOM 5293 N N . ARG B 1 198 ? -8.859 -32.969 -29.812 1 84.19 198 ARG B N 1
ATOM 5294 C CA . ARG B 1 198 ? -9.93 -33.562 -30.609 1 84.19 198 ARG B CA 1
ATOM 5295 C C . ARG B 1 198 ? -9.492 -34.875 -31.25 1 84.19 198 ARG B C 1
ATOM 5297 O O . ARG B 1 198 ? -8.312 -35.219 -31.219 1 84.19 198 ARG B O 1
ATOM 5304 N N . GLY B 1 199 ? -10.5 -35.594 -31.641 1 84 199 GLY B N 1
ATOM 5305 C CA . GLY B 1 199 ? -10.273 -36.812 -32.406 1 84 199 GLY B CA 1
ATOM 5306 C C . GLY B 1 199 ? -9.586 -37.906 -31.594 1 84 199 GLY B C 1
ATOM 5307 O O . GLY B 1 199 ? -9.898 -38.094 -30.422 1 84 199 GLY B O 1
ATOM 5308 N N . ASP B 1 200 ? -8.648 -38.594 -32.188 1 87.5 200 ASP B N 1
ATOM 5309 C CA . ASP B 1 200 ? -8.039 -39.781 -31.594 1 87.5 200 ASP B CA 1
ATOM 5310 C C . ASP B 1 200 ? -7 -39.375 -30.547 1 87.5 200 ASP B C 1
ATOM 5312 O O . ASP B 1 200 ? -6.543 -40.219 -29.766 1 87.5 200 ASP B O 1
ATOM 5316 N N . ASP B 1 201 ? -6.676 -38.062 -30.516 1 90.44 201 ASP B N 1
ATOM 5317 C CA . ASP B 1 201 ? -5.793 -37.625 -29.438 1 90.44 201 ASP B CA 1
ATOM 5318 C C . ASP B 1 201 ? -6.438 -37.844 -28.062 1 90.44 201 ASP B C 1
ATOM 5320 O O . ASP B 1 201 ? -5.738 -38 -27.062 1 90.44 201 ASP B O 1
ATOM 5324 N N . GLU B 1 202 ? -7.746 -37.969 -28.031 1 89.81 202 GLU B N 1
ATOM 5325 C CA . GLU B 1 202 ? -8.492 -38.156 -26.797 1 89.81 202 GLU B CA 1
ATOM 5326 C C . GLU B 1 202 ? -8.234 -39.562 -26.234 1 89.81 202 GLU B C 1
ATOM 5328 O O . GLU B 1 202 ? -8.508 -39.844 -25.062 1 89.81 202 GLU B O 1
ATOM 5333 N N . ARG B 1 203 ? -7.676 -40.375 -26.969 1 90.19 203 ARG B N 1
ATOM 5334 C CA . ARG B 1 203 ? -7.457 -41.781 -26.562 1 90.19 203 ARG B CA 1
ATOM 5335 C C . ARG B 1 203 ? -6.324 -41.875 -25.547 1 90.19 203 ARG B C 1
ATOM 5337 O O . ARG B 1 203 ? -6.125 -42.906 -24.922 1 90.19 203 ARG B O 1
ATOM 5344 N N . PHE B 1 204 ? -5.668 -40.781 -25.375 1 92.94 204 PHE B N 1
ATOM 5345 C CA . PHE B 1 204 ? -4.727 -40.688 -24.266 1 92.94 204 PHE B CA 1
ATOM 5346 C C . PHE B 1 204 ? -5.391 -41.125 -22.953 1 92.94 204 PHE B C 1
ATOM 5348 O O . PHE B 1 204 ? -4.738 -41.719 -22.094 1 92.94 204 PHE B O 1
ATOM 5355 N N . TYR B 1 205 ? -6.641 -40.938 -22.828 1 91.12 205 TYR B N 1
ATOM 5356 C CA . TYR B 1 205 ? -7.352 -41.156 -21.578 1 91.12 205 TYR B CA 1
ATOM 5357 C C . TYR B 1 205 ? -7.875 -42.562 -21.484 1 91.12 205 TYR B C 1
ATOM 5359 O O . TYR B 1 205 ? -8.547 -42.938 -20.5 1 91.12 205 TYR B O 1
ATOM 5367 N N . CYS B 1 206 ? -7.527 -43.406 -22.422 1 88.81 206 CYS B N 1
ATOM 5368 C CA . CYS B 1 206 ? -8.016 -44.781 -22.453 1 88.81 206 CYS B CA 1
ATOM 5369 C C . CYS B 1 206 ? -6.953 -45.75 -21.922 1 88.81 206 CYS B C 1
ATOM 5371 O O . CYS B 1 206 ? -5.77 -45.594 -22.25 1 88.81 206 CYS B O 1
ATOM 5373 N N . ASN B 1 207 ? -7.418 -46.719 -21.203 1 88.5 207 ASN B N 1
ATOM 5374 C CA . ASN B 1 207 ? -6.523 -47.656 -20.562 1 88.5 207 ASN B CA 1
ATOM 5375 C C . ASN B 1 207 ? -5.668 -48.406 -21.594 1 88.5 207 ASN B C 1
ATOM 5377 O O . ASN B 1 207 ? -4.453 -48.531 -21.422 1 88.5 207 ASN B O 1
ATOM 5381 N N . ASP B 1 208 ? -6.258 -48.906 -22.625 1 87.25 208 ASP B N 1
ATOM 5382 C CA . ASP B 1 208 ? -5.535 -49.688 -23.609 1 87.25 208 ASP B CA 1
ATOM 5383 C C . ASP B 1 208 ? -4.461 -48.844 -24.297 1 87.25 208 ASP B C 1
ATOM 5385 O O . ASP B 1 208 ? -3.389 -49.344 -24.641 1 87.25 208 ASP B O 1
ATOM 5389 N N . ASP B 1 209 ? -4.793 -47.656 -24.516 1 90.31 209 ASP B N 1
ATOM 5390 C CA . ASP B 1 209 ? -3.832 -46.75 -25.156 1 90.31 209 ASP B CA 1
ATOM 5391 C C . ASP B 1 209 ? -2.67 -46.438 -24.219 1 90.31 209 ASP B C 1
ATOM 5393 O O . ASP B 1 209 ? -1.541 -46.25 -24.672 1 90.31 209 ASP B O 1
ATOM 5397 N N . GLN B 1 210 ? -2.957 -46.438 -22.984 1 92.75 210 GLN B N 1
ATOM 5398 C CA . GLN B 1 210 ? -1.878 -46.25 -22.016 1 92.75 210 GLN B CA 1
ATOM 5399 C C . GLN B 1 210 ? -0.885 -47.406 -22.047 1 92.75 210 GLN B C 1
ATOM 5401 O O . GLN B 1 210 ? 0.314 -47.188 -21.844 1 92.75 210 GLN B O 1
ATOM 5406 N N . LEU B 1 211 ? -1.362 -48.531 -22.328 1 89.31 211 LEU B N 1
ATOM 5407 C CA . LEU B 1 211 ? -0.481 -49.688 -22.469 1 89.31 211 LEU B CA 1
ATOM 5408 C C . LEU B 1 211 ? 0.398 -49.562 -23.703 1 89.31 211 LEU B C 1
ATOM 5410 O O . LEU B 1 211 ? 1.553 -49.969 -23.703 1 89.31 211 LEU B O 1
ATOM 5414 N N . VAL B 1 212 ? -0.151 -48.969 -24.734 1 89.81 212 VAL B N 1
ATOM 5415 C CA . VAL B 1 212 ? 0.619 -48.719 -25.953 1 89.81 212 VAL B CA 1
ATOM 5416 C C . VAL B 1 212 ? 1.67 -47.656 -25.672 1 89.81 212 VAL B C 1
ATOM 5418 O O . VAL B 1 212 ? 2.838 -47.812 -26.031 1 89.81 212 VAL B O 1
ATOM 5421 N N . LEU B 1 213 ? 1.284 -46.594 -25 1 93.31 213 LEU B N 1
ATOM 5422 C CA . LEU B 1 213 ? 2.166 -45.469 -24.734 1 93.31 213 LEU B CA 1
ATOM 5423 C C . LEU B 1 213 ? 3.309 -45.875 -23.812 1 93.31 213 LEU B C 1
ATOM 5425 O O . LEU B 1 213 ? 4.383 -45.281 -23.844 1 93.31 213 LEU B O 1
ATOM 5429 N N . ALA B 1 214 ? 3.064 -46.906 -23.031 1 92.38 214 ALA B N 1
ATOM 5430 C CA . ALA B 1 214 ? 4.098 -47.406 -22.141 1 92.38 214 ALA B CA 1
ATOM 5431 C C . ALA B 1 214 ? 5.301 -47.938 -22.922 1 92.38 214 ALA B C 1
ATOM 5433 O O . ALA B 1 214 ? 6.406 -48 -22.375 1 92.38 214 ALA B O 1
ATOM 5434 N N . LYS B 1 215 ? 5.102 -48.156 -24.156 1 89.81 215 LYS B N 1
ATOM 5435 C CA . LYS B 1 215 ? 6.156 -48.75 -24.969 1 89.81 215 LYS B CA 1
ATOM 5436 C C . LYS B 1 215 ? 6.941 -47.688 -25.719 1 89.81 215 LYS B C 1
ATOM 5438 O O . LYS B 1 215 ? 7.961 -47.969 -26.344 1 89.81 215 LYS B O 1
ATOM 5443 N N . VAL B 1 216 ? 6.488 -46.5 -25.656 1 92.75 216 VAL B N 1
ATOM 5444 C CA . VAL B 1 216 ? 7.145 -45.406 -26.344 1 92.75 216 VAL B CA 1
ATOM 5445 C C . VAL B 1 216 ? 8.242 -44.812 -25.453 1 92.75 216 VAL B C 1
ATOM 5447 O O . VAL B 1 216 ? 8 -44.5 -24.297 1 92.75 216 VAL B O 1
ATOM 5450 N N . ASN B 1 217 ? 9.383 -44.562 -26.031 1 94.44 217 ASN B N 1
ATOM 5451 C CA . ASN B 1 217 ? 10.531 -44.094 -25.25 1 94.44 217 ASN B CA 1
ATOM 5452 C C . ASN B 1 217 ? 10.359 -42.656 -24.828 1 94.44 217 ASN B C 1
ATOM 5454 O O . ASN B 1 217 ? 10.477 -42.312 -23.656 1 94.44 217 ASN B O 1
ATOM 5458 N N . TRP B 1 218 ? 10.031 -41.781 -25.875 1 95.75 218 TRP B N 1
ATOM 5459 C CA . TRP B 1 218 ? 9.898 -40.344 -25.609 1 95.75 218 TRP B CA 1
ATOM 5460 C C . TRP B 1 218 ? 8.453 -39.875 -25.797 1 95.75 218 TRP B C 1
ATOM 5462 O O . TRP B 1 218 ? 7.902 -40 -26.906 1 95.75 218 TRP B O 1
ATOM 5472 N N . LEU B 1 219 ? 7.875 -39.406 -24.766 1 96.94 219 LEU B N 1
ATOM 5473 C CA . LEU B 1 219 ? 6.59 -38.719 -24.859 1 96.94 219 LEU B CA 1
ATOM 5474 C C . LEU B 1 219 ? 6.754 -37.219 -24.688 1 96.94 219 LEU B C 1
ATOM 5476 O O . LEU B 1 219 ? 7.387 -36.75 -23.719 1 96.94 219 LEU B O 1
ATOM 5480 N N . LEU B 1 220 ? 6.293 -36.438 -25.641 1 97.38 220 LEU B N 1
ATOM 5481 C CA . LEU B 1 220 ? 6.258 -35 -25.562 1 97.38 220 LEU B CA 1
ATOM 5482 C C . LEU B 1 220 ? 4.848 -34.5 -25.266 1 97.38 220 LEU B C 1
ATOM 5484 O O . LEU B 1 220 ? 3.971 -34.531 -26.125 1 97.38 220 LEU B O 1
ATOM 5488 N N . LEU B 1 221 ? 4.648 -34.031 -24.078 1 97.31 221 LEU B N 1
ATOM 5489 C CA . LEU B 1 221 ? 3.312 -33.688 -23.594 1 97.31 221 LEU B CA 1
ATOM 5490 C C . LEU B 1 221 ? 3.127 -32.188 -23.516 1 97.31 221 LEU B C 1
ATOM 5492 O O . LEU B 1 221 ? 3.771 -31.516 -22.703 1 97.31 221 LEU B O 1
ATOM 5496 N N . GLN B 1 222 ? 2.279 -31.641 -24.344 1 96.25 222 GLN B N 1
ATOM 5497 C CA . GLN B 1 222 ? 1.906 -30.234 -24.266 1 96.25 222 GLN B CA 1
ATOM 5498 C C . GLN B 1 222 ? 0.52 -30.062 -23.656 1 96.25 222 GLN B C 1
ATOM 5500 O O . GLN B 1 222 ? -0.447 -30.672 -24.109 1 96.25 222 GLN B O 1
ATOM 5505 N N . SER B 1 223 ? 0.5 -29.266 -22.594 1 95.19 223 SER B N 1
ATOM 5506 C CA . SER B 1 223 ? -0.775 -29.031 -21.922 1 95.19 223 SER B CA 1
ATOM 5507 C C . SER B 1 223 ? -0.774 -27.688 -21.188 1 95.19 223 SER B C 1
ATOM 5509 O O . SER B 1 223 ? 0.286 -27.172 -20.828 1 95.19 223 SER B O 1
ATOM 5511 N N . ASP B 1 224 ? -1.928 -27.078 -21.047 1 94.12 224 ASP B N 1
ATOM 5512 C CA . ASP B 1 224 ? -2.156 -25.969 -20.125 1 94.12 224 ASP B CA 1
ATOM 5513 C C . ASP B 1 224 ? -3.297 -26.281 -19.156 1 94.12 224 ASP B C 1
ATOM 5515 O O . ASP B 1 224 ? -3.916 -25.375 -18.609 1 94.12 224 ASP B O 1
ATOM 5519 N N . LEU B 1 225 ? -3.533 -27.656 -18.984 1 96.69 225 LEU B N 1
ATOM 5520 C CA . LEU B 1 225 ? -4.652 -28.125 -18.172 1 96.69 225 LEU B CA 1
ATOM 5521 C C . LEU B 1 225 ? -4.16 -28.938 -16.984 1 96.69 225 LEU B C 1
ATOM 5523 O O . LEU B 1 225 ? -3.043 -29.453 -17 1 96.69 225 LEU B O 1
ATOM 5527 N N . TYR B 1 226 ? -5 -28.969 -16 1 97.69 226 TYR B N 1
ATOM 5528 C CA . TYR B 1 226 ? -4.84 -29.906 -14.891 1 97.69 226 TYR B CA 1
ATOM 5529 C C . TYR B 1 226 ? -5.633 -31.172 -15.141 1 97.69 226 TYR B C 1
ATOM 5531 O O . TYR B 1 226 ? -6.742 -31.344 -14.633 1 97.69 226 TYR B O 1
ATOM 5539 N N . PHE B 1 227 ? -5.004 -32.188 -15.719 1 96.31 227 PHE B N 1
ATOM 5540 C CA . PHE B 1 227 ? -5.75 -33.344 -16.203 1 96.31 227 PHE B CA 1
ATOM 5541 C C . PHE B 1 227 ? -5.652 -34.5 -15.211 1 96.31 227 PHE B C 1
ATOM 5543 O O . PHE B 1 227 ? -6 -35.656 -15.539 1 96.31 227 PHE B O 1
ATOM 5550 N N . VAL B 1 228 ? -5.344 -34.312 -14.008 1 96.44 228 VAL B N 1
ATOM 5551 C CA . VAL B 1 228 ? -5.113 -35.312 -12.969 1 96.44 228 VAL B CA 1
ATOM 5552 C C . VAL B 1 228 ? -6.391 -36.125 -12.727 1 96.44 228 VAL B C 1
ATOM 5554 O O . VAL B 1 228 ? -6.348 -37.344 -12.578 1 96.44 228 VAL B O 1
ATOM 5557 N N . PRO B 1 229 ? -7.566 -35.5 -12.711 1 94.44 229 PRO B N 1
ATOM 5558 C CA . PRO B 1 229 ? -8.766 -36.281 -12.484 1 94.44 229 PRO B CA 1
ATOM 5559 C C . PRO B 1 229 ? -8.914 -37.438 -13.5 1 94.44 229 PRO B C 1
ATOM 5561 O O . PRO B 1 229 ? -9.367 -38.531 -13.156 1 94.44 229 PRO B O 1
ATOM 5564 N N . SER B 1 230 ? -8.477 -37.219 -14.664 1 92.12 230 SER B N 1
ATOM 5565 C CA . SER B 1 230 ? -8.602 -38.25 -15.695 1 92.12 230 SER B CA 1
ATOM 5566 C C . SER B 1 230 ? -7.668 -39.406 -15.43 1 92.12 230 SER B C 1
ATOM 5568 O O . SER B 1 230 ? -7.973 -40.562 -15.789 1 92.12 230 SER B O 1
ATOM 5570 N N . LEU B 1 231 ? -6.555 -39.156 -14.797 1 94.75 231 LEU B N 1
ATOM 5571 C CA . LEU B 1 231 ? -5.641 -40.25 -14.453 1 94.75 231 LEU B CA 1
ATOM 5572 C C . LEU B 1 231 ? -6.281 -41.219 -13.453 1 94.75 231 LEU B C 1
ATOM 5574 O O . LEU B 1 231 ? -6.047 -42.406 -13.5 1 94.75 231 LEU B O 1
ATOM 5578 N N . TYR B 1 232 ? -7.125 -40.688 -12.648 1 92.5 232 TYR B N 1
ATOM 5579 C CA . TYR B 1 232 ? -7.824 -41.5 -11.656 1 92.5 232 TYR B CA 1
ATOM 5580 C C . TYR B 1 232 ? -8.891 -42.375 -12.312 1 92.5 232 TYR B C 1
ATOM 5582 O O . TYR B 1 232 ? -9.406 -43.312 -11.703 1 92.5 232 TYR B O 1
ATOM 5590 N N . ALA B 1 233 ? -9.203 -42.062 -13.531 1 88.81 233 ALA B N 1
ATOM 5591 C CA . ALA B 1 233 ? -10.219 -42.812 -14.25 1 88.81 233 ALA B CA 1
ATOM 5592 C C . ALA B 1 233 ? -9.586 -43.938 -15.047 1 88.81 233 ALA B C 1
ATOM 5594 O O . ALA B 1 233 ? -10.289 -44.812 -15.57 1 88.81 233 ALA B O 1
ATOM 5595 N N . ILE B 1 234 ? -8.305 -43.969 -15.148 1 89.75 234 ILE B N 1
ATOM 5596 C CA . ILE B 1 234 ? -7.598 -45 -15.898 1 89.75 234 ILE B CA 1
ATOM 5597 C C . ILE B 1 234 ? -7.266 -46.188 -14.977 1 89.75 234 ILE B C 1
ATOM 5599 O O . ILE B 1 234 ? -6.469 -46.031 -14.047 1 89.75 234 ILE B O 1
ATOM 5603 N N . PRO B 1 235 ? -7.758 -47.344 -15.219 1 88.94 235 PRO B N 1
ATOM 5604 C CA . PRO B 1 235 ? -7.59 -48.5 -14.328 1 88.94 235 PRO B CA 1
ATOM 5605 C C . PRO B 1 235 ? -6.125 -48.812 -14.055 1 88.94 235 PRO B C 1
ATOM 5607 O O . PRO B 1 235 ? -5.762 -49.156 -12.922 1 88.94 235 PRO B O 1
ATOM 5610 N N . GLU B 1 236 ? -5.316 -48.688 -15.039 1 88.56 236 GLU B N 1
ATOM 5611 C CA . GLU B 1 236 ? -3.896 -49 -14.922 1 88.56 236 GLU B CA 1
ATOM 5612 C C . GLU B 1 236 ? -3.236 -48.188 -13.812 1 88.56 236 GLU B C 1
ATOM 5614 O O . GLU B 1 236 ? -2.236 -48.625 -13.227 1 88.56 236 GLU B O 1
ATOM 5619 N N . PHE B 1 237 ? -3.791 -47.062 -13.492 1 94.62 237 PHE B N 1
ATOM 5620 C CA . PHE B 1 237 ? -3.119 -46.125 -12.594 1 94.62 237 PHE B CA 1
ATOM 5621 C C . PHE B 1 237 ? -3.787 -46.125 -11.219 1 94.62 237 PHE B C 1
ATOM 5623 O O . PHE B 1 237 ? -3.225 -45.594 -10.25 1 94.62 237 PHE B O 1
ATOM 5630 N N . GLN B 1 238 ? -4.922 -46.719 -11.047 1 91.69 238 GLN B N 1
ATOM 5631 C CA . GLN B 1 238 ? -5.789 -46.531 -9.883 1 91.69 238 GLN B CA 1
ATOM 5632 C C . GLN B 1 238 ? -5.113 -47.031 -8.609 1 91.69 238 GLN B C 1
ATOM 5634 O O . GLN B 1 238 ? -5.117 -46.375 -7.582 1 91.69 238 GLN B O 1
ATOM 5639 N N . ASP B 1 239 ? -4.535 -48.188 -8.672 1 92.19 239 ASP B N 1
ATOM 5640 C CA . ASP B 1 239 ? -3.922 -48.75 -7.484 1 92.19 239 ASP B CA 1
ATOM 5641 C C . ASP B 1 239 ? -2.758 -47.906 -6.992 1 92.19 239 ASP B C 1
ATOM 5643 O O . ASP B 1 239 ? -2.641 -47.625 -5.793 1 92.19 239 ASP B O 1
ATOM 5647 N N . GLU B 1 240 ? -1.978 -47.531 -7.922 1 94.25 240 GLU B N 1
ATOM 5648 C CA . GLU B 1 240 ? -0.826 -46.719 -7.559 1 94.25 240 GLU B CA 1
ATOM 5649 C C . GLU B 1 240 ? -1.266 -45.344 -7.012 1 94.25 240 GLU B C 1
ATOM 5651 O O . GLU B 1 240 ? -0.678 -44.844 -6.055 1 94.25 240 GLU B O 1
ATOM 5656 N N . LEU B 1 241 ? -2.252 -44.812 -7.578 1 94.94 241 LEU B N 1
ATOM 5657 C CA . LEU B 1 241 ? -2.762 -43.5 -7.141 1 94.94 241 LEU B CA 1
ATOM 5658 C C . LEU B 1 241 ? -3.355 -43.594 -5.742 1 94.94 241 LEU B C 1
ATOM 5660 O O . LEU B 1 241 ? -3.127 -42.719 -4.902 1 94.94 241 LEU B O 1
ATOM 5664 N N . ARG B 1 242 ? -4.074 -44.625 -5.504 1 90.94 242 ARG B N 1
ATOM 5665 C CA . ARG B 1 242 ? -4.645 -44.844 -4.176 1 90.94 242 ARG B CA 1
ATOM 5666 C C . ARG B 1 242 ? -3.549 -45.031 -3.133 1 90.94 242 ARG B C 1
ATOM 5668 O O . ARG B 1 242 ? -3.689 -44.562 -1.995 1 90.94 242 ARG B O 1
ATOM 5675 N N . TRP B 1 243 ? -2.59 -45.688 -3.594 1 92.81 243 TRP B N 1
ATOM 5676 C CA . TRP B 1 243 ? -1.476 -45.938 -2.689 1 92.81 243 TRP B CA 1
ATOM 5677 C C . TRP B 1 243 ? -0.701 -44.656 -2.398 1 92.81 243 TRP B C 1
ATOM 5679 O O . TRP B 1 243 ? -0.388 -44.375 -1.243 1 92.81 243 TRP B O 1
ATOM 5689 N N . MET B 1 244 ? -0.402 -43.844 -3.354 1 93.69 244 MET B N 1
ATOM 5690 C CA . MET B 1 244 ? 0.408 -42.625 -3.211 1 93.69 244 MET B CA 1
ATOM 5691 C C . MET B 1 244 ? -0.365 -41.531 -2.477 1 93.69 244 MET B C 1
ATOM 5693 O O . MET B 1 244 ? 0.212 -40.781 -1.688 1 93.69 244 MET B O 1
ATOM 5697 N N . PHE B 1 245 ? -1.651 -41.5 -2.779 1 93.56 245 PHE B N 1
ATOM 5698 C CA . PHE B 1 245 ? -2.461 -40.406 -2.262 1 93.56 245 PHE B CA 1
ATOM 5699 C C . PHE B 1 245 ? -3.729 -40.938 -1.601 1 93.56 245 PHE B C 1
ATOM 5701 O O . PHE B 1 245 ? -4.82 -40.844 -2.16 1 93.56 245 PHE B O 1
ATOM 5708 N N . PRO B 1 246 ? -3.584 -41.344 -0.377 1 90.38 246 PRO B N 1
ATOM 5709 C CA . PRO B 1 246 ? -4.789 -41.812 0.318 1 90.38 246 PRO B CA 1
ATOM 5710 C C . PRO B 1 246 ? -5.852 -40.719 0.438 1 90.38 246 PRO B C 1
ATOM 5712 O O . PRO B 1 246 ? -7.047 -41 0.347 1 90.38 246 PRO B O 1
ATOM 5715 N N . GLU B 1 247 ? -5.402 -39.531 0.661 1 89.81 247 GLU B N 1
ATOM 5716 C CA . GLU B 1 247 ? -6.289 -38.375 0.56 1 89.81 247 GLU B CA 1
ATOM 5717 C C . GLU B 1 247 ? -6.258 -37.781 -0.844 1 89.81 247 GLU B C 1
ATOM 5719 O O . GLU B 1 247 ? -5.285 -37.125 -1.227 1 89.81 247 GLU B O 1
ATOM 5724 N N . LYS B 1 248 ? -7.324 -37.906 -1.601 1 89.81 248 LYS B N 1
ATOM 5725 C CA . LYS B 1 248 ? -7.359 -37.562 -3.02 1 89.81 248 LYS B CA 1
ATOM 5726 C C . LYS B 1 248 ? -7.324 -36.031 -3.219 1 89.81 248 LYS B C 1
ATOM 5728 O O . LYS B 1 248 ? -6.969 -35.562 -4.297 1 89.81 248 LYS B O 1
ATOM 5733 N N . GLU B 1 249 ? -7.648 -35.312 -2.186 1 90.81 249 GLU B N 1
ATOM 5734 C CA . GLU B 1 249 ? -7.699 -33.875 -2.318 1 90.81 249 GLU B CA 1
ATOM 5735 C C . GLU B 1 249 ? -6.352 -33.219 -1.996 1 90.81 249 GLU B C 1
ATOM 5737 O O . GLU B 1 249 ? -6.262 -32.031 -1.804 1 90.81 249 GLU B O 1
ATOM 5742 N N . SER B 1 250 ? -5.309 -34 -1.971 1 90.19 250 SER B N 1
ATOM 5743 C CA . SER B 1 250 ? -4.027 -33.438 -1.556 1 90.19 250 SER B CA 1
ATOM 5744 C C . SER B 1 250 ? -2.971 -33.625 -2.643 1 90.19 250 SER B C 1
ATOM 5746 O O . SER B 1 250 ? -1.797 -33.312 -2.432 1 90.19 250 SER B O 1
ATOM 5748 N N . VAL B 1 251 ? -3.393 -34.062 -3.771 1 95.31 251 VAL B N 1
ATOM 5749 C CA . VAL B 1 251 ? -2.436 -34.406 -4.82 1 95.31 251 VAL B CA 1
ATOM 5750 C C . VAL B 1 251 ? -1.646 -33.156 -5.219 1 95.31 251 VAL B C 1
ATOM 5752 O O . VAL B 1 251 ? -0.414 -33.156 -5.152 1 95.31 251 VAL B O 1
ATOM 5755 N N . THR B 1 252 ? -2.344 -32.094 -5.566 1 97.06 252 THR B N 1
ATOM 5756 C CA . THR B 1 252 ? -1.684 -30.875 -6.023 1 97.06 252 THR B CA 1
ATOM 5757 C C . THR B 1 252 ? -0.903 -30.234 -4.887 1 97.06 252 THR B C 1
ATOM 5759 O O . THR B 1 252 ? 0.199 -29.719 -5.098 1 97.06 252 THR B O 1
ATOM 5762 N N . HIS B 1 253 ? -1.479 -30.234 -3.717 1 95 253 HIS B N 1
ATOM 5763 C CA . HIS B 1 253 ? -0.811 -29.656 -2.553 1 95 253 HIS B CA 1
ATOM 5764 C C . HIS B 1 253 ? 0.558 -30.297 -2.336 1 95 253 HIS B C 1
ATOM 5766 O O . HIS B 1 253 ? 1.558 -29.594 -2.178 1 95 253 HIS B O 1
ATOM 5772 N N . LEU B 1 254 ? 0.605 -31.562 -2.436 1 92.88 254 LEU B N 1
ATOM 5773 C CA . LEU B 1 254 ? 1.832 -32.312 -2.158 1 92.88 254 LEU B CA 1
ATOM 5774 C C . LEU B 1 254 ? 2.814 -32.188 -3.318 1 92.88 254 LEU B C 1
ATOM 5776 O O . LEU B 1 254 ? 3.98 -31.844 -3.117 1 92.88 254 LEU B O 1
ATOM 5780 N N . LEU B 1 255 ? 2.381 -32.406 -4.48 1 95.5 255 LEU B N 1
ATOM 5781 C CA . LEU B 1 255 ? 3.287 -32.469 -5.621 1 95.5 255 LEU B CA 1
ATOM 5782 C C . LEU B 1 255 ? 3.801 -31.062 -5.977 1 95.5 255 LEU B C 1
ATOM 5784 O O . LEU B 1 255 ? 4.949 -30.922 -6.398 1 95.5 255 LEU B O 1
ATOM 5788 N N . ALA B 1 256 ? 2.922 -30.078 -5.867 1 95.62 256 ALA B N 1
ATOM 5789 C CA . ALA B 1 256 ? 3.367 -28.719 -6.164 1 95.62 256 ALA B CA 1
ATOM 5790 C C . ALA B 1 256 ? 4.465 -28.281 -5.203 1 95.62 256 ALA B C 1
ATOM 5792 O O . ALA B 1 256 ? 5.457 -27.672 -5.617 1 95.62 256 ALA B O 1
ATOM 5793 N N . ARG B 1 257 ? 4.316 -28.562 -3.975 1 91.88 257 ARG B N 1
ATOM 5794 C CA . ARG B 1 257 ? 5.301 -28.188 -2.969 1 91.88 257 ARG B CA 1
ATOM 5795 C C . ARG B 1 257 ? 6.605 -28.953 -3.158 1 91.88 257 ARG B C 1
ATOM 5797 O O . ARG B 1 257 ? 7.68 -28.469 -2.789 1 91.88 257 ARG B O 1
ATOM 5804 N N . TYR B 1 258 ? 6.484 -30.125 -3.674 1 91.19 258 TYR B N 1
ATOM 5805 C CA . TYR B 1 258 ? 7.668 -30.938 -3.949 1 91.19 258 TYR B CA 1
ATOM 5806 C C . TYR B 1 258 ? 8.391 -30.422 -5.191 1 91.19 258 TYR B C 1
ATOM 5808 O O . TYR B 1 258 ? 9.625 -30.344 -5.211 1 91.19 258 TYR B O 1
ATOM 5816 N N . LEU B 1 259 ? 7.621 -30.094 -6.141 1 93.5 259 LEU B N 1
ATOM 5817 C CA . LEU B 1 259 ? 8.164 -29.891 -7.477 1 93.5 259 LEU B CA 1
ATOM 5818 C C . LEU B 1 259 ? 8.516 -28.422 -7.707 1 93.5 259 LEU B C 1
ATOM 5820 O O . LEU B 1 259 ? 9.5 -28.109 -8.383 1 93.5 259 LEU B O 1
ATOM 5824 N N . LEU B 1 260 ? 7.672 -27.547 -7.234 1 94.38 260 LEU B N 1
ATOM 5825 C CA . LEU B 1 260 ? 7.742 -26.141 -7.656 1 94.38 260 LEU B CA 1
ATOM 5826 C C . LEU B 1 260 ? 8.32 -25.266 -6.551 1 94.38 260 LEU B C 1
ATOM 5828 O O . LEU B 1 260 ? 7.586 -24.828 -5.66 1 94.38 260 LEU B O 1
ATOM 5832 N N . HIS B 1 261 ? 9.594 -25.062 -6.668 1 91.31 261 HIS B N 1
ATOM 5833 C CA . HIS B 1 261 ? 10.289 -24.141 -5.77 1 91.31 261 HIS B CA 1
ATOM 5834 C C . HIS B 1 261 ? 10.664 -22.844 -6.484 1 91.31 261 HIS B C 1
ATOM 5836 O O . HIS B 1 261 ? 11.414 -22.875 -7.461 1 91.31 261 HIS B O 1
ATOM 5842 N N . PRO B 1 262 ? 10.148 -21.781 -5.949 1 92 262 PRO B N 1
ATOM 5843 C CA . PRO B 1 262 ? 10.539 -20.531 -6.598 1 92 262 PRO B CA 1
ATOM 5844 C C . PRO B 1 262 ? 12.055 -20.312 -6.605 1 92 262 PRO B C 1
ATOM 5846 O O . PRO B 1 262 ? 12.75 -20.766 -5.695 1 92 262 PRO B O 1
ATOM 5849 N N . SER B 1 263 ? 12.508 -19.656 -7.59 1 89.88 263 SER B N 1
ATOM 5850 C CA . SER B 1 263 ? 13.906 -19.25 -7.621 1 89.88 263 SER B CA 1
ATOM 5851 C C . SER B 1 263 ? 14.25 -18.359 -6.426 1 89.88 263 SER B C 1
ATOM 5853 O O . SER B 1 263 ? 13.359 -17.828 -5.77 1 89.88 263 SER B O 1
ATOM 5855 N N . ASN B 1 264 ? 15.508 -18.188 -6.199 1 86.75 264 ASN B N 1
ATOM 5856 C CA . ASN B 1 264 ? 15.953 -17.359 -5.09 1 86.75 264 ASN B CA 1
ATOM 5857 C C . ASN B 1 264 ? 15.461 -15.922 -5.234 1 86.75 264 ASN B C 1
ATOM 5859 O O . ASN B 1 264 ? 15.094 -15.281 -4.246 1 86.75 264 ASN B O 1
ATOM 5863 N N . SER B 1 265 ? 15.484 -15.453 -6.449 1 89.12 265 SER B N 1
ATOM 5864 C CA . SER B 1 265 ? 15.016 -14.094 -6.699 1 89.12 265 SER B CA 1
ATOM 5865 C C . SER B 1 265 ? 13.539 -13.945 -6.336 1 89.12 265 SER B C 1
ATOM 5867 O O . SER B 1 265 ? 13.164 -13 -5.633 1 89.12 265 SER B O 1
ATOM 5869 N N . VAL B 1 266 ? 12.75 -14.883 -6.773 1 93.5 266 VAL B N 1
ATOM 5870 C CA . VAL B 1 266 ? 11.312 -14.82 -6.512 1 93.5 266 VAL B CA 1
ATOM 5871 C C . VAL B 1 266 ? 11.047 -15.055 -5.027 1 93.5 266 VAL B C 1
ATOM 5873 O O . VAL B 1 266 ? 10.234 -14.359 -4.418 1 93.5 266 VAL B O 1
ATOM 5876 N N . TRP B 1 267 ? 11.766 -15.977 -4.504 1 93.38 267 TRP B N 1
ATOM 5877 C CA . TRP B 1 267 ? 11.594 -16.25 -3.078 1 93.38 267 TRP B CA 1
ATOM 5878 C C . TRP B 1 267 ? 12 -15.039 -2.244 1 93.38 267 TRP B C 1
ATOM 5880 O O . TRP B 1 267 ? 11.367 -14.734 -1.228 1 93.38 267 TRP B O 1
ATOM 5890 N N . GLY B 1 268 ? 13.047 -14.398 -2.676 1 91.94 268 GLY B N 1
ATOM 5891 C CA . GLY B 1 268 ? 13.414 -13.148 -2.035 1 91.94 268 GLY B CA 1
ATOM 5892 C C . GLY B 1 268 ? 12.289 -12.125 -2.037 1 91.94 268 GLY B C 1
ATOM 5893 O O . GLY B 1 268 ? 12.031 -11.477 -1.021 1 91.94 268 GLY B O 1
ATOM 5894 N N . MET B 1 269 ? 11.602 -11.961 -3.143 1 94.44 269 MET B N 1
ATOM 5895 C CA . MET B 1 269 ? 10.445 -11.07 -3.242 1 94.44 269 MET B CA 1
ATOM 5896 C C . MET B 1 269 ? 9.352 -11.477 -2.262 1 94.44 269 MET B C 1
ATOM 5898 O O . MET B 1 269 ? 8.789 -10.633 -1.567 1 94.44 269 MET B O 1
ATOM 5902 N N . VAL B 1 270 ? 9.117 -12.805 -2.205 1 95.94 270 VAL B N 1
ATOM 5903 C CA . VAL B 1 270 ? 8.086 -13.328 -1.322 1 95.94 270 VAL B CA 1
ATOM 5904 C C . VAL B 1 270 ? 8.422 -12.992 0.129 1 95.94 270 VAL B C 1
ATOM 5906 O O . VAL B 1 270 ? 7.59 -12.453 0.856 1 95.94 270 VAL B O 1
ATOM 5909 N N . MET B 1 271 ? 9.602 -13.227 0.518 1 92.88 271 MET B N 1
ATOM 5910 C CA . MET B 1 271 ? 10 -13.062 1.913 1 92.88 271 MET B CA 1
ATOM 5911 C C . MET B 1 271 ? 10.062 -11.586 2.289 1 92.88 271 MET B C 1
ATOM 5913 O O . MET B 1 271 ? 9.625 -11.195 3.373 1 92.88 271 MET B O 1
ATOM 5917 N N . ARG B 1 272 ? 10.562 -10.766 1.444 1 93.62 272 ARG B N 1
ATOM 5918 C CA . ARG B 1 272 ? 10.625 -9.336 1.713 1 93.62 272 ARG B CA 1
ATOM 5919 C C . ARG B 1 272 ? 9.234 -8.75 1.908 1 93.62 272 ARG B C 1
ATOM 5921 O O . ARG B 1 272 ? 8.984 -8.016 2.869 1 93.62 272 ARG B O 1
ATOM 5928 N N . TYR B 1 273 ? 8.406 -9.148 1.005 1 96.62 273 TYR B N 1
ATOM 5929 C CA . TYR B 1 273 ? 7.055 -8.617 1.114 1 96.62 273 TYR B CA 1
ATOM 5930 C C . TYR B 1 273 ? 6.352 -9.164 2.352 1 96.62 273 TYR B C 1
ATOM 5932 O O . TYR B 1 273 ? 5.691 -8.414 3.078 1 96.62 273 TYR B O 1
ATOM 5940 N N . HIS B 1 274 ? 6.484 -10.453 2.549 1 96.62 274 HIS B N 1
ATOM 5941 C CA . HIS B 1 274 ? 5.82 -11.086 3.684 1 96.62 274 HIS B CA 1
ATOM 5942 C C . HIS B 1 274 ? 6.258 -10.453 5 1 96.62 274 HIS B C 1
ATOM 5944 O O . HIS B 1 274 ? 5.422 -10.062 5.816 1 96.62 274 HIS B O 1
ATOM 5950 N N . HIS B 1 275 ? 7.5 -10.258 5.203 1 93.5 275 HIS B N 1
ATOM 5951 C CA . HIS B 1 275 ? 8.016 -9.766 6.473 1 93.5 275 HIS B CA 1
ATOM 5952 C C . HIS B 1 275 ? 7.773 -8.273 6.625 1 93.5 275 HIS B C 1
ATOM 5954 O O . HIS B 1 275 ? 7.523 -7.785 7.73 1 93.5 275 HIS B O 1
ATOM 5960 N N . ALA B 1 276 ? 7.781 -7.551 5.559 1 94.75 276 ALA B N 1
ATOM 5961 C CA . ALA B 1 276 ? 7.629 -6.102 5.629 1 94.75 276 ALA B CA 1
ATOM 5962 C C . ALA B 1 276 ? 6.168 -5.707 5.82 1 94.75 276 ALA B C 1
ATOM 5964 O O . ALA B 1 276 ? 5.871 -4.684 6.441 1 94.75 276 ALA B O 1
ATOM 5965 N N . TYR B 1 277 ? 5.242 -6.543 5.309 1 97.12 277 TYR B N 1
ATOM 5966 C CA . TYR B 1 277 ? 3.875 -6.051 5.203 1 97.12 277 TYR B CA 1
ATOM 5967 C C . TYR B 1 277 ? 2.902 -6.992 5.906 1 97.12 277 TYR B C 1
ATOM 5969 O O . TYR B 1 277 ? 1.887 -6.551 6.449 1 97.12 277 TYR B O 1
ATOM 5977 N N . LEU B 1 278 ? 3.148 -8.328 5.902 1 96.88 278 LEU B N 1
ATOM 5978 C CA . LEU B 1 278 ? 2.074 -9.273 6.195 1 96.88 278 LEU B CA 1
ATOM 5979 C C . LEU B 1 278 ? 2.342 -10.008 7.504 1 96.88 278 LEU B C 1
ATOM 5981 O O . LEU B 1 278 ? 1.422 -10.234 8.297 1 96.88 278 LEU B O 1
ATOM 5985 N N . ALA B 1 279 ? 3.539 -10.344 7.844 1 93.12 279 ALA B N 1
ATOM 5986 C CA . ALA B 1 279 ? 3.939 -11.227 8.93 1 93.12 279 ALA B CA 1
ATOM 5987 C C . ALA B 1 279 ? 3.453 -10.703 10.281 1 93.12 279 ALA B C 1
ATOM 5989 O O . ALA B 1 279 ? 3.059 -11.477 11.156 1 93.12 279 ALA B O 1
ATOM 5990 N N . PRO B 1 280 ? 3.428 -9.383 10.484 1 89.81 280 PRO B N 1
ATOM 5991 C CA . PRO B 1 280 ? 3.023 -8.867 11.797 1 89.81 280 PRO B CA 1
ATOM 5992 C C . PRO B 1 280 ? 1.535 -9.07 12.078 1 89.81 280 PRO B C 1
ATOM 5994 O O . PRO B 1 280 ? 1.096 -8.945 13.219 1 89.81 280 PRO B O 1
ATOM 5997 N N . ALA B 1 281 ? 0.729 -9.344 11.117 1 93.5 281 ALA B N 1
ATOM 5998 C CA . ALA B 1 281 ? -0.715 -9.453 11.305 1 93.5 281 ALA B CA 1
ATOM 5999 C C . ALA B 1 281 ? -1.085 -10.781 11.961 1 93.5 281 ALA B C 1
ATOM 6001 O O . ALA B 1 281 ? -0.454 -11.805 11.695 1 93.5 281 ALA B O 1
ATOM 6002 N N . ALA B 1 282 ? -2.088 -10.773 12.789 1 92.62 282 ALA B N 1
ATOM 6003 C CA . ALA B 1 282 ? -2.582 -11.977 13.453 1 92.62 282 ALA B CA 1
ATOM 6004 C C . ALA B 1 282 ? -3.324 -12.883 12.469 1 92.62 282 ALA B C 1
ATOM 6006 O O . ALA B 1 282 ? -3.35 -14.102 12.633 1 92.62 282 ALA B O 1
ATOM 6007 N N . GLU B 1 283 ? -3.957 -12.297 11.492 1 95.19 283 GLU B N 1
ATOM 6008 C CA . GLU B 1 283 ? -4.699 -13.016 10.453 1 95.19 283 GLU B CA 1
ATOM 6009 C C . GLU B 1 283 ? -4.375 -12.461 9.07 1 95.19 283 GLU B C 1
ATOM 6011 O O . GLU B 1 283 ? -4.273 -11.25 8.883 1 95.19 283 GLU B O 1
ATOM 6016 N N . MET B 1 284 ? -4.203 -13.359 8.133 1 97.75 284 MET B N 1
ATOM 6017 C CA . MET B 1 284 ? -3.969 -12.969 6.742 1 97.75 284 MET B CA 1
ATOM 6018 C C . MET B 1 284 ? -5.082 -13.484 5.84 1 97.75 284 MET B C 1
ATOM 6020 O O . MET B 1 284 ? -5.332 -14.688 5.781 1 97.75 284 MET B O 1
ATOM 6024 N N . ILE B 1 285 ? -5.73 -12.586 5.164 1 98.5 285 ILE B N 1
ATOM 6025 C CA . ILE B 1 285 ? -6.773 -12.914 4.195 1 98.5 285 ILE B CA 1
ATOM 6026 C C . ILE B 1 285 ? -6.262 -12.656 2.779 1 98.5 285 ILE B C 1
ATOM 6028 O O . ILE B 1 285 ? -5.773 -11.562 2.479 1 98.5 285 ILE B O 1
ATOM 6032 N N . GLY B 1 286 ? -6.297 -13.68 1.942 1 98.81 286 GLY B N 1
ATOM 6033 C CA . GLY B 1 286 ? -5.934 -13.516 0.544 1 98.81 286 GLY B CA 1
ATOM 6034 C C . GLY B 1 286 ? -7.129 -13.32 -0.366 1 98.81 286 GLY B C 1
ATOM 6035 O O . GLY B 1 286 ? -8.109 -14.055 -0.281 1 98.81 286 GLY B O 1
ATOM 6036 N N . VAL B 1 287 ? -7.035 -12.258 -1.182 1 98.88 287 VAL B N 1
ATOM 6037 C CA . VAL B 1 287 ? -8.062 -11.969 -2.176 1 98.88 287 VAL B CA 1
ATOM 6038 C C . VAL B 1 287 ? -7.441 -11.945 -3.57 1 98.88 287 VAL B C 1
ATOM 6040 O O . VAL B 1 287 ? -6.617 -11.078 -3.875 1 98.88 287 VAL B O 1
ATOM 6043 N N . GLN B 1 288 ? -7.789 -12.914 -4.375 1 98.69 288 GLN B N 1
ATOM 6044 C CA . GLN B 1 288 ? -7.332 -12.969 -5.758 1 98.69 288 GLN B CA 1
ATOM 6045 C C . GLN B 1 288 ? -8.477 -12.695 -6.727 1 98.69 288 GLN B C 1
ATOM 6047 O O . GLN B 1 288 ? -9.477 -13.414 -6.727 1 98.69 288 GLN B O 1
ATOM 6052 N N . ILE B 1 289 ? -8.344 -11.625 -7.516 1 97.62 289 ILE B N 1
ATOM 6053 C CA . ILE B 1 289 ? -9.391 -11.242 -8.453 1 97.62 289 ILE B CA 1
ATOM 6054 C C . ILE B 1 289 ? -8.852 -11.289 -9.883 1 97.62 289 ILE B C 1
ATOM 6056 O O . ILE B 1 289 ? -7.875 -10.617 -10.203 1 97.62 289 ILE B O 1
ATOM 6060 N N . ARG B 1 290 ? -9.484 -12.047 -10.609 1 93.56 290 ARG B N 1
ATOM 6061 C CA . ARG B 1 290 ? -9.188 -12.141 -12.031 1 93.56 290 ARG B CA 1
ATOM 6062 C C . ARG B 1 290 ? -10.445 -11.922 -12.875 1 93.56 290 ARG B C 1
ATOM 6064 O O . ARG B 1 290 ? -11.445 -12.617 -12.688 1 93.56 290 ARG B O 1
ATOM 6071 N N . MET B 1 291 ? -10.297 -10.977 -13.766 1 88.44 291 MET B N 1
ATOM 6072 C CA . MET B 1 291 ? -11.375 -10.734 -14.719 1 88.44 291 MET B CA 1
ATOM 6073 C C . MET B 1 291 ? -11.008 -11.273 -16.094 1 88.44 291 MET B C 1
ATOM 6075 O O . MET B 1 291 ? -10.008 -10.852 -16.688 1 88.44 291 MET B O 1
ATOM 6079 N N . PHE B 1 292 ? -11.812 -12.156 -16.516 1 88 292 PHE B N 1
ATOM 6080 C CA . PHE B 1 292 ? -11.602 -12.703 -17.859 1 88 292 PHE B CA 1
ATOM 6081 C C . PHE B 1 292 ? -12.195 -11.781 -18.906 1 88 292 PHE B C 1
ATOM 6083 O O . PHE B 1 292 ? -13.266 -11.219 -18.719 1 88 292 PHE B O 1
ATOM 6090 N N . SER B 1 293 ? -11.547 -11.664 -20.016 1 82.62 293 SER B N 1
ATOM 6091 C CA . SER B 1 293 ? -11.992 -10.75 -21.062 1 82.62 293 SER B CA 1
ATOM 6092 C C . SER B 1 293 ? -13.367 -11.141 -21.594 1 82.62 293 SER B C 1
ATOM 6094 O O . SER B 1 293 ? -14.195 -10.273 -21.875 1 82.62 293 SER B O 1
ATOM 6096 N N . TRP B 1 294 ? -13.664 -12.43 -21.719 1 85.19 294 TRP B N 1
ATOM 6097 C CA . TRP B 1 294 ? -14.914 -12.922 -22.297 1 85.19 294 TRP B CA 1
ATOM 6098 C C . TRP B 1 294 ? -16.062 -12.789 -21.297 1 85.19 294 TRP B C 1
ATOM 6100 O O . TRP B 1 294 ? -17.234 -12.883 -21.672 1 85.19 294 TRP B O 1
ATOM 6110 N N . ALA B 1 295 ? -15.734 -12.547 -20.016 1 87.5 295 ALA B N 1
ATOM 6111 C CA . ALA B 1 295 ? -16.734 -12.414 -18.953 1 87.5 295 ALA B CA 1
ATOM 6112 C C . ALA B 1 295 ? -16.547 -11.102 -18.203 1 87.5 295 ALA B C 1
ATOM 6114 O O . ALA B 1 295 ? -16.797 -11.031 -17 1 87.5 295 ALA B O 1
ATOM 6115 N N . SER B 1 296 ? -16.188 -10.133 -18.906 1 88.56 296 SER B N 1
ATOM 6116 C CA . SER B 1 296 ? -15.812 -8.883 -18.266 1 88.56 296 SER B CA 1
ATOM 6117 C C . SER B 1 296 ? -17.047 -8.125 -17.766 1 88.56 296 SER B C 1
ATOM 6119 O O . SER B 1 296 ? -18.078 -8.102 -18.438 1 88.56 296 SER B O 1
ATOM 6121 N N . ILE B 1 297 ? -16.969 -7.629 -16.609 1 92.75 297 ILE B N 1
ATOM 6122 C CA . ILE B 1 297 ? -17.953 -6.75 -16 1 92.75 297 ILE B CA 1
ATOM 6123 C C . ILE B 1 297 ? -17.281 -5.5 -15.453 1 92.75 297 ILE B C 1
ATOM 6125 O O . ILE B 1 297 ? -16.062 -5.477 -15.281 1 92.75 297 ILE B O 1
ATOM 6129 N N . PRO B 1 298 ? -18.109 -4.438 -15.227 1 93.44 298 PRO B N 1
ATOM 6130 C CA . PRO B 1 298 ? -17.5 -3.242 -14.641 1 93.44 298 PRO B CA 1
ATOM 6131 C C . PRO B 1 298 ? -16.828 -3.527 -13.297 1 93.44 298 PRO B C 1
ATOM 6133 O O . PRO B 1 298 ? -17.297 -4.379 -12.531 1 93.44 298 PRO B O 1
ATOM 6136 N N . VAL B 1 299 ? -15.812 -2.801 -12.961 1 93.88 299 VAL B N 1
ATOM 6137 C CA . VAL B 1 299 ? -15.039 -2.945 -11.734 1 93.88 299 VAL B CA 1
ATOM 6138 C C . VAL B 1 299 ? -15.961 -2.816 -10.523 1 93.88 299 VAL B C 1
ATOM 6140 O O . VAL B 1 299 ? -15.812 -3.543 -9.539 1 93.88 299 VAL B O 1
ATOM 6143 N N . ASP B 1 300 ? -16.922 -1.885 -10.641 1 94.88 300 ASP B N 1
ATOM 6144 C CA . ASP B 1 300 ? -17.859 -1.661 -9.539 1 94.88 300 ASP B CA 1
ATOM 6145 C C . ASP B 1 300 ? -18.672 -2.918 -9.242 1 94.88 300 ASP B C 1
ATOM 6147 O O . ASP B 1 300 ? -18.875 -3.277 -8.086 1 94.88 300 ASP B O 1
ATOM 6151 N N . ASP B 1 301 ? -19.109 -3.547 -10.273 1 95.44 301 ASP B N 1
ATOM 6152 C CA . ASP B 1 301 ? -19.922 -4.754 -10.117 1 95.44 301 ASP B CA 1
ATOM 6153 C C . ASP B 1 301 ? -19.078 -5.898 -9.547 1 95.44 301 ASP B C 1
ATOM 6155 O O . ASP B 1 301 ? -19.547 -6.641 -8.68 1 95.44 301 ASP B O 1
ATOM 6159 N N . MET B 1 302 ? -17.938 -6.02 -10.055 1 95.75 302 MET B N 1
ATOM 6160 C CA . MET B 1 302 ? -17.031 -7.043 -9.531 1 95.75 302 MET B CA 1
ATOM 6161 C C . MET B 1 302 ? -16.734 -6.805 -8.055 1 95.75 302 MET B C 1
ATOM 6163 O O . MET B 1 302 ? -16.75 -7.742 -7.254 1 95.75 302 MET B O 1
ATOM 6167 N N . TYR B 1 303 ? -16.484 -5.559 -7.73 1 96.75 303 TYR B N 1
ATOM 6168 C CA . TYR B 1 303 ? -16.234 -5.207 -6.34 1 96.75 303 TYR B CA 1
ATOM 6169 C C . TYR B 1 303 ? -17.422 -5.559 -5.461 1 96.75 303 TYR B C 1
ATOM 6171 O O . TYR B 1 303 ? -17.266 -6.105 -4.367 1 96.75 303 TYR B O 1
ATOM 6179 N N . LYS B 1 304 ? -18.578 -5.262 -5.895 1 96.44 304 LYS B N 1
ATOM 6180 C CA . LYS B 1 304 ? -19.797 -5.598 -5.156 1 96.44 304 LYS B CA 1
ATOM 6181 C C . LYS B 1 304 ? -19.922 -7.105 -4.965 1 96.44 304 LYS B C 1
ATOM 6183 O O . LYS B 1 304 ? -20.344 -7.57 -3.906 1 96.44 304 LYS B O 1
ATOM 6188 N N . GLN B 1 305 ? -19.578 -7.863 -6.012 1 97.12 305 GLN B N 1
ATOM 6189 C CA . GLN B 1 305 ? -19.609 -9.312 -5.887 1 97.12 305 GLN B CA 1
ATOM 6190 C C . GLN B 1 305 ? -18.625 -9.805 -4.828 1 97.12 305 GLN B C 1
ATOM 6192 O O . GLN B 1 305 ? -18.938 -10.695 -4.035 1 97.12 305 GLN B O 1
ATOM 6197 N N . VAL B 1 306 ? -17.438 -9.234 -4.824 1 97.94 306 VAL B N 1
ATOM 6198 C CA . VAL B 1 306 ? -16.438 -9.578 -3.828 1 97.94 306 VAL B CA 1
ATOM 6199 C C . VAL B 1 306 ? -16.969 -9.305 -2.426 1 97.94 306 VAL B C 1
ATOM 6201 O O . VAL B 1 306 ? -16.859 -10.156 -1.536 1 97.94 306 VAL B O 1
ATOM 6204 N N . MET B 1 307 ? -17.609 -8.148 -2.27 1 97.25 307 MET B N 1
ATOM 6205 C CA . MET B 1 307 ? -18.156 -7.781 -0.962 1 97.25 307 MET B CA 1
ATOM 6206 C C . MET B 1 307 ? -19.312 -8.703 -0.574 1 97.25 307 MET B C 1
ATOM 6208 O O . MET B 1 307 ? -19.438 -9.086 0.589 1 97.25 307 MET B O 1
ATOM 6212 N N . ALA B 1 308 ? -20.109 -8.992 -1.517 1 97.38 308 ALA B N 1
ATOM 6213 C CA . ALA B 1 308 ? -21.219 -9.914 -1.264 1 97.38 308 ALA B CA 1
ATOM 6214 C C . ALA B 1 308 ? -20.703 -11.289 -0.849 1 97.38 308 ALA B C 1
ATOM 6216 O O . ALA B 1 308 ? -21.234 -11.898 0.083 1 97.38 308 ALA B O 1
ATOM 6217 N N . CYS B 1 309 ? -19.719 -11.805 -1.566 1 98 309 CYS B N 1
ATOM 6218 C CA . CYS B 1 309 ? -19.094 -13.078 -1.216 1 98 309 CYS B CA 1
ATOM 6219 C C . CYS B 1 309 ? -18.5 -13.031 0.188 1 98 309 CYS B C 1
ATOM 6221 O O . CYS B 1 309 ? -18.688 -13.961 0.975 1 98 309 CYS B O 1
ATOM 6223 N N . SER B 1 310 ? -17.812 -11.93 0.48 1 97.25 310 SER B N 1
ATOM 6224 C CA . SER B 1 310 ? -17.203 -11.742 1.797 1 97.25 310 SER B CA 1
ATOM 6225 C C . SER B 1 310 ? -18.266 -11.797 2.898 1 97.25 310 SER B C 1
ATOM 6227 O O . SER B 1 310 ? -18.031 -12.383 3.957 1 97.25 310 SER B O 1
ATOM 6229 N N . SER B 1 311 ? -19.359 -11.133 2.635 1 95.12 311 SER B N 1
ATOM 6230 C CA . SER B 1 311 ? -20.438 -11.133 3.613 1 95.12 311 SER B CA 1
ATOM 6231 C C . SER B 1 311 ? -21.031 -12.531 3.775 1 95.12 311 SER B C 1
ATOM 6233 O O . SER B 1 311 ? -21.281 -12.984 4.895 1 95.12 311 SER B O 1
ATOM 6235 N N . GLN B 1 312 ? -21.234 -13.195 2.697 1 95.62 312 GLN B N 1
ATOM 6236 C CA . GLN B 1 312 ? -21.812 -14.539 2.686 1 95.62 312 GLN B CA 1
ATOM 6237 C C . GLN B 1 312 ? -20.938 -15.523 3.451 1 95.62 312 GLN B C 1
ATOM 6239 O O . GLN B 1 312 ? -21.438 -16.328 4.242 1 95.62 312 GLN B O 1
ATOM 6244 N N . GLU B 1 313 ? -19.656 -15.438 3.223 1 96.56 313 GLU B N 1
ATOM 6245 C CA . GLU B 1 313 ? -18.719 -16.422 3.762 1 96.56 313 GLU B CA 1
ATOM 6246 C C . GLU B 1 313 ? -18 -15.875 4.992 1 96.56 313 GLU B C 1
ATOM 6248 O O . GLU B 1 313 ? -17.141 -16.562 5.562 1 96.56 313 GLU B O 1
ATOM 6253 N N . ARG B 1 314 ? -18.25 -14.648 5.473 1 93.75 314 ARG B N 1
ATOM 6254 C CA . ARG B 1 314 ? -17.672 -13.992 6.637 1 93.75 314 ARG B CA 1
ATOM 6255 C C . ARG B 1 314 ? -16.141 -13.969 6.547 1 93.75 314 ARG B C 1
ATOM 6257 O O . ARG B 1 314 ? -15.453 -14.406 7.469 1 93.75 314 ARG B O 1
ATOM 6264 N N . ILE B 1 315 ? -15.695 -13.359 5.43 1 97 315 ILE B N 1
ATOM 6265 C CA . ILE B 1 315 ? -14.266 -13.391 5.145 1 97 315 ILE B CA 1
ATOM 6266 C C . ILE B 1 315 ? -13.625 -12.078 5.566 1 97 315 ILE B C 1
ATOM 6268 O O . ILE B 1 315 ? -12.859 -12.031 6.535 1 97 315 ILE B O 1
ATOM 6272 N N . LEU B 1 316 ? -14.078 -10.93 4.93 1 96.69 316 LEU B N 1
ATOM 6273 C CA . LEU B 1 316 ? -13.531 -9.625 5.273 1 96.69 316 LEU B CA 1
ATOM 6274 C C . LEU B 1 316 ? -14.227 -9.047 6.5 1 96.69 316 LEU B C 1
ATOM 6276 O O . LEU B 1 316 ? -15.445 -9.195 6.652 1 96.69 316 LEU B O 1
ATOM 6280 N N . PRO B 1 317 ? -13.5 -8.359 7.383 1 94.19 317 PRO B N 1
ATOM 6281 C CA . PRO B 1 317 ? -14.133 -7.73 8.547 1 94.19 317 PRO B CA 1
ATOM 6282 C C . PRO B 1 317 ? -15.172 -6.684 8.148 1 94.19 317 PRO B C 1
ATOM 6284 O O . PRO B 1 317 ? -14.977 -5.949 7.176 1 94.19 317 PRO B O 1
ATOM 6287 N N . ASP B 1 318 ? -16.219 -6.633 8.945 1 91.38 318 ASP B N 1
ATOM 6288 C CA . ASP B 1 318 ? -17.219 -5.578 8.758 1 91.38 318 ASP B CA 1
ATOM 6289 C C . ASP B 1 318 ? -16.719 -4.246 9.312 1 91.38 318 ASP B C 1
ATOM 6291 O O . ASP B 1 318 ? -15.766 -4.211 10.086 1 91.38 318 ASP B O 1
ATOM 6295 N N . THR B 1 319 ? -17.203 -3.197 8.773 1 90.06 319 THR B N 1
ATOM 6296 C CA . THR B 1 319 ? -16.859 -1.874 9.281 1 90.06 319 THR B CA 1
ATOM 6297 C C . THR B 1 319 ? -18.078 -1.214 9.922 1 90.06 319 THR B C 1
ATOM 6299 O O . THR B 1 319 ? -19.219 -1.593 9.641 1 90.06 319 THR B O 1
ATOM 6302 N N . ASP B 1 320 ? -17.766 -0.478 11.047 1 76.06 320 ASP B N 1
ATOM 6303 C CA . ASP B 1 320 ? -18.812 0.283 11.711 1 76.06 320 ASP B CA 1
ATOM 6304 C C . ASP B 1 320 ? -19.422 1.323 10.766 1 76.06 320 ASP B C 1
ATOM 6306 O O . ASP B 1 320 ? -18.75 1.785 9.836 1 76.06 320 ASP B O 1
ATOM 6310 N N . GLY B 1 321 ? -20.547 1.171 10.383 1 57.69 321 GLY B N 1
ATOM 6311 C CA . GLY B 1 321 ? -21.156 2.254 9.625 1 57.69 321 GLY B CA 1
ATOM 6312 C C . GLY B 1 321 ? -20.609 3.621 10 1 57.69 321 GLY B C 1
ATOM 6313 O O . GLY B 1 321 ? -19.984 3.781 11.055 1 57.69 321 GLY B O 1
ATOM 6314 N N . GLY B 1 322 ? -20.531 4.766 9.258 1 48.53 322 GLY B N 1
ATOM 6315 C CA . GLY B 1 322 ? -19.953 6.09 9.148 1 48.53 322 GLY B CA 1
ATOM 6316 C C . GLY B 1 322 ? -19.391 6.602 10.461 1 48.53 322 GLY B C 1
ATOM 6317 O O . GLY B 1 322 ? -18.188 6.867 10.562 1 48.53 322 GLY B O 1
ATOM 6318 N N . ASP B 1 323 ? -20.234 7.305 11.367 1 41.5 323 ASP B N 1
ATOM 6319 C CA . ASP B 1 323 ? -19.906 8.414 12.266 1 41.5 323 ASP B CA 1
ATOM 6320 C C . ASP B 1 323 ? -19.391 7.898 13.602 1 41.5 323 ASP B C 1
ATOM 6322 O O . ASP B 1 323 ? -19.438 8.609 14.609 1 41.5 323 ASP B O 1
ATOM 6326 N N . ALA B 1 324 ? -19.203 6.695 13.758 1 42.03 324 ALA B N 1
ATOM 6327 C CA . ALA B 1 324 ? -18.953 6.434 15.172 1 42.03 324 ALA B CA 1
ATOM 6328 C C . ALA B 1 324 ? -17.625 7.008 15.617 1 42.03 324 ALA B C 1
ATOM 6330 O O . ALA B 1 324 ? -16.609 6.875 14.914 1 42.03 324 ALA B O 1
ATOM 6331 N N . PRO B 1 325 ? -17.688 7.82 16.641 1 40.88 325 PRO B N 1
ATOM 6332 C CA . PRO B 1 325 ? -16.5 8.484 17.188 1 40.88 325 PRO B CA 1
ATOM 6333 C C . PRO B 1 325 ? -15.391 7.496 17.547 1 40.88 325 PRO B C 1
ATOM 6335 O O . PRO B 1 325 ? -15.664 6.418 18.078 1 40.88 325 PRO B O 1
ATOM 6338 N N . ALA B 1 326 ? -14.297 7.434 16.859 1 43.72 326 ALA B N 1
ATOM 6339 C CA . ALA B 1 326 ? -13.148 6.648 17.312 1 43.72 326 ALA B CA 1
ATOM 6340 C C . ALA B 1 326 ? -13.031 6.668 18.828 1 43.72 326 ALA B C 1
ATOM 6342 O O . ALA B 1 326 ? -13.188 7.719 19.453 1 43.72 326 ALA B O 1
ATOM 6343 N N . PRO B 1 327 ? -13.211 5.602 19.656 1 36.81 327 PRO B N 1
ATOM 6344 C CA . PRO B 1 327 ? -13.039 5.715 21.109 1 36.81 327 PRO B CA 1
ATOM 6345 C C . PRO B 1 327 ? -11.812 6.543 21.5 1 36.81 327 PRO B C 1
ATOM 6347 O O . PRO B 1 327 ? -10.844 6.613 20.719 1 36.81 327 PRO B O 1
ATOM 6350 N N . ALA B 1 328 ? -11.977 7.52 22.5 1 31.67 328 ALA B N 1
ATOM 6351 C CA . ALA B 1 328 ? -10.906 8.25 23.172 1 31.67 328 ALA B CA 1
ATOM 6352 C C . ALA B 1 328 ? -9.617 7.43 23.203 1 31.67 328 ALA B C 1
ATOM 6354 O O . ALA B 1 328 ? -9.656 6.203 23.094 1 31.67 328 ALA B O 1
ATOM 6355 N N . ARG B 1 329 ? -8.453 8.211 23.609 1 35.75 329 ARG B N 1
ATOM 6356 C CA . ARG B 1 329 ? -7.141 7.625 23.859 1 35.75 329 ARG B CA 1
ATOM 6357 C C . ARG B 1 329 ? -7.242 6.398 24.75 1 35.75 329 ARG B C 1
ATOM 6359 O O . ARG B 1 329 ? -6.836 6.441 25.922 1 35.75 329 ARG B O 1
ATOM 6366 N N . THR B 1 330 ? -8.328 5.812 25.203 1 30.92 330 THR B N 1
ATOM 6367 C CA . THR B 1 330 ? -7.879 4.922 26.266 1 30.92 330 THR B CA 1
ATOM 6368 C C . THR B 1 330 ? -6.516 4.328 25.938 1 30.92 330 THR B C 1
ATOM 6370 O O . THR B 1 330 ? -6.215 4.059 24.766 1 30.92 330 THR B O 1
ATOM 6373 N N . ASN B 1 331 ? -5.508 4.668 26.766 1 32.53 331 ASN B N 1
ATOM 6374 C CA . ASN B 1 331 ? -4.191 4.066 26.953 1 32.53 331 ASN B CA 1
ATOM 6375 C C . ASN B 1 331 ? -4.137 2.652 26.375 1 32.53 331 ASN B C 1
ATOM 6377 O O . ASN B 1 331 ? -3.248 1.871 26.719 1 32.53 331 ASN B O 1
ATOM 6381 N N . THR B 1 332 ? -5.352 2.029 26.594 1 33.66 332 THR B N 1
ATOM 6382 C CA . THR B 1 332 ? -5.047 0.604 26.656 1 33.66 332 THR B CA 1
ATOM 6383 C C . THR B 1 332 ? -4.148 0.197 25.484 1 33.66 332 THR B C 1
ATOM 6385 O O . THR B 1 332 ? -4.156 0.839 24.438 1 33.66 332 THR B O 1
ATOM 6388 N N . SER B 1 333 ? -3.326 -0.675 25.734 1 37.38 333 SER B N 1
ATOM 6389 C CA . SER B 1 333 ? -2.543 -1.662 25 1 37.38 333 SER B CA 1
ATOM 6390 C C . SER B 1 333 ? -3.168 -1.963 23.641 1 37.38 333 SER B C 1
ATOM 6392 O O . SER B 1 333 ? -4.395 -1.953 23.5 1 37.38 333 SER B O 1
ATOM 6394 N N . GLY B 1 334 ? -2.643 -1.59 22.422 1 47.84 334 GLY B N 1
ATOM 6395 C CA . GLY B 1 334 ? -2.447 -2.105 21.078 1 47.84 334 GLY B CA 1
ATOM 6396 C C . GLY B 1 334 ? -3.062 -3.475 20.875 1 47.84 334 GLY B C 1
ATOM 6397 O O . GLY B 1 334 ? -2.625 -4.234 20 1 47.84 334 GLY B O 1
ATOM 6398 N N . GLY B 1 335 ? -3.773 -3.705 21.766 1 56.12 335 GLY B N 1
ATOM 6399 C CA . GLY B 1 335 ? -4.148 -5.109 21.797 1 56.12 335 GLY B CA 1
ATOM 6400 C C . GLY B 1 335 ? -5.258 -5.449 20.812 1 56.12 335 GLY B C 1
ATOM 6401 O O . GLY B 1 335 ? -6.312 -5.957 21.219 1 56.12 335 GLY B O 1
ATOM 6402 N N . GLY B 1 336 ? -5.324 -4.664 19.719 1 65.94 336 GLY B N 1
ATOM 6403 C CA . GLY B 1 336 ? -6.301 -5.191 18.781 1 65.94 336 GLY B CA 1
ATOM 6404 C C . GLY B 1 336 ? -5.723 -6.219 17.828 1 65.94 336 GLY B C 1
ATOM 6405 O O . GLY B 1 336 ? -4.508 -6.254 17.609 1 65.94 336 GLY B O 1
ATOM 6406 N N . ALA B 1 337 ? -6.652 -7.078 17.562 1 83.69 337 ALA B N 1
ATOM 6407 C CA . ALA B 1 337 ? -6.219 -8.07 16.594 1 83.69 337 ALA B CA 1
ATOM 6408 C C . ALA B 1 337 ? -5.938 -7.426 15.234 1 83.69 337 ALA B C 1
ATOM 6410 O O . ALA B 1 337 ? -6.598 -6.461 14.852 1 83.69 337 ALA B O 1
ATOM 6411 N N . THR B 1 338 ? -4.863 -7.648 14.578 1 91.81 338 THR B N 1
ATOM 6412 C CA . THR B 1 338 ? -4.48 -7.102 13.281 1 91.81 338 THR B CA 1
ATOM 6413 C C . THR B 1 338 ? -4.785 -8.094 12.164 1 91.81 338 THR B C 1
ATOM 6415 O O . THR B 1 338 ? -4.586 -9.305 12.328 1 91.81 338 THR B O 1
ATOM 6418 N N . THR B 1 339 ? -5.43 -7.625 11.117 1 96 339 THR B N 1
ATOM 6419 C CA . THR B 1 339 ? -5.711 -8.414 9.922 1 96 339 THR B CA 1
ATOM 6420 C C . THR B 1 339 ? -5.039 -7.793 8.695 1 96 339 THR B C 1
ATOM 6422 O O . THR B 1 339 ? -5.109 -6.578 8.492 1 96 339 THR B O 1
ATOM 6425 N N . ALA B 1 340 ? -4.316 -8.594 7.973 1 98.19 340 ALA B N 1
ATOM 6426 C CA . ALA B 1 340 ? -3.766 -8.18 6.684 1 98.19 340 ALA B CA 1
ATOM 6427 C C . ALA B 1 340 ? -4.562 -8.781 5.531 1 98.19 340 ALA B C 1
ATOM 6429 O O . ALA B 1 340 ? -4.805 -9.992 5.496 1 98.19 340 ALA B O 1
ATOM 6430 N N . ILE B 1 341 ? -5.027 -7.953 4.66 1 98.69 341 ILE B N 1
ATOM 6431 C CA . ILE B 1 341 ? -5.684 -8.398 3.438 1 98.69 341 ILE B CA 1
ATOM 6432 C C . ILE B 1 341 ? -4.723 -8.258 2.256 1 98.69 341 ILE B C 1
ATOM 6434 O O . ILE B 1 341 ? -4.309 -7.148 1.917 1 98.69 341 ILE B O 1
ATOM 6438 N N . LEU B 1 342 ? -4.352 -9.344 1.657 1 98.88 342 LEU B N 1
ATOM 6439 C CA . LEU B 1 342 ? -3.51 -9.359 0.464 1 98.88 342 LEU B CA 1
ATOM 6440 C C . LEU B 1 342 ? -4.359 -9.453 -0.798 1 98.88 342 LEU B C 1
ATOM 6442 O O . LEU B 1 342 ? -5.117 -10.406 -0.974 1 98.88 342 LEU B O 1
ATOM 6446 N N . VAL B 1 343 ? -4.215 -8.453 -1.652 1 98.81 343 VAL B N 1
ATOM 6447 C CA . VAL B 1 343 ? -4.969 -8.414 -2.898 1 98.81 343 VAL B CA 1
ATOM 6448 C C . VAL B 1 343 ? -4.043 -8.711 -4.074 1 98.81 343 VAL B C 1
ATOM 6450 O O . VAL B 1 343 ? -3.014 -8.055 -4.246 1 98.81 343 VAL B O 1
ATOM 6453 N N . ALA B 1 344 ? -4.359 -9.719 -4.805 1 98.38 344 ALA B N 1
ATOM 6454 C CA . ALA B 1 344 ? -3.689 -10.008 -6.07 1 98.38 344 ALA B CA 1
ATOM 6455 C C . ALA B 1 344 ? -4.637 -9.805 -7.25 1 98.38 344 ALA B C 1
ATOM 6457 O O . ALA B 1 344 ? -5.598 -10.555 -7.418 1 98.38 344 ALA B O 1
ATOM 6458 N N . SER B 1 345 ? -4.438 -8.797 -7.98 1 97.25 345 SER B N 1
ATOM 6459 C CA . SER B 1 345 ? -5.211 -8.422 -9.156 1 97.25 345 SER B CA 1
ATOM 6460 C C . SER B 1 345 ? -4.379 -7.59 -10.125 1 97.25 345 SER B C 1
ATOM 6462 O O . SER B 1 345 ? -3.469 -6.867 -9.711 1 97.25 345 SER B O 1
ATOM 6464 N N . LEU B 1 346 ? -4.656 -7.758 -11.398 1 95.25 346 LEU B N 1
ATOM 6465 C CA . LEU B 1 346 ? -3.99 -6.918 -12.383 1 95.25 346 LEU B CA 1
ATOM 6466 C C . LEU B 1 346 ? -4.43 -5.461 -12.25 1 95.25 346 LEU B C 1
ATOM 6468 O O . LEU B 1 346 ? -3.666 -4.547 -12.57 1 95.25 346 LEU B O 1
ATOM 6472 N N . GLN B 1 347 ? -5.629 -5.289 -11.711 1 94.25 347 GLN B N 1
ATOM 6473 C CA . GLN B 1 347 ? -6.184 -3.949 -11.555 1 94.25 347 GLN B CA 1
ATOM 6474 C C . GLN B 1 347 ? -5.941 -3.422 -10.141 1 94.25 347 GLN B C 1
ATOM 6476 O O . GLN B 1 347 ? -6.09 -4.156 -9.164 1 94.25 347 GLN B O 1
ATOM 6481 N N . VAL B 1 348 ? -5.605 -2.141 -10.039 1 95.38 348 VAL B N 1
ATOM 6482 C CA . VAL B 1 348 ? -5.277 -1.521 -8.758 1 95.38 348 VAL B CA 1
ATOM 6483 C C . VAL B 1 348 ? -6.559 -1.129 -8.031 1 95.38 348 VAL B C 1
ATOM 6485 O O . VAL B 1 348 ? -6.562 -0.975 -6.809 1 95.38 348 VAL B O 1
ATOM 6488 N N . GLU B 1 349 ? -7.684 -1.053 -8.672 1 95.75 349 GLU B N 1
ATOM 6489 C CA . GLU B 1 349 ? -8.914 -0.447 -8.172 1 95.75 349 GLU B CA 1
ATOM 6490 C C . GLU B 1 349 ? -9.453 -1.21 -6.965 1 95.75 349 GLU B C 1
ATOM 6492 O O . GLU B 1 349 ? -9.992 -0.607 -6.031 1 95.75 349 GLU B O 1
ATOM 6497 N N . TYR B 1 350 ? -9.383 -2.5 -7 1 97.25 350 TYR B N 1
ATOM 6498 C CA . TYR B 1 350 ? -9.898 -3.303 -5.898 1 97.25 350 TYR B CA 1
ATOM 6499 C C . TYR B 1 350 ? -9.117 -3.043 -4.617 1 97.25 350 TYR B C 1
ATOM 6501 O O . TYR B 1 350 ? -9.695 -2.908 -3.539 1 97.25 350 TYR B O 1
ATOM 6509 N N . TYR B 1 351 ? -7.812 -2.922 -4.746 1 97.56 351 TYR B N 1
ATOM 6510 C CA . TYR B 1 351 ? -6.922 -2.582 -3.639 1 97.56 351 TYR B CA 1
ATOM 6511 C C . TYR B 1 351 ? -7.262 -1.212 -3.066 1 97.56 351 TYR B C 1
ATOM 6513 O O . TYR B 1 351 ? -7.434 -1.064 -1.854 1 97.56 351 TYR B O 1
ATOM 6521 N N . GLU B 1 352 ? -7.41 -0.265 -3.93 1 96.31 352 GLU B N 1
ATOM 6522 C CA . GLU B 1 352 ? -7.676 1.105 -3.5 1 96.31 352 GLU B CA 1
ATOM 6523 C C . GLU B 1 352 ? -9.016 1.205 -2.771 1 96.31 352 GLU B C 1
ATOM 6525 O O . GLU B 1 352 ? -9.125 1.903 -1.763 1 96.31 352 GLU B O 1
ATOM 6530 N N . ARG B 1 353 ? -9.961 0.499 -3.229 1 96.25 353 ARG B N 1
ATOM 6531 C CA . ARG B 1 353 ? -11.289 0.547 -2.627 1 96.25 353 ARG B CA 1
ATOM 6532 C C . ARG B 1 353 ? -11.289 -0.113 -1.251 1 96.25 353 ARG B C 1
ATOM 6534 O O . ARG B 1 353 ? -11.859 0.427 -0.299 1 96.25 353 ARG B O 1
ATOM 6541 N N . LEU B 1 354 ? -10.664 -1.26 -1.185 1 97.69 354 LEU B N 1
ATOM 6542 C CA . LEU B 1 354 ? -10.586 -1.947 0.099 1 97.69 354 LEU B CA 1
ATOM 6543 C C . LEU B 1 354 ? -9.766 -1.137 1.099 1 97.69 354 LEU B C 1
ATOM 6545 O O . LEU B 1 354 ? -10.156 -1 2.26 1 97.69 354 LEU B O 1
ATOM 6549 N N . LYS B 1 355 ? -8.648 -0.654 0.611 1 97.56 355 LYS B N 1
ATOM 6550 C CA . LYS B 1 355 ? -7.809 0.185 1.463 1 97.56 355 LYS B CA 1
ATOM 6551 C C . LYS B 1 355 ? -8.586 1.394 1.979 1 97.56 355 LYS B C 1
ATOM 6553 O O . LYS B 1 355 ? -8.547 1.699 3.172 1 97.56 355 LYS B O 1
ATOM 6558 N N . GLY B 1 356 ? -9.305 2.1 1.08 1 94.31 356 GLY B N 1
ATOM 6559 C CA . GLY B 1 356 ? -10.109 3.248 1.461 1 94.31 356 GLY B CA 1
ATOM 6560 C C . GLY B 1 356 ? -11.188 2.91 2.475 1 94.31 356 GLY B C 1
ATOM 6561 O O . GLY B 1 356 ? -11.422 3.668 3.418 1 94.31 356 GLY B O 1
ATOM 6562 N N . LYS B 1 357 ? -11.82 1.78 2.307 1 94.31 357 LYS B N 1
ATOM 6563 C CA . LYS B 1 357 ? -12.883 1.329 3.203 1 94.31 357 LYS B CA 1
ATOM 6564 C C . LYS B 1 357 ? -12.383 1.227 4.641 1 94.31 357 LYS B C 1
ATOM 6566 O O . LYS B 1 357 ? -13 1.773 5.559 1 94.31 357 LYS B O 1
ATOM 6571 N N . TYR B 1 358 ? -11.227 0.64 4.832 1 94.81 358 TYR B N 1
ATOM 6572 C CA . TYR B 1 358 ? -10.742 0.361 6.18 1 94.81 358 TYR B CA 1
ATOM 6573 C C . TYR B 1 358 ? -9.945 1.539 6.727 1 94.81 358 TYR B C 1
ATOM 6575 O O . TYR B 1 358 ? -9.703 1.624 7.934 1 94.81 358 TYR B O 1
ATOM 6583 N N . TYR B 1 359 ? -9.547 2.439 5.82 1 93.75 359 TYR B N 1
ATOM 6584 C CA . TYR B 1 359 ? -8.898 3.678 6.238 1 93.75 359 TYR B CA 1
ATOM 6585 C C . TYR B 1 359 ? -9.914 4.66 6.809 1 93.75 359 TYR B C 1
ATOM 6587 O O . TYR B 1 359 ? -9.656 5.305 7.828 1 93.75 359 TYR B O 1
ATOM 6595 N N . GLU B 1 360 ? -11.031 4.707 6.195 1 90.44 360 GLU B N 1
ATOM 6596 C CA . GLU B 1 360 ? -12.031 5.715 6.539 1 90.44 360 GLU B CA 1
ATOM 6597 C C . GLU B 1 360 ? -13 5.195 7.598 1 90.44 360 GLU B C 1
ATOM 6599 O O . GLU B 1 360 ? -13.641 5.98 8.297 1 90.44 360 GLU B O 1
ATOM 6604 N N . HIS B 1 361 ? -13.062 3.828 7.719 1 90.88 361 HIS B N 1
ATOM 6605 C CA . HIS B 1 361 ? -14.031 3.246 8.641 1 90.88 361 HIS B CA 1
ATOM 6606 C C . HIS B 1 361 ? -13.383 2.178 9.516 1 90.88 361 HIS B C 1
ATOM 6608 O O . HIS B 1 361 ? -12.633 1.335 9.023 1 90.88 361 HIS B O 1
ATOM 6614 N N . ALA B 1 362 ? -13.75 2.215 10.773 1 90.06 362 ALA B N 1
ATOM 6615 C CA . ALA B 1 362 ? -13.195 1.249 11.719 1 90.06 362 ALA B CA 1
ATOM 6616 C C . ALA B 1 362 ? -13.789 -0.14 11.492 1 90.06 362 ALA B C 1
ATOM 6618 O O . ALA B 1 362 ? -14.984 -0.279 11.25 1 90.06 362 ALA B O 1
ATOM 6619 N N . ALA B 1 363 ? -12.898 -1.127 11.531 1 91.62 363 ALA B N 1
ATOM 6620 C CA . ALA B 1 363 ? -13.352 -2.512 11.422 1 91.62 363 ALA B CA 1
ATOM 6621 C C . ALA B 1 363 ? -13.812 -3.047 12.773 1 91.62 363 ALA B C 1
ATOM 6623 O O . ALA B 1 363 ? -13.297 -2.65 13.82 1 91.62 363 ALA B O 1
ATOM 6624 N N . THR B 1 364 ? -14.883 -3.859 12.734 1 81.75 364 THR B N 1
ATOM 6625 C CA . THR B 1 364 ? -15.422 -4.434 13.961 1 81.75 364 THR B CA 1
ATOM 6626 C C . THR B 1 364 ? -14.977 -5.883 14.117 1 81.75 364 THR B C 1
ATOM 6628 O O . THR B 1 364 ? -14.789 -6.594 13.133 1 81.75 364 THR B O 1
ATOM 6631 N N . ALA B 1 365 ? -14.555 -6.152 15.391 1 69.38 365 ALA B N 1
ATOM 6632 C CA . ALA B 1 365 ? -14.281 -7.562 15.656 1 69.38 365 ALA B CA 1
ATOM 6633 C C . ALA B 1 365 ? -15.539 -8.281 16.141 1 69.38 365 ALA B C 1
ATOM 6635 O O . ALA B 1 365 ? -16.453 -7.656 16.688 1 69.38 365 ALA B O 1
ATOM 6636 N N . SER B 1 366 ? -15.766 -9.508 15.789 1 58.78 366 SER B N 1
ATOM 6637 C CA . SER B 1 366 ? -16.906 -10.305 16.25 1 58.78 366 SER B CA 1
ATOM 6638 C C . SER B 1 366 ? -17.062 -10.195 17.766 1 58.78 366 SER B C 1
ATOM 6640 O O . SER B 1 366 ? -18.188 -10.258 18.266 1 58.78 366 SER B O 1
ATOM 6642 N N . GLY B 1 367 ? -16.078 -9.969 18.469 1 56.97 367 GLY B N 1
ATOM 6643 C CA . GLY B 1 367 ? -16.172 -9.938 19.922 1 56.97 367 GLY B CA 1
ATOM 6644 C C . GLY B 1 367 ? -16.156 -8.531 20.484 1 56.97 367 GLY B C 1
ATOM 6645 O O . GLY B 1 367 ? -16.031 -8.344 21.703 1 56.97 367 GLY B O 1
ATOM 6646 N N . GLY B 1 368 ? -16.453 -7.578 19.703 1 62.22 368 GLY B N 1
ATOM 6647 C CA . GLY B 1 368 ? -16.578 -6.23 20.234 1 62.22 368 GLY B CA 1
ATOM 6648 C C . GLY B 1 368 ? -15.266 -5.473 20.25 1 62.22 368 GLY B C 1
ATOM 6649 O O . GLY B 1 368 ? -15.242 -4.273 20.547 1 62.22 368 GLY B O 1
ATOM 6650 N N . GLY B 1 369 ? -14.164 -6.148 19.953 1 70.25 369 GLY B N 1
ATOM 6651 C CA . GLY B 1 369 ? -12.906 -5.422 20.031 1 70.25 369 GLY B CA 1
ATOM 6652 C C . GLY B 1 369 ? -12.539 -4.73 18.734 1 70.25 369 GLY B C 1
ATOM 6653 O O . GLY B 1 369 ? -13.266 -4.832 17.75 1 70.25 369 GLY B O 1
ATOM 6654 N N . ARG B 1 370 ? -11.586 -3.779 18.781 1 78.38 370 ARG B N 1
ATOM 6655 C CA . ARG B 1 370 ? -11.086 -3.068 17.609 1 78.38 370 ARG B CA 1
ATOM 6656 C C . ARG B 1 370 ? -10.148 -3.951 16.781 1 78.38 370 ARG B C 1
ATOM 6658 O O . ARG B 1 370 ? -9.398 -4.75 17.344 1 78.38 370 ARG B O 1
ATOM 6665 N N . ARG B 1 371 ? -10.414 -3.961 15.523 1 88.94 371 ARG B N 1
ATOM 6666 C CA . ARG B 1 371 ? -9.547 -4.664 14.586 1 88.94 371 ARG B CA 1
ATOM 6667 C C . ARG B 1 371 ? -8.875 -3.686 13.625 1 88.94 371 ARG B C 1
ATOM 6669 O O . ARG B 1 371 ? -9.539 -2.818 13.047 1 88.94 371 ARG B O 1
ATOM 6676 N N . TRP B 1 372 ? -7.59 -3.764 13.633 1 93.12 372 TRP B N 1
ATOM 6677 C CA . TRP B 1 372 ? -6.836 -2.967 12.672 1 93.12 372 TRP B CA 1
ATOM 6678 C C . TRP B 1 372 ? -6.613 -3.742 11.383 1 93.12 372 TRP B C 1
ATOM 6680 O O . TRP B 1 372 ? -6.023 -4.824 11.391 1 93.12 372 TRP B O 1
ATOM 6690 N N . VAL B 1 373 ? -7.121 -3.186 10.281 1 96.62 373 VAL B N 1
ATOM 6691 C CA . VAL B 1 373 ? -7.078 -3.91 9.016 1 96.62 373 VAL B CA 1
ATOM 6692 C C . VAL B 1 373 ? -6.168 -3.18 8.031 1 96.62 373 VAL B C 1
ATOM 6694 O O . VAL B 1 373 ? -6.375 -1.999 7.746 1 96.62 373 VAL B O 1
ATOM 6697 N N . GLY B 1 374 ? -5.098 -3.814 7.629 1 97.69 374 GLY B N 1
ATOM 6698 C CA . GLY B 1 374 ? -4.27 -3.326 6.539 1 97.69 374 GLY B CA 1
ATOM 6699 C C . GLY B 1 374 ? -4.531 -4.035 5.223 1 97.69 374 GLY B C 1
ATOM 6700 O O . GLY B 1 374 ? -4.781 -5.242 5.203 1 97.69 374 GLY B O 1
ATOM 6701 N N . VAL B 1 375 ? -4.539 -3.297 4.113 1 98.62 375 VAL B N 1
ATOM 6702 C CA . VAL B 1 375 ? -4.73 -3.844 2.773 1 98.62 375 VAL B CA 1
ATOM 6703 C C . VAL B 1 375 ? -3.457 -3.662 1.951 1 98.62 375 VAL B C 1
ATOM 6705 O O . VAL B 1 375 ? -2.865 -2.58 1.943 1 98.62 375 VAL B O 1
ATOM 6708 N N . PHE B 1 376 ? -3.08 -4.742 1.282 1 98.62 376 PHE B N 1
ATOM 6709 C CA . PHE B 1 376 ? -1.787 -4.746 0.609 1 98.62 376 PHE B CA 1
ATOM 6710 C C . PHE B 1 376 ? -1.911 -5.316 -0.798 1 98.62 376 PHE B C 1
ATOM 6712 O O . PHE B 1 376 ? -2.682 -6.25 -1.028 1 98.62 376 PHE B O 1
ATOM 6719 N N . GLN B 1 377 ? -1.195 -4.777 -1.716 1 98.31 377 GLN B N 1
ATOM 6720 C CA . GLN B 1 377 ? -1.064 -5.262 -3.086 1 98.31 377 GLN B CA 1
ATOM 6721 C C . GLN B 1 377 ? 0.381 -5.172 -3.566 1 98.31 377 GLN B C 1
ATOM 6723 O O . GLN B 1 377 ? 0.895 -4.074 -3.799 1 98.31 377 GLN B O 1
ATOM 6728 N N . PRO B 1 378 ? 0.983 -6.316 -3.744 1 97.12 378 PRO B N 1
ATOM 6729 C CA . PRO B 1 378 ? 2.404 -6.281 -4.102 1 97.12 378 PRO B CA 1
ATOM 6730 C C . PRO B 1 378 ? 2.658 -5.605 -5.445 1 97.12 378 PRO B C 1
ATOM 6732 O O . PRO B 1 378 ? 3.631 -4.863 -5.598 1 97.12 378 PRO B O 1
ATOM 6735 N N . SER B 1 379 ? 1.797 -5.836 -6.398 1 94.25 379 SER B N 1
ATOM 6736 C CA . SER B 1 379 ? 1.966 -5.254 -7.723 1 94.25 379 SER B CA 1
ATOM 6737 C C . SER B 1 379 ? 0.639 -5.191 -8.477 1 94.25 379 SER B C 1
ATOM 6739 O O . SER B 1 379 ? -0.351 -5.785 -8.047 1 94.25 379 SER B O 1
ATOM 6741 N N . HIS B 1 380 ? 0.617 -4.352 -9.492 1 92.5 380 HIS B N 1
ATOM 6742 C CA . HIS B 1 380 ? -0.488 -4.277 -10.438 1 92.5 380 HIS B CA 1
ATOM 6743 C C . HIS B 1 380 ? 0.002 -3.861 -11.828 1 92.5 380 HIS B C 1
ATOM 6745 O O . HIS B 1 380 ? 0.538 -2.766 -11.992 1 92.5 380 HIS B O 1
ATOM 6751 N N . GLU B 1 381 ? -0.162 -4.711 -12.773 1 89.38 381 GLU B N 1
ATOM 6752 C CA . GLU B 1 381 ? 0.429 -4.441 -14.086 1 89.38 381 GLU B CA 1
ATOM 6753 C C . GLU B 1 381 ? -0.645 -4.133 -15.125 1 89.38 381 GLU B C 1
ATOM 6755 O O . GLU B 1 381 ? -0.343 -3.973 -16.312 1 89.38 381 GLU B O 1
ATOM 6760 N N . GLU B 1 382 ? -1.875 -4.062 -14.781 1 87 382 GLU B N 1
ATOM 6761 C CA . GLU B 1 382 ? -3.031 -3.65 -15.57 1 87 382 GLU B CA 1
ATOM 6762 C C . GLU B 1 382 ? -3.389 -4.699 -16.625 1 87 382 GLU B C 1
ATOM 6764 O O . GLU B 1 382 ? -4.566 -4.984 -16.844 1 87 382 GLU B O 1
ATOM 6769 N N . LYS B 1 383 ? -2.309 -5.266 -17.266 1 86.38 383 LYS B N 1
ATOM 6770 C CA . LYS B 1 383 ? -2.549 -6.281 -18.297 1 86.38 383 LYS B CA 1
ATOM 6771 C C . LYS B 1 383 ? -1.626 -7.48 -18.109 1 86.38 383 LYS B C 1
ATOM 6773 O O . LYS B 1 383 ? -0.53 -7.348 -17.547 1 86.38 383 LYS B O 1
ATOM 6778 N N . GLN B 1 384 ? -2.125 -8.578 -18.562 1 85.44 384 GLN B N 1
ATOM 6779 C CA . GLN B 1 384 ? -1.325 -9.797 -18.531 1 85.44 384 GLN B CA 1
ATOM 6780 C C . GLN B 1 384 ? -0.296 -9.805 -19.656 1 85.44 384 GLN B C 1
ATOM 6782 O O . GLN B 1 384 ? -0.626 -9.523 -20.812 1 85.44 384 GLN B O 1
ATOM 6787 N N . GLU B 1 385 ? 0.942 -10.031 -19.219 1 83.88 385 GLU B N 1
ATOM 6788 C CA . GLU B 1 385 ? 2.039 -10.148 -20.172 1 83.88 385 GLU B CA 1
ATOM 6789 C C . GLU B 1 385 ? 2.771 -11.477 -20.016 1 83.88 385 GLU B C 1
ATOM 6791 O O . GLU B 1 385 ? 3.838 -11.531 -19.391 1 83.88 38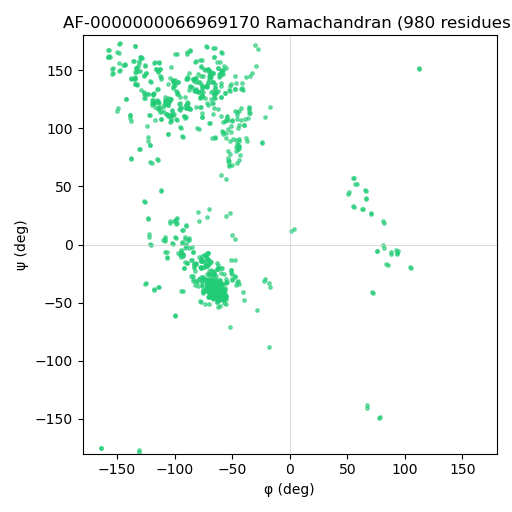5 GLU B O 1
ATOM 6796 N N . MET B 1 386 ? 2.361 -12.531 -20.703 1 78.31 386 MET B N 1
ATOM 6797 C CA . MET B 1 386 ? 2.793 -13.914 -20.484 1 78.31 386 MET B CA 1
ATOM 6798 C C . MET B 1 386 ? 4.258 -14.094 -20.875 1 78.31 386 MET B C 1
ATOM 6800 O O . MET B 1 386 ? 4.949 -14.945 -20.312 1 78.31 386 MET B O 1
ATOM 6804 N N . GLY B 1 387 ? 4.805 -13.336 -21.641 1 77.94 387 GLY B N 1
ATOM 6805 C CA . GLY B 1 387 ? 6.156 -13.539 -22.125 1 77.94 387 GLY B CA 1
ATOM 6806 C C . GLY B 1 387 ? 7.191 -12.703 -21.391 1 77.94 387 GLY B C 1
ATOM 6807 O O . GLY B 1 387 ? 8.391 -12.836 -21.641 1 77.94 387 GLY B O 1
ATOM 6808 N N . LYS B 1 388 ? 6.762 -12.016 -20.328 1 85.19 388 LYS B N 1
ATOM 6809 C CA . LYS B 1 388 ? 7.699 -11.133 -19.656 1 85.19 388 LYS B CA 1
ATOM 6810 C C . LYS B 1 388 ? 8.164 -11.742 -18.328 1 85.19 388 LYS B C 1
ATOM 6812 O O . LYS B 1 388 ? 7.344 -12.086 -17.469 1 85.19 388 LYS B O 1
ATOM 6817 N N . ARG B 1 389 ? 9.438 -11.805 -18.234 1 88.38 389 ARG B N 1
ATOM 6818 C CA . ARG B 1 389 ? 10.07 -12.43 -17.078 1 88.38 389 ARG B CA 1
ATOM 6819 C C . ARG B 1 389 ? 9.625 -11.758 -15.789 1 88.38 389 ARG B C 1
ATOM 6821 O O . ARG B 1 389 ? 9.18 -12.438 -14.859 1 88.38 389 ARG B O 1
ATOM 6828 N N . ALA B 1 390 ? 9.711 -10.469 -15.758 1 89.25 390 ALA B N 1
ATOM 6829 C CA . ALA B 1 390 ? 9.383 -9.734 -14.539 1 89.25 390 ALA B CA 1
ATOM 6830 C C . ALA B 1 390 ? 7.914 -9.906 -14.164 1 89.25 390 ALA B C 1
ATOM 6832 O O . ALA B 1 390 ? 7.578 -10.039 -12.984 1 89.25 390 ALA B O 1
ATOM 6833 N N . HIS B 1 391 ? 7.094 -9.945 -15.156 1 91.75 391 HIS B N 1
ATOM 6834 C CA . HIS B 1 391 ? 5.664 -10.156 -14.945 1 91.75 391 HIS B CA 1
ATOM 6835 C C . HIS B 1 391 ? 5.398 -11.508 -14.297 1 91.75 391 HIS B C 1
ATOM 6837 O O . HIS B 1 391 ? 4.652 -11.602 -13.32 1 91.75 391 HIS B O 1
ATOM 6843 N N . ASN B 1 392 ? 6.027 -12.508 -14.781 1 92.56 392 ASN B N 1
ATOM 6844 C CA . ASN B 1 392 ? 5.816 -13.859 -14.266 1 92.56 392 ASN B CA 1
ATOM 6845 C C . ASN B 1 392 ? 6.434 -14.047 -12.883 1 92.56 392 ASN B C 1
ATOM 6847 O O . ASN B 1 392 ? 5.91 -14.789 -12.062 1 92.56 392 ASN B O 1
ATOM 6851 N N . GLN B 1 393 ? 7.539 -13.375 -12.672 1 93.69 393 GLN B N 1
ATOM 6852 C CA . GLN B 1 393 ? 8.141 -13.445 -11.344 1 93.69 393 GLN B CA 1
ATOM 6853 C C . GLN B 1 393 ? 7.219 -12.836 -10.289 1 93.69 393 GLN B C 1
ATOM 6855 O O . GLN B 1 393 ? 7.039 -13.406 -9.211 1 93.69 393 GLN B O 1
ATOM 6860 N N . LYS B 1 394 ? 6.645 -11.766 -10.609 1 95.06 394 LYS B N 1
ATOM 6861 C CA . LYS B 1 394 ? 5.707 -11.133 -9.68 1 95.06 394 LYS B CA 1
ATOM 6862 C C . LYS B 1 394 ? 4.473 -12 -9.469 1 95.06 394 LYS B C 1
ATOM 6864 O O . LYS B 1 394 ? 3.99 -12.133 -8.344 1 95.06 394 LYS B O 1
ATOM 6869 N N . ALA B 1 395 ? 4.008 -12.547 -10.562 1 95.88 395 ALA B N 1
ATOM 6870 C CA . ALA B 1 395 ? 2.861 -13.453 -10.461 1 95.88 395 ALA B CA 1
ATOM 6871 C C . ALA B 1 395 ? 3.178 -14.633 -9.555 1 95.88 395 ALA B C 1
ATOM 6873 O O . ALA B 1 395 ? 2.375 -14.992 -8.688 1 95.88 395 ALA B O 1
ATOM 6874 N N . LEU B 1 396 ? 4.332 -15.195 -9.773 1 96.38 396 LEU B N 1
ATOM 6875 C CA . LEU B 1 396 ? 4.746 -16.344 -8.961 1 96.38 396 LEU B CA 1
ATOM 6876 C C . LEU B 1 396 ? 4.875 -15.945 -7.496 1 96.38 396 LEU B C 1
ATOM 6878 O O . LEU B 1 396 ? 4.422 -16.672 -6.609 1 96.38 396 LEU B O 1
ATOM 6882 N N . ALA B 1 397 ? 5.469 -14.812 -7.254 1 97.25 397 ALA B N 1
ATOM 6883 C CA . ALA B 1 397 ? 5.605 -14.328 -5.883 1 97.25 397 ALA B CA 1
ATOM 6884 C C . ALA B 1 397 ? 4.238 -14.164 -5.223 1 97.25 397 ALA B C 1
ATOM 6886 O O . ALA B 1 397 ? 4.055 -14.547 -4.062 1 97.25 397 ALA B O 1
ATOM 6887 N N . GLU B 1 398 ? 3.305 -13.656 -5.957 1 98.31 398 GLU B N 1
ATOM 6888 C CA . GLU B 1 398 ? 1.977 -13.406 -5.402 1 98.31 398 GLU B CA 1
ATOM 6889 C C . GLU B 1 398 ? 1.23 -14.711 -5.152 1 98.31 398 GLU B C 1
ATOM 6891 O O . GLU B 1 398 ? 0.458 -14.82 -4.195 1 98.31 398 GLU B O 1
ATOM 6896 N N . ILE B 1 399 ? 1.433 -15.68 -6.027 1 98.38 399 ILE B N 1
ATOM 6897 C CA . ILE B 1 399 ? 0.845 -17 -5.789 1 98.38 399 ILE B CA 1
ATOM 6898 C C . ILE B 1 399 ? 1.343 -17.547 -4.457 1 98.38 399 ILE B C 1
ATOM 6900 O O . ILE B 1 399 ? 0.552 -18.031 -3.645 1 98.38 399 ILE B O 1
ATOM 6904 N N . TYR B 1 400 ? 2.598 -17.453 -4.227 1 97.88 400 TYR B N 1
ATOM 6905 C CA . TYR B 1 400 ? 3.164 -17.969 -2.986 1 97.88 400 TYR B CA 1
ATOM 6906 C C . TYR B 1 400 ? 2.75 -17.109 -1.796 1 97.88 400 TYR B C 1
ATOM 6908 O O . TYR B 1 400 ? 2.482 -17.625 -0.71 1 97.88 400 TYR B O 1
ATOM 6916 N N . LEU B 1 401 ? 2.713 -15.805 -1.971 1 98.31 401 LEU B N 1
ATOM 6917 C CA . LEU B 1 401 ? 2.234 -14.961 -0.885 1 98.31 401 LEU B CA 1
ATOM 6918 C C . LEU B 1 401 ? 0.809 -15.328 -0.493 1 98.31 401 LEU B C 1
ATOM 6920 O O . LEU B 1 401 ? 0.495 -15.438 0.695 1 98.31 401 LEU B O 1
ATOM 6924 N N . LEU B 1 402 ? -0.037 -15.539 -1.485 1 98.62 402 LEU B N 1
ATOM 6925 C CA . LEU B 1 402 ? -1.415 -15.938 -1.225 1 98.62 402 LEU B CA 1
ATOM 6926 C C . LEU B 1 402 ? -1.465 -17.281 -0.49 1 98.62 402 LEU B C 1
ATOM 6928 O O . LEU B 1 402 ? -2.365 -17.516 0.319 1 98.62 402 LEU B O 1
ATOM 6932 N N . SER B 1 403 ? -0.514 -18.094 -0.745 1 97.75 403 SER B N 1
ATOM 6933 C CA . SER B 1 403 ? -0.502 -19.406 -0.12 1 97.75 403 SER B CA 1
ATOM 6934 C C . SER B 1 403 ? -0.233 -19.312 1.378 1 97.75 403 SER B C 1
ATOM 6936 O O . SER B 1 403 ? -0.451 -20.266 2.119 1 97.75 403 SER B O 1
ATOM 6938 N N . PHE B 1 404 ? 0.228 -18.172 1.883 1 97 404 PHE B N 1
ATOM 6939 C CA . PHE B 1 404 ? 0.466 -17.953 3.305 1 97 404 PHE B CA 1
ATOM 6940 C C . PHE B 1 404 ? -0.819 -17.547 4.012 1 97 404 PHE B C 1
ATOM 6942 O O . PHE B 1 404 ? -0.861 -17.469 5.242 1 97 404 PHE B O 1
ATOM 6949 N N . ALA B 1 405 ? -1.883 -17.328 3.281 1 97.5 405 ALA B N 1
ATOM 6950 C CA . ALA B 1 405 ? -3.119 -16.797 3.844 1 97.5 405 ALA B CA 1
ATOM 6951 C C . ALA B 1 405 ? -3.824 -17.828 4.715 1 97.5 405 ALA B C 1
ATOM 6953 O O . ALA B 1 405 ? -3.686 -19.031 4.492 1 97.5 405 ALA B O 1
ATOM 6954 N N . ASP B 1 406 ? -4.543 -17.328 5.68 1 97 406 ASP B N 1
ATOM 6955 C CA . ASP B 1 406 ? -5.391 -18.172 6.52 1 97 406 ASP B CA 1
ATOM 6956 C C . ASP B 1 406 ? -6.719 -18.484 5.824 1 97 406 ASP B C 1
ATOM 6958 O O . ASP B 1 406 ? -7.328 -19.516 6.074 1 97 406 ASP B O 1
ATOM 6962 N N . VAL B 1 407 ? -7.137 -17.547 5.059 1 97.88 407 VAL B N 1
ATOM 6963 C CA . VAL B 1 407 ? -8.375 -17.656 4.293 1 97.88 407 VAL B CA 1
ATOM 6964 C C . VAL B 1 407 ? -8.156 -17.094 2.889 1 97.88 407 VAL B C 1
ATOM 6966 O O . VAL B 1 407 ? -7.418 -16.125 2.703 1 97.88 407 VAL B O 1
ATOM 6969 N N . LEU B 1 408 ? -8.82 -17.766 1.904 1 98.56 408 LEU B N 1
ATOM 6970 C CA . LEU B 1 408 ? -8.656 -17.344 0.521 1 98.56 408 LEU B CA 1
ATOM 6971 C C . LEU B 1 408 ? -10.016 -17.078 -0.129 1 98.56 408 LEU B C 1
ATOM 6973 O O . LEU B 1 408 ? -10.93 -17.906 -0.007 1 98.56 408 LEU B O 1
ATOM 6977 N N . LEU B 1 409 ? -10.125 -15.93 -0.73 1 98.75 409 LEU B N 1
ATOM 6978 C CA . LEU B 1 409 ? -11.18 -15.57 -1.673 1 98.75 409 LEU B CA 1
ATOM 6979 C C . LEU B 1 409 ? -10.617 -15.398 -3.078 1 98.75 409 LEU B C 1
ATOM 6981 O O . LEU B 1 409 ? -9.797 -14.508 -3.312 1 98.75 409 LEU B O 1
ATOM 6985 N N . THR B 1 410 ? -11.023 -16.281 -4.02 1 98.5 410 THR B N 1
ATOM 6986 C CA . THR B 1 410 ? -10.43 -16.266 -5.348 1 98.5 410 THR B CA 1
ATOM 6987 C C . THR B 1 410 ? -11.508 -16.219 -6.426 1 98.5 410 THR B C 1
ATOM 6989 O O . THR B 1 410 ? -12.68 -16.484 -6.152 1 98.5 410 THR B O 1
ATOM 6992 N N . SER B 1 411 ? -11.094 -15.812 -7.59 1 97.62 411 SER B N 1
ATOM 6993 C CA . SER B 1 411 ? -11.984 -15.922 -8.742 1 97.62 411 SER B CA 1
ATOM 6994 C C . SER B 1 411 ? -12.133 -17.375 -9.188 1 97.62 411 SER B C 1
ATOM 6996 O O . SER B 1 411 ? -11.148 -18.109 -9.25 1 97.62 411 SER B O 1
ATOM 6998 N N . GLY B 1 412 ? -13.336 -17.75 -9.484 1 96.69 412 GLY B N 1
ATOM 6999 C CA . GLY B 1 412 ? -13.547 -19.062 -10.078 1 96.69 412 GLY B CA 1
ATOM 7000 C C . GLY B 1 412 ? -12.852 -19.234 -11.414 1 96.69 412 GLY B C 1
ATOM 7001 O O . GLY B 1 412 ? -12.625 -18.266 -12.133 1 96.69 412 GLY B O 1
ATOM 7002 N N . MET B 1 413 ? -12.422 -20.438 -11.672 1 95.69 413 MET B N 1
ATOM 7003 C CA . MET B 1 413 ? -11.805 -20.828 -12.938 1 95.69 413 MET B CA 1
ATOM 7004 C C . MET B 1 413 ? -10.375 -20.312 -13.031 1 95.69 413 MET B C 1
ATOM 7006 O O . MET B 1 413 ? -9.664 -20.594 -14 1 95.69 413 MET B O 1
ATOM 7010 N N . SER B 1 414 ? -9.961 -19.531 -12.078 1 96.44 414 SER B N 1
ATOM 7011 C CA . SER B 1 414 ? -8.617 -18.969 -12.125 1 96.44 414 SER B CA 1
ATOM 7012 C C . SER B 1 414 ? -7.566 -19.984 -11.711 1 96.44 414 SER B C 1
ATOM 7014 O O . SER B 1 414 ? -7.535 -20.422 -10.555 1 96.44 414 SER B O 1
ATOM 7016 N N . THR B 1 415 ? -6.676 -20.281 -12.633 1 97.31 415 THR B N 1
ATOM 7017 C CA . THR B 1 415 ? -5.602 -21.203 -12.297 1 97.31 415 THR B CA 1
ATOM 7018 C C . THR B 1 415 ? -4.621 -20.578 -11.32 1 97.31 415 THR B C 1
ATOM 7020 O O . THR B 1 415 ? -3.982 -21.266 -10.531 1 97.31 415 THR B O 1
ATOM 7023 N N . PHE B 1 416 ? -4.59 -19.234 -11.383 1 97.06 416 PHE B N 1
ATOM 7024 C CA . PHE B 1 416 ? -3.84 -18.484 -10.375 1 97.06 416 PHE B CA 1
ATOM 7025 C C . PHE B 1 416 ? -4.379 -18.75 -8.977 1 97.06 416 PHE B C 1
ATOM 7027 O O . PHE B 1 416 ? -3.615 -19.109 -8.07 1 97.06 416 PHE B O 1
ATOM 7034 N N . GLY B 1 417 ? -5.609 -18.734 -8.836 1 98.06 417 GLY B N 1
ATOM 7035 C CA . GLY B 1 417 ? -6.277 -19.031 -7.582 1 98.06 417 GLY B CA 1
ATOM 7036 C C . GLY B 1 417 ? -6.164 -20.484 -7.168 1 98.06 417 GLY B C 1
ATOM 7037 O O . GLY B 1 417 ? -5.926 -20.781 -5.996 1 98.06 417 GLY B O 1
ATOM 7038 N N . TYR B 1 418 ? -6.258 -21.406 -8.125 1 98.31 418 TYR B N 1
ATOM 7039 C CA . TYR B 1 418 ? -6.141 -22.828 -7.855 1 98.31 418 TYR B CA 1
ATOM 7040 C C . TYR B 1 418 ? -4.773 -23.156 -7.262 1 98.31 418 TYR B C 1
ATOM 7042 O O . TYR B 1 418 ? -4.684 -23.891 -6.27 1 98.31 418 TYR B O 1
ATOM 7050 N N . MET B 1 419 ? -3.799 -22.547 -7.863 1 98.06 419 MET B N 1
ATOM 7051 C CA . MET B 1 419 ? -2.445 -22.844 -7.41 1 98.06 419 MET B CA 1
ATOM 7052 C C . MET B 1 419 ? -2.207 -22.297 -6.008 1 98.06 419 MET B C 1
ATOM 7054 O O . MET B 1 419 ? -1.622 -22.984 -5.16 1 98.06 419 MET B O 1
ATOM 7058 N N . SER B 1 420 ? -2.695 -21.094 -5.801 1 98.19 420 SER B N 1
ATOM 7059 C CA . SER B 1 420 ? -2.533 -20.5 -4.48 1 98.19 420 SER B CA 1
ATOM 7060 C C . SER B 1 420 ? -3.219 -21.328 -3.404 1 98.19 420 SER B C 1
ATOM 7062 O O . SER B 1 420 ? -2.635 -21.594 -2.35 1 98.19 420 SER B O 1
ATOM 7064 N N . SER B 1 421 ? -4.406 -21.781 -3.691 1 97.5 421 SER B N 1
ATOM 7065 C CA . SER B 1 421 ? -5.172 -22.547 -2.719 1 97.5 421 SER B CA 1
ATOM 7066 C C . SER B 1 421 ? -4.551 -23.922 -2.5 1 97.5 421 SER B C 1
ATOM 7068 O O . SER B 1 421 ? -4.504 -24.422 -1.371 1 97.5 421 SER B O 1
ATOM 7070 N N . ALA B 1 422 ? -4.074 -24.5 -3.574 1 96.5 422 ALA B N 1
ATOM 7071 C CA . ALA B 1 422 ? -3.436 -25.797 -3.461 1 96.5 422 ALA B CA 1
ATOM 7072 C C . ALA B 1 422 ? -2.168 -25.719 -2.615 1 96.5 422 ALA B C 1
ATOM 7074 O O . ALA B 1 422 ? -1.947 -26.562 -1.735 1 96.5 422 ALA B O 1
ATOM 7075 N N . LEU B 1 423 ? -1.401 -24.703 -2.867 1 96.69 423 LEU B N 1
ATOM 7076 C CA . LEU B 1 423 ? -0.171 -24.531 -2.102 1 96.69 423 LEU B CA 1
ATOM 7077 C C . LEU B 1 423 ? -0.478 -24.234 -0.638 1 96.69 423 LEU B C 1
ATOM 7079 O O . LEU B 1 423 ? 0.254 -24.656 0.254 1 96.69 423 LEU B O 1
ATOM 7083 N N . ALA B 1 424 ? -1.553 -23.531 -0.398 1 96.19 424 ALA B N 1
ATOM 7084 C CA . ALA B 1 424 ? -1.945 -23.141 0.957 1 96.19 424 ALA B CA 1
ATOM 7085 C C . ALA B 1 424 ? -2.568 -24.328 1.696 1 96.19 424 ALA B C 1
ATOM 7087 O O . ALA B 1 424 ? -2.596 -24.359 2.93 1 96.19 424 ALA B O 1
ATOM 7088 N N . GLY B 1 425 ? -3.021 -25.297 0.973 1 95.19 425 GLY B N 1
ATOM 7089 C CA . GLY B 1 425 ? -3.816 -26.359 1.577 1 95.19 425 GLY B CA 1
ATOM 7090 C C . GLY B 1 425 ? -5.156 -25.875 2.1 1 95.19 425 GLY B C 1
ATOM 7091 O O . GLY B 1 425 ? -5.59 -26.281 3.18 1 95.19 425 GLY B O 1
ATOM 7092 N N . LEU B 1 426 ? -5.785 -24.938 1.293 1 96.38 426 LEU B N 1
ATOM 7093 C CA . LEU B 1 426 ? -7.035 -24.328 1.73 1 96.38 426 LEU B CA 1
ATOM 7094 C C . LEU B 1 426 ? -8.133 -24.516 0.687 1 96.38 426 LEU B C 1
ATOM 7096 O O . LEU B 1 426 ? -7.84 -24.656 -0.504 1 96.38 426 LEU B O 1
ATOM 7100 N N . ARG B 1 427 ? -9.336 -24.625 1.199 1 97.25 427 ARG B N 1
ATOM 7101 C CA . ARG B 1 427 ? -10.523 -24.531 0.347 1 97.25 427 ARG B CA 1
ATOM 7102 C C . ARG B 1 427 ? -11.016 -23.094 0.254 1 97.25 427 ARG B C 1
ATOM 7104 O O . ARG B 1 427 ? -11.602 -22.562 1.204 1 97.25 427 ARG B O 1
ATOM 7111 N N . PRO B 1 428 ? -10.867 -22.453 -0.864 1 98.06 428 PRO B N 1
ATOM 7112 C CA . PRO B 1 428 ? -11.211 -21.047 -0.98 1 98.06 428 PRO B CA 1
ATOM 7113 C C . PRO B 1 428 ? -12.711 -20.812 -1.205 1 98.06 428 PRO B C 1
ATOM 7115 O O . PRO B 1 428 ? -13.43 -21.75 -1.541 1 98.06 428 PRO B O 1
ATOM 7118 N N . ALA B 1 429 ? -13.164 -19.594 -0.874 1 98.62 429 ALA B N 1
ATOM 7119 C CA . ALA B 1 429 ? -14.383 -19.094 -1.497 1 98.62 429 ALA B CA 1
ATOM 7120 C C . ALA B 1 429 ? -14.117 -18.625 -2.926 1 98.62 429 ALA B C 1
ATOM 7122 O O . ALA B 1 429 ? -13.195 -17.844 -3.168 1 98.62 429 ALA B O 1
ATOM 7123 N N . MET B 1 430 ? -14.883 -19.125 -3.854 1 98.19 430 MET B N 1
ATOM 7124 C CA . MET B 1 430 ? -14.617 -18.844 -5.258 1 98.19 430 MET B CA 1
ATOM 7125 C C . MET B 1 430 ? -15.727 -18 -5.867 1 98.19 430 MET B C 1
ATOM 7127 O O . MET B 1 430 ? -16.891 -18.391 -5.855 1 98.19 430 MET B O 1
ATOM 7131 N N . LEU B 1 431 ? -15.352 -16.859 -6.379 1 97.94 431 LEU B N 1
ATOM 7132 C CA . LEU B 1 431 ? -16.312 -16.031 -7.102 1 97.94 431 LEU B CA 1
ATOM 7133 C C . LEU B 1 431 ? -16.797 -16.734 -8.359 1 97.94 431 LEU B C 1
ATOM 7135 O O . LEU B 1 431 ? -15.992 -17.234 -9.148 1 97.94 431 LEU B O 1
ATOM 7139 N N . LEU B 1 432 ? -18.062 -16.734 -8.508 1 96.25 432 LEU B N 1
ATOM 7140 C CA . LEU B 1 432 ? -18.594 -17.328 -9.727 1 96.25 432 LEU B CA 1
ATOM 7141 C C . LEU B 1 432 ? -18.469 -16.375 -10.906 1 96.25 432 LEU B C 1
ATOM 7143 O O . LEU B 1 432 ? -18.625 -15.164 -10.75 1 96.25 432 LEU B O 1
ATOM 7147 N N . THR B 1 433 ? -18.141 -16.953 -11.961 1 92.25 433 THR B N 1
ATOM 7148 C CA . THR B 1 433 ? -17.891 -16.156 -13.156 1 92.25 433 THR B CA 1
ATOM 7149 C C . THR B 1 433 ? -19.188 -15.555 -13.703 1 92.25 433 THR B C 1
ATOM 7151 O O . THR B 1 433 ? -20.219 -16.219 -13.711 1 92.25 433 THR B O 1
ATOM 7154 N N . ALA B 1 434 ? -19.031 -14.328 -14.188 1 89.56 434 ALA B N 1
ATOM 7155 C CA . ALA B 1 434 ? -20.172 -13.648 -14.789 1 89.56 434 ALA B CA 1
ATOM 7156 C C . ALA B 1 434 ? -20.594 -14.32 -16.094 1 89.56 434 ALA B C 1
ATOM 7158 O O . ALA B 1 434 ? -19.75 -14.883 -16.797 1 89.56 434 ALA B O 1
ATOM 7159 N N . PHE B 1 435 ? -21.875 -14.32 -16.297 1 84.69 435 PHE B N 1
ATOM 7160 C CA . PHE B 1 435 ? -22.438 -14.789 -17.562 1 84.69 435 PHE B CA 1
ATOM 7161 C C . PHE B 1 435 ? -23.188 -13.672 -18.266 1 84.69 435 PHE B C 1
ATOM 7163 O O . PHE B 1 435 ? -24.016 -12.977 -17.656 1 84.69 435 PHE B O 1
ATOM 7170 N N . ASN B 1 436 ? -22.906 -13.484 -19.469 1 83.12 436 ASN B N 1
ATOM 7171 C CA . ASN B 1 436 ? -23.484 -12.406 -20.266 1 83.12 436 ASN B CA 1
ATOM 7172 C C . ASN B 1 436 ? -23.266 -11.047 -19.609 1 83.12 436 ASN B C 1
ATOM 7174 O O . ASN B 1 436 ? -24.188 -10.234 -19.547 1 83.12 436 ASN B O 1
ATOM 7178 N N . HIS B 1 437 ? -22.219 -10.891 -18.969 1 85.69 437 HIS B N 1
ATOM 7179 C CA . HIS B 1 437 ? -21.734 -9.641 -18.391 1 85.69 437 HIS B CA 1
ATOM 7180 C C . HIS B 1 437 ? -22.594 -9.219 -17.203 1 85.69 437 HIS B C 1
ATOM 7182 O O . HIS B 1 437 ? -22.766 -8.023 -16.953 1 85.69 437 HIS B O 1
ATOM 7188 N N . LYS B 1 438 ? -23.188 -10.188 -16.578 1 88.5 438 LYS B N 1
ATOM 7189 C CA . LYS B 1 438 ? -23.969 -9.938 -15.375 1 88.5 438 LYS B CA 1
ATOM 7190 C C . LYS B 1 438 ? -23.406 -10.727 -14.195 1 88.5 438 LYS B C 1
ATOM 7192 O O . LYS B 1 438 ? -23.016 -11.891 -14.344 1 88.5 438 LYS B O 1
ATOM 7197 N N . VAL B 1 439 ? -23.406 -10.039 -13.094 1 90.81 439 VAL B N 1
ATOM 7198 C CA . VAL B 1 439 ? -22.969 -10.695 -11.859 1 90.81 439 VAL B CA 1
ATOM 7199 C C . VAL B 1 439 ? -23.969 -11.789 -11.469 1 90.81 439 VAL B C 1
ATOM 7201 O O . VAL B 1 439 ? -25.172 -11.586 -11.531 1 90.81 439 VAL B O 1
ATOM 7204 N N . PRO B 1 440 ? -23.469 -12.898 -11.164 1 92.31 440 PRO B N 1
ATOM 7205 C CA . PRO B 1 440 ? -24.359 -13.969 -10.742 1 92.31 440 PRO B CA 1
ATOM 7206 C C . PRO B 1 440 ? -25.125 -13.641 -9.461 1 92.31 440 PRO B C 1
ATOM 7208 O O . PRO B 1 440 ? -24.641 -12.859 -8.633 1 92.31 440 PRO B O 1
ATOM 7211 N N . ARG B 1 441 ? -26.344 -14.227 -9.281 1 89.88 441 ARG B N 1
ATOM 7212 C CA . ARG B 1 441 ? -27.141 -14.039 -8.078 1 89.88 441 ARG B CA 1
ATOM 7213 C C . ARG B 1 441 ? -26.406 -14.531 -6.844 1 89.88 441 ARG B C 1
ATOM 7215 O O . ARG B 1 441 ? -26.406 -13.867 -5.809 1 89.88 441 ARG B O 1
ATOM 7222 N N . THR B 1 442 ? -25.859 -15.758 -7.078 1 94.75 442 THR B N 1
ATOM 7223 C CA . THR B 1 442 ? -24.953 -16.266 -6.055 1 94.75 442 THR B CA 1
ATOM 7224 C C . THR B 1 442 ? -23.531 -15.766 -6.293 1 94.75 442 THR B C 1
ATOM 7226 O O . THR B 1 442 ? -22.906 -16.109 -7.297 1 94.75 442 THR B O 1
ATOM 7229 N N . PRO B 1 443 ? -23.016 -14.977 -5.359 1 96.94 443 PRO B N 1
ATOM 7230 C CA . PRO B 1 443 ? -21.75 -14.305 -5.656 1 96.94 443 PRO B CA 1
ATOM 7231 C C . PRO B 1 443 ? -20.562 -15.258 -5.668 1 96.94 443 PRO B C 1
ATOM 7233 O O . PRO B 1 443 ? -19.609 -15.062 -6.43 1 96.94 443 PRO B O 1
ATOM 7236 N N . CYS B 1 444 ? -20.625 -16.281 -4.758 1 97.94 444 CYS B N 1
ATOM 7237 C CA . CYS B 1 444 ? -19.484 -17.203 -4.672 1 97.94 444 CYS B CA 1
ATOM 7238 C C . CYS B 1 444 ? -19.906 -18.531 -4.07 1 97.94 444 CYS B C 1
ATOM 7240 O O . CYS B 1 444 ? -21.062 -18.703 -3.648 1 97.94 444 CYS B O 1
ATOM 7242 N N . VAL B 1 445 ? -19.031 -19.516 -4.176 1 97.5 445 VAL B N 1
ATOM 7243 C CA . VAL B 1 445 ? -19.203 -20.844 -3.594 1 97.5 445 VAL B CA 1
ATOM 7244 C C . VAL B 1 445 ? -17.922 -21.281 -2.885 1 97.5 445 VAL B C 1
ATOM 7246 O O . VAL B 1 445 ? -16.828 -20.844 -3.254 1 97.5 445 VAL B O 1
ATOM 7249 N N . ARG B 1 446 ? -18.109 -22.047 -1.87 1 96.56 446 ARG B N 1
ATOM 7250 C CA . ARG B 1 446 ? -16.938 -22.625 -1.203 1 96.56 446 ARG B CA 1
ATOM 7251 C C . ARG B 1 446 ? -16.469 -23.891 -1.926 1 96.56 446 ARG B C 1
ATOM 7253 O O . ARG B 1 446 ? -17.281 -24.75 -2.262 1 96.56 446 ARG B O 1
ATOM 7260 N N . ALA B 1 447 ? -15.148 -23.938 -2.135 1 96 447 ALA B N 1
ATOM 7261 C CA . ALA B 1 447 ? -14.594 -25.141 -2.75 1 96 447 ALA B CA 1
ATOM 7262 C C . ALA B 1 447 ? -14.773 -26.344 -1.838 1 96 447 ALA B C 1
ATOM 7264 O O . ALA B 1 447 ? -14.531 -26.266 -0.632 1 96 447 ALA B O 1
ATOM 7265 N N . VAL B 1 448 ? -15.18 -27.391 -2.471 1 92.19 448 VAL B N 1
ATOM 7266 C CA . VAL B 1 448 ? -15.383 -28.609 -1.706 1 92.19 448 VAL B CA 1
ATOM 7267 C C . VAL B 1 448 ? -14.062 -29.375 -1.6 1 92.19 448 VAL B C 1
ATOM 7269 O O . VAL B 1 448 ? -13.836 -30.094 -0.622 1 92.19 448 VAL B O 1
ATOM 7272 N N . SER B 1 449 ? -13.242 -29.172 -2.566 1 94 449 SER B N 1
ATOM 7273 C CA . SER B 1 449 ? -11.922 -29.781 -2.629 1 94 449 SER B CA 1
ATOM 7274 C C . SER B 1 449 ? -10.844 -28.75 -2.924 1 94 449 SER B C 1
ATOM 7276 O O . SER B 1 449 ? -11.094 -27.766 -3.625 1 94 449 SER B O 1
ATOM 7278 N N . MET B 1 450 ? -9.648 -29.016 -2.408 1 93.06 450 MET B N 1
ATOM 7279 C CA . MET B 1 450 ? -8.531 -28.125 -2.67 1 93.06 450 MET B CA 1
ATOM 7280 C C . MET B 1 450 ? -7.965 -28.344 -4.07 1 93.06 450 MET B C 1
ATOM 7282 O O . MET B 1 450 ? -7.184 -27.531 -4.566 1 93.06 450 MET B O 1
ATOM 7286 N N . GLU B 1 451 ? -8.414 -29.469 -4.664 1 97.25 451 GLU B N 1
ATOM 7287 C CA . GLU B 1 451 ? -7.871 -29.828 -5.973 1 97.25 451 GLU B CA 1
ATOM 7288 C C . GLU B 1 451 ? -8.391 -28.875 -7.055 1 97.25 451 GLU B C 1
ATOM 7290 O O . GLU B 1 451 ? -9.555 -28.484 -7.039 1 97.25 451 GLU B O 1
ATOM 7295 N N . PRO B 1 452 ? -7.516 -28.484 -8 1 97.88 452 PRO B N 1
ATOM 7296 C CA . PRO B 1 452 ? -7.945 -27.625 -9.117 1 97.88 452 PRO B CA 1
ATOM 7297 C C . PRO B 1 452 ? -8.984 -28.312 -10 1 97.88 452 PRO B C 1
ATOM 7299 O O . PRO B 1 452 ? -9.102 -29.547 -10 1 97.88 452 PRO B O 1
ATOM 7302 N N . CYS B 1 453 ? -9.711 -27.531 -10.672 1 97 453 CYS B N 1
ATOM 7303 C CA . CYS B 1 453 ? -10.672 -28.031 -11.656 1 97 453 CYS B CA 1
ATOM 7304 C C . CYS B 1 453 ? -9.977 -28.391 -12.961 1 97 453 CYS B C 1
ATOM 7306 O O . CYS B 1 453 ? -9.133 -27.641 -13.453 1 97 453 CYS B O 1
ATOM 7308 N N . PHE B 1 454 ? -10.281 -29.562 -13.445 1 96.69 454 PHE B N 1
ATOM 7309 C CA . PHE B 1 454 ? -9.953 -29.906 -14.828 1 96.69 454 PHE B CA 1
ATOM 7310 C C . PHE B 1 454 ? -10.93 -29.234 -15.797 1 96.69 454 PHE B C 1
ATOM 7312 O O . PHE B 1 454 ? -12.07 -29.688 -15.93 1 96.69 454 PHE B O 1
ATOM 7319 N N . HIS B 1 455 ? -10.422 -28.281 -16.516 1 94.94 455 HIS B N 1
ATOM 7320 C CA . HIS B 1 455 ? -11.289 -27.375 -17.25 1 94.94 455 HIS B CA 1
ATOM 7321 C C . HIS B 1 455 ? -11.867 -28.047 -18.5 1 94.94 455 HIS B C 1
ATOM 7323 O O . HIS B 1 455 ? -12.938 -27.656 -18.969 1 94.94 455 HIS B O 1
ATOM 7329 N N . LYS B 1 456 ? -11.133 -29 -19.031 1 90.75 456 LYS B N 1
ATOM 7330 C CA . LYS B 1 456 ? -11.578 -29.609 -20.297 1 90.75 456 LYS B CA 1
ATOM 7331 C C . LYS B 1 456 ? -11.398 -31.125 -20.266 1 90.75 456 LYS B C 1
ATOM 7333 O O . LYS B 1 456 ? -10.555 -31.656 -20.984 1 90.75 456 LYS B O 1
ATOM 7338 N N . PRO B 1 457 ? -12.281 -31.719 -19.531 1 89.62 457 PRO B N 1
ATOM 7339 C CA . PRO B 1 457 ? -12.242 -33.188 -19.578 1 89.62 457 PRO B CA 1
ATOM 7340 C C . PRO B 1 457 ? -12.727 -33.719 -20.922 1 89.62 457 PRO B C 1
ATOM 7342 O O . PRO B 1 457 ? -13.461 -33.062 -21.641 1 89.62 457 PRO B O 1
ATOM 7345 N N . PRO B 1 458 ? -12.18 -34.844 -21.281 1 82.38 458 PRO B N 1
ATOM 7346 C CA . PRO B 1 458 ? -12.664 -35.406 -22.547 1 82.38 458 PRO B CA 1
ATOM 7347 C C . PRO B 1 458 ? -14.164 -35.688 -22.531 1 82.38 458 PRO B C 1
ATOM 7349 O O . PRO B 1 458 ? -14.734 -36 -21.469 1 82.38 458 PRO B O 1
ATOM 7352 N N . PRO B 1 459 ? -14.828 -35.344 -23.719 1 69.12 459 PRO B N 1
ATOM 7353 C CA . PRO B 1 459 ? -16.281 -35.562 -23.781 1 69.12 459 PRO B CA 1
ATOM 7354 C C . PRO B 1 459 ? -16.656 -37 -23.5 1 69.12 459 PRO B C 1
ATOM 7356 O O . PRO B 1 459 ? -15.828 -37.906 -23.656 1 69.12 459 PRO B O 1
ATOM 7359 N N . ALA B 1 460 ? -17.891 -37.094 -23 1 56.47 460 ALA B N 1
ATOM 7360 C CA . ALA B 1 460 ? -18.469 -38.406 -22.719 1 56.47 460 ALA B CA 1
ATOM 7361 C C . ALA B 1 460 ? -18.359 -39.344 -23.922 1 56.47 460 ALA B C 1
ATOM 7363 O O . ALA B 1 460 ? -18.312 -40.562 -23.781 1 56.47 460 ALA B O 1
ATOM 7364 N N . ALA B 1 461 ? -18.219 -38.594 -24.984 1 52.53 461 ALA B N 1
ATOM 7365 C CA . ALA B 1 461 ? -18.188 -39.375 -26.219 1 52.53 461 ALA B CA 1
ATOM 7366 C C . ALA B 1 461 ? -16.797 -39.906 -26.484 1 52.53 461 ALA B C 1
ATOM 7368 O O . ALA B 1 461 ? -16.609 -40.781 -27.375 1 52.53 461 ALA B O 1
ATOM 7369 N N . ALA B 1 462 ? -15.867 -39.312 -25.812 1 58.06 462 ALA B N 1
ATOM 7370 C CA . ALA B 1 462 ? -14.57 -39.938 -26.016 1 58.06 462 ALA B CA 1
ATOM 7371 C C . ALA B 1 462 ? -14.57 -41.375 -25.453 1 58.06 462 ALA B C 1
ATOM 7373 O O . ALA B 1 462 ? -14.766 -41.562 -24.25 1 58.06 462 ALA B O 1
ATOM 7374 N N . THR B 1 463 ? -14.875 -42.25 -26.25 1 64.44 463 THR B N 1
ATOM 7375 C CA . THR B 1 463 ? -15.094 -43.625 -25.828 1 64.44 463 THR B CA 1
ATOM 7376 C C . THR B 1 463 ? -13.82 -44.438 -25.984 1 64.44 463 THR B C 1
ATOM 7378 O O . THR B 1 463 ? -13.047 -44.219 -26.922 1 64.44 463 THR B O 1
ATOM 7381 N N . CYS B 1 464 ? -13.422 -44.906 -24.781 1 76.69 464 CYS B N 1
ATOM 7382 C CA . CYS B 1 464 ? -12.461 -46 -24.781 1 76.69 464 CYS B CA 1
ATOM 7383 C C . CYS B 1 464 ? -13.156 -47.344 -25.031 1 76.69 464 CYS B C 1
ATOM 7385 O O . CYS B 1 464 ? -13.711 -47.938 -24.109 1 76.69 464 CYS B O 1
ATOM 7387 N N . GLN B 1 465 ? -13.07 -47.812 -26.312 1 63.5 465 GLN B N 1
ATOM 7388 C CA . GLN B 1 465 ? -13.734 -49.031 -26.688 1 63.5 465 GLN B CA 1
ATOM 7389 C C . GLN B 1 465 ? -15.203 -49.031 -26.266 1 63.5 465 GLN B C 1
ATOM 7391 O O . GLN B 1 465 ? -15.688 -50 -25.672 1 63.5 465 GLN B O 1
ATOM 7396 N N . GLY B 1 466 ? -15.828 -48 -26.469 1 60.16 466 GLY B N 1
ATOM 7397 C CA . GLY B 1 466 ? -17.266 -47.906 -26.25 1 60.16 466 GLY B CA 1
ATOM 7398 C C . GLY B 1 466 ? -17.625 -47.406 -24.859 1 60.16 466 GLY B C 1
ATOM 7399 O O . GLY B 1 466 ? -18.797 -47.188 -24.562 1 60.16 466 GLY B O 1
ATOM 7400 N N . LYS B 1 467 ? -16.672 -47.25 -23.984 1 63.25 467 LYS B N 1
ATOM 7401 C CA . LYS B 1 467 ? -16.969 -46.75 -22.641 1 63.25 467 LYS B CA 1
ATOM 7402 C C . LYS B 1 467 ? -16.375 -45.375 -22.422 1 63.25 467 LYS B C 1
ATOM 7404 O O . LYS B 1 467 ? -15.375 -45 -23.031 1 63.25 467 LYS B O 1
ATOM 7409 N N . LEU B 1 468 ? -17.078 -44.656 -21.547 1 64.69 468 LEU B N 1
ATOM 7410 C CA . LEU B 1 468 ? -16.625 -43.281 -21.25 1 64.69 468 LEU B CA 1
ATOM 7411 C C . LEU B 1 468 ? -15.266 -43.312 -20.547 1 64.69 468 LEU B C 1
ATOM 7413 O O . LEU B 1 468 ? -15.07 -44.062 -19.594 1 64.69 468 LEU B O 1
ATOM 7417 N N . ALA B 1 469 ? -14.375 -42.5 -21.156 1 65.06 469 ALA B N 1
ATOM 7418 C CA . ALA B 1 469 ? -13.008 -42.5 -20.641 1 65.06 469 ALA B CA 1
ATOM 7419 C C . ALA B 1 469 ? -12.93 -41.875 -19.25 1 65.06 469 ALA B C 1
ATOM 7421 O O . ALA B 1 469 ? -12.219 -42.375 -18.375 1 65.06 469 ALA B O 1
ATOM 7422 N N . VAL B 1 470 ? -13.648 -40.719 -19.062 1 64.38 470 VAL B N 1
ATOM 7423 C CA . VAL B 1 470 ? -13.609 -40 -17.781 1 64.38 470 VAL B CA 1
ATOM 7424 C C . VAL B 1 470 ? -15.008 -39.531 -17.422 1 64.38 470 VAL B C 1
ATOM 7426 O O . VAL B 1 470 ? -15.656 -38.812 -18.203 1 64.38 470 VAL B O 1
ATOM 7429 N N . SER B 1 471 ? -15.648 -40.156 -16.453 1 61.44 471 SER B N 1
ATOM 7430 C CA . SER B 1 471 ? -16.938 -39.656 -15.992 1 61.44 471 SER B CA 1
ATOM 7431 C C . SER B 1 471 ? -17.094 -39.875 -14.484 1 61.44 471 SER B C 1
ATOM 7433 O O . SER B 1 471 ? -16.359 -40.625 -13.875 1 61.44 471 SER B O 1
ATOM 7435 N N . GLU B 1 472 ? -17.922 -39 -14.047 1 62.34 472 GLU B N 1
ATOM 7436 C CA . GLU B 1 472 ? -18.328 -39.094 -12.641 1 62.34 472 GLU B CA 1
ATOM 7437 C C . GLU B 1 472 ? -18.719 -40.531 -12.289 1 62.34 472 GLU B C 1
ATOM 7439 O O . GLU B 1 472 ? -18.672 -40.906 -11.117 1 62.34 472 GLU B O 1
ATOM 7444 N N . ASN B 1 473 ? -18.844 -41.188 -13.297 1 62.72 473 ASN B N 1
ATOM 7445 C CA . ASN B 1 473 ? -19.391 -42.531 -13.055 1 62.72 473 ASN B CA 1
ATOM 7446 C C . ASN B 1 473 ? -18.297 -43.562 -12.89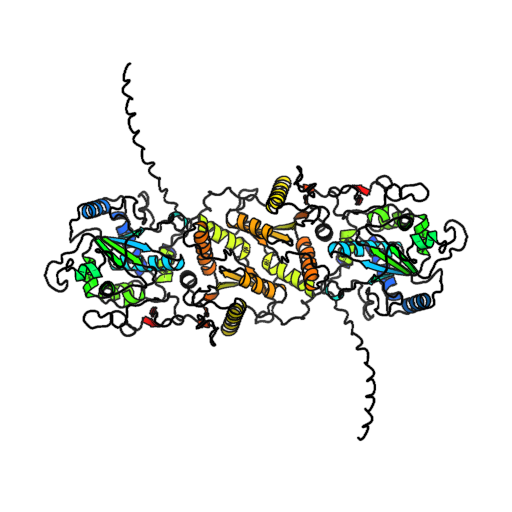8 1 62.72 473 ASN B C 1
ATOM 7448 O O . ASN B 1 473 ? -18.547 -44.688 -12.406 1 62.72 473 ASN B O 1
ATOM 7452 N N . VAL B 1 474 ? -17.078 -43.125 -13.227 1 68.56 474 VAL B N 1
ATOM 7453 C CA . VAL B 1 474 ? -16.016 -44.125 -13.211 1 68.56 474 VAL B CA 1
ATOM 7454 C C . VAL B 1 474 ? -15.5 -44.312 -11.789 1 68.56 474 VAL B C 1
ATOM 7456 O O . VAL B 1 474 ? -15.148 -45.406 -11.391 1 68.56 474 VAL B O 1
ATOM 7459 N N . THR B 1 475 ? -15.477 -43.281 -11.047 1 77 475 THR B N 1
ATOM 7460 C CA . THR B 1 475 ? -15.078 -43.312 -9.641 1 77 475 THR B CA 1
ATOM 7461 C C . THR B 1 475 ? -15.844 -42.281 -8.836 1 77 475 THR B C 1
ATOM 7463 O O . THR B 1 475 ? -16.219 -41.219 -9.359 1 77 475 THR B O 1
ATOM 7466 N N . ARG B 1 476 ? -16.047 -42.594 -7.605 1 83.94 476 ARG B N 1
ATOM 7467 C CA . ARG B 1 476 ? -16.766 -41.688 -6.719 1 83.94 476 ARG B CA 1
ATOM 7468 C C . ARG B 1 476 ? -15.922 -40.469 -6.375 1 83.94 476 ARG B C 1
ATOM 7470 O O . ARG B 1 476 ? -16.422 -39.5 -5.809 1 83.94 476 ARG B O 1
ATOM 7477 N N . HIS B 1 477 ? -14.648 -40.5 -6.789 1 90 477 HIS B N 1
ATOM 7478 C CA . HIS B 1 477 ? -13.703 -39.469 -6.375 1 90 477 HIS B CA 1
ATOM 7479 C C . HIS B 1 477 ? -13.641 -38.344 -7.406 1 90 477 HIS B C 1
ATOM 7481 O O . HIS B 1 477 ? -12.836 -37.438 -7.27 1 90 477 HIS B O 1
ATOM 7487 N N . ILE B 1 478 ? -14.414 -38.406 -8.461 1 91.69 478 ILE B N 1
ATOM 7488 C CA . ILE B 1 478 ? -14.461 -37.375 -9.477 1 91.69 478 ILE B CA 1
ATOM 7489 C C . ILE B 1 478 ? -15.859 -36.75 -9.508 1 91.69 478 ILE B C 1
ATOM 7491 O O . ILE B 1 478 ? -16.859 -37.469 -9.641 1 91.69 478 ILE B O 1
ATOM 7495 N N . LYS B 1 479 ? -15.938 -35.438 -9.32 1 91.44 479 LYS B N 1
ATOM 7496 C CA . LYS B 1 479 ? -17.203 -34.719 -9.398 1 91.44 479 LYS B CA 1
ATOM 7497 C C . LYS B 1 479 ? -17.047 -33.438 -10.234 1 91.44 479 LYS B C 1
ATOM 7499 O O . LYS B 1 479 ? -15.93 -33.062 -10.609 1 91.44 479 LYS B O 1
ATOM 7504 N N . ARG B 1 480 ? -18.141 -32.875 -10.484 1 92.56 480 ARG B N 1
ATOM 7505 C CA . ARG B 1 480 ? -18.141 -31.625 -11.219 1 92.56 480 ARG B CA 1
ATOM 7506 C C . ARG B 1 480 ? -17.562 -30.5 -10.375 1 92.56 480 ARG B C 1
ATOM 7508 O O . ARG B 1 480 ? -17.781 -30.438 -9.164 1 92.56 480 ARG B O 1
ATOM 7515 N N . CYS B 1 481 ? -16.891 -29.625 -11.062 1 94.88 481 CYS B N 1
ATOM 7516 C CA . CYS B 1 481 ? -16.375 -28.438 -10.391 1 94.88 481 CYS B CA 1
ATOM 7517 C C . CYS B 1 481 ? -17.5 -27.5 -9.984 1 94.88 481 CYS B C 1
ATOM 7519 O O . CYS B 1 481 ? -18.516 -27.422 -10.664 1 94.88 481 CYS B O 1
ATOM 7521 N N . GLU B 1 482 ? -17.312 -26.797 -8.914 1 94.69 482 GLU B N 1
ATOM 7522 C CA . GLU B 1 482 ? -18.297 -25.828 -8.438 1 94.69 482 GLU B CA 1
ATOM 7523 C C . GLU B 1 482 ? -18.281 -24.562 -9.289 1 94.69 482 GLU B C 1
ATOM 7525 O O . GLU B 1 482 ? -19.312 -23.891 -9.43 1 94.69 482 GLU B O 1
ATOM 7530 N N . ASP B 1 483 ? -17.141 -24.234 -9.875 1 94.88 483 ASP B N 1
ATOM 7531 C CA . ASP B 1 483 ? -16.953 -22.906 -10.461 1 94.88 483 ASP B CA 1
ATOM 7532 C C . ASP B 1 483 ? -16.953 -22.984 -11.992 1 94.88 483 ASP B C 1
ATOM 7534 O O . ASP B 1 483 ? -16.875 -21.953 -12.664 1 94.88 483 ASP B O 1
ATOM 7538 N N . LEU B 1 484 ? -16.984 -24.078 -12.57 1 93.19 484 LEU B N 1
ATOM 7539 C CA . LEU B 1 484 ? -17 -24.219 -14.023 1 93.19 484 LEU B CA 1
ATOM 7540 C C . LEU B 1 484 ? -17.906 -25.375 -14.445 1 93.19 484 LEU B C 1
ATOM 7542 O O . LEU B 1 484 ? -17.641 -26.531 -14.125 1 93.19 484 LEU B O 1
ATOM 7546 N N . ALA B 1 485 ? -18.797 -24.891 -15.312 1 88.44 485 ALA B N 1
ATOM 7547 C CA . ALA B 1 485 ? -19.719 -25.906 -15.836 1 88.44 485 ALA B CA 1
ATOM 7548 C C . ALA B 1 485 ? -19 -26.844 -16.797 1 88.44 485 ALA B C 1
ATOM 7550 O O . ALA B 1 485 ? -18.281 -26.406 -17.688 1 88.44 485 ALA B O 1
ATOM 7551 N N . GLY B 1 486 ? -18.953 -28.094 -16.594 1 88 486 GLY B N 1
ATOM 7552 C CA . GLY B 1 486 ? -18.344 -29.094 -17.469 1 88 486 GLY B CA 1
ATOM 7553 C C . GLY B 1 486 ? -17 -29.594 -16.953 1 88 486 GLY B C 1
ATOM 7554 O O . GLY B 1 486 ? -16.484 -30.609 -17.422 1 88 486 GLY B O 1
ATOM 7555 N N . GLY B 1 487 ? -16.422 -28.781 -16.062 1 93 487 GLY B N 1
ATOM 7556 C CA . GLY B 1 487 ? -15.18 -29.219 -15.461 1 93 487 GLY B CA 1
ATOM 7557 C C . GLY B 1 487 ? -15.367 -30.281 -14.391 1 93 487 GLY B C 1
ATOM 7558 O O . GLY B 1 487 ? -16.469 -30.438 -13.852 1 93 487 GLY B O 1
ATOM 7559 N N . ILE B 1 488 ? -14.289 -31.016 -14.125 1 93.25 488 ILE B N 1
ATOM 7560 C CA . ILE B 1 488 ? -14.344 -32.031 -13.07 1 93.25 488 ILE B CA 1
ATOM 7561 C C . ILE B 1 488 ? -13.141 -31.859 -12.148 1 93.25 488 ILE B C 1
ATOM 7563 O O . ILE B 1 488 ? -12.117 -31.281 -12.539 1 93.25 488 ILE B O 1
ATOM 7567 N N . LYS B 1 489 ? -13.242 -32.344 -10.953 1 94.31 489 LYS B N 1
ATOM 7568 C CA . LYS B 1 489 ? -12.117 -32.281 -10.023 1 94.31 489 LYS B CA 1
ATOM 7569 C C . LYS B 1 489 ? -12.156 -33.469 -9.055 1 94.31 489 LYS B C 1
ATOM 7571 O O . LYS B 1 489 ? -13.141 -34.219 -9.016 1 94.31 489 LYS B O 1
ATOM 7576 N N . LEU B 1 490 ? -11.062 -33.656 -8.406 1 94.62 490 LEU B N 1
ATOM 7577 C CA . LEU B 1 490 ? -10.906 -34.781 -7.465 1 94.62 490 LEU B CA 1
ATOM 7578 C C . LEU B 1 490 ? -11.5 -34.406 -6.105 1 94.62 490 LEU B C 1
ATOM 7580 O O . LEU B 1 490 ? -11.344 -33.281 -5.637 1 94.62 490 LEU B O 1
ATOM 7584 N N . PHE B 1 491 ? -12.141 -35.406 -5.551 1 92.38 491 PHE B N 1
ATOM 7585 C CA . PHE B 1 491 ? -12.703 -35.312 -4.207 1 92.38 491 PHE B CA 1
ATOM 7586 C C . PHE B 1 491 ? -12.406 -36.562 -3.398 1 92.38 491 PHE B C 1
ATOM 7588 O O . PHE B 1 491 ? -12.117 -37.625 -3.967 1 92.38 491 PHE B O 1
ATOM 7595 N N . ASP B 1 492 ? -12.453 -36.438 -2.035 1 89.88 492 ASP B N 1
ATOM 7596 C CA . ASP B 1 492 ? -12.242 -37.594 -1.177 1 89.88 492 ASP B CA 1
ATOM 7597 C C . ASP B 1 492 ? -13.477 -38.469 -1.151 1 89.88 492 ASP B C 1
ATOM 7599 O O . ASP B 1 492 ? -14.609 -38 -1.172 1 89.88 492 ASP B O 1
#

pLDDT: mean 83.1, std 20.21, range [17.56, 98.88]

Nearest PDB structures (foldseek):
  5kor-assembly2_D  TM=9.473E-01  e=4.110E-48  Arabidopsis thaliana
  5kor-assembly1_B  TM=9.470E-01  e=1.987E-46  Arabidopsis thaliana
  5kwk-assembly2_B  TM=9.419E-01  e=4.798E-46  Arabidopsis thaliana
  5kwk-assembly1_A  TM=9.504E-01  e=2.211E-45  Arabidopsis thaliana
  5kx6-assembly3_A-2  TM=9.418E-01  e=6.681E-44  Arabidopsis thaliana

Foldseek 3Di:
DPPPPPPPPDPPPPPDPPPPPPQQPQPVPPPVVVVCVVVPQVLLSVLVVVLLVLCLQCFPPHPNVVVLQVCVQVFDQDFDGPAAAEEEEEDDAPLLRLLSLLQSVVVCSLLVHQAAYEDPAPPLLWFHALRDQPDVGDDGHSYDDPVRPDPPLVPDDPPDCQAPQNCVVVCQFDDFLVDPDDTHDTQEHEQEDEQPDDGCSLCVLFQRVVSSVSRHRYYYYYYSWNCNLSQCLHPSRVVSQCSSPVAFLQSLQSSSVSGGRTHPVLVVLLVVCCVVAPVVAPAEEEEEDDADPVQDADPVQLLVLLVVLCVVVVGDFDFDPQDDDPDDPPVDDPPAHEYEYEYHDLDCVSQVVVQVPCVRTWGADPVRDTYRYHYDYSDHNNDDDRNDSVRSSSLSSSLCNLLCGPAYEYEFPDSSRLSSLSNNVHFYWYAAGHDPRDGDPNGTDTWQGSWDWGQRRPDQPPDDVNGRSRDCVSDVQKDAGPRHDPIITGHD/DDPPPPPPPDDPPPPDPPPPPPQQPFPPPPVVVVVCVVVPQVLLSVLVVVLLVLCLQCFPPHPLVVVLLVCVQVFDADQDGPAAAEEEEEDDAPLLRLLSLLQSVVVCSLLVHQAAYEDPAPPLLWFGALRDAPDVGDDGHSYDDPVRPPPDLVPDDPPDCQAPQNCVVVCQFDDFLVDPDDTHDTQEHEQEAEQPDDGCSLCVLFQRVVSSVSRHRYYYYYYSWNCNLSQCLHPSRVVVQCSSPVAFLQSLQSSSVSGGHTHPVLVVLLVVCCVVAPVVAPAEEEEEDDADPVQDADPVQLLVLLVVLCVVVVGDFDFDPADDDPDPPPVDDPPAHEYEYEYHDLDCVSQVVVQVPCVRTWTADPVRDTYRYHYDYSDHNNDDDRNDSVRSSSLSSSLCNLLCGPAYEYEFPDSSRLSSLSNNVHFYWYAAGHDPRDGDPNGTDTWPGSWDWGQDRPDQPPDNVNGRSRDCPSDVQKDAGPRHDPIITGHD

Secondary structure (DSSP, 8-state):
--------------------------TT-S-HHHHHHHTT-HHHHHHHHHHHHHHHHHSTTSHHHHHHHHHHHHT---S--S--EEEEEE-SSHHHHHHHHHHHHHHHHHTT-EEEE--TTTGGGTB---S---TTS-----BPPTT-SS--GGG--TT-TTBHHHHHHTT-SBS-TTTTSPPB--SEEEEEESTT--GGGGGGGSHHHHHHHTT-SEEEEEESS--HHHHTT-HHHHHHHHHH-SSGGGHHHHHHHHH--B-HHHHHHHHHHIIIIITTSSEEEEEEE---GGG---HHHHHHHHHHHHHHHT-SPPB--TT----------S-SEEEEEEEEES-SHHHHHHHHHHHHSPEEPTTS-EEEEEEE-S---SS--TT-HHHHHHHHHHHHHHHT-SEEEEETT-HHHHHHHHHHT---EEEPPPBTTB--SS-EEE-S-SSPPBSSPPPTT-EETTEESS-TTT-TTEEE-SSSTT-EEE--/--------------------------TT-S-HHHHHHHTT-HHHHHHHHHHHHHHHHHSTTSHHHHHHHHHHHHT---S--S--EEEEEE-SSHHHHHHHHHHHHHHHHHTT-EEEE--TTTGGGTB---S---TTS-----BPPTT-SS--GGG--TT-TTBHHHHHHTT-SBS-TTTTSPPB--SEEEEEESTT--GGGGGGGSHHHHHHHTT-SEEEEEESS--HHHHTT-HHHHHHHHHH-SSGGGHHHHHHHHH--B-HHHHHHHHHHIIIIITTSSEEEEEEE---GGG---HHHHHHHHHHHHHHHT-SPPB--TT----------S-PEEEEEEEEES-SHHHHHHHHHHHHSPEEPTTS-EEEEEEE-S---SS--TT-HHHHHHHHHHHHHHHT-SEEEEETT-HHHHHHHHHHT---EEEPPPBTTB--SS-EEE-S-SSPPBS-PPPTT-EETTEESS-TTT-TTEEE-SSSTT-EEE--

Sequence (984 aa):
MATRGKKLGGVAGGGGAAVRVVGVVCVMAVPLFALLVLGGWASASTKLRDYEARHRRCGPGTPGYAKSDEQLRSGHSSEVMECNYLVGLPYNGLGNRMLSLVASFLYALLTDRVFLVHFPDDFADHFCEPFPGGEGETATTWVLPPDFPVADLWRLGVHSNQSYGNLLAAKKITGDPARETPVSVPPYVYLHLAHDLRGDDERFYCNDDQLVLAKVNWLLLQSDLYFVPSLYAIPEFQDELRWMFPEKESVTHLLARYLLHPSNSVWGMVMRYHHAYLAPAAEMIGVQIRMFSWASIPVDDMYKQVMACSSQERILPDTDGGDAPAPARTNTSGGGATTAILVASLQVEYYERLKGKYYEHAATASGGGRRWVGVFQPSHEEKQEMGKRAHNQKALAEIYLLSFADVLLTSGMSTFGYMSSALAGLRPAMLLTAFNHKVPRTPCVRAVSMEPCFHKPPPAAATCQGKLAVSENVTRHIKRCEDLAGGIKLFDMATRGKKLGGVAGGGGAAVRVVGVVCVMAVPLFALLVLGGWASASTKLRDYEARHRRCGPGTPGYAKSDEQLRSGHSSEVMECNYLVGLPYNGLGNRMLSLVASFLYALLTDRVFLVHFPDDFADHFCEPFPGGEGETATTWVLPPDFPVADLWRLGVHSNQSYGNLLAAKKITGDPARETPVSVPPYVYLHLAHDLRGDDERFYCNDDQLVLAKVNWLLLQSDLYFVPSLYAIPEFQDELRWMFPEKESVTHLLARYLLHPSNSVWGMVMRYHHAYLAPAAEMIGVQIRMFSWASIPVDDMYKQVMACSSQERILPDTDGGDAPAPARTNTSGGGATTAILVASLQVEYYERLKGKYYEHAATASGGGRRWVGVFQPSHEEKQEMGKRAHNQKALAEIYLLSFADVLLTSGMSTFGYMSSALAGLRPAMLLTAFNHKVPRTPCVRAVSMEPCFHKPPPAAATCQGKLAVSENVTRHIKRCEDLAGGIKLFD

Organism: Oryza sativa subsp. japonica (NCBI:txid39947)